Protein 1KBI (pdb70)

Solvent-accessible surface area: 40697 Å² total; per-residue (Å²): 200,36,183,36,86,126,133,40,92,54,26,48,42,68,77,0,33,135,30,64,124,68,121,61,0,39,3,0,12,92,39,5,0,3,26,14,29,191,37,4,71,34,28,49,47,32,38,81,36,23,47,117,29,2,1,62,27,16,25,36,18,38,95,56,26,46,7,68,28,35,8,40,119,51,18,37,105,133,42,31,47,0,21,19,112,65,87,13,47,115,129,39,57,12,92,102,51,31,18,29,27,62,175,111,9,74,62,113,16,97,110,59,96,89,116,42,45,83,43,114,40,7,18,17,2,74,43,0,55,140,22,0,31,80,10,13,42,79,9,0,68,8,35,3,10,0,0,0,59,52,24,6,0,32,66,8,0,37,38,0,2,44,2,0,6,0,42,0,60,7,9,52,68,2,113,135,26,73,8,27,18,67,1,15,80,22,127,5,51,0,0,0,0,8,8,16,36,18,39,5,26,25,10,13,81,149,50,0,5,38,10,8,0,60,0,0,1,54,12,131,13,47,2,1,4,5,2,7,20,48,11,2,2,6,12,68,39,0,29,142,17,24,72,24,151,175,10,15,13,1,4,4,0,19,11,5,55,58,88,127,39,11,34,68,25,5,118,37,0,48,177,50,36,4,85,0,0,0,0,5,52,11,4,61,50,95,10,63,38,64,100,8,64,153,21,71,133,87,75,117,142,86,53,160,127,163,167,90,85,41,89,63,144,25,71,24,78,14,24,14,65,71,40,76,81,123,35,5,64,62,19,87,152,128,17,197,24,37,6,0,4,10,3,6,55,96,11,96,31,0,18,80,0,20,129,29,38,5,41,0,0,0,0,0,1,40,14,0,38,24,114,18,142,9,76,0,5,1,5,2,0,15,77,0,20,68,46,0,112,138,133,95,38,15,143,125,5,36,2,0,0,12,10,3,0,21,10,0,11,1,0,0,0,0,7,1,11,34,8,53,0,0,0,1,19,21,2,3,13,3,0,3,21,17,42,16,103,67,0,0,36,43,0,0,53,12,0,24,11,15,0,33,15,6,0,13,13,0,4,8,36,35,22,85,70,10,111,72,75,1,7,9,63,71,5,16,138,20,93,51,124,63,140,122,101,88,41,68,146,78,123,96,126,156,37,130,122,86,25,125,31,80,138,130,109,35,29,66,186,127,8,82,61,109,13,93,88,30,94,87,28,31,4,68,41,130,74,5,134,20,2,64,3,0,57,64,0,0,32,71,5,11,49,82,62,0,68,9,38,3,10,0,1,0,25,42,27,25,0,33,135,12,1,38,71,0,2,107,34,1,135,54,119,72,97,135,179,63,120,34,181,150,21,70,10,25,21,65,0,15,79,22,128,5,52,1,0,0,0,7,7,19,31,18,68,4,78,51,10,14,89,146,48,0,6,38,10,8,0,56,0,0,2,57,12,133,12,51,0,1,4,5,3,6,21,64,19,37,5,43,25,77,63,0,28,144,18,20,71,26,151,181,8,11,15,1,4,4,0,18,10,12,36,60,82,128,73,12,52,90,33,5,138,42,0,39,162,46,39,4,94,0,0,0,0,6,9,3,4,24,1,80,5,24,32,22,98,10,43,149,27,112,63,90,63,173,245,87,132,118,150,81,70,114,13,4,26,128,12,40,55,163,87,18,13,10,26,16,36,40,158,33,1,69,77,19,91,154,107,12,166,23,40,5,0,0,10,0,1,10,15,10,72,0,0,19,78,0,16,130,27,36,5,37,0,0,0,0,1,1,40,14,0,37,8,2,2,4,0,11,0,5,0,5,2,0,15,71,0,20,63,49,0,94,133,131,89,36,107,106,117,5,34,1,0,0,10,10,5,0,21,92,0,43,3,0,0,17,0,8,1,12,34,7,56,0,0,0,1,18,20,2,2,12,3,0,2,19,16,39,16,108,67,0,0,44,41,0,2,56,13,0,44,53,32,0,46,125,27,0,79,139,4,4,5,34,32,20,86,76,11,113,72,84,1,8,44,62,96,66,16,93,55,13,71,31,35,39,15,84,54,79,111,144,72,136,120,115,154,28,73,117,77,136,148,198,163,139,170

Nearest PDB structures (foldseek):
  1kbi-assembly1_A-2  TM=1.002E+00  e=0.000E+00  Saccharomyces cerevisiae
  1kbi-assembly1_B-2  TM=9.863E-01  e=3.197E-81  Saccharomyces cerevisiae
  1kbj-assembly1_A-2  TM=9.995E-01  e=2.680E-78  Saccharomyces cerevisiae
  1kbj-assembly1_B-2  TM=9.999E-01  e=5.410E-77  Saccharomyces cerevisiae
  1szg-assembly1_A-2  TM=9.961E-01  e=1.160E-75  Saccharomyces cerevisiae

CATH classification: 3.10.120.10 (+1 more: 3.20.20.70)

GO terms:
  GO:0005739 mitochondrion (C, IDA)
  GO:0005758 mitochondrial intermembrane space (C, IDA)
  GO:0004460 L-lactate dehydrogenase (cytochrome) activity (F, IDA)
  GO:0005634 nucleus (C, HDA)
  GO:0005739 mitochondrion (C, HDA)
  GO:0006089 lactate metabolic process (P, IMP)
  GO:0005758 mitochondrial intermembrane space (C, EXP)
  GO:0004460 L-lactate dehydrogenase (cytochrome) activity (F, EXP)
  GO:0005743 mitochondrial inner membrane (C, TAS)
  GO:0005758 mitochondrial intermembrane space (C, TAS)
  GO:0005829 cytosol (C, TAS)

Radius of gyration: 32.04 Å; Cα contacts (8 Å, |Δi|>4): 1871; chains: 2; bounding box: 82×82×84 Å

Secondary structure (DSSP, 8-state):
-----S-S--B-TTHHHH-EETTEEEEEETTEEEE-TTTGGG-TT-HHHHHTTTTSB-HHHHGGGS-TTHHHHHS-GGGEEEEB-S---TTSB-----TT--HHHHHHHHHHHHTPPPGGG--SHHHHHHHHHHHS-HHHHHHHH--STT-HHHHHHHHGGGG-EE----S---SS-B--EEETTEEESSSEEEPP-S-GGGT-TTTTHHHHHHHHHSSSS---EEE-TT-SS-HHHHHHT---SS--EEEEE---SSHHHHHHHHHHHHHHT-S-EEEE-S-SS----HHHHHHHHTT------SS---GGGG-BTTB-TT--HHHHHHHHHH-SS-EEEEEE-SHHHHHHHHHTT-SEEEE--TTTTSSTTPPPHHHHHHHHHHHHHTTT-BTTBEEEEESS--SHHHHHHHHHHT-SEEEE-HHHHHHHHHHHHHHHHHHHHHHHHHHHHHHHHHT--BGGG--GGGEE-TTTT-EE-PPPP-HHHHHH--------PPP-/----HHHHHHHHHHHHTPPPGGG--SHHHHHHHHHHHS-HHHHHHHH--STT-HHHHHHHHGGGG-EE----S---SS-B--EEETTEEESSSEEEPP-S-GGGTSTTTTHHHHHHHHHSSSS---EEE-TT-SS-HHHHHHH-S-SS--EEEEE---SSHHHHHHHHHHHHHHT---EEEE-S-SS----HHHHHHHHTT---S-SS-SGGGGG--SSS-TT--HHHHHHHHHT--S-EEEEEE-SHHHHHHHHHTT-SEEEE--TTTTSSTTBPPHHHHHHHHHHHHHTTTGGGTSEEEEESS--SHHHHHHHHHHT-SEEEE-HHHHHHHHHHHHHHHHHHHHHHHHHHHHHHHHHT--BGGG--GGGEE-TTTT---EEPPP-HHHHHH--------PPP-

Structure (mmCIF, N/CA/C/O backbone):
data_1KBI
#
_entry.id   1KBI
#
_cell.length_a   164.160
_cell.length_b   164.160
_cell.length_c   111.600
_cell.angle_alpha   90.00
_cell.angle_beta   90.00
_cell.angle_gamma   120.00
#
_symmetry.space_group_name_H-M   'P 32 2 1'
#
loop_
_entity.id
_entity.type
_entity.pdbx_description
1 polymer 'CYTOCHROME B2'
2 non-polymer 'PROTOPORPHYRIN IX CONTAINING FE'
3 non-polymer 'FLAVIN MONONUCLEOTIDE'
4 non-polymer (4S)-2-METHYL-2,4-PENTANEDIOL
5 non-polymer 'PHOSPHATE ION'
6 non-polymer 'PYRUVIC ACID'
7 water water
#
loop_
_atom_site.group_PDB
_atom_site.id
_atom_site.type_symbol
_atom_site.label_atom_id
_atom_site.label_alt_id
_atom_site.label_comp_id
_atom_site.label_asym_id
_atom_site.label_entity_id
_atom_site.label_seq_id
_atom_site.pdbx_PDB_ins_code
_atom_site.Cartn_x
_atom_site.Cartn_y
_atom_site.Cartn_z
_atom_site.occupancy
_atom_site.B_iso_or_equiv
_atom_site.auth_seq_id
_atom_site.auth_comp_id
_atom_site.auth_asym_id
_atom_site.auth_atom_id
_atom_site.pdbx_PDB_model_num
ATOM 1 N N . GLU A 1 1 ? 80.149 33.081 1.039 1.00 89.31 1 GLU A N 1
ATOM 2 C CA . GLU A 1 1 ? 80.241 32.431 2.376 1.00 89.12 1 GLU A CA 1
ATOM 3 C C . GLU A 1 1 ? 81.290 33.169 3.197 1.00 87.67 1 GLU A C 1
ATOM 4 O O . GLU A 1 1 ? 82.374 33.479 2.700 1.00 87.23 1 GLU A O 1
ATOM 10 N N . PRO A 1 2 ? 80.978 33.468 4.467 1.00 86.11 2 PRO A N 1
ATOM 11 C CA . PRO A 1 2 ? 81.924 34.181 5.329 1.00 85.69 2 PRO A CA 1
ATOM 12 C C . PRO A 1 2 ? 83.258 33.447 5.479 1.00 86.33 2 PRO A C 1
ATOM 13 O O . PRO A 1 2 ? 83.350 32.243 5.224 1.00 86.80 2 PRO A O 1
ATOM 17 N N . LYS A 1 3 ? 84.290 34.183 5.883 1.00 85.90 3 LYS A N 1
ATOM 18 C CA . LYS A 1 3 ? 85.611 33.605 6.088 1.00 85.26 3 LYS A CA 1
ATOM 19 C C . LYS A 1 3 ? 85.731 33.173 7.542 1.00 83.83 3 LYS A C 1
ATOM 20 O O . LYS A 1 3 ? 86.426 33.815 8.326 1.00 83.29 3 LYS A O 1
ATOM 26 N N . LEU A 1 4 ? 85.035 32.092 7.894 1.00 83.29 4 LEU A N 1
ATOM 27 C CA . LEU A 1 4 ? 85.049 31.560 9.255 1.00 82.96 4 LEU A CA 1
ATOM 28 C C . LEU A 1 4 ? 86.171 30.542 9.409 1.00 84.06 4 LEU A C 1
ATOM 29 O O . LEU A 1 4 ? 86.564 29.888 8.443 1.00 83.21 4 LEU A O 1
ATOM 34 N N . ASP A 1 5 ? 86.688 30.420 10.627 1.00 86.12 5 ASP A N 1
ATOM 35 C CA . ASP A 1 5 ? 87.751 29.464 10.918 1.00 88.16 5 ASP A CA 1
ATOM 36 C C . ASP A 1 5 ? 87.074 28.140 11.257 1.00 89.08 5 ASP A C 1
ATOM 37 O O . ASP A 1 5 ? 86.528 27.974 12.352 1.00 88.98 5 ASP A O 1
ATOM 42 N N . MET A 1 6 ? 87.106 27.200 10.317 1.00 89.93 6 MET A N 1
ATOM 43 C CA . MET A 1 6 ? 86.467 25.909 10.527 1.00 91.01 6 MET A CA 1
ATOM 44 C C . MET A 1 6 ? 87.256 24.968 11.442 1.00 92.00 6 MET A C 1
ATOM 45 O O . MET A 1 6 ? 86.974 23.766 11.518 1.00 91.93 6 MET A O 1
ATOM 50 N N . ASN A 1 7 ? 88.230 25.533 12.153 1.00 92.57 7 ASN A N 1
ATOM 51 C CA . ASN A 1 7 ? 89.061 24.772 13.080 1.00 92.33 7 ASN A CA 1
ATOM 52 C C . ASN A 1 7 ? 88.873 25.309 14.494 1.00 91.26 7 ASN A C 1
ATOM 53 O O . ASN A 1 7 ? 89.786 25.880 15.086 1.00 91.77 7 ASN A O 1
ATOM 58 N N . LYS A 1 8 ? 87.669 25.130 15.022 1.00 89.43 8 LYS A N 1
ATOM 59 C CA . LYS A 1 8 ? 87.347 25.591 16.361 1.00 87.86 8 LYS A CA 1
ATOM 60 C C . LYS A 1 8 ? 86.411 24.579 16.997 1.00 86.49 8 LYS A C 1
ATOM 61 O O . LYS A 1 8 ? 85.670 23.878 16.305 1.00 84.81 8 LYS A O 1
ATOM 63 N N . GLN A 1 9 ? 86.455 24.500 18.319 1.00 86.30 9 GLN A N 1
ATOM 64 C CA . GLN A 1 9 ? 85.623 23.554 19.043 1.00 87.27 9 GLN A CA 1
ATOM 65 C C . GLN A 1 9 ? 84.184 23.607 18.550 1.00 86.98 9 GLN A C 1
ATOM 66 O O . GLN A 1 9 ? 83.500 24.619 18.736 1.00 88.43 9 GLN A O 1
ATOM 68 N N . LYS A 1 10 ? 83.736 22.528 17.906 1.00 85.23 10 LYS A N 1
ATOM 69 C CA . LYS A 1 10 ? 82.366 22.450 17.414 1.00 83.64 10 LYS A CA 1
ATOM 70 C C . LYS A 1 10 ? 81.443 22.809 18.588 1.00 83.01 10 LYS A C 1
ATOM 71 O O . LYS A 1 10 ? 81.861 22.753 19.747 1.00 82.63 10 LYS A O 1
ATOM 73 N N . ILE A 1 11 ? 80.203 23.195 18.292 1.00 81.54 11 ILE A N 1
ATOM 74 C CA . ILE A 1 11 ? 79.252 23.580 19.330 1.00 79.72 11 ILE A CA 1
ATOM 75 C C . ILE A 1 11 ? 77.984 22.747 19.170 1.00 79.63 11 ILE A C 1
ATOM 76 O O . ILE A 1 11 ? 77.740 22.204 18.097 1.00 79.26 11 ILE A O 1
ATOM 81 N N . SER A 1 12 ? 77.175 22.657 20.224 1.00 79.50 12 SER A N 1
ATOM 82 C CA . SER A 1 12 ? 75.981 21.814 20.195 1.00 80.07 12 SER A CA 1
ATOM 83 C C . SER A 1 12 ? 74.603 22.459 20.240 1.00 81.11 12 SER A C 1
ATOM 84 O O . SER A 1 12 ? 74.395 23.458 20.918 1.00 80.81 12 SER A O 1
ATOM 87 N N . PRO A 1 13 ? 73.630 21.854 19.533 1.00 82.42 13 PRO A N 1
ATOM 88 C CA . PRO A 1 13 ? 72.229 22.285 19.426 1.00 84.13 13 PRO A CA 1
ATOM 89 C C . PRO A 1 13 ? 71.538 22.509 20.768 1.00 86.12 13 PRO A C 1
ATOM 90 O O . PRO A 1 13 ? 70.351 22.852 20.823 1.00 85.97 13 PRO A O 1
ATOM 94 N N . ALA A 1 14 ? 72.281 22.309 21.850 1.00 88.57 14 ALA A N 1
ATOM 95 C CA . ALA A 1 14 ? 71.727 22.492 23.182 1.00 90.83 14 ALA A CA 1
ATOM 96 C C . ALA A 1 14 ? 72.375 23.695 23.861 1.00 92.45 14 ALA A C 1
ATOM 97 O O . ALA A 1 14 ? 71.695 24.498 24.503 1.00 92.91 14 ALA A O 1
ATOM 99 N N . GLU A 1 15 ? 73.693 23.816 23.712 1.00 94.08 15 GLU A N 1
ATOM 100 C CA . GLU A 1 15 ? 74.441 24.925 24.299 1.00 95.34 15 GLU A CA 1
ATOM 101 C C . GLU A 1 15 ? 74.121 26.222 23.561 1.00 96.34 15 GLU A C 1
ATOM 102 O O . GLU A 1 15 ? 74.522 27.312 23.974 1.00 97.23 15 GLU A O 1
ATOM 108 N N . VAL A 1 16 ? 73.398 26.087 22.457 1.00 96.35 16 VAL A N 1
ATOM 109 C CA . VAL A 1 16 ? 73.005 27.229 21.651 1.00 95.20 16 VAL A CA 1
ATOM 110 C C . VAL A 1 16 ? 71.600 27.647 22.066 1.00 93.98 16 VAL A C 1
ATOM 111 O O . VAL A 1 16 ? 71.390 28.778 22.502 1.00 93.74 16 VAL A O 1
ATOM 115 N N . ALA A 1 17 ? 70.647 26.725 21.949 1.00 92.19 17 ALA A N 1
ATOM 116 C CA . ALA A 1 17 ? 69.260 27.009 22.307 1.00 90.93 17 ALA A CA 1
ATOM 117 C C . ALA A 1 17 ? 69.197 27.685 23.665 1.00 89.73 17 ALA A C 1
ATOM 118 O O . ALA A 1 17 ? 68.190 28.295 24.022 1.00 88.27 17 ALA A O 1
ATOM 120 N N . LYS A 1 18 ? 70.290 27.571 24.413 1.00 89.48 18 LYS A N 1
ATOM 121 C CA . LYS A 1 18 ? 70.383 28.172 25.732 1.00 90.40 18 LYS A CA 1
ATOM 122 C C . LYS A 1 18 ? 70.414 29.696 25.674 1.00 90.35 18 LYS A C 1
ATOM 123 O O . LYS A 1 18 ? 69.548 30.364 26.250 1.00 91.21 18 LYS A O 1
ATOM 129 N N . HIS A 1 19 ? 71.411 30.240 24.978 1.00 88.41 19 HIS A N 1
ATOM 130 C CA . HIS A 1 19 ? 71.567 31.687 24.858 1.00 85.61 19 HIS A CA 1
ATOM 131 C C . HIS A 1 19 ? 70.504 32.334 23.980 1.00 83.34 19 HIS A C 1
ATOM 132 O O . HIS A 1 19 ? 70.740 32.637 22.813 1.00 83.92 19 HIS A O 1
ATOM 139 N N . ASN A 1 20 ? 69.332 32.550 24.557 1.00 80.89 20 ASN A N 1
ATOM 140 C CA . ASN A 1 20 ? 68.231 33.160 23.838 1.00 79.92 20 ASN A CA 1
ATOM 141 C C . ASN A 1 20 ? 67.693 34.370 24.596 1.00 79.14 20 ASN A C 1
ATOM 142 O O . ASN A 1 20 ? 66.492 34.659 24.558 1.00 77.94 20 ASN A O 1
ATOM 147 N N . LYS A 1 21 ? 68.588 35.075 25.280 1.00 78.19 21 LYS A N 1
ATOM 148 C CA . LYS A 1 21 ? 68.206 36.247 26.055 1.00 78.08 21 LYS A CA 1
ATOM 149 C C . LYS A 1 21 ? 68.951 37.494 25.582 1.00 75.94 21 LYS A C 1
ATOM 150 O O . LYS A 1 21 ? 70.117 37.420 25.197 1.00 75.59 21 LYS A O 1
ATOM 156 N N . PRO A 1 22 ? 68.278 38.657 25.607 1.00 73.23 22 PRO A N 1
ATOM 157 C CA . PRO A 1 22 ? 68.819 39.953 25.193 1.00 71.26 22 PRO A CA 1
ATOM 158 C C . PRO A 1 22 ? 70.247 40.258 25.632 1.00 71.20 22 PRO A C 1
ATOM 159 O O . PRO A 1 22 ? 70.945 41.035 24.971 1.00 71.02 22 PRO A O 1
ATOM 163 N N . ASP A 1 23 ? 70.689 39.658 26.735 1.00 71.19 23 ASP A N 1
ATOM 164 C CA . ASP A 1 23 ? 72.051 39.902 27.211 1.00 71.67 23 ASP A CA 1
ATOM 165 C C . ASP A 1 23 ? 72.995 38.718 27.015 1.00 70.94 23 ASP A C 1
ATOM 166 O O . ASP A 1 23 ? 74.177 38.779 27.356 1.00 68.43 23 ASP A O 1
ATOM 171 N N . ASP A 1 24 ? 72.451 37.643 26.456 1.00 71.69 24 ASP A N 1
ATOM 172 C CA . ASP A 1 24 ? 73.215 36.441 26.128 1.00 72.74 24 ASP A CA 1
ATOM 173 C C . ASP A 1 24 ? 72.496 35.877 24.914 1.00 71.30 24 ASP A C 1
ATOM 174 O O . ASP A 1 24 ? 71.692 34.943 25.018 1.00 71.02 24 ASP A O 1
ATOM 179 N N . CYS A 1 25 ? 72.784 36.492 23.767 1.00 69.57 25 CYS A N 1
ATOM 180 C CA . CYS A 1 25 ? 72.188 36.118 22.494 1.00 66.00 25 CYS A CA 1
ATOM 181 C C . CYS A 1 25 ? 73.170 35.432 21.559 1.00 65.43 25 CYS A C 1
ATOM 182 O O . CYS A 1 25 ? 74.200 35.999 21.168 1.00 64.87 25 CYS A O 1
ATOM 185 N N . TRP A 1 26 ? 72.832 34.199 21.207 1.00 64.67 26 TRP A N 1
ATOM 186 C CA . TRP A 1 26 ? 73.640 33.396 20.308 1.00 64.59 26 TRP A CA 1
ATOM 187 C C . TRP A 1 26 ? 72.705 32.975 19.207 1.00 61.47 26 TRP A C 1
ATOM 188 O O . TRP A 1 26 ? 71.521 32.740 19.451 1.00 60.61 26 TRP A O 1
ATOM 199 N N . VAL A 1 27 ? 73.225 32.882 17.995 1.00 58.85 27 VAL A N 1
ATOM 200 C CA . VAL A 1 27 ? 72.386 32.493 16.872 1.00 57.15 27 VAL A CA 1
ATOM 201 C C . VAL A 1 27 ? 73.215 31.625 15.917 1.00 56.31 27 VAL A C 1
ATOM 202 O O . VAL A 1 27 ? 74.458 31.656 15.961 1.00 55.91 27 VAL A O 1
ATOM 206 N N . VAL A 1 28 ? 72.538 30.821 15.095 1.00 55.54 28 VAL A N 1
ATOM 207 C CA . VAL A 1 28 ? 73.248 30.011 14.101 1.00 57.02 28 VAL A CA 1
ATOM 208 C C . VAL A 1 28 ? 72.794 30.441 12.712 1.00 55.61 28 VAL A C 1
ATOM 209 O O . VAL A 1 28 ? 71.595 30.609 12.442 1.00 55.71 28 VAL A O 1
ATOM 213 N N . ILE A 1 29 ? 73.782 30.636 11.851 1.00 53.88 29 ILE A N 1
ATOM 214 C CA . ILE A 1 29 ? 73.585 31.044 10.472 1.00 51.85 29 ILE A CA 1
ATOM 215 C C . ILE A 1 29 ? 74.418 30.092 9.617 1.00 53.96 29 ILE A C 1
ATOM 216 O O . ILE A 1 29 ? 75.649 30.093 9.705 1.00 52.86 29 ILE A O 1
ATOM 221 N N . ASN A 1 30 ? 73.750 29.288 8.795 1.00 56.08 30 ASN A N 1
ATOM 222 C CA . ASN A 1 30 ? 74.438 28.338 7.917 1.00 59.01 30 ASN A CA 1
ATOM 223 C C . ASN A 1 30 ? 75.486 27.506 8.660 1.00 58.68 30 ASN A C 1
ATOM 224 O O . ASN A 1 30 ? 76.691 27.608 8.405 1.00 56.81 30 ASN A O 1
ATOM 229 N N . GLY A 1 31 ? 75.006 26.699 9.597 1.00 57.97 31 GLY A N 1
ATOM 230 C CA . GLY A 1 31 ? 75.880 25.824 10.355 1.00 61.11 31 GLY A CA 1
ATOM 231 C C . GLY A 1 31 ? 77.026 26.413 11.154 1.00 62.95 31 GLY A C 1
ATOM 232 O O . GLY A 1 31 ? 77.986 25.699 11.459 1.00 64.72 31 GLY A O 1
ATOM 233 N N . TYR A 1 32 ? 76.956 27.697 11.489 1.00 62.63 32 TYR A N 1
ATOM 234 C CA . TYR A 1 32 ? 78.010 28.314 12.287 1.00 61.90 32 TYR A CA 1
ATOM 235 C C . TYR A 1 32 ? 77.324 29.046 13.436 1.00 61.53 32 TYR A C 1
ATOM 236 O O . TYR A 1 32 ? 76.156 29.440 13.323 1.00 61.33 32 TYR A O 1
ATOM 245 N N . VAL A 1 33 ? 78.041 29.212 14.545 1.00 61.62 33 VAL A N 1
ATOM 246 C CA . VAL A 1 33 ? 77.484 29.879 15.722 1.00 60.93 33 VAL A CA 1
ATOM 247 C C . VAL A 1 33 ? 78.128 31.234 15.957 1.00 58.72 33 VAL A C 1
ATOM 248 O O . VAL A 1 33 ? 79.356 31.392 15.845 1.00 57.30 33 VAL A O 1
ATOM 252 N N . TYR A 1 34 ? 77.292 32.214 16.283 1.00 56.53 34 TYR A N 1
ATOM 253 C CA . TYR A 1 34 ? 77.787 33.568 16.515 1.00 53.75 34 TYR A CA 1
ATOM 254 C C . TYR A 1 34 ? 77.198 34.151 17.791 1.00 52.82 34 TYR A C 1
ATOM 255 O O . TYR A 1 34 ? 76.033 33.875 18.133 1.00 50.24 34 TYR A O 1
ATOM 264 N N . ASP A 1 35 ? 78.023 34.925 18.499 1.00 52.36 35 ASP A N 1
ATOM 265 C CA . ASP A 1 35 ? 77.595 35.619 19.711 1.00 53.87 35 ASP A CA 1
ATOM 266 C C . ASP A 1 35 ? 77.203 37.011 19.215 1.00 53.17 35 ASP A C 1
ATOM 267 O O . ASP A 1 35 ? 78.071 37.860 18.958 1.00 50.39 35 ASP A O 1
ATOM 272 N N . LEU A 1 36 ? 75.903 37.238 19.079 1.00 52.39 36 LEU A N 1
ATOM 273 C CA . LEU A 1 36 ? 75.404 38.510 18.578 1.00 54.36 36 LEU A CA 1
ATOM 274 C C . LEU A 1 36 ? 74.936 39.469 19.656 1.00 55.57 36 LEU A C 1
ATOM 275 O O . LEU A 1 36 ? 74.360 40.506 19.355 1.00 56.90 36 LEU A O 1
ATOM 280 N N . THR A 1 37 ? 75.214 39.134 20.910 1.00 58.35 37 THR A N 1
ATOM 281 C CA . THR A 1 37 ? 74.798 39.960 22.039 1.00 56.87 37 THR A CA 1
ATOM 282 C C . THR A 1 37 ? 75.257 41.415 22.001 1.00 55.55 37 THR A C 1
ATOM 283 O O . THR A 1 37 ? 74.446 42.335 22.166 1.00 53.64 37 THR A O 1
ATOM 287 N N . ARG A 1 38 ? 76.554 41.616 21.804 1.00 54.60 38 ARG A N 1
ATOM 288 C CA . ARG A 1 38 ? 77.125 42.956 21.755 1.00 55.40 38 ARG A CA 1
ATOM 289 C C . ARG A 1 38 ? 76.644 43.688 20.496 1.00 54.87 38 ARG A C 1
ATOM 290 O O . ARG A 1 38 ? 76.565 44.930 20.444 1.00 53.66 38 ARG A O 1
ATOM 298 N N . PHE A 1 39 ? 76.322 42.892 19.483 1.00 51.99 39 PHE A N 1
ATOM 299 C CA . PHE A 1 39 ? 75.893 43.401 18.193 1.00 47.76 39 PHE A CA 1
ATOM 300 C C . PHE A 1 39 ? 74.503 43.993 18.093 1.00 45.35 39 PHE A C 1
ATOM 301 O O . PHE A 1 39 ? 74.352 45.117 17.643 1.00 45.61 39 PHE A O 1
ATOM 309 N N . LEU A 1 40 ? 73.490 43.251 18.518 1.00 44.01 40 LEU A N 1
ATOM 310 C CA . LEU A 1 40 ? 72.123 43.716 18.354 1.00 44.37 40 LEU A CA 1
ATOM 311 C C . LEU A 1 40 ? 71.774 45.170 18.605 1.00 42.01 40 LEU A C 1
ATOM 312 O O . LEU A 1 40 ? 70.984 45.741 17.870 1.00 44.29 40 LEU A O 1
ATOM 317 N N . PRO A 1 41 ? 72.334 45.794 19.635 1.00 40.73 41 PRO A N 1
ATOM 318 C CA . PRO A 1 41 ? 71.935 47.196 19.794 1.00 38.30 41 PRO A CA 1
ATOM 319 C C . PRO A 1 41 ? 72.331 48.077 18.603 1.00 36.58 41 PRO A C 1
ATOM 320 O O . PRO A 1 41 ? 71.855 49.204 18.468 1.00 35.08 41 PRO A O 1
ATOM 324 N N . ASN A 1 42 ? 73.173 47.541 17.722 1.00 33.33 42 ASN A N 1
ATOM 325 C CA . ASN A 1 42 ? 73.626 48.276 16.554 1.00 30.38 42 ASN A CA 1
ATOM 326 C C . ASN A 1 42 ? 73.120 47.685 15.253 1.00 30.57 42 ASN A C 1
ATOM 327 O O . ASN A 1 42 ? 73.383 48.220 14.171 1.00 29.71 42 ASN A O 1
ATOM 332 N N . HIS A 1 43 ? 72.394 46.580 15.349 1.00 27.92 43 HIS A N 1
ATOM 333 C CA . HIS A 1 43 ? 71.889 45.959 14.156 1.00 27.33 43 HIS A CA 1
ATOM 334 C C . HIS A 1 43 ? 71.127 47.000 13.349 1.00 26.78 43 HIS A C 1
ATOM 335 O O . HIS A 1 43 ? 70.157 47.584 13.846 1.00 27.95 43 HIS A O 1
ATOM 342 N N . PRO A 1 44 ? 71.538 47.236 12.089 1.00 25.03 44 PRO A N 1
ATOM 343 C CA . PRO A 1 44 ? 70.830 48.235 11.291 1.00 23.50 44 PRO A CA 1
ATOM 344 C C . PRO A 1 44 ? 69.357 47.928 11.122 1.00 26.42 44 PRO A C 1
ATOM 345 O O . PRO A 1 44 ? 68.541 48.846 10.954 1.00 25.28 44 PRO A O 1
ATOM 349 N N . GLY A 1 45 ? 69.020 46.639 11.208 1.00 27.48 45 GLY A N 1
ATOM 350 C CA . GLY A 1 45 ? 67.645 46.207 11.038 1.00 26.14 45 GLY A CA 1
ATOM 351 C C . GLY A 1 45 ? 66.824 46.212 12.309 1.00 28.40 45 GLY A C 1
ATOM 352 O O . GLY A 1 45 ? 65.667 45.767 12.301 1.00 30.73 45 GLY A O 1
ATOM 353 N N . GLY A 1 46 ? 67.397 46.716 13.396 1.00 25.00 46 GLY A N 1
ATOM 354 C CA . GLY A 1 46 ? 66.675 46.746 14.648 1.00 30.27 46 GLY A CA 1
ATOM 355 C C . GLY A 1 46 ? 67.107 45.603 15.521 1.00 34.63 46 GLY A C 1
ATOM 356 O O . GLY A 1 46 ? 67.410 44.531 15.019 1.00 34.80 46 GLY A O 1
ATOM 357 N N . GLN A 1 47 ? 67.155 45.814 16.830 1.00 40.68 47 GLN A N 1
ATOM 358 C CA . GLN A 1 47 ? 67.568 44.744 17.720 1.00 43.30 47 GLN A CA 1
ATOM 359 C C . GLN A 1 47 ? 66.444 43.726 17.913 1.00 44.72 47 GLN A C 1
ATOM 360 O O . GLN A 1 47 ? 66.696 42.537 18.088 1.00 45.14 47 GLN A O 1
ATOM 366 N N . ASP A 1 48 ? 65.201 44.187 17.841 1.00 46.06 48 ASP A N 1
ATOM 367 C CA . ASP A 1 48 ? 64.058 43.302 18.024 1.00 48.05 48 ASP A CA 1
ATOM 368 C C . ASP A 1 48 ? 64.042 42.018 17.208 1.00 47.57 48 ASP A C 1
ATOM 369 O O . ASP A 1 48 ? 63.735 40.957 17.742 1.00 48.21 48 ASP A O 1
ATOM 374 N N . VAL A 1 49 ? 64.347 42.101 15.919 1.00 47.78 49 VAL A N 1
ATOM 375 C CA . VAL A 1 49 ? 64.313 40.904 15.087 1.00 46.09 49 VAL A CA 1
ATOM 376 C C . VAL A 1 49 ? 65.365 39.885 15.494 1.00 47.17 49 VAL A C 1
ATOM 377 O O . VAL A 1 49 ? 65.152 38.676 15.353 1.00 45.80 49 VAL A O 1
ATOM 381 N N . ILE A 1 50 ? 66.489 40.363 16.021 1.00 48.13 50 ILE A N 1
ATOM 382 C CA . ILE A 1 50 ? 67.535 39.462 16.477 1.00 49.34 50 ILE A CA 1
ATOM 383 C C . ILE A 1 50 ? 67.150 38.966 17.876 1.00 53.16 50 ILE A C 1
ATOM 384 O O . ILE A 1 50 ? 67.225 37.775 18.161 1.00 54.65 50 ILE A O 1
ATOM 389 N N . LYS A 1 51 ? 66.719 39.881 18.739 1.00 55.41 51 LYS A N 1
ATOM 390 C CA . LYS A 1 51 ? 66.297 39.537 20.100 1.00 57.25 51 LYS A CA 1
ATOM 391 C C . LYS A 1 51 ? 65.310 38.358 20.138 1.00 57.91 51 LYS A C 1
ATOM 392 O O . LYS A 1 51 ? 65.561 37.343 20.793 1.00 56.70 51 LYS A O 1
ATOM 398 N N . PHE A 1 52 ? 64.183 38.528 19.446 1.00 59.22 52 PHE A N 1
ATOM 399 C CA . PHE A 1 52 ? 63.104 37.542 19.393 1.00 63.43 52 PHE A CA 1
ATOM 400 C C . PHE A 1 52 ? 63.336 36.309 18.523 1.00 63.37 52 PHE A C 1
ATOM 401 O O . PHE A 1 52 ? 62.382 35.636 18.122 1.00 65.32 52 PHE A O 1
ATOM 409 N N . ASN A 1 53 ? 64.588 36.018 18.217 1.00 61.12 53 ASN A N 1
ATOM 410 C CA . ASN A 1 53 ? 64.910 34.850 17.416 1.00 60.17 53 ASN A CA 1
ATOM 411 C C . ASN A 1 53 ? 66.259 34.372 17.895 1.00 61.18 53 ASN A C 1
ATOM 412 O O . ASN A 1 53 ? 66.972 33.675 17.175 1.00 61.07 53 ASN A O 1
ATOM 417 N N . ALA A 1 54 ? 66.602 34.765 19.120 1.00 62.16 54 ALA A N 1
ATOM 418 C CA . ALA A 1 54 ? 67.874 34.389 19.725 1.00 64.14 54 ALA A CA 1
ATOM 419 C C . ALA A 1 54 ? 67.887 32.907 20.101 1.00 65.57 54 ALA A C 1
ATOM 420 O O . ALA A 1 54 ? 66.836 32.297 20.354 1.00 63.62 54 ALA A O 1
ATOM 422 N N . GLY A 1 55 ? 69.089 32.337 20.128 1.00 66.34 55 GLY A N 1
ATOM 423 C CA . GLY A 1 55 ? 69.242 30.932 20.457 1.00 65.92 55 GLY A CA 1
ATOM 424 C C . GLY A 1 55 ? 68.796 29.983 19.358 1.00 64.80 55 GLY A C 1
ATOM 425 O O . GLY A 1 55 ? 69.080 28.789 19.437 1.00 67.70 55 GLY A O 1
ATOM 426 N N . LYS A 1 56 ? 68.122 30.505 18.330 1.00 62.41 56 LYS A N 1
ATOM 427 C CA . LYS A 1 56 ? 67.614 29.693 17.217 1.00 59.01 56 LYS A CA 1
ATOM 428 C C . LYS A 1 56 ? 68.464 29.702 15.939 1.00 58.13 56 LYS A C 1
ATOM 429 O O . LYS A 1 56 ? 69.502 30.377 15.853 1.00 55.52 56 LYS A O 1
ATOM 435 N N . ASP A 1 57 ? 68.031 28.911 14.958 1.00 58.40 57 ASP A N 1
ATOM 436 C CA . ASP A 1 57 ? 68.706 28.875 13.659 1.00 57.78 57 ASP A CA 1
ATOM 437 C C . ASP A 1 57 ? 67.932 29.911 12.885 1.00 54.38 57 ASP A C 1
ATOM 438 O O . ASP A 1 57 ? 66.718 29.777 12.681 1.00 51.45 57 ASP A O 1
ATOM 443 N N . VAL A 1 58 ? 68.639 30.937 12.437 1.00 51.48 58 VAL A N 1
ATOM 444 C CA . VAL A 1 58 ? 67.962 32.033 11.771 1.00 48.98 58 VAL A CA 1
ATOM 445 C C . VAL A 1 58 ? 68.268 32.264 10.278 1.00 46.98 58 VAL A C 1
ATOM 446 O O . VAL A 1 58 ? 67.819 33.242 9.662 1.00 47.26 58 VAL A O 1
ATOM 450 N N . THR A 1 59 ? 69.015 31.333 9.706 1.00 44.95 59 THR A N 1
ATOM 451 C CA . THR A 1 59 ? 69.404 31.363 8.305 1.00 42.01 59 THR A CA 1
ATOM 452 C C . THR A 1 59 ? 68.298 31.781 7.330 1.00 38.87 59 THR A C 1
ATOM 453 O O . THR A 1 59 ? 68.547 32.550 6.407 1.00 39.99 59 THR A O 1
ATOM 457 N N . ALA A 1 60 ? 67.087 31.276 7.522 1.00 36.39 60 ALA A N 1
ATOM 458 C CA . ALA A 1 60 ? 65.990 31.612 6.626 1.00 35.56 60 ALA A CA 1
ATOM 459 C C . ALA A 1 60 ? 65.589 33.085 6.702 1.00 37.77 60 ALA A C 1
ATOM 460 O O . ALA A 1 60 ? 65.020 33.623 5.749 1.00 39.92 60 ALA A O 1
ATOM 462 N N . ILE A 1 61 ? 65.865 33.747 7.823 1.00 37.95 61 ILE A N 1
ATOM 463 C CA . ILE A 1 61 ? 65.535 35.169 7.928 1.00 36.50 61 ILE A CA 1
ATOM 464 C C . ILE A 1 61 ? 66.722 35.926 7.355 1.00 36.97 61 ILE A C 1
ATOM 465 O O . ILE A 1 61 ? 66.576 36.780 6.477 1.00 39.70 61 ILE A O 1
ATOM 470 N N . PHE A 1 62 ? 67.906 35.571 7.847 1.00 36.88 62 PHE A N 1
ATOM 471 C CA . PHE A 1 62 ? 69.140 36.239 7.466 1.00 34.09 62 PHE A CA 1
ATOM 472 C C . PHE A 1 62 ? 69.575 36.176 6.007 1.00 34.33 62 PHE A C 1
ATOM 473 O O . PHE A 1 62 ? 69.692 37.206 5.314 1.00 32.31 62 PHE A O 1
ATOM 481 N N . GLU A 1 63 ? 69.820 34.960 5.555 1.00 35.76 63 GLU A N 1
ATOM 482 C CA . GLU A 1 63 ? 70.319 34.708 4.218 1.00 38.79 63 GLU A CA 1
ATOM 483 C C . GLU A 1 63 ? 69.719 35.501 3.054 1.00 37.75 63 GLU A C 1
ATOM 484 O O . GLU A 1 63 ? 70.458 36.103 2.269 1.00 37.73 63 GLU A O 1
ATOM 490 N N . PRO A 1 64 ? 68.384 35.507 2.912 1.00 34.41 64 PRO A N 1
ATOM 491 C CA . PRO A 1 64 ? 67.835 36.267 1.783 1.00 32.90 64 PRO A CA 1
ATOM 492 C C . PRO A 1 64 ? 67.812 37.811 1.857 1.00 32.82 64 PRO A C 1
ATOM 493 O O . PRO A 1 64 ? 67.449 38.471 0.880 1.00 30.89 64 PRO A O 1
ATOM 497 N N . LEU A 1 65 ? 68.245 38.383 2.978 1.00 30.89 65 LEU A N 1
ATOM 498 C CA . LEU A 1 65 ? 68.184 39.825 3.144 1.00 29.64 65 LEU A CA 1
ATOM 499 C C . LEU A 1 65 ? 69.498 40.548 3.328 1.00 30.17 65 LEU A C 1
ATOM 500 O O . LEU A 1 65 ? 69.495 41.766 3.515 1.00 29.81 65 LEU A O 1
ATOM 505 N N . HIS A 1 66 ? 70.614 39.829 3.294 1.00 28.65 66 HIS A N 1
ATOM 506 C CA . HIS A 1 66 ? 71.879 40.480 3.542 1.00 27.47 66 HIS A CA 1
ATOM 507 C C . HIS A 1 66 ? 72.928 40.362 2.492 1.00 27.42 66 HIS A C 1
ATOM 508 O O . HIS A 1 66 ? 72.920 39.440 1.697 1.00 29.97 66 HIS A O 1
ATOM 515 N N . ALA A 1 67 ? 73.834 41.332 2.512 1.00 27.60 67 ALA A N 1
ATOM 516 C CA . ALA A 1 67 ? 74.951 41.380 1.597 1.00 27.29 67 ALA A CA 1
ATOM 517 C C . ALA A 1 67 ? 75.834 40.221 2.006 1.00 29.01 67 ALA A C 1
ATOM 518 O O . ALA A 1 67 ? 75.899 39.875 3.181 1.00 29.68 67 ALA A O 1
ATOM 520 N N . PRO A 1 68 ? 76.521 39.592 1.044 1.00 33.40 68 PRO A N 1
ATOM 521 C CA . PRO A 1 68 ? 77.403 38.455 1.343 1.00 36.30 68 PRO A CA 1
ATOM 522 C C . PRO A 1 68 ? 78.545 38.800 2.284 1.00 37.76 68 PRO A C 1
ATOM 523 O O . PRO A 1 68 ? 79.129 37.916 2.913 1.00 40.81 68 PRO A O 1
ATOM 527 N N . ASN A 1 69 ? 78.860 40.080 2.396 1.00 38.36 69 ASN A N 1
ATOM 528 C CA . ASN A 1 69 ? 79.990 40.480 3.226 1.00 43.58 69 ASN A CA 1
ATOM 529 C C . ASN A 1 69 ? 79.754 41.013 4.641 1.00 44.53 69 ASN A C 1
ATOM 530 O O . ASN A 1 69 ? 80.716 41.446 5.282 1.00 47.07 69 ASN A O 1
ATOM 535 N N . VAL A 1 70 ? 78.524 40.993 5.147 1.00 42.86 70 VAL A N 1
ATOM 536 C CA . VAL A 1 70 ? 78.310 41.564 6.478 1.00 43.05 70 VAL A CA 1
ATOM 537 C C . VAL A 1 70 ? 78.882 40.830 7.699 1.00 43.51 70 VAL A C 1
ATOM 538 O O . VAL A 1 70 ? 79.308 41.484 8.657 1.00 42.90 70 VAL A O 1
ATOM 542 N N . ILE A 1 71 ? 78.901 39.504 7.703 1.00 42.58 71 ILE A N 1
ATOM 543 C CA . ILE A 1 71 ? 79.465 38.844 8.871 1.00 44.81 71 ILE A CA 1
ATOM 544 C C . ILE A 1 71 ? 80.971 39.081 8.874 1.00 47.02 71 ILE A C 1
ATOM 545 O O . ILE A 1 71 ? 81.576 39.277 9.927 1.00 45.97 71 ILE A O 1
ATOM 550 N N . ASP A 1 72 ? 81.562 39.061 7.684 1.00 48.27 72 ASP A N 1
ATOM 551 C CA . ASP A 1 72 ? 82.986 39.294 7.530 1.00 52.29 72 ASP A CA 1
ATOM 552 C C . ASP A 1 72 ? 83.308 40.660 8.085 1.00 53.08 72 ASP A C 1
ATOM 553 O O . ASP A 1 72 ? 83.986 40.791 9.104 1.00 55.97 72 ASP A O 1
ATOM 558 N N . LYS A 1 73 ? 82.796 41.675 7.394 1.00 53.24 73 LYS A N 1
ATOM 559 C CA . LYS A 1 73 ? 83.007 43.078 7.729 1.00 52.38 73 LYS A CA 1
ATOM 560 C C . LYS A 1 73 ? 82.514 43.643 9.061 1.00 50.88 73 LYS A C 1
ATOM 561 O O . LYS A 1 73 ? 83.111 44.593 9.561 1.00 51.72 73 LYS A O 1
ATOM 567 N N . TYR A 1 74 ? 81.463 43.082 9.655 1.00 47.89 74 TYR A N 1
ATOM 568 C CA . TYR A 1 74 ? 80.935 43.683 10.878 1.00 45.47 74 TYR A CA 1
ATOM 569 C C . TYR A 1 74 ? 80.865 42.883 12.169 1.00 47.97 74 TYR A C 1
ATOM 570 O O . TYR A 1 74 ? 80.475 43.418 13.210 1.00 49.23 74 TYR A O 1
ATOM 579 N N . ILE A 1 75 ? 81.203 41.606 12.131 1.00 49.65 75 ILE A N 1
ATOM 580 C CA . ILE A 1 75 ? 81.169 40.843 13.365 1.00 52.00 75 ILE A CA 1
ATOM 581 C C . ILE A 1 75 ? 82.614 40.630 13.803 1.00 54.70 75 ILE A C 1
ATOM 582 O O . ILE A 1 75 ? 83.495 40.357 12.971 1.00 53.98 75 ILE A O 1
ATOM 587 N N . ALA A 1 76 ? 82.865 40.793 15.100 1.00 55.58 76 ALA A N 1
ATOM 588 C CA . ALA A 1 76 ? 84.211 40.604 15.629 1.00 57.42 76 ALA A CA 1
ATOM 589 C C . ALA A 1 76 ? 84.558 39.119 15.491 1.00 57.87 76 ALA A C 1
ATOM 590 O O . ALA A 1 76 ? 83.722 38.252 15.790 1.00 57.81 76 ALA A O 1
ATOM 592 N N . PRO A 1 77 ? 85.784 38.807 15.020 1.00 56.97 77 PRO A N 1
ATOM 593 C CA . PRO A 1 77 ? 86.209 37.412 14.852 1.00 57.19 77 PRO A CA 1
ATOM 594 C C . PRO A 1 77 ? 85.959 36.586 16.111 1.00 58.58 77 PRO A C 1
ATOM 595 O O . PRO A 1 77 ? 85.395 35.481 16.053 1.00 57.25 77 PRO A O 1
ATOM 599 N N . GLU A 1 78 ? 86.361 37.140 17.249 1.00 60.95 78 GLU A N 1
ATOM 600 C CA . GLU A 1 78 ? 86.165 36.477 18.528 1.00 62.87 78 GLU A CA 1
ATOM 601 C C . GLU A 1 78 ? 84.698 36.065 18.708 1.00 62.16 78 GLU A C 1
ATOM 602 O O . GLU A 1 78 ? 84.413 35.044 19.334 1.00 61.51 78 GLU A O 1
ATOM 608 N N . LYS A 1 79 ? 83.774 36.850 18.147 1.00 61.54 79 LYS A N 1
ATOM 609 C CA . LYS A 1 79 ? 82.341 36.558 18.277 1.00 61.42 79 LYS A CA 1
ATOM 610 C C . LYS A 1 79 ? 81.828 35.442 17.362 1.00 60.07 79 LYS A C 1
ATOM 611 O O . LYS A 1 79 ? 80.703 34.955 17.522 1.00 57.65 79 LYS A O 1
ATOM 617 N N . LYS A 1 80 ? 82.654 35.054 16.397 1.00 61.05 80 LYS A N 1
ATOM 618 C CA . LYS A 1 80 ? 82.324 33.960 15.489 1.00 61.84 80 LYS A CA 1
ATOM 619 C C . LYS A 1 80 ? 82.856 32.763 16.278 1.00 63.74 80 LYS A C 1
ATOM 620 O O . LYS A 1 80 ? 84.044 32.441 16.197 1.00 63.82 80 LYS A O 1
ATOM 626 N N . LEU A 1 81 ? 81.973 32.144 17.066 1.00 64.20 81 LEU A N 1
ATOM 627 C CA . LEU A 1 81 ? 82.321 31.016 17.938 1.00 64.96 81 LEU A CA 1
ATOM 628 C C . LEU A 1 81 ? 82.963 29.815 17.247 1.00 67.26 81 LEU A C 1
ATOM 629 O O . LEU A 1 81 ? 84.155 29.536 17.430 1.00 66.30 81 LEU A O 1
ATOM 634 N N . GLY A 1 82 ? 82.154 29.092 16.478 1.00 69.45 82 GLY A N 1
ATOM 635 C CA . GLY A 1 82 ? 82.655 27.936 15.765 1.00 70.22 82 GLY A CA 1
ATOM 636 C C . GLY A 1 82 ? 81.540 27.162 15.100 1.00 71.54 82 GLY A C 1
ATOM 637 O O . GLY A 1 82 ? 80.374 27.550 15.172 1.00 70.90 82 GLY A O 1
ATOM 638 N N . PRO A 1 83 ? 81.877 26.042 14.448 1.00 73.21 83 PRO A N 1
ATOM 639 C CA . PRO A 1 83 ? 80.932 25.170 13.745 1.00 73.44 83 PRO A CA 1
ATOM 640 C C . PRO A 1 83 ? 79.869 24.567 14.653 1.00 73.11 83 PRO A C 1
ATOM 641 O O . PRO A 1 83 ? 80.144 24.226 15.792 1.00 73.64 83 PRO A O 1
ATOM 645 N N . LEU A 1 84 ? 78.650 24.447 14.148 1.00 73.63 84 LEU A N 1
ATOM 646 C CA . LEU A 1 84 ? 77.584 23.845 14.927 1.00 74.78 84 LEU A CA 1
ATOM 647 C C . LEU A 1 84 ? 77.658 22.366 14.610 1.00 77.17 84 LEU A C 1
ATOM 648 O O . LEU A 1 84 ? 78.072 21.988 13.512 1.00 77.68 84 LEU A O 1
ATOM 653 N N . GLN A 1 85 ? 77.253 21.533 15.565 1.00 79.12 85 GLN A N 1
ATOM 654 C CA . GLN A 1 85 ? 77.258 20.087 15.373 1.00 79.15 85 GLN A CA 1
ATOM 655 C C . GLN A 1 85 ? 75.823 19.633 15.102 1.00 78.02 85 GLN A C 1
ATOM 656 O O . GLN A 1 85 ? 74.976 19.648 15.999 1.00 77.85 85 GLN A O 1
ATOM 662 N N . GLY A 1 86 ? 75.549 19.242 13.864 1.00 75.66 86 GLY A N 1
ATOM 663 C CA . GLY A 1 86 ? 74.210 18.794 13.532 1.00 75.60 86 GLY A CA 1
ATOM 664 C C . GLY A 1 86 ? 73.271 19.922 13.144 1.00 76.14 86 GLY A C 1
ATOM 665 O O . GLY A 1 86 ? 73.693 20.902 12.528 1.00 75.27 86 GLY A O 1
ATOM 666 N N . SER A 1 87 ? 71.996 19.786 13.507 1.00 75.80 87 SER A N 1
ATOM 667 C CA . SER A 1 87 ? 70.989 20.797 13.192 1.00 75.74 87 SER A CA 1
ATOM 668 C C . SER A 1 87 ? 70.478 21.607 14.386 1.00 76.68 87 SER A C 1
ATOM 669 O O . SER A 1 87 ? 71.243 22.105 15.217 1.00 77.31 87 SER A O 1
ATOM 672 N N . MET A 1 88 ? 69.159 21.740 14.432 1.00 76.80 88 MET A N 1
ATOM 673 C CA . MET A 1 88 ? 68.460 22.475 15.471 1.00 77.50 88 MET A CA 1
ATOM 674 C C . MET A 1 88 ? 67.020 21.989 15.447 1.00 77.75 88 MET A C 1
ATOM 675 O O . MET A 1 88 ? 66.481 21.662 14.389 1.00 76.68 88 MET A O 1
ATOM 680 N N . PRO A 1 89 ? 66.380 21.923 16.617 1.00 79.06 89 PRO A N 1
ATOM 681 C CA . PRO A 1 89 ? 64.989 21.470 16.659 1.00 79.80 89 PRO A CA 1
ATOM 682 C C . PRO A 1 89 ? 64.194 22.164 15.550 1.00 79.88 89 PRO A C 1
ATOM 683 O O . PRO A 1 89 ? 64.328 23.364 15.339 1.00 79.69 89 PRO A O 1
ATOM 687 N N . PRO A 1 90 ? 63.360 21.414 14.823 1.00 80.01 90 PRO A N 1
ATOM 688 C CA . PRO A 1 90 ? 62.567 22.012 13.743 1.00 80.73 90 PRO A CA 1
ATOM 689 C C . PRO A 1 90 ? 61.740 23.223 14.188 1.00 80.51 90 PRO A C 1
ATOM 690 O O . PRO A 1 90 ? 61.335 24.046 13.365 1.00 79.81 90 PRO A O 1
ATOM 694 N N . GLU A 1 91 ? 61.485 23.320 15.490 1.00 80.61 91 GLU A N 1
ATOM 695 C CA . GLU A 1 91 ? 60.722 24.439 16.037 1.00 80.52 91 GLU A CA 1
ATOM 696 C C . GLU A 1 91 ? 61.674 25.470 16.641 1.00 78.35 91 GLU A C 1
ATOM 697 O O . GLU A 1 91 ? 61.268 26.345 17.406 1.00 77.98 91 GLU A O 1
ATOM 703 N N . LEU A 1 92 ? 62.950 25.346 16.292 1.00 75.09 92 LEU A N 1
ATOM 704 C CA . LEU A 1 92 ? 63.967 26.269 16.769 1.00 71.89 92 LEU A CA 1
ATOM 705 C C . LEU A 1 92 ? 64.787 26.817 15.588 1.00 69.89 92 LEU A C 1
ATOM 706 O O . LEU A 1 92 ? 65.886 27.349 15.760 1.00 68.94 92 LEU A O 1
ATOM 711 N N . VAL A 1 93 ? 64.240 26.654 14.386 1.00 67.47 93 VAL A N 1
ATOM 712 C CA . VAL A 1 93 ? 64.854 27.149 13.157 1.00 64.99 93 VAL A CA 1
ATOM 713 C C . VAL A 1 93 ? 63.786 28.056 12.543 1.00 63.94 93 VAL A C 1
ATOM 714 O O . VAL A 1 93 ? 62.695 27.598 12.176 1.00 63.55 93 VAL A O 1
ATOM 718 N N . CYS A 1 94 ? 64.097 29.346 12.453 1.00 60.03 94 CYS A N 1
ATOM 719 C CA . CYS A 1 94 ? 63.145 30.319 11.948 1.00 57.11 94 CYS A CA 1
ATOM 720 C C . CYS A 1 94 ? 62.753 30.139 10.503 1.00 55.50 94 CYS A C 1
ATOM 721 O O . CYS A 1 94 ? 63.519 29.631 9.692 1.00 55.88 94 CYS A O 1
ATOM 724 N N . PRO A 1 95 ? 61.536 30.557 10.165 1.00 53.67 95 PRO A N 1
ATOM 725 C CA . PRO A 1 95 ? 60.996 30.478 8.814 1.00 55.13 95 PRO A CA 1
ATOM 726 C C . PRO A 1 95 ? 61.304 31.799 8.097 1.00 56.21 95 PRO A C 1
ATOM 727 O O . PRO A 1 95 ? 61.820 32.740 8.698 1.00 55.90 95 PRO A O 1
ATOM 731 N N . PRO A 1 96 ? 60.995 31.880 6.803 1.00 55.40 96 PRO A N 1
ATOM 732 C CA . PRO A 1 96 ? 61.242 33.107 6.044 1.00 56.12 96 PRO A CA 1
ATOM 733 C C . PRO A 1 96 ? 60.697 34.333 6.786 1.00 55.66 96 PRO A C 1
ATOM 734 O O . PRO A 1 96 ? 59.817 34.216 7.649 1.00 55.87 96 PRO A O 1
ATOM 738 N N . TYR A 1 97 ? 61.221 35.506 6.447 1.00 52.85 97 TYR A N 1
ATOM 739 C CA . TYR A 1 97 ? 60.791 36.740 7.091 1.00 50.11 97 TYR A CA 1
ATOM 740 C C . TYR A 1 97 ? 59.587 37.300 6.356 1.00 48.06 97 TYR A C 1
ATOM 741 O O . TYR A 1 97 ? 59.712 37.844 5.258 1.00 48.72 97 TYR A O 1
ATOM 750 N N . ALA A 1 98 ? 58.412 37.166 6.954 1.00 45.94 98 ALA A N 1
ATOM 751 C CA . ALA A 1 98 ? 57.215 37.670 6.312 1.00 43.25 98 ALA A CA 1
ATOM 752 C C . ALA A 1 98 ? 56.173 38.056 7.345 1.00 40.38 98 ALA A C 1
ATOM 753 O O . ALA A 1 98 ? 55.061 37.542 7.347 1.00 40.41 98 ALA A O 1
ATOM 755 N N . PRO A 1 99 ? 56.523 38.994 8.229 1.00 40.41 99 PRO A N 1
ATOM 756 C CA . PRO A 1 99 ? 55.647 39.485 9.294 1.00 39.19 99 PRO A CA 1
ATOM 757 C C . PRO A 1 99 ? 54.226 39.724 8.811 1.00 40.89 99 PRO A C 1
ATOM 758 O O . PRO A 1 99 ? 54.003 40.545 7.914 1.00 39.08 99 PRO A O 1
ATOM 762 N N . GLY A 1 100 ? 53.273 39.004 9.394 1.00 40.44 100 GLY A N 1
ATOM 763 C CA . GLY A 1 100 ? 51.885 39.188 9.014 1.00 42.00 100 GLY A CA 1
ATOM 764 C C . GLY A 1 100 ? 51.464 38.582 7.692 1.00 43.01 100 GLY A C 1
ATOM 765 O O . GLY A 1 100 ? 50.311 38.713 7.283 1.00 45.97 100 GLY A O 1
ATOM 766 N N . GLU A 1 101 ? 52.374 37.901 7.016 1.00 42.73 101 GLU A N 1
ATOM 767 C CA . GLU A 1 101 ? 52.012 37.321 5.745 1.00 46.14 101 GLU A CA 1
ATOM 768 C C . GLU A 1 101 ? 51.312 36.005 5.981 1.00 50.72 101 GLU A C 1
ATOM 769 O O . GLU A 1 101 ? 51.912 35.051 6.479 1.00 52.96 101 GLU A O 1
ATOM 775 N N . THR A 1 102 ? 50.033 35.956 5.628 1.00 54.12 102 THR A N 1
ATOM 776 C CA . THR A 1 102 ? 49.257 34.738 5.802 1.00 56.79 102 THR A CA 1
ATOM 777 C C . THR A 1 102 ? 49.484 33.821 4.619 1.00 58.26 102 THR A C 1
ATOM 778 O O . THR A 1 102 ? 49.937 34.251 3.562 1.00 58.80 102 THR A O 1
ATOM 782 N N . LYS A 1 103 ? 49.175 32.549 4.819 1.00 60.58 103 LYS A N 1
ATOM 783 C CA . LYS A 1 103 ? 49.324 31.529 3.788 1.00 62.18 103 LYS A CA 1
ATOM 784 C C . LYS A 1 103 ? 48.495 31.913 2.567 1.00 60.83 103 LYS A C 1
ATOM 785 O O . LYS A 1 103 ? 48.863 31.614 1.424 1.00 60.00 103 LYS A O 1
ATOM 791 N N A GLU A 1 104 ? 47.379 32.582 2.841 0.50 60.02 104 GLU A N 1
ATOM 792 N N B GLU A 1 104 ? 47.371 32.583 2.812 0.50 60.77 104 GLU A N 1
ATOM 793 C CA A GLU A 1 104 ? 46.436 33.034 1.827 0.50 59.89 104 GLU A CA 1
ATOM 794 C CA B GLU A 1 104 ? 46.479 33.010 1.738 0.50 61.21 104 GLU A CA 1
ATOM 795 C C A GLU A 1 104 ? 46.930 34.280 1.072 0.50 60.09 104 GLU A C 1
ATOM 796 C C B GLU A 1 104 ? 46.999 34.255 1.018 0.50 60.92 104 GLU A C 1
ATOM 797 O O A GLU A 1 104 ? 46.527 34.517 -0.071 0.50 60.15 104 GLU A O 1
ATOM 798 O O B GLU A 1 104 ? 46.678 34.474 -0.155 0.50 60.84 104 GLU A O 1
ATOM 809 N N . ASP A 1 105 ? 47.789 35.074 1.716 1.00 59.76 105 ASP A N 1
ATOM 810 C CA . ASP A 1 105 ? 48.355 36.281 1.098 1.00 56.40 105 ASP A CA 1
ATOM 811 C C . ASP A 1 105 ? 49.392 35.784 0.097 1.00 54.03 105 ASP A C 1
ATOM 812 O O . ASP A 1 105 ? 49.447 36.236 -1.047 1.00 49.55 105 ASP A O 1
ATOM 817 N N . ILE A 1 106 ? 50.220 34.849 0.554 1.00 52.49 106 ILE A N 1
ATOM 818 C CA . ILE A 1 106 ? 51.260 34.279 -0.281 1.00 54.95 106 ILE A CA 1
ATOM 819 C C . ILE A 1 106 ? 50.630 33.710 -1.537 1.00 55.05 106 ILE A C 1
ATOM 820 O O . ILE A 1 106 ? 51.162 33.864 -2.636 1.00 57.00 106 ILE A O 1
ATOM 825 N N . ALA A 1 107 ? 49.493 33.042 -1.348 1.00 55.31 107 ALA A N 1
ATOM 826 C CA . ALA A 1 107 ? 48.727 32.425 -2.433 1.00 53.24 107 ALA A CA 1
ATOM 827 C C . ALA A 1 107 ? 48.280 33.494 -3.410 1.00 50.09 107 ALA A C 1
ATOM 828 O O . ALA A 1 107 ? 48.686 33.508 -4.567 1.00 50.66 107 ALA A O 1
ATOM 830 N N . ARG A 1 108 ? 47.419 34.379 -2.925 1.00 49.19 108 ARG A N 1
ATOM 831 C CA . ARG A 1 108 ? 46.913 35.480 -3.725 1.00 47.88 108 ARG A CA 1
ATOM 832 C C . ARG A 1 108 ? 48.028 36.253 -4.458 1.00 45.53 108 ARG A C 1
ATOM 833 O O . ARG A 1 108 ? 47.887 36.561 -5.644 1.00 42.76 108 ARG A O 1
ATOM 841 N N . LYS A 1 109 ? 49.133 36.550 -3.769 1.00 41.53 109 LYS A N 1
ATOM 842 C CA . LYS A 1 109 ? 50.218 37.302 -4.399 1.00 40.81 109 LYS A CA 1
ATOM 843 C C . LYS A 1 109 ? 50.994 36.548 -5.477 1.00 42.38 109 LYS A C 1
ATOM 844 O O . LYS A 1 109 ? 51.334 37.135 -6.513 1.00 40.64 109 LYS A O 1
ATOM 850 N N . GLU A 1 110 ? 51.269 35.262 -5.273 1.00 44.42 110 GLU A N 1
ATOM 851 C CA . GLU A 1 110 ? 51.977 34.536 -6.321 1.00 47.94 110 GLU A CA 1
ATOM 852 C C . GLU A 1 110 ? 51.071 34.462 -7.551 1.00 45.80 110 GLU A C 1
ATOM 853 O O . GLU A 1 110 ? 51.551 34.433 -8.686 1.00 43.49 110 GLU A O 1
ATOM 859 N N . GLN A 1 111 ? 49.758 34.451 -7.335 1.00 45.87 111 GLN A N 1
ATOM 860 C CA . GLN A 1 111 ? 48.854 34.417 -8.474 1.00 48.90 111 GLN A CA 1
ATOM 861 C C . GLN A 1 111 ? 48.906 35.759 -9.206 1.00 47.26 111 GLN A C 1
ATOM 862 O O . GLN A 1 111 ? 49.020 35.791 -10.436 1.00 49.24 111 GLN A O 1
ATOM 868 N N . LEU A 1 112 ? 48.819 36.862 -8.456 1.00 42.87 112 LEU A N 1
ATOM 869 C CA . LEU A 1 112 ? 48.856 38.192 -9.061 1.00 38.88 112 LEU A CA 1
ATOM 870 C C . LEU A 1 112 ? 50.161 38.385 -9.807 1.00 37.47 112 LEU A C 1
ATOM 871 O O . LEU A 1 112 ? 50.199 39.017 -10.858 1.00 34.97 112 LEU A O 1
ATOM 876 N N . LYS A 1 113 ? 51.238 37.831 -9.267 1.00 37.86 113 LYS A N 1
ATOM 877 C CA . LYS A 1 113 ? 52.523 37.964 -9.928 1.00 38.80 113 LYS A CA 1
ATOM 878 C C . LYS A 1 113 ? 52.493 37.327 -11.310 1.00 41.39 113 LYS A C 1
ATOM 879 O O . LYS A 1 113 ? 53.191 37.790 -12.221 1.00 42.54 113 LYS A O 1
ATOM 885 N N . SER A 1 114 ? 51.698 36.265 -11.478 1.00 41.99 114 SER A N 1
ATOM 886 C CA . SER A 1 114 ? 51.611 35.605 -12.787 1.00 43.01 114 SER A CA 1
ATOM 887 C C . SER A 1 114 ? 50.742 36.444 -13.725 1.00 42.59 114 SER A C 1
ATOM 888 O O . SER A 1 114 ? 50.829 36.325 -14.953 1.00 42.78 114 SER A O 1
ATOM 891 N N . LEU A 1 115 ? 49.919 37.308 -13.135 1.00 41.45 115 LEU A N 1
ATOM 892 C CA . LEU A 1 115 ? 49.036 38.167 -13.906 1.00 40.15 115 LEU A CA 1
ATOM 893 C C . LEU A 1 115 ? 49.592 39.572 -14.144 1.00 37.86 115 LEU A C 1
ATOM 894 O O . LEU A 1 115 ? 48.852 40.455 -14.551 1.00 37.88 115 LEU A O 1
ATOM 899 N N . LEU A 1 116 ? 50.879 39.790 -13.889 1.00 36.11 116 LEU A N 1
ATOM 900 C CA . LEU A 1 116 ? 51.446 41.121 -14.109 1.00 34.31 116 LEU A CA 1
ATOM 901 C C . LEU A 1 116 ? 51.296 41.462 -15.574 1.00 35.73 116 LEU A C 1
ATOM 902 O O . LEU A 1 116 ? 51.525 40.621 -16.448 1.00 35.57 116 LEU A O 1
ATOM 907 N N . PRO A 1 117 ? 50.919 42.707 -15.873 1.00 34.35 117 PRO A N 1
ATOM 908 C CA . PRO A 1 117 ? 50.760 43.056 -17.283 1.00 34.11 117 PRO A CA 1
ATOM 909 C C . PRO A 1 117 ? 52.098 43.074 -17.983 1.00 32.67 117 PRO A C 1
ATOM 910 O O . PRO A 1 117 ? 53.123 43.157 -17.329 1.00 31.38 117 PRO A O 1
ATOM 914 N N . PRO A 1 118 ? 52.102 42.980 -19.327 1.00 32.40 118 PRO A N 1
ATOM 915 C CA . PRO A 1 118 ? 53.335 42.999 -20.125 1.00 30.88 118 PRO A CA 1
ATOM 916 C C . PRO A 1 118 ? 54.040 44.318 -19.841 1.00 32.65 118 PRO A C 1
ATOM 917 O O . PRO A 1 118 ? 53.387 45.372 -19.765 1.00 33.05 118 PRO A O 1
ATOM 921 N N . LEU A 1 119 ? 55.357 44.271 -19.689 1.00 30.41 119 LEU A N 1
ATOM 922 C CA . LEU A 1 119 ? 56.129 45.470 -19.418 1.00 32.78 119 LEU A CA 1
ATOM 923 C C . LEU A 1 119 ? 55.876 46.566 -20.484 1.00 34.47 119 LEU A C 1
ATOM 924 O O . LEU A 1 119 ? 55.969 47.755 -20.191 1.00 34.91 119 LEU A O 1
ATOM 929 N N . ASP A 1 120 ? 55.550 46.163 -21.713 1.00 36.34 120 ASP A N 1
ATOM 930 C CA . ASP A 1 120 ? 55.260 47.117 -22.791 1.00 37.29 120 ASP A CA 1
ATOM 931 C C . ASP A 1 120 ? 54.001 47.928 -22.476 1.00 35.76 120 ASP A C 1
ATOM 932 O O . ASP A 1 120 ? 53.798 48.984 -23.045 1.00 37.46 120 ASP A O 1
ATOM 937 N N . ASN A 1 121 ? 53.148 47.412 -21.599 1.00 34.04 121 ASN A N 1
ATOM 938 C CA . ASN A 1 121 ? 51.902 48.079 -21.207 1.00 32.90 121 ASN A CA 1
ATOM 939 C C . ASN A 1 121 ? 52.009 49.044 -20.012 1.00 31.74 121 ASN A C 1
ATOM 940 O O . ASN A 1 121 ? 50.999 49.617 -19.593 1.00 29.63 121 ASN A O 1
ATOM 945 N N . ILE A 1 122 ? 53.211 49.206 -19.452 1.00 28.50 122 ILE A N 1
ATOM 946 C CA . ILE A 1 122 ? 53.396 50.110 -18.332 1.00 27.58 122 ILE A CA 1
ATOM 947 C C . ILE A 1 122 ? 53.522 51.519 -18.922 1.00 25.31 122 ILE A C 1
ATOM 948 O O . ILE A 1 122 ? 54.387 51.774 -19.758 1.00 24.20 122 ILE A O 1
ATOM 953 N N . ILE A 1 123 ? 52.656 52.424 -18.479 1.00 23.61 123 ILE A N 1
ATOM 954 C CA . ILE A 1 123 ? 52.643 53.794 -18.995 1.00 22.71 123 ILE A CA 1
ATOM 955 C C . ILE A 1 123 ? 53.463 54.822 -18.220 1.00 24.18 123 ILE A C 1
ATOM 956 O O . ILE A 1 123 ? 54.171 55.631 -18.822 1.00 26.24 123 ILE A O 1
ATOM 961 N N . ASN A 1 124 ? 53.375 54.793 -16.893 1.00 21.85 124 ASN A N 1
ATOM 962 C CA . ASN A 1 124 ? 54.077 55.767 -16.076 1.00 23.26 124 ASN A CA 1
ATOM 963 C C . ASN A 1 124 ? 54.624 55.100 -14.812 1.00 21.87 124 ASN A C 1
ATOM 964 O O . ASN A 1 124 ? 54.364 53.923 -14.578 1.00 22.77 124 ASN A O 1
ATOM 969 N N . LEU A 1 125 ? 55.360 55.858 -13.998 1.00 19.88 125 LEU A N 1
ATOM 970 C CA . LEU A 1 125 ? 55.970 55.321 -12.782 1.00 20.98 125 LEU A CA 1
ATOM 971 C C . LEU A 1 125 ? 54.967 54.910 -11.708 1.00 21.42 125 LEU A C 1
ATOM 972 O O . LEU A 1 125 ? 55.266 54.067 -10.857 1.00 23.32 125 LEU A O 1
ATOM 977 N N . TYR A 1 126 ? 53.777 55.494 -11.732 1.00 21.50 126 TYR A N 1
ATOM 978 C CA . TYR A 1 126 ? 52.783 55.112 -10.742 1.00 21.97 126 TYR A CA 1
ATOM 979 C C . TYR A 1 126 ? 52.303 53.673 -11.002 1.00 22.52 126 TYR A C 1
ATOM 980 O O . TYR A 1 126 ? 51.887 52.973 -10.083 1.00 21.35 126 TYR A O 1
ATOM 989 N N . ASP A 1 127 ? 52.369 53.221 -12.249 1.00 23.43 127 ASP A N 1
ATOM 990 C CA . ASP A 1 127 ? 51.927 51.858 -12.556 1.00 24.28 127 ASP A CA 1
ATOM 991 C C . ASP A 1 127 ? 52.752 50.835 -11.796 1.00 25.65 127 ASP A C 1
ATOM 992 O O . ASP A 1 127 ? 52.207 49.855 -11.271 1.00 25.14 127 ASP A O 1
ATOM 997 N N . PHE A 1 128 ? 54.069 51.068 -11.724 1.00 23.66 128 PHE A N 1
ATOM 998 C CA . PHE A 1 128 ? 54.934 50.148 -11.021 1.00 23.00 128 PHE A CA 1
ATOM 999 C C . PHE A 1 128 ? 54.544 50.164 -9.554 1.00 24.17 128 PHE A C 1
ATOM 1000 O O . PHE A 1 128 ? 54.513 49.126 -8.881 1.00 24.98 128 PHE A O 1
ATOM 1008 N N . GLU A 1 129 ? 54.263 51.355 -9.047 1.00 23.71 129 GLU A N 1
ATOM 1009 C CA . GLU A 1 129 ? 53.872 51.490 -7.654 1.00 24.13 129 GLU A CA 1
ATOM 1010 C C . GLU A 1 129 ? 52.612 50.661 -7.379 1.00 24.86 129 GLU A C 1
ATOM 1011 O O . GLU A 1 129 ? 52.547 49.910 -6.412 1.00 21.91 129 GLU A O 1
ATOM 1017 N N . TYR A 1 130 ? 51.604 50.805 -8.231 1.00 24.53 130 TYR A N 1
ATOM 1018 C CA . TYR A 1 130 ? 50.371 50.070 -8.020 1.00 25.56 130 TYR A CA 1
ATOM 1019 C C . TYR A 1 130 ? 50.632 48.565 -7.974 1.00 25.57 130 TYR A C 1
ATOM 1020 O O . TYR A 1 130 ? 50.279 47.877 -7.015 1.00 25.05 130 TYR A O 1
ATOM 1029 N N . LEU A 1 131 ? 51.252 48.072 -9.034 1.00 23.78 131 LEU A N 1
ATOM 1030 C CA . LEU A 1 131 ? 51.585 46.669 -9.152 1.00 25.09 131 LEU A CA 1
ATOM 1031 C C . LEU A 1 131 ? 52.366 46.168 -7.956 1.00 24.66 131 LEU A C 1
ATOM 1032 O O . LEU A 1 131 ? 52.071 45.104 -7.419 1.00 26.11 131 LEU A O 1
ATOM 1037 N N . ALA A 1 132 ? 53.366 46.932 -7.533 1.00 23.14 132 ALA A N 1
ATOM 1038 C CA . ALA A 1 132 ? 54.151 46.532 -6.386 1.00 24.29 132 ALA A CA 1
ATOM 1039 C C . ALA A 1 132 ? 53.308 46.487 -5.097 1.00 24.41 132 ALA A C 1
ATOM 1040 O O . ALA A 1 132 ? 53.517 45.605 -4.237 1.00 23.78 132 ALA A O 1
ATOM 1042 N N . SER A 1 133 ? 52.371 47.419 -4.954 1.00 20.15 133 SER A N 1
ATOM 1043 C CA . SER A 1 133 ? 51.538 47.470 -3.742 1.00 25.33 133 SER A CA 1
ATOM 1044 C C . SER A 1 133 ? 50.680 46.235 -3.568 1.00 24.95 133 SER A C 1
ATOM 1045 O O . SER A 1 133 ? 50.311 45.888 -2.460 1.00 26.26 133 SER A O 1
ATOM 1048 N N . GLN A 1 134 ? 50.362 45.580 -4.672 1.00 27.92 134 GLN A N 1
ATOM 1049 C CA . GLN A 1 134 ? 49.537 44.388 -4.637 1.00 30.87 134 GLN A CA 1
ATOM 1050 C C . GLN A 1 134 ? 50.340 43.090 -4.590 1.00 32.45 134 GLN A C 1
ATOM 1051 O O . GLN A 1 134 ? 49.825 42.072 -4.137 1.00 33.63 134 GLN A O 1
ATOM 1057 N N . THR A 1 135 ? 51.598 43.125 -5.018 1.00 31.88 135 THR A N 1
ATOM 1058 C CA . THR A 1 135 ? 52.402 41.911 -5.036 1.00 32.33 135 THR A CA 1
ATOM 1059 C C . THR A 1 135 ? 53.497 41.723 -4.001 1.00 31.06 135 THR A C 1
ATOM 1060 O O . THR A 1 135 ? 53.898 40.597 -3.757 1.00 32.06 135 THR A O 1
ATOM 1064 N N . LEU A 1 136 ? 53.993 42.786 -3.385 1.00 30.48 136 LEU A N 1
ATOM 1065 C CA . LEU A 1 136 ? 55.045 42.610 -2.390 1.00 28.62 136 LEU A CA 1
ATOM 1066 C C . LEU A 1 136 ? 54.475 42.081 -1.089 1.00 30.07 136 LEU A C 1
ATOM 1067 O O . LEU A 1 136 ? 53.270 42.171 -0.839 1.00 27.99 136 LEU A O 1
ATOM 1072 N N . THR A 1 137 ? 55.338 41.512 -0.256 1.00 30.21 137 THR A N 1
ATOM 1073 C CA . THR A 1 137 ? 54.880 41.036 1.037 1.00 31.95 137 THR A CA 1
ATOM 1074 C C . THR A 1 137 ? 54.543 42.308 1.786 1.00 34.59 137 THR A C 1
ATOM 1075 O O . THR A 1 137 ? 55.011 43.396 1.438 1.00 35.14 137 THR A O 1
ATOM 1079 N N . LYS A 1 138 ? 53.726 42.177 2.816 1.00 35.48 138 LYS A N 1
ATOM 1080 C CA . LYS A 1 138 ? 53.357 43.323 3.620 1.00 34.24 138 LYS A CA 1
ATOM 1081 C C . LYS A 1 138 ? 54.600 43.993 4.158 1.00 33.13 138 LYS A C 1
ATOM 1082 O O . LYS A 1 138 ? 54.690 45.223 4.198 1.00 33.00 138 LYS A O 1
ATOM 1088 N N . GLN A 1 139 ? 55.569 43.186 4.558 1.00 31.22 139 GLN A N 1
ATOM 1089 C CA . GLN A 1 139 ? 56.782 43.736 5.110 1.00 31.81 139 GLN A CA 1
ATOM 1090 C C . GLN A 1 139 ? 57.567 44.557 4.086 1.00 31.98 139 GLN A C 1
ATOM 1091 O O . GLN A 1 139 ? 57.983 45.677 4.388 1.00 31.01 139 GLN A O 1
ATOM 1097 N N . ALA A 1 140 ? 57.732 44.024 2.876 1.00 28.88 140 ALA A N 1
ATOM 1098 C CA . ALA A 1 140 ? 58.475 44.725 1.850 1.00 27.98 140 ALA A CA 1
ATOM 1099 C C . ALA A 1 140 ? 57.767 46.002 1.430 1.00 29.07 140 ALA A C 1
ATOM 1100 O O . ALA A 1 140 ? 58.400 47.054 1.270 1.00 30.24 140 ALA A O 1
ATOM 1102 N N . TRP A 1 141 ? 56.452 45.920 1.249 1.00 27.47 141 TRP A N 1
ATOM 1103 C CA . TRP A 1 141 ? 55.684 47.089 0.847 1.00 25.11 141 TRP A CA 1
ATOM 1104 C C . TRP A 1 141 ? 55.734 48.155 1.923 1.00 24.79 141 TRP A C 1
ATOM 1105 O O . TRP A 1 141 ? 55.865 49.318 1.617 1.00 25.01 141 TRP A O 1
ATOM 1116 N N . ALA A 1 142 ? 55.648 47.757 3.182 1.00 25.80 142 ALA A N 1
ATOM 1117 C CA . ALA A 1 142 ? 55.710 48.732 4.261 1.00 24.61 142 ALA A CA 1
ATOM 1118 C C . ALA A 1 142 ? 57.096 49.364 4.271 1.00 24.37 142 ALA A C 1
ATOM 1119 O O . ALA A 1 142 ? 57.213 50.589 4.278 1.00 23.26 142 ALA A O 1
ATOM 1121 N N . TYR A 1 143 ? 58.142 48.539 4.247 1.00 21.92 143 TYR A N 1
ATOM 1122 C CA . TYR A 1 143 ? 59.481 49.078 4.297 1.00 21.66 143 TYR A CA 1
ATOM 1123 C C . TYR A 1 143 ? 59.777 50.049 3.155 1.00 22.86 143 TYR A C 1
ATOM 1124 O O . TYR A 1 143 ? 60.423 51.072 3.376 1.00 23.99 143 TYR A O 1
ATOM 1133 N N . TYR A 1 144 ? 59.279 49.772 1.955 1.00 21.32 144 TYR A N 1
ATOM 1134 C CA . TYR A 1 144 ? 59.554 50.656 0.843 1.00 24.75 144 TYR A CA 1
ATOM 1135 C C . TYR A 1 144 ? 58.723 51.935 0.821 1.00 24.87 144 TYR A C 1
ATOM 1136 O O . TYR A 1 144 ? 59.241 53.040 0.595 1.00 20.63 144 TYR A O 1
ATOM 1145 N N . SER A 1 145 ? 57.429 51.772 1.051 1.00 23.66 145 SER A N 1
ATOM 1146 C CA . SER A 1 145 ? 56.494 52.881 0.968 1.00 23.59 145 SER A CA 1
ATOM 1147 C C . SER A 1 145 ? 56.290 53.780 2.193 1.00 23.63 145 SER A C 1
ATOM 1148 O O . SER A 1 145 ? 55.676 54.844 2.093 1.00 24.40 145 SER A O 1
ATOM 1151 N N . SER A 1 146 ? 56.798 53.381 3.345 1.00 23.56 146 SER A N 1
ATOM 1152 C CA . SER A 1 146 ? 56.624 54.209 4.522 1.00 25.71 146 SER A CA 1
ATOM 1153 C C . SER A 1 146 ? 57.484 55.484 4.578 1.00 25.78 146 SER A C 1
ATOM 1154 O O . SER A 1 146 ? 58.554 55.595 3.953 1.00 25.44 146 SER A O 1
ATOM 1157 N N . GLY A 1 147 ? 56.968 56.447 5.334 1.00 23.82 147 GLY A N 1
ATOM 1158 C CA . GLY A 1 147 ? 57.641 57.707 5.542 1.00 22.30 147 GLY A CA 1
ATOM 1159 C C . GLY A 1 147 ? 57.690 57.840 7.043 1.00 21.06 147 GLY A C 1
ATOM 1160 O O . GLY A 1 147 ? 57.177 56.972 7.745 1.00 22.27 147 GLY A O 1
ATOM 1161 N N . ALA A 1 148 ? 58.299 58.908 7.542 1.00 20.85 148 ALA A N 1
ATOM 1162 C CA . ALA A 1 148 ? 58.407 59.123 8.970 1.00 20.79 148 ALA A CA 1
ATOM 1163 C C . ALA A 1 148 ? 57.126 59.698 9.566 1.00 22.71 148 ALA A C 1
ATOM 1164 O O . ALA A 1 148 ? 56.468 60.544 8.958 1.00 21.81 148 ALA A O 1
ATOM 1166 N N . ASN A 1 149 ? 56.807 59.241 10.773 1.00 22.55 149 ASN A N 1
ATOM 1167 C CA . ASN A 1 149 ? 55.651 59.696 11.524 1.00 22.29 149 ASN A CA 1
ATOM 1168 C C . ASN A 1 149 ? 54.376 59.885 10.690 1.00 24.19 149 ASN A C 1
ATOM 1169 O O . ASN A 1 149 ? 53.842 58.909 10.178 1.00 24.57 149 ASN A O 1
ATOM 1174 N N . ASP A 1 150 ? 53.885 61.111 10.525 1.00 20.33 150 ASP A N 1
ATOM 1175 C CA . ASP A 1 150 ? 52.643 61.284 9.765 1.00 21.41 150 ASP A CA 1
ATOM 1176 C C . ASP A 1 150 ? 52.789 61.339 8.238 1.00 21.25 150 ASP A C 1
ATOM 1177 O O . ASP A 1 150 ? 51.813 61.562 7.515 1.00 17.61 150 ASP A O 1
ATOM 1182 N N . GLU A 1 151 ? 54.014 61.109 7.768 1.00 21.28 151 GLU A N 1
ATOM 1183 C CA . GLU A 1 151 ? 54.336 61.073 6.350 1.00 18.24 151 GLU A CA 1
ATOM 1184 C C . GLU A 1 151 ? 53.954 62.330 5.589 1.00 19.44 151 GLU A C 1
ATOM 1185 O O . GLU A 1 151 ? 53.623 62.289 4.396 1.00 17.42 151 GLU A O 1
ATOM 1191 N N . VAL A 1 152 ? 54.011 63.459 6.277 1.00 17.07 152 VAL A N 1
ATOM 1192 C CA . VAL A 1 152 ? 53.667 64.720 5.642 1.00 17.17 152 VAL A CA 1
ATOM 1193 C C . VAL A 1 152 ? 54.734 65.154 4.647 1.00 18.71 152 VAL A C 1
ATOM 1194 O O . VAL A 1 152 ? 54.431 65.514 3.494 1.00 19.94 152 VAL A O 1
ATOM 1198 N N . THR A 1 153 ? 55.991 65.150 5.092 1.00 19.28 153 THR A N 1
ATOM 1199 C CA . THR A 1 153 ? 57.091 65.562 4.216 1.00 17.94 153 THR A CA 1
ATOM 1200 C C . THR A 1 153 ? 57.179 64.664 2.973 1.00 19.34 153 THR A C 1
ATOM 1201 O O . THR A 1 153 ? 57.403 65.146 1.839 1.00 19.62 153 THR A O 1
ATOM 1205 N N . HIS A 1 154 ? 57.005 63.361 3.185 1.00 17.86 154 HIS A N 1
ATOM 1206 C CA . HIS A 1 154 ? 57.068 62.413 2.083 1.00 19.81 154 HIS A CA 1
ATOM 1207 C C . HIS A 1 154 ? 56.107 62.883 0.990 1.00 20.76 154 HIS A C 1
ATOM 1208 O O . HIS A 1 154 ? 56.481 62.976 -0.183 1.00 21.49 154 HIS A O 1
ATOM 1215 N N . ARG A 1 155 ? 54.883 63.238 1.377 1.00 17.91 155 ARG A N 1
ATOM 1216 C CA . ARG A 1 155 ? 53.900 63.696 0.395 1.00 19.61 155 ARG A CA 1
ATOM 1217 C C . ARG A 1 155 ? 54.203 65.113 -0.112 1.00 18.26 155 ARG A C 1
ATOM 1218 O O . ARG A 1 155 ? 54.112 65.412 -1.297 1.00 18.35 155 ARG A O 1
ATOM 1226 N N . GLU A 1 156 ? 54.594 65.987 0.798 1.00 20.40 156 GLU A N 1
ATOM 1227 C CA . GLU A 1 156 ? 54.928 67.358 0.444 1.00 18.63 156 GLU A CA 1
ATOM 1228 C C . GLU A 1 156 ? 56.080 67.412 -0.598 1.00 19.13 156 GLU A C 1
ATOM 1229 O O . GLU A 1 156 ? 56.142 68.327 -1.430 1.00 17.99 156 GLU A O 1
ATOM 1235 N N . ASN A 1 157 ? 56.969 66.419 -0.582 1.00 17.87 157 ASN A N 1
ATOM 1236 C CA . ASN A 1 157 ? 58.094 66.404 -1.538 1.00 17.67 157 ASN A CA 1
ATOM 1237 C C . ASN A 1 157 ? 57.549 66.449 -2.952 1.00 18.54 157 ASN A C 1
ATOM 1238 O O . ASN A 1 157 ? 58.081 67.132 -3.841 1.00 18.22 157 ASN A O 1
ATOM 1243 N N . HIS A 1 158 ? 56.513 65.644 -3.154 1.00 19.94 158 HIS A N 1
ATOM 1244 C CA . HIS A 1 158 ? 55.846 65.543 -4.431 1.00 19.44 158 HIS A CA 1
ATOM 1245 C C . HIS A 1 158 ? 54.926 66.724 -4.689 1.00 21.10 158 HIS A C 1
ATOM 1246 O O . HIS A 1 158 ? 54.975 67.323 -5.759 1.00 22.60 158 HIS A O 1
ATOM 1253 N N . ASN A 1 159 ? 54.094 67.057 -3.697 1.00 20.10 159 ASN A N 1
ATOM 1254 C CA . ASN A 1 159 ? 53.109 68.107 -3.849 1.00 20.92 159 ASN A CA 1
ATOM 1255 C C . ASN A 1 159 ? 53.687 69.452 -4.211 1.00 22.69 159 ASN A C 1
ATOM 1256 O O . ASN A 1 159 ? 53.115 70.164 -5.036 1.00 21.23 159 ASN A O 1
ATOM 1261 N N . ALA A 1 160 ? 54.811 69.804 -3.582 1.00 20.46 160 ALA A N 1
ATOM 1262 C CA . ALA A 1 160 ? 55.426 71.095 -3.852 1.00 19.01 160 ALA A CA 1
ATOM 1263 C C . ALA A 1 160 ? 55.738 71.299 -5.339 1.00 19.54 160 ALA A C 1
ATOM 1264 O O . ALA A 1 160 ? 55.762 72.440 -5.807 1.00 19.56 160 ALA A O 1
ATOM 1266 N N . TYR A 1 161 ? 55.960 70.215 -6.090 1.00 18.31 161 TYR A N 1
ATOM 1267 C CA . TYR A 1 161 ? 56.238 70.381 -7.516 1.00 17.71 161 TYR A CA 1
ATOM 1268 C C . TYR A 1 161 ? 55.051 71.002 -8.204 1.00 20.66 161 TYR A C 1
ATOM 1269 O O . TYR A 1 161 ? 55.198 71.716 -9.199 1.00 19.33 161 TYR A O 1
ATOM 1278 N N . HIS A 1 162 ? 53.864 70.740 -7.662 1.00 21.96 162 HIS A N 1
ATOM 1279 C CA . HIS A 1 162 ? 52.659 71.259 -8.269 1.00 23.54 162 HIS A CA 1
ATOM 1280 C C . HIS A 1 162 ? 52.373 72.700 -7.946 1.00 23.48 162 HIS A C 1
ATOM 1281 O O . HIS A 1 162 ? 51.366 73.236 -8.367 1.00 23.47 162 HIS A O 1
ATOM 1288 N N . ARG A 1 163 ? 53.258 73.324 -7.183 1.00 24.81 163 ARG A N 1
ATOM 1289 C CA . ARG A 1 163 ? 53.087 74.728 -6.880 1.00 24.86 163 ARG A CA 1
ATOM 1290 C C . ARG A 1 163 ? 53.860 75.509 -7.920 1.00 24.29 163 ARG A C 1
ATOM 1291 O O . ARG A 1 163 ? 53.921 76.733 -7.863 1.00 25.58 163 ARG A O 1
ATOM 1299 N N . ILE A 1 164 ? 54.461 74.798 -8.872 1.00 23.86 164 ILE A N 1
ATOM 1300 C CA . ILE A 1 164 ? 55.225 75.447 -9.927 1.00 19.84 164 ILE A CA 1
ATOM 1301 C C . ILE A 1 164 ? 54.592 75.167 -11.286 1.00 21.17 164 ILE A C 1
ATOM 1302 O O . ILE A 1 164 ? 54.300 74.023 -11.583 1.00 18.28 164 ILE A O 1
ATOM 1307 N N . PHE A 1 165 ? 54.394 76.201 -12.110 1.00 18.79 165 PHE A N 1
ATOM 1308 C CA . PHE A 1 165 ? 53.850 76.004 -13.468 1.00 19.62 165 PHE A CA 1
ATOM 1309 C C . PHE A 1 165 ? 54.890 76.394 -14.523 1.00 16.33 165 PHE A C 1
ATOM 1310 O O . PHE A 1 165 ? 55.935 76.925 -14.200 1.00 16.30 165 PHE A O 1
ATOM 1318 N N . PHE A 1 166 ? 54.598 76.130 -15.784 1.00 16.16 166 PHE A N 1
ATOM 1319 C CA . PHE A 1 166 ? 55.541 76.446 -16.846 1.00 19.87 166 PHE A CA 1
ATOM 1320 C C . PHE A 1 166 ? 55.135 77.676 -17.662 1.00 22.15 166 PHE A C 1
ATOM 1321 O O . PHE A 1 166 ? 53.948 78.009 -17.774 1.00 21.96 166 PHE A O 1
ATOM 1329 N N . LYS A 1 167 ? 56.138 78.311 -18.257 1.00 21.23 167 LYS A N 1
ATOM 1330 C CA . LYS A 1 167 ? 55.967 79.471 -19.126 1.00 23.69 167 LYS A CA 1
ATOM 1331 C C . LYS A 1 167 ? 56.690 79.024 -20.402 1.00 23.93 167 LYS A C 1
ATOM 1332 O O . LYS A 1 167 ? 57.805 79.457 -20.690 1.00 25.30 167 LYS A O 1
ATOM 1338 N N . PRO A 1 168 ? 56.059 78.122 -21.176 1.00 23.85 168 PRO A N 1
ATOM 1339 C CA . PRO A 1 168 ? 56.675 77.612 -22.402 1.00 23.83 168 PRO A CA 1
ATOM 1340 C C . PRO A 1 168 ? 56.790 78.561 -23.579 1.00 26.84 168 PRO A C 1
ATOM 1341 O O . PRO A 1 168 ? 55.951 79.449 -23.762 1.00 26.81 168 PRO A O 1
ATOM 1345 N N . LYS A 1 169 ? 57.845 78.364 -24.373 1.00 24.22 169 LYS A N 1
ATOM 1346 C CA . LYS A 1 169 ? 58.078 79.158 -25.556 1.00 26.62 169 LYS A CA 1
ATOM 1347 C C . LYS A 1 169 ? 57.491 78.404 -26.755 1.00 27.43 169 LYS A C 1
ATOM 1348 O O . LYS A 1 169 ? 57.654 77.183 -26.862 1.00 29.35 169 LYS A O 1
ATOM 1354 N N . ILE A 1 170 ? 56.787 79.098 -27.642 1.00 24.88 170 ILE A N 1
ATOM 1355 C CA . ILE A 1 170 ? 56.289 78.411 -28.811 1.00 23.91 170 ILE A CA 1
ATOM 1356 C C . ILE A 1 170 ? 57.008 78.926 -30.044 1.00 24.69 170 ILE A C 1
ATOM 1357 O O . ILE A 1 170 ? 57.808 79.870 -29.969 1.00 22.97 170 ILE A O 1
ATOM 1362 N N . LEU A 1 171 ? 56.745 78.275 -31.172 1.00 24.01 171 LEU A N 1
ATOM 1363 C CA . LEU A 1 171 ? 57.386 78.626 -32.438 1.00 25.35 171 LEU A CA 1
ATOM 1364 C C . LEU A 1 171 ? 58.933 78.569 -32.367 1.00 27.88 171 LEU A C 1
ATOM 1365 O O . LEU A 1 171 ? 59.634 79.437 -32.911 1.00 26.11 171 LEU A O 1
ATOM 1370 N N . VAL A 1 172 ? 59.446 77.557 -31.655 1.00 27.65 172 VAL A N 1
ATOM 1371 C CA . VAL A 1 172 ? 60.887 77.338 -31.542 1.00 26.34 172 VAL A CA 1
ATOM 1372 C C . VAL A 1 172 ? 61.132 76.006 -32.211 1.00 26.12 172 VAL A C 1
ATOM 1373 O O . VAL A 1 172 ? 60.349 75.077 -32.060 1.00 27.84 172 VAL A O 1
ATOM 1377 N N . ASP A 1 173 ? 62.192 75.911 -32.991 1.00 27.59 173 ASP A N 1
ATOM 1378 C CA . ASP A 1 173 ? 62.481 74.651 -33.686 1.00 28.59 173 ASP A CA 1
ATOM 1379 C C . ASP A 1 173 ? 62.866 73.576 -32.665 1.00 27.59 173 ASP A C 1
ATOM 1380 O O . ASP A 1 173 ? 63.952 73.635 -32.078 1.00 29.48 173 ASP A O 1
ATOM 1385 N N . VAL A 1 174 ? 61.997 72.598 -32.455 1.00 25.20 174 VAL A N 1
ATOM 1386 C CA . VAL A 1 174 ? 62.277 71.572 -31.464 1.00 24.18 174 VAL A CA 1
ATOM 1387 C C . VAL A 1 174 ? 62.275 70.188 -32.063 1.00 26.76 174 VAL A C 1
ATOM 1388 O O . VAL A 1 174 ? 61.877 69.215 -31.425 1.00 29.86 174 VAL A O 1
ATOM 1392 N N . ARG A 1 175 ? 62.745 70.091 -33.297 1.00 32.54 175 ARG A N 1
ATOM 1393 C CA . ARG A 1 175 ? 62.819 68.802 -33.976 1.00 34.61 175 ARG A CA 1
ATOM 1394 C C . ARG A 1 175 ? 63.805 67.911 -33.211 1.00 33.03 175 ARG A C 1
ATOM 1395 O O . ARG A 1 175 ? 63.538 66.743 -32.941 1.00 29.69 175 ARG A O 1
ATOM 1403 N N . LYS A 1 176 ? 64.928 68.510 -32.835 1.00 31.80 176 LYS A N 1
ATOM 1404 C CA . LYS A 1 176 ? 66.002 67.834 -32.116 1.00 34.35 176 LYS A CA 1
ATOM 1405 C C . LYS A 1 176 ? 66.138 68.282 -30.666 1.00 33.62 176 LYS A C 1
ATOM 1406 O O . LYS A 1 176 ? 66.192 69.479 -30.384 1.00 36.92 176 LYS A O 1
ATOM 1412 N N . VAL A 1 177 ? 66.197 67.339 -29.737 1.00 30.63 177 VAL A N 1
ATOM 1413 C CA . VAL A 1 177 ? 66.402 67.735 -28.347 1.00 32.81 177 VAL A CA 1
ATOM 1414 C C . VAL A 1 177 ? 67.396 66.795 -27.726 1.00 34.22 177 VAL A C 1
ATOM 1415 O O . VAL A 1 177 ? 67.545 65.645 -28.159 1.00 34.27 177 VAL A O 1
ATOM 1419 N N . ASP A 1 178 ? 68.100 67.292 -26.720 1.00 34.24 178 ASP A N 1
ATOM 1420 C CA . ASP A 1 178 ? 69.085 66.478 -26.051 1.00 32.76 178 ASP A CA 1
ATOM 1421 C C . ASP A 1 178 ? 68.974 66.638 -24.549 1.00 32.74 178 ASP A C 1
ATOM 1422 O O . ASP A 1 178 ? 69.037 67.763 -24.015 1.00 33.57 178 ASP A O 1
ATOM 1427 N N . ILE A 1 179 ? 68.857 65.507 -23.862 1.00 30.35 179 ILE A N 1
ATOM 1428 C CA . ILE A 1 179 ? 68.727 65.529 -22.423 1.00 28.93 179 ILE A CA 1
ATOM 1429 C C . ILE A 1 179 ? 69.923 65.008 -21.633 1.00 28.97 179 ILE A C 1
ATOM 1430 O O . ILE A 1 179 ? 69.816 64.739 -20.445 1.00 31.43 179 ILE A O 1
ATOM 1435 N N . SER A 1 180 ? 71.064 64.881 -22.281 1.00 28.03 180 SER A N 1
ATOM 1436 C CA . SER A 1 180 ? 72.260 64.431 -21.591 1.00 27.84 180 SER A CA 1
ATOM 1437 C C . SER A 1 180 ? 72.845 65.663 -20.915 1.00 28.01 180 SER A C 1
ATOM 1438 O O . SER A 1 180 ? 72.518 66.793 -21.277 1.00 28.26 180 SER A O 1
ATOM 1441 N N . THR A 1 181 ? 73.730 65.446 -19.951 1.00 28.06 181 THR A N 1
ATOM 1442 C CA . THR A 1 181 ? 74.344 66.543 -19.222 1.00 24.68 181 THR A CA 1
ATOM 1443 C C . THR A 1 181 ? 75.581 65.961 -18.553 1.00 25.16 181 THR A C 1
ATOM 1444 O O . THR A 1 181 ? 76.036 64.885 -18.927 1.00 28.29 181 THR A O 1
ATOM 1448 N N . ASP A 1 182 ? 76.124 66.652 -17.566 1.00 24.18 182 ASP A N 1
ATOM 1449 C CA . ASP A 1 182 ? 77.297 66.151 -16.861 1.00 27.79 182 ASP A CA 1
ATOM 1450 C C . ASP A 1 182 ? 77.020 66.244 -15.359 1.00 28.04 182 ASP A C 1
ATOM 1451 O O . ASP A 1 182 ? 76.317 67.148 -14.915 1.00 28.42 182 ASP A O 1
ATOM 1456 N N . MET A 1 183 ? 77.561 65.308 -14.587 1.00 26.62 183 MET A N 1
ATOM 1457 C CA . MET A 1 183 ? 77.377 65.312 -13.144 1.00 25.60 183 MET A CA 1
ATOM 1458 C C . MET A 1 183 ? 78.668 64.907 -12.474 1.00 25.71 183 MET A C 1
ATOM 1459 O O . MET A 1 183 ? 79.203 63.841 -12.756 1.00 25.26 183 MET A O 1
ATOM 1464 N N . LEU A 1 184 ? 79.187 65.751 -11.594 1.00 28.04 184 LEU A N 1
ATOM 1465 C CA . LEU A 1 184 ? 80.396 65.387 -10.880 1.00 28.35 184 LEU A CA 1
ATOM 1466 C C . LEU A 1 184 ? 81.554 64.947 -11.806 1.00 30.81 184 LEU A C 1
ATOM 1467 O O . LEU A 1 184 ? 82.229 63.952 -11.535 1.00 29.33 184 LEU A O 1
ATOM 1472 N N . GLY A 1 185 ? 81.763 65.673 -12.899 1.00 31.07 185 GLY A N 1
ATOM 1473 C CA . GLY A 1 185 ? 82.831 65.338 -13.821 1.00 32.01 185 GLY A CA 1
ATOM 1474 C C . GLY A 1 185 ? 82.593 64.256 -14.859 1.00 35.59 185 GLY A C 1
ATOM 1475 O O . GLY A 1 185 ? 83.482 63.961 -15.653 1.00 37.59 185 GLY A O 1
ATOM 1476 N N . SER A 1 186 ? 81.416 63.643 -14.876 1.00 35.43 186 SER A N 1
ATOM 1477 C CA . SER A 1 186 ? 81.166 62.600 -15.866 1.00 34.29 186 SER A CA 1
ATOM 1478 C C . SER A 1 186 ? 79.988 62.930 -16.755 1.00 35.04 186 SER A C 1
ATOM 1479 O O . SER A 1 186 ? 79.022 63.562 -16.315 1.00 35.86 186 SER A O 1
ATOM 1482 N N . HIS A 1 187 ? 80.073 62.497 -18.006 1.00 33.48 187 HIS A N 1
ATOM 1483 C CA . HIS A 1 187 ? 78.998 62.717 -18.957 1.00 34.01 187 HIS A CA 1
ATOM 1484 C C . HIS A 1 187 ? 77.905 61.703 -18.654 1.00 32.30 187 HIS A C 1
ATOM 1485 O O . HIS A 1 187 ? 78.187 60.529 -18.453 1.00 32.33 187 HIS A O 1
ATOM 1492 N N . VAL A 1 188 ? 76.661 62.162 -18.645 1.00 30.62 188 VAL A N 1
ATOM 1493 C CA . VAL A 1 188 ? 75.525 61.301 -18.347 1.00 30.86 188 VAL A CA 1
ATOM 1494 C C . VAL A 1 188 ? 74.478 61.422 -19.468 1.00 30.45 188 VAL A C 1
ATOM 1495 O O . VAL A 1 188 ? 74.283 62.509 -20.028 1.00 30.87 188 VAL A O 1
ATOM 1499 N N . ASP A 1 189 ? 73.800 60.322 -19.784 1.00 28.92 189 ASP A N 1
ATOM 1500 C CA . ASP A 1 189 ? 72.780 60.322 -20.839 1.00 29.33 189 ASP A CA 1
ATOM 1501 C C . ASP A 1 189 ? 71.500 61.062 -20.473 1.00 28.68 189 ASP A C 1
ATOM 1502 O O . ASP A 1 189 ? 70.756 61.487 -21.350 1.00 30.11 189 ASP A O 1
ATOM 1507 N N . VAL A 1 190 ? 71.243 61.206 -19.182 1.00 27.70 190 VAL A N 1
ATOM 1508 C CA . VAL A 1 190 ? 70.005 61.823 -18.705 1.00 25.42 190 VAL A CA 1
ATOM 1509 C C . VAL A 1 190 ? 70.295 62.717 -17.518 1.00 25.13 190 VAL A C 1
ATOM 1510 O O . VAL A 1 190 ? 71.383 62.681 -16.969 1.00 25.79 190 VAL A O 1
ATOM 1514 N N . PRO A 1 191 ? 69.314 63.519 -17.087 1.00 24.34 191 PRO A N 1
ATOM 1515 C CA . PRO A 1 191 ? 69.574 64.394 -15.950 1.00 21.91 191 PRO A CA 1
ATOM 1516 C C . PRO A 1 191 ? 69.045 63.847 -14.637 1.00 23.10 191 PRO A C 1
ATOM 1517 O O . PRO A 1 191 ? 68.843 64.615 -13.677 1.00 22.57 191 PRO A O 1
ATOM 1521 N N . PHE A 1 192 ? 68.793 62.539 -14.592 1.00 19.51 192 PHE A N 1
ATOM 1522 C CA . PHE A 1 192 ? 68.297 61.918 -13.371 1.00 19.90 192 PHE A CA 1
ATOM 1523 C C . PHE A 1 192 ? 69.143 60.712 -12.995 1.00 22.02 192 PHE A C 1
ATOM 1524 O O . PHE A 1 192 ? 69.977 60.257 -13.787 1.00 22.79 192 PHE A O 1
ATOM 1532 N N . TYR A 1 193 ? 68.954 60.205 -11.777 1.00 21.43 193 TYR A N 1
ATOM 1533 C CA . TYR A 1 193 ? 69.709 59.041 -11.328 1.00 22.00 193 TYR A CA 1
ATOM 1534 C C . TYR A 1 193 ? 68.918 58.227 -10.326 1.00 20.57 193 TYR A C 1
ATOM 1535 O O . TYR A 1 193 ? 67.952 58.712 -9.744 1.00 20.13 193 TYR A O 1
ATOM 1544 N N . VAL A 1 194 ? 69.342 56.984 -10.125 1.00 20.63 194 VAL A N 1
ATOM 1545 C CA . VAL A 1 194 ? 68.700 56.094 -9.171 1.00 20.42 194 VAL A CA 1
ATOM 1546 C C . VAL A 1 194 ? 69.426 56.312 -7.846 1.00 22.31 194 VAL A C 1
ATOM 1547 O O . VAL A 1 194 ? 70.648 56.185 -7.762 1.00 23.39 194 VAL A O 1
ATOM 1551 N N . SER A 1 195 ? 68.666 56.671 -6.819 1.00 21.60 195 SER A N 1
ATOM 1552 C CA . SER A 1 195 ? 69.242 56.978 -5.527 1.00 22.34 195 SER A CA 1
ATOM 1553 C C . SER A 1 195 ? 69.429 55.730 -4.669 1.00 24.23 195 SER A C 1
ATOM 1554 O O . SER A 1 195 ? 68.756 54.712 -4.875 1.00 19.63 195 SER A O 1
ATOM 1557 N N . ALA A 1 196 ? 70.345 55.828 -3.708 1.00 22.70 196 ALA A N 1
ATOM 1558 C CA . ALA A 1 196 ? 70.630 54.725 -2.797 1.00 25.38 196 ALA A CA 1
ATOM 1559 C C . ALA A 1 196 ? 69.412 54.296 -1.973 1.00 25.48 196 ALA A C 1
ATOM 1560 O O . ALA A 1 196 ? 68.672 55.130 -1.448 1.00 23.43 196 ALA A O 1
ATOM 1562 N N . THR A 1 197 ? 69.220 52.987 -1.857 1.00 25.77 197 THR A N 1
ATOM 1563 C CA . THR A 1 197 ? 68.137 52.425 -1.047 1.00 23.54 197 THR A CA 1
ATOM 1564 C C . THR A 1 197 ? 68.648 51.075 -0.575 1.00 24.83 197 THR A C 1
ATOM 1565 O O . THR A 1 197 ? 69.225 50.314 -1.362 1.00 25.57 197 THR A O 1
ATOM 1569 N N . ALA A 1 198 ? 68.453 50.773 0.706 1.00 24.19 198 ALA A N 1
ATOM 1570 C CA . ALA A 1 198 ? 68.877 49.494 1.252 1.00 22.78 198 ALA A CA 1
ATOM 1571 C C . ALA A 1 198 ? 67.788 48.465 0.970 1.00 24.87 198 ALA A C 1
ATOM 1572 O O . ALA A 1 198 ? 66.696 48.816 0.551 1.00 25.87 198 ALA A O 1
ATOM 1574 N N . LEU A 1 199 ? 68.100 47.192 1.199 1.00 25.37 199 LEU A N 1
ATOM 1575 C CA . LEU A 1 199 ? 67.154 46.092 1.037 1.00 23.13 199 LEU A CA 1
ATOM 1576 C C . LEU A 1 199 ? 66.462 45.908 -0.318 1.00 23.95 199 LEU A C 1
ATOM 1577 O O . LEU A 1 199 ? 65.265 45.635 -0.392 1.00 21.10 199 LEU A O 1
ATOM 1582 N N . CYS A 1 200 ? 67.212 46.039 -1.401 1.00 26.08 200 CYS A N 1
ATOM 1583 C CA . CYS A 1 200 ? 66.597 45.823 -2.691 1.00 27.37 200 CYS A CA 1
ATOM 1584 C C . CYS A 1 200 ? 66.192 44.344 -2.808 1.00 29.45 200 CYS A C 1
ATOM 1585 O O . CYS A 1 200 ? 65.309 44.010 -3.603 1.00 27.32 200 CYS A O 1
ATOM 1588 N N . LYS A 1 201 ? 66.815 43.468 -2.010 1.00 26.45 201 LYS A N 1
ATOM 1589 C CA . LYS A 1 201 ? 66.466 42.051 -2.053 1.00 29.24 201 LYS A CA 1
ATOM 1590 C C . LYS A 1 201 ? 65.059 41.761 -1.534 1.00 30.88 201 LYS A C 1
ATOM 1591 O O . LYS A 1 201 ? 64.516 40.688 -1.779 1.00 31.82 201 LYS A O 1
ATOM 1597 N N . LEU A 1 202 ? 64.454 42.700 -0.819 1.00 31.08 202 LEU A N 1
ATOM 1598 C CA . LEU A 1 202 ? 63.113 42.442 -0.322 1.00 29.27 202 LEU A CA 1
ATOM 1599 C C . LEU A 1 202 ? 62.164 42.212 -1.483 1.00 28.56 202 LEU A C 1
ATOM 1600 O O . LEU A 1 202 ? 61.395 41.265 -1.467 1.00 29.80 202 LEU A O 1
ATOM 1605 N N . GLY A 1 203 ? 62.232 43.080 -2.490 1.00 27.89 203 GLY A N 1
ATOM 1606 C CA . GLY A 1 203 ? 61.352 42.972 -3.636 1.00 21.89 203 GLY A CA 1
ATOM 1607 C C . GLY A 1 203 ? 61.952 42.165 -4.770 1.00 27.61 203 GLY A C 1
ATOM 1608 O O . GLY A 1 203 ? 61.210 41.637 -5.623 1.00 24.35 203 GLY A O 1
ATOM 1609 N N . ASN A 1 204 ? 63.286 42.068 -4.802 1.00 24.75 204 ASN A N 1
ATOM 1610 C CA . ASN A 1 204 ? 63.978 41.283 -5.835 1.00 29.11 204 ASN A CA 1
ATOM 1611 C C . ASN A 1 204 ? 64.982 40.387 -5.085 1.00 29.59 204 ASN A C 1
ATOM 1612 O O . ASN A 1 204 ? 66.183 40.666 -5.048 1.00 29.41 204 ASN A O 1
ATOM 1617 N N . PRO A 1 205 ? 64.499 39.281 -4.498 1.00 30.93 205 PRO A N 1
ATOM 1618 C CA . PRO A 1 205 ? 65.322 38.330 -3.719 1.00 30.65 205 PRO A CA 1
ATOM 1619 C C . PRO A 1 205 ? 66.560 37.781 -4.417 1.00 31.62 205 PRO A C 1
ATOM 1620 O O . PRO A 1 205 ? 67.641 37.710 -3.836 1.00 33.62 205 PRO A O 1
ATOM 1624 N N . LEU A 1 206 ? 66.412 37.408 -5.676 1.00 32.72 206 LEU A N 1
ATOM 1625 C CA . LEU A 1 206 ? 67.527 36.847 -6.417 1.00 32.32 206 LEU A CA 1
ATOM 1626 C C . LEU A 1 206 ? 68.608 37.818 -6.834 1.00 34.33 206 LEU A C 1
ATOM 1627 O O . LEU A 1 206 ? 69.782 37.459 -6.874 1.00 32.57 206 LEU A O 1
ATOM 1632 N N . GLU A 1 207 ? 68.236 39.060 -7.119 1.00 33.43 207 GLU A N 1
ATOM 1633 C CA . GLU A 1 207 ? 69.220 39.989 -7.621 1.00 31.34 207 GLU A CA 1
ATOM 1634 C C . GLU A 1 207 ? 69.435 41.291 -6.876 1.00 30.33 207 GLU A C 1
ATOM 1635 O O . GLU A 1 207 ? 70.552 41.824 -6.866 1.00 27.42 207 GLU A O 1
ATOM 1641 N N . GLY A 1 208 ? 68.372 41.801 -6.262 1.00 30.80 208 GLY A N 1
ATOM 1642 C CA . GLY A 1 208 ? 68.457 43.040 -5.510 1.00 26.85 208 GLY A CA 1
ATOM 1643 C C . GLY A 1 208 ? 69.152 44.162 -6.247 1.00 27.18 208 GLY A C 1
ATOM 1644 O O . GLY A 1 208 ? 68.829 44.474 -7.401 1.00 27.59 208 GLY A O 1
ATOM 1645 N N . GLU A 1 209 ? 70.131 44.767 -5.579 1.00 26.69 209 GLU A N 1
ATOM 1646 C CA . GLU A 1 209 ? 70.892 45.862 -6.147 1.00 25.10 209 GLU A CA 1
ATOM 1647 C C . GLU A 1 209 ? 71.601 45.560 -7.466 1.00 26.53 209 GLU A C 1
ATOM 1648 O O . GLU A 1 209 ? 71.868 46.475 -8.251 1.00 25.47 209 GLU A O 1
ATOM 1654 N N . LYS A 1 210 ? 71.910 44.287 -7.724 1.00 27.44 210 LYS A N 1
ATOM 1655 C CA . LYS A 1 210 ? 72.578 43.923 -8.965 1.00 26.79 210 LYS A CA 1
ATOM 1656 C C . LYS A 1 210 ? 71.677 44.137 -10.177 1.00 26.90 210 LYS A C 1
ATOM 1657 O O . LYS A 1 210 ? 72.158 44.504 -11.260 1.00 20.26 210 LYS A O 1
ATOM 1663 N N . ASP A 1 211 ? 70.373 43.915 -10.006 1.00 26.51 211 ASP A N 1
ATOM 1664 C CA . ASP A 1 211 ? 69.465 44.129 -11.135 1.00 27.07 211 ASP A CA 1
ATOM 1665 C C . ASP A 1 211 ? 69.292 45.619 -11.358 1.00 25.77 211 ASP A C 1
ATOM 1666 O O . ASP A 1 211 ? 68.963 46.065 -12.451 1.00 26.76 211 ASP A O 1
ATOM 1671 N N . VAL A 1 212 ? 69.508 46.409 -10.321 1.00 23.34 212 VAL A N 1
ATOM 1672 C CA . VAL A 1 212 ? 69.411 47.835 -10.533 1.00 24.76 212 VAL A CA 1
ATOM 1673 C C . VAL A 1 212 ? 70.600 48.200 -11.416 1.00 24.96 212 VAL A C 1
ATOM 1674 O O . VAL A 1 212 ? 70.445 48.887 -12.431 1.00 23.86 212 VAL A O 1
ATOM 1678 N N . ALA A 1 213 ? 71.777 47.688 -11.047 1.00 23.59 213 ALA A N 1
ATOM 1679 C CA . ALA A 1 213 ? 72.996 47.926 -11.825 1.00 24.87 213 ALA A CA 1
ATOM 1680 C C . ALA A 1 213 ? 72.783 47.579 -13.299 1.00 24.96 213 ALA A C 1
ATOM 1681 O O . ALA A 1 213 ? 73.163 48.340 -14.200 1.00 21.08 213 ALA A O 1
ATOM 1683 N N . ARG A 1 214 ? 72.180 46.415 -13.537 1.00 23.96 214 ARG A N 1
ATOM 1684 C CA . ARG A 1 214 ? 71.920 45.970 -14.891 1.00 23.54 214 ARG A CA 1
ATOM 1685 C C . ARG A 1 214 ? 70.916 46.873 -15.583 1.00 22.93 214 ARG A C 1
ATOM 1686 O O . ARG A 1 214 ? 71.161 47.345 -16.684 1.00 22.26 214 ARG A O 1
ATOM 1694 N N . GLY A 1 215 ? 69.782 47.117 -14.937 1.00 22.27 215 GLY A N 1
ATOM 1695 C CA . GLY A 1 215 ? 68.792 47.975 -15.549 1.00 22.77 215 GLY A CA 1
ATOM 1696 C C . GLY A 1 215 ? 69.357 49.338 -15.930 1.00 22.54 215 GLY A C 1
ATOM 1697 O O . GLY A 1 215 ? 69.006 49.867 -16.981 1.00 20.32 215 GLY A O 1
ATOM 1698 N N . CYS A 1 216 ? 70.226 49.897 -15.080 1.00 20.27 216 CYS A N 1
ATOM 1699 C CA . CYS A 1 216 ? 70.825 51.200 -15.338 1.00 21.21 216 CYS A CA 1
ATOM 1700 C C . CYS A 1 216 ? 71.876 51.242 -16.418 1.00 24.03 216 CYS A C 1
ATOM 1701 O O . CYS A 1 216 ? 72.129 52.315 -16.965 1.00 23.80 216 CYS A O 1
ATOM 1704 N N . GLY A 1 217 ? 72.501 50.107 -16.729 1.00 25.49 217 GLY A N 1
ATOM 1705 C CA . GLY A 1 217 ? 73.535 50.125 -17.751 1.00 26.04 217 GLY A CA 1
ATOM 1706 C C . GLY A 1 217 ? 73.406 49.242 -18.971 1.00 24.91 217 GLY A C 1
ATOM 1707 O O . GLY A 1 217 ? 74.266 49.309 -19.845 1.00 26.91 217 GLY A O 1
ATOM 1708 N N . GLN A 1 218 ? 72.358 48.434 -19.050 1.00 24.66 218 GLN A N 1
ATOM 1709 C CA . GLN A 1 218 ? 72.177 47.543 -20.182 1.00 26.38 218 GLN A CA 1
ATOM 1710 C C . GLN A 1 218 ? 71.666 48.158 -21.487 1.00 27.78 218 GLN A C 1
ATOM 1711 O O . GLN A 1 218 ? 72.087 47.740 -22.550 1.00 28.66 218 GLN A O 1
ATOM 1717 N N . GLY A 1 219 ? 70.790 49.159 -21.409 1.00 26.94 219 GLY A N 1
ATOM 1718 C CA . GLY A 1 219 ? 70.207 49.720 -22.609 1.00 26.25 219 GLY A CA 1
ATOM 1719 C C . GLY A 1 219 ? 70.937 50.855 -23.279 1.00 27.16 219 GLY A C 1
ATOM 1720 O O . GLY A 1 219 ? 72.035 51.234 -22.874 1.00 29.01 219 GLY A O 1
ATOM 1721 N N . VAL A 1 220 ? 70.324 51.402 -24.315 1.00 27.00 220 VAL A N 1
ATOM 1722 C CA . VAL A 1 220 ? 70.936 52.505 -25.026 1.00 30.52 220 VAL A CA 1
ATOM 1723 C C . VAL A 1 220 ? 71.019 53.709 -24.113 1.00 28.49 220 VAL A C 1
ATOM 1724 O O . VAL A 1 220 ? 71.834 54.586 -24.343 1.00 28.79 220 VAL A O 1
ATOM 1728 N N . THR A 1 221 ? 70.184 53.743 -23.072 1.00 29.00 221 THR A N 1
ATOM 1729 C CA . THR A 1 221 ? 70.195 54.852 -22.124 1.00 27.25 221 THR A CA 1
ATOM 1730 C C . THR A 1 221 ? 70.674 54.393 -20.762 1.00 28.66 221 THR A C 1
ATOM 1731 O O . THR A 1 221 ? 70.043 53.572 -20.108 1.00 28.14 221 THR A O 1
ATOM 1735 N N . LYS A 1 222 ? 71.813 54.931 -20.349 1.00 30.87 222 LYS A N 1
ATOM 1736 C CA . LYS A 1 222 ? 72.407 54.572 -19.081 1.00 30.29 222 LYS A CA 1
ATOM 1737 C C . LYS A 1 222 ? 72.181 55.666 -18.046 1.00 31.19 222 LYS A C 1
ATOM 1738 O O . LYS A 1 222 ? 72.233 56.865 -18.326 1.00 31.50 222 LYS A O 1
ATOM 1744 N N . VAL A 1 223 ? 71.911 55.217 -16.836 1.00 29.23 223 VAL A N 1
ATOM 1745 C CA . VAL A 1 223 ? 71.599 56.089 -15.734 1.00 26.10 223 VAL A CA 1
ATOM 1746 C C . VAL A 1 223 ? 72.548 55.830 -14.553 1.00 26.38 223 VAL A C 1
ATOM 1747 O O . VAL A 1 223 ? 72.936 54.685 -14.299 1.00 28.34 223 VAL A O 1
ATOM 1751 N N . PRO A 1 224 ? 72.930 56.888 -13.812 1.00 24.26 224 PRO A N 1
ATOM 1752 C CA . PRO A 1 224 ? 73.833 56.690 -12.674 1.00 24.01 224 PRO A CA 1
ATOM 1753 C C . PRO A 1 224 ? 73.128 55.955 -11.558 1.00 23.70 224 PRO A C 1
ATOM 1754 O O . PRO A 1 224 ? 71.937 56.192 -11.302 1.00 24.76 224 PRO A O 1
ATOM 1758 N N . GLN A 1 225 ? 73.856 55.065 -10.894 1.00 23.88 225 GLN A N 1
ATOM 1759 C CA . GLN A 1 225 ? 73.295 54.320 -9.775 1.00 22.98 225 GLN A CA 1
ATOM 1760 C C . GLN A 1 225 ? 74.016 54.665 -8.470 1.00 21.56 225 GLN A C 1
ATOM 1761 O O . GLN A 1 225 ? 75.230 54.574 -8.409 1.00 23.24 225 GLN A O 1
ATOM 1767 N N . MET A 1 226 ? 73.286 55.063 -7.435 1.00 19.83 226 MET A N 1
ATOM 1768 C CA . MET A 1 226 ? 73.933 55.352 -6.159 1.00 21.05 226 MET A CA 1
ATOM 1769 C C . MET A 1 226 ? 73.721 54.082 -5.307 1.00 22.33 226 MET A C 1
ATOM 1770 O O . MET A 1 226 ? 72.604 53.543 -5.219 1.00 21.03 226 MET A O 1
ATOM 1775 N N . ILE A 1 227 ? 74.801 53.602 -4.702 1.00 20.45 227 ILE A N 1
ATOM 1776 C CA . ILE A 1 227 ? 74.777 52.376 -3.912 1.00 21.05 227 ILE A CA 1
ATOM 1777 C C . ILE A 1 227 ? 74.814 52.646 -2.421 1.00 22.74 227 ILE A C 1
ATOM 1778 O O . ILE A 1 227 ? 75.726 53.306 -1.905 1.00 21.65 227 ILE A O 1
ATOM 1783 N N . SER A 1 228 ? 73.808 52.137 -1.730 1.00 24.07 228 SER A N 1
ATOM 1784 C CA . SER A 1 228 ? 73.707 52.301 -0.285 1.00 23.09 228 SER A CA 1
ATOM 1785 C C . SER A 1 228 ? 74.766 51.522 0.487 1.00 25.75 228 SER A C 1
ATOM 1786 O O . SER A 1 228 ? 75.072 50.368 0.169 1.00 25.35 228 SER A O 1
ATOM 1789 N N . THR A 1 229 ? 75.298 52.152 1.526 1.00 27.28 229 THR A N 1
ATOM 1790 C CA . THR A 1 229 ? 76.266 51.498 2.377 1.00 27.31 229 THR A CA 1
ATOM 1791 C C . THR A 1 229 ? 75.557 50.277 2.977 1.00 28.44 229 THR A C 1
ATOM 1792 O O . THR A 1 229 ? 76.187 49.287 3.304 1.00 29.83 229 THR A O 1
ATOM 1796 N N . LEU A 1 230 ? 74.236 50.361 3.089 1.00 27.11 230 LEU A N 1
ATOM 1797 C CA . LEU A 1 230 ? 73.439 49.302 3.660 1.00 25.28 230 LEU A CA 1
ATOM 1798 C C . LEU A 1 230 ? 72.754 48.429 2.621 1.00 26.02 230 LEU A C 1
ATOM 1799 O O . LEU A 1 230 ? 71.763 47.789 2.925 1.00 26.67 230 LEU A O 1
ATOM 1804 N N . ALA A 1 231 ? 73.281 48.386 1.400 1.00 26.66 231 ALA A N 1
ATOM 1805 C CA . ALA A 1 231 ? 72.694 47.557 0.351 1.00 27.40 231 ALA A CA 1
ATOM 1806 C C . ALA A 1 231 ? 72.578 46.079 0.768 1.00 29.07 231 ALA A C 1
ATOM 1807 O O . ALA A 1 231 ? 73.300 45.605 1.652 1.00 26.35 231 ALA A O 1
ATOM 1809 N N . SER A 1 232 ? 71.657 45.352 0.148 1.00 27.63 232 SER A N 1
ATOM 1810 C CA . SER A 1 232 ? 71.495 43.942 0.476 1.00 30.12 232 SER A CA 1
ATOM 1811 C C . SER A 1 232 ? 72.472 43.081 -0.351 1.00 29.40 232 SER A C 1
ATOM 1812 O O . SER A 1 232 ? 72.503 41.863 -0.216 1.00 30.27 232 SER A O 1
ATOM 1815 N N . CYS A 1 233 ? 73.271 43.749 -1.181 1.00 28.25 233 CYS A N 1
ATOM 1816 C CA . CYS A 1 233 ? 74.309 43.132 -1.996 1.00 28.33 233 CYS A CA 1
ATOM 1817 C C . CYS A 1 233 ? 75.616 43.828 -1.643 1.00 29.39 233 CYS A C 1
ATOM 1818 O O . CYS A 1 233 ? 75.606 44.941 -1.142 1.00 28.39 233 CYS A O 1
ATOM 1821 N N . SER A 1 234 ? 76.738 43.175 -1.918 1.00 29.98 234 SER A N 1
ATOM 1822 C CA . SER A 1 234 ? 78.046 43.736 -1.612 1.00 28.80 234 SER A CA 1
ATOM 1823 C C . SER A 1 234 ? 78.449 44.733 -2.674 1.00 30.00 234 SER A C 1
ATOM 1824 O O . SER A 1 234 ? 78.037 44.627 -3.830 1.00 31.90 234 SER A O 1
ATOM 1827 N N . PRO A 1 235 ? 79.292 45.705 -2.313 1.00 29.62 235 PRO A N 1
ATOM 1828 C CA . PRO A 1 235 ? 79.628 46.624 -3.394 1.00 30.38 235 PRO A CA 1
ATOM 1829 C C . PRO A 1 235 ? 80.358 45.959 -4.550 1.00 33.41 235 PRO A C 1
ATOM 1830 O O . PRO A 1 235 ? 80.169 46.353 -5.705 1.00 33.90 235 PRO A O 1
ATOM 1834 N N . GLU A 1 236 ? 81.164 44.930 -4.278 1.00 35.00 236 GLU A N 1
ATOM 1835 C CA . GLU A 1 236 ? 81.866 44.286 -5.384 1.00 34.63 236 GLU A CA 1
ATOM 1836 C C . GLU A 1 236 ? 80.906 43.574 -6.330 1.00 32.40 236 GLU A C 1
ATOM 1837 O O . GLU A 1 236 ? 81.041 43.691 -7.546 1.00 30.07 236 GLU A O 1
ATOM 1843 N N . GLU A 1 237 ? 79.914 42.863 -5.812 1.00 28.35 237 GLU A N 1
ATOM 1844 C CA . GLU A 1 237 ? 79.020 42.200 -6.758 1.00 30.39 237 GLU A CA 1
ATOM 1845 C C . GLU A 1 237 ? 78.146 43.196 -7.511 1.00 30.30 237 GLU A C 1
ATOM 1846 O O . GLU A 1 237 ? 77.825 42.972 -8.668 1.00 30.11 237 GLU A O 1
ATOM 1852 N N . ILE A 1 238 ? 77.782 44.305 -6.865 1.00 31.04 238 ILE A N 1
ATOM 1853 C CA . ILE A 1 238 ? 76.951 45.335 -7.518 1.00 31.49 238 ILE A CA 1
ATOM 1854 C C . ILE A 1 238 ? 77.721 46.003 -8.646 1.00 28.95 238 ILE A C 1
ATOM 1855 O O . ILE A 1 238 ? 77.217 46.194 -9.742 1.00 28.41 238 ILE A O 1
ATOM 1860 N N . ILE A 1 239 ? 78.964 46.347 -8.380 1.00 31.38 239 ILE A N 1
ATOM 1861 C CA . ILE A 1 239 ? 79.787 46.976 -9.400 1.00 32.08 239 ILE A CA 1
ATOM 1862 C C . ILE A 1 239 ? 80.170 46.001 -10.502 1.00 35.47 239 ILE A C 1
ATOM 1863 O O . ILE A 1 239 ? 80.316 46.373 -11.659 1.00 36.47 239 ILE A O 1
ATOM 1868 N N . GLU A 1 240 ? 80.302 44.733 -10.149 1.00 37.88 240 GLU A N 1
ATOM 1869 C CA . GLU A 1 240 ? 80.676 43.738 -11.125 1.00 39.72 240 GLU A CA 1
ATOM 1870 C C . GLU A 1 240 ? 79.533 43.388 -12.079 1.00 38.46 240 GLU A C 1
ATOM 1871 O O . GLU A 1 240 ? 79.770 43.032 -13.243 1.00 39.03 240 GLU A O 1
ATOM 1877 N N . ALA A 1 241 ? 78.301 43.505 -11.592 1.00 35.20 241 ALA A N 1
ATOM 1878 C CA . ALA A 1 241 ? 77.116 43.246 -12.407 1.00 34.28 241 ALA A CA 1
ATOM 1879 C C . ALA A 1 241 ? 76.887 44.340 -13.464 1.00 33.74 241 ALA A C 1
ATOM 1880 O O . ALA A 1 241 ? 76.115 44.144 -14.404 1.00 32.64 241 ALA A O 1
ATOM 1882 N N . ALA A 1 242 ? 77.551 45.487 -13.312 1.00 32.70 242 ALA A N 1
ATOM 1883 C CA . ALA A 1 242 ? 77.374 46.586 -14.254 1.00 35.80 242 ALA A CA 1
ATOM 1884 C C . ALA A 1 242 ? 77.732 46.122 -15.666 1.00 35.87 242 ALA A C 1
ATOM 1885 O O . ALA A 1 242 ? 78.884 45.801 -15.945 1.00 35.73 242 ALA A O 1
ATOM 1887 N N . PRO A 1 243 ? 76.745 46.083 -16.571 1.00 35.74 243 PRO A N 1
ATOM 1888 C CA . PRO A 1 243 ? 76.904 45.660 -17.970 1.00 35.87 243 PRO A CA 1
ATOM 1889 C C . PRO A 1 243 ? 77.774 46.568 -18.846 1.00 35.65 243 PRO A C 1
ATOM 1890 O O . PRO A 1 243 ? 78.330 46.131 -19.852 1.00 34.87 243 PRO A O 1
ATOM 1894 N N . SER A 1 244 ? 77.879 47.833 -18.470 1.00 35.16 244 SER A N 1
ATOM 1895 C CA . SER A 1 244 ? 78.621 48.782 -19.273 1.00 37.65 244 SER A CA 1
ATOM 1896 C C . SER A 1 244 ? 79.763 49.473 -18.550 1.00 40.96 244 SER A C 1
ATOM 1897 O O . SER A 1 244 ? 79.699 49.726 -17.349 1.00 39.22 244 SER A O 1
ATOM 1900 N N . ASP A 1 245 ? 80.814 49.779 -19.295 1.00 42.60 245 ASP A N 1
ATOM 1901 C CA . ASP A 1 245 ? 81.945 50.476 -18.722 1.00 46.86 245 ASP A CA 1
ATOM 1902 C C . ASP A 1 245 ? 81.692 51.962 -18.694 1.00 45.99 245 ASP A C 1
ATOM 1903 O O . ASP A 1 245 ? 82.352 52.690 -17.976 1.00 46.13 245 ASP A O 1
ATOM 1908 N N . LYS A 1 246 ? 80.734 52.412 -19.488 1.00 46.44 246 LYS A N 1
ATOM 1909 C CA . LYS A 1 246 ? 80.389 53.819 -19.519 1.00 47.99 246 LYS A CA 1
ATOM 1910 C C . LYS A 1 246 ? 79.317 54.201 -18.496 1.00 45.33 246 LYS A C 1
ATOM 1911 O O . LYS A 1 246 ? 78.995 55.375 -18.350 1.00 47.22 246 LYS A O 1
ATOM 1917 N N . GLN A 1 247 ? 78.768 53.230 -17.772 1.00 40.50 247 GLN A N 1
ATOM 1918 C CA . GLN A 1 247 ? 77.763 53.573 -16.773 1.00 37.52 247 GLN A CA 1
ATOM 1919 C C . GLN A 1 247 ? 78.447 54.015 -15.477 1.00 34.51 247 GLN A C 1
ATOM 1920 O O . GLN A 1 247 ? 79.484 53.497 -15.080 1.00 32.90 247 GLN A O 1
ATOM 1926 N N . ILE A 1 248 ? 77.834 54.988 -14.837 1.00 31.98 248 ILE A N 1
ATOM 1927 C CA . ILE A 1 248 ? 78.332 55.575 -13.617 1.00 30.89 248 ILE A CA 1
ATOM 1928 C C . ILE A 1 248 ? 77.769 54.934 -12.361 1.00 30.34 248 ILE A C 1
ATOM 1929 O O . ILE A 1 248 ? 76.559 54.723 -12.262 1.00 28.70 248 ILE A O 1
ATOM 1934 N N . GLN A 1 249 ? 78.636 54.641 -11.393 1.00 27.68 249 GLN A N 1
ATOM 1935 C CA . GLN A 1 249 ? 78.163 54.138 -10.112 1.00 26.32 249 GLN A CA 1
ATOM 1936 C C . GLN A 1 249 ? 78.736 55.025 -9.008 1.00 26.25 249 GLN A C 1
ATOM 1937 O O . GLN A 1 249 ? 79.919 55.341 -8.987 1.00 26.34 249 GLN A O 1
ATOM 1943 N N . TRP A 1 250 ? 77.861 55.495 -8.127 1.00 26.33 250 TRP A N 1
ATOM 1944 C CA . TRP A 1 250 ? 78.262 56.337 -7.015 1.00 24.15 250 TRP A CA 1
ATOM 1945 C C . TRP A 1 250 ? 78.095 55.538 -5.749 1.00 23.45 250 TRP A C 1
ATOM 1946 O O . TRP A 1 250 ? 77.270 54.626 -5.690 1.00 21.22 250 TRP A O 1
ATOM 1957 N N . TYR A 1 251 ? 78.864 55.887 -4.728 1.00 22.50 251 TYR A N 1
ATOM 1958 C CA . TYR A 1 251 ? 78.726 55.192 -3.465 1.00 23.69 251 TYR A CA 1
ATOM 1959 C C . TYR A 1 251 ? 78.155 56.104 -2.397 1.00 24.09 251 TYR A C 1
ATOM 1960 O O . TYR A 1 251 ? 78.683 57.198 -2.166 1.00 23.54 251 TYR A O 1
ATOM 1969 N N . GLN A 1 252 ? 77.056 55.670 -1.775 1.00 23.23 252 GLN A N 1
ATOM 1970 C CA . GLN A 1 252 ? 76.453 56.444 -0.696 1.00 22.55 252 GLN A CA 1
ATOM 1971 C C . GLN A 1 252 ? 77.118 55.919 0.549 1.00 19.82 252 GLN A C 1
ATOM 1972 O O . GLN A 1 252 ? 77.056 54.733 0.826 1.00 19.09 252 GLN A O 1
ATOM 1978 N N . LEU A 1 253 ? 77.744 56.814 1.297 1.00 19.30 253 LEU A N 1
ATOM 1979 C CA . LEU A 1 253 ? 78.466 56.446 2.511 1.00 19.83 253 LEU A CA 1
ATOM 1980 C C . LEU A 1 253 ? 77.823 56.831 3.830 1.00 21.35 253 LEU A C 1
ATOM 1981 O O . LEU A 1 253 ? 77.312 57.954 4.000 1.00 18.70 253 LEU A O 1
ATOM 1986 N N . TYR A 1 254 ? 77.845 55.879 4.751 1.00 20.06 254 TYR A N 1
ATOM 1987 C CA . TYR A 1 254 ? 77.381 56.100 6.106 1.00 22.62 254 TYR A CA 1
ATOM 1988 C C . TYR A 1 254 ? 78.659 55.969 6.940 1.00 23.95 254 TYR A C 1
ATOM 1989 O O . TYR A 1 254 ? 79.281 54.903 7.001 1.00 24.61 254 TYR A O 1
ATOM 1998 N N . VAL A 1 255 ? 79.085 57.063 7.538 1.00 23.11 255 VAL A N 1
ATOM 1999 C CA . VAL A 1 255 ? 80.269 57.024 8.375 1.00 24.91 255 VAL A CA 1
ATOM 2000 C C . VAL A 1 255 ? 79.967 56.234 9.660 1.00 25.07 255 VAL A C 1
ATOM 2001 O O . VAL A 1 255 ? 78.996 56.518 10.370 1.00 24.32 255 VAL A O 1
ATOM 2005 N N . ASN A 1 256 ? 80.790 55.227 9.936 1.00 25.30 256 ASN A N 1
ATOM 2006 C CA . ASN A 1 256 ? 80.645 54.367 11.123 1.00 24.31 256 ASN A CA 1
ATOM 2007 C C . ASN A 1 256 ? 81.216 55.088 12.348 1.00 25.96 256 ASN A C 1
ATOM 2008 O O . ASN A 1 256 ? 82.088 55.944 12.205 1.00 23.86 256 ASN A O 1
ATOM 2013 N N . SER A 1 257 ? 80.730 54.764 13.545 1.00 26.71 257 SER A N 1
ATOM 2014 C CA . SER A 1 257 ? 81.312 55.353 14.744 1.00 29.94 257 SER A CA 1
ATOM 2015 C C . SER A 1 257 ? 82.781 54.861 14.793 1.00 29.40 257 SER A C 1
ATOM 2016 O O . SER A 1 257 ? 83.650 55.527 15.359 1.00 26.57 257 SER A O 1
ATOM 2019 N N . ASP A 1 258 ? 83.028 53.682 14.211 1.00 28.42 258 ASP A N 1
ATOM 2020 C CA . ASP A 1 258 ? 84.365 53.091 14.139 1.00 28.97 258 ASP A CA 1
ATOM 2021 C C . ASP A 1 258 ? 84.887 53.578 12.795 1.00 28.93 258 ASP A C 1
ATOM 2022 O O . ASP A 1 258 ? 84.608 52.977 11.757 1.00 26.71 258 ASP A O 1
ATOM 2027 N N . ARG A 1 259 ? 85.632 54.685 12.816 1.00 25.40 259 ARG A N 1
ATOM 2028 C CA . ARG A 1 259 ? 86.142 55.277 11.584 1.00 25.37 259 ARG A CA 1
ATOM 2029 C C . ARG A 1 259 ? 87.117 54.421 10.792 1.00 23.47 259 ARG A C 1
ATOM 2030 O O . ARG A 1 259 ? 87.384 54.708 9.623 1.00 23.18 259 ARG A O 1
ATOM 2038 N N . LYS A 1 260 ? 87.641 53.360 11.405 1.00 24.74 260 LYS A N 1
ATOM 2039 C CA . LYS A 1 260 ? 88.547 52.473 10.679 1.00 24.48 260 LYS A CA 1
ATOM 2040 C C . LYS A 1 260 ? 87.725 51.719 9.600 1.00 25.08 260 LYS A C 1
ATOM 2041 O O . LYS A 1 260 ? 88.172 51.544 8.457 1.00 21.26 260 LYS A O 1
ATOM 2047 N N . ILE A 1 261 ? 86.522 51.290 9.964 1.00 27.47 261 ILE A N 1
ATOM 2048 C CA . ILE A 1 261 ? 85.664 50.589 9.022 1.00 29.25 261 ILE A CA 1
ATOM 2049 C C . ILE A 1 261 ? 85.330 51.519 7.857 1.00 29.87 261 ILE A C 1
ATOM 2050 O O . ILE A 1 261 ? 85.334 51.108 6.694 1.00 29.64 261 ILE A O 1
ATOM 2055 N N . THR A 1 262 ? 85.078 52.787 8.153 1.00 29.01 262 THR A N 1
ATOM 2056 C CA . THR A 1 262 ? 84.779 53.734 7.091 1.00 29.02 262 THR A CA 1
ATOM 2057 C C . THR A 1 262 ? 86.011 53.979 6.212 1.00 30.14 262 THR A C 1
ATOM 2058 O O . THR A 1 262 ? 85.912 54.046 4.980 1.00 30.05 262 THR A O 1
ATOM 2062 N N . ASP A 1 263 ? 87.172 54.127 6.841 1.00 26.68 263 ASP A N 1
ATOM 2063 C CA . ASP A 1 263 ? 88.400 54.363 6.081 1.00 26.53 263 ASP A CA 1
ATOM 2064 C C . ASP A 1 263 ? 88.623 53.196 5.112 1.00 26.26 263 ASP A C 1
ATOM 2065 O O . ASP A 1 263 ? 88.920 53.395 3.942 1.00 22.71 263 ASP A O 1
ATOM 2070 N N . ASP A 1 264 ? 88.467 51.973 5.598 1.00 28.77 264 ASP A N 1
ATOM 2071 C CA . ASP A 1 264 ? 88.632 50.809 4.741 1.00 31.22 264 ASP A CA 1
ATOM 2072 C C . ASP A 1 264 ? 87.605 50.782 3.639 1.00 32.89 264 ASP A C 1
ATOM 2073 O O . ASP A 1 264 ? 87.926 50.479 2.490 1.00 35.60 264 ASP A O 1
ATOM 2078 N N . LEU A 1 265 ? 86.360 51.085 3.988 1.00 31.15 265 LEU A N 1
ATOM 2079 C CA . LEU A 1 265 ? 85.289 51.072 3.015 1.00 27.23 265 LEU A CA 1
ATOM 2080 C C . LEU A 1 265 ? 85.527 52.112 1.934 1.00 25.50 265 LEU A C 1
ATOM 2081 O O . LEU A 1 265 ? 85.338 51.824 0.763 1.00 26.60 265 LEU A O 1
ATOM 2086 N N . VAL A 1 266 ? 85.942 53.319 2.305 1.00 25.49 266 VAL A N 1
ATOM 2087 C CA . VAL A 1 266 ? 86.170 54.347 1.301 1.00 27.11 266 VAL A CA 1
ATOM 2088 C C . VAL A 1 266 ? 87.245 53.877 0.329 1.00 30.36 266 VAL A C 1
ATOM 2089 O O . VAL A 1 266 ? 87.072 53.983 -0.888 1.00 32.81 266 VAL A O 1
ATOM 2093 N N . LYS A 1 267 ? 88.343 53.348 0.858 1.00 30.89 267 LYS A N 1
ATOM 2094 C CA . LYS A 1 267 ? 89.435 52.853 0.014 1.00 31.62 267 LYS A CA 1
ATOM 2095 C C . LYS A 1 267 ? 88.946 51.721 -0.865 1.00 29.12 267 LYS A C 1
ATOM 2096 O O . LYS A 1 267 ? 89.297 51.645 -2.040 1.00 26.17 267 LYS A O 1
ATOM 2102 N N . ASN A 1 268 ? 88.126 50.840 -0.306 1.00 28.44 268 ASN A N 1
ATOM 2103 C CA . ASN A 1 268 ? 87.612 49.724 -1.101 1.00 30.98 268 ASN A CA 1
ATOM 2104 C C . ASN A 1 268 ? 86.737 50.191 -2.281 1.00 29.72 268 ASN A C 1
ATOM 2105 O O . ASN A 1 268 ? 87.013 49.842 -3.428 1.00 29.97 268 ASN A O 1
ATOM 2110 N N . VAL A 1 269 ? 85.701 50.990 -2.025 1.00 30.05 269 VAL A N 1
ATOM 2111 C CA . VAL A 1 269 ? 84.850 51.430 -3.136 1.00 28.39 269 VAL A CA 1
ATOM 2112 C C . VAL A 1 269 ? 85.585 52.269 -4.165 1.00 28.53 269 VAL A C 1
ATOM 2113 O O . VAL A 1 269 ? 85.251 52.225 -5.357 1.00 25.86 269 VAL A O 1
ATOM 2117 N N . GLU A 1 270 ? 86.582 53.024 -3.720 1.00 27.97 270 GLU A N 1
ATOM 2118 C CA . GLU A 1 270 ? 87.356 53.845 -4.649 1.00 33.10 270 GLU A CA 1
ATOM 2119 C C . GLU A 1 270 ? 88.167 52.913 -5.558 1.00 34.22 270 GLU A C 1
ATOM 2120 O O . GLU A 1 270 ? 88.257 53.123 -6.770 1.00 32.15 270 GLU A O 1
ATOM 2126 N N . LYS A 1 271 ? 88.745 51.869 -4.970 1.00 36.63 271 LYS A N 1
ATOM 2127 C CA . LYS A 1 271 ? 89.495 50.897 -5.752 1.00 39.36 271 LYS A CA 1
ATOM 2128 C C . LYS A 1 271 ? 88.517 50.204 -6.715 1.00 36.75 271 LYS A C 1
ATOM 2129 O O . LYS A 1 271 ? 88.867 49.912 -7.850 1.00 35.63 271 LYS A O 1
ATOM 2135 N N . LEU A 1 272 ? 87.287 49.956 -6.269 1.00 33.62 272 LEU A N 1
ATOM 2136 C CA . LEU A 1 272 ? 86.312 49.316 -7.143 1.00 32.66 272 LEU A CA 1
ATOM 2137 C C . LEU A 1 272 ? 85.856 50.214 -8.295 1.00 31.36 272 LEU A C 1
ATOM 2138 O O . LEU A 1 272 ? 85.233 49.744 -9.238 1.00 28.77 272 LEU A O 1
ATOM 2143 N N . GLY A 1 273 ? 86.142 51.509 -8.215 1.00 29.59 273 GLY A N 1
ATOM 2144 C CA . GLY A 1 273 ? 85.767 52.370 -9.313 1.00 29.40 273 GLY A CA 1
ATOM 2145 C C . GLY A 1 273 ? 84.528 53.236 -9.240 1.00 30.02 273 GLY A C 1
ATOM 2146 O O . GLY A 1 273 ? 84.080 53.728 -10.270 1.00 30.21 273 GLY A O 1
ATOM 2147 N N . VAL A 1 274 ? 83.948 53.425 -8.060 1.00 29.09 274 VAL A N 1
ATOM 2148 C CA . VAL A 1 274 ? 82.792 54.305 -7.975 1.00 27.14 274 VAL A CA 1
ATOM 2149 C C . VAL A 1 274 ? 83.341 55.695 -8.331 1.00 26.89 274 VAL A C 1
ATOM 2150 O O . VAL A 1 274 ? 84.536 55.951 -8.170 1.00 26.22 274 VAL A O 1
ATOM 2154 N N . LYS A 1 275 ? 82.484 56.580 -8.818 1.00 26.39 275 LYS A N 1
ATOM 2155 C CA . LYS A 1 275 ? 82.927 57.894 -9.253 1.00 26.08 275 LYS A CA 1
ATOM 2156 C C . LYS A 1 275 ? 82.722 59.032 -8.278 1.00 24.14 275 LYS A C 1
ATOM 2157 O O . LYS A 1 275 ? 83.121 60.152 -8.548 1.00 25.11 275 LYS A O 1
ATOM 2163 N N . ALA A 1 276 ? 82.095 58.757 -7.148 1.00 24.29 276 ALA A N 1
ATOM 2164 C CA . ALA A 1 276 ? 81.850 59.789 -6.153 1.00 25.07 276 ALA A CA 1
ATOM 2165 C C . ALA A 1 276 ? 81.344 59.166 -4.871 1.00 23.70 276 ALA A C 1
ATOM 2166 O O . ALA A 1 276 ? 80.903 58.015 -4.860 1.00 22.48 276 ALA A O 1
ATOM 2168 N N . LEU A 1 277 ? 81.412 59.947 -3.799 1.00 23.28 277 LEU A N 1
ATOM 2169 C CA . LEU A 1 277 ? 80.945 59.524 -2.495 1.00 26.09 277 LEU A CA 1
ATOM 2170 C C . LEU A 1 277 ? 79.866 60.496 -2.029 1.00 26.15 277 LEU A C 1
ATOM 2171 O O . LEU A 1 277 ? 80.116 61.688 -1.910 1.00 28.07 277 LEU A O 1
ATOM 2176 N N . PHE A 1 278 ? 78.673 59.978 -1.781 1.00 25.42 278 PHE A N 1
ATOM 2177 C CA . PHE A 1 278 ? 77.557 60.778 -1.277 1.00 24.80 278 PHE A CA 1
ATOM 2178 C C . PHE A 1 278 ? 77.442 60.414 0.196 1.00 21.72 278 PHE A C 1
ATOM 2179 O O . PHE A 1 278 ? 77.000 59.322 0.529 1.00 23.70 278 PHE A O 1
ATOM 2187 N N . VAL A 1 279 ? 77.881 61.303 1.076 1.00 20.67 279 VAL A N 1
ATOM 2188 C CA . VAL A 1 279 ? 77.819 61.051 2.518 1.00 21.00 279 VAL A CA 1
ATOM 2189 C C . VAL A 1 279 ? 76.446 61.497 3.011 1.00 21.75 279 VAL A C 1
ATOM 2190 O O . VAL A 1 279 ? 76.085 62.665 2.901 1.00 19.37 279 VAL A O 1
ATOM 2194 N N . THR A 1 280 ? 75.676 60.558 3.537 1.00 22.78 280 THR A N 1
ATOM 2195 C CA . THR A 1 280 ? 74.329 60.881 4.021 1.00 23.40 280 THR A CA 1
ATOM 2196 C C . THR A 1 280 ? 74.379 61.446 5.433 1.00 22.62 280 THR A C 1
ATOM 2197 O O . THR A 1 280 ? 74.893 60.817 6.364 1.00 19.62 280 THR A O 1
ATOM 2201 N N . VAL A 1 281 ? 73.822 62.640 5.587 1.00 21.53 281 VAL A N 1
ATOM 2202 C CA . VAL A 1 281 ? 73.864 63.316 6.877 1.00 21.64 281 VAL A CA 1
ATOM 2203 C C . VAL A 1 281 ? 72.499 63.562 7.517 1.00 21.68 281 VAL A C 1
ATOM 2204 O O . VAL A 1 281 ? 72.417 64.192 8.576 1.00 19.85 281 VAL A O 1
ATOM 2208 N N . ASP A 1 282 ? 71.438 63.054 6.894 1.00 19.79 282 ASP A N 1
ATOM 2209 C CA . ASP A 1 282 ? 70.104 63.304 7.424 1.00 22.00 282 ASP A CA 1
ATOM 2210 C C . ASP A 1 282 ? 69.552 62.140 8.224 1.00 23.94 282 ASP A C 1
ATOM 2211 O O . ASP A 1 282 ? 68.340 62.069 8.456 1.00 22.32 282 ASP A O 1
ATOM 2216 N N . ALA A 1 283 ? 70.434 61.252 8.685 1.00 23.71 283 ALA A N 1
ATOM 2217 C CA . ALA A 1 283 ? 69.961 60.107 9.450 1.00 26.08 283 ALA A CA 1
ATOM 2218 C C . ALA A 1 283 ? 70.767 59.735 10.721 1.00 26.85 283 ALA A C 1
ATOM 2219 O O . ALA A 1 283 ? 70.972 58.556 11.029 1.00 25.85 283 ALA A O 1
ATOM 2221 N N . PRO A 1 284 ? 71.227 60.743 11.480 1.00 27.48 284 PRO A N 1
ATOM 2222 C CA . PRO A 1 284 ? 71.987 60.437 12.703 1.00 27.18 284 PRO A CA 1
ATOM 2223 C C . PRO A 1 284 ? 71.156 59.601 13.660 1.00 28.74 284 PRO A C 1
ATOM 2224 O O . PRO A 1 284 ? 71.682 58.905 14.522 1.00 29.42 284 PRO A O 1
ATOM 2228 N N . SER A 1 285 ? 69.842 59.702 13.508 1.00 28.89 285 SER A N 1
ATOM 2229 C CA . SER A 1 285 ? 68.890 58.957 14.314 1.00 29.32 285 SER A CA 1
ATOM 2230 C C . SER A 1 285 ? 67.917 58.369 13.299 1.00 28.25 285 SER A C 1
ATOM 2231 O O . SER A 1 285 ? 67.593 59.013 12.307 1.00 30.76 285 SER A O 1
ATOM 2234 N N . LEU A 1 286 ? 67.463 57.148 13.535 1.00 24.61 286 LEU A N 1
ATOM 2235 C CA . LEU A 1 286 ? 66.561 56.481 12.615 1.00 25.44 286 LEU A CA 1
ATOM 2236 C C . LEU A 1 286 ? 65.120 57.030 12.565 1.00 26.22 286 LEU A C 1
ATOM 2237 O O . LEU A 1 286 ? 64.432 57.071 13.584 1.00 27.67 286 LEU A O 1
ATOM 2242 N N . GLY A 1 287 ? 64.661 57.446 11.387 1.00 23.31 287 GLY A N 1
ATOM 2243 C CA . GLY A 1 287 ? 63.297 57.939 11.282 1.00 23.74 287 GLY A CA 1
ATOM 2244 C C . GLY A 1 287 ? 62.296 56.843 11.665 1.00 22.93 287 GLY A C 1
ATOM 2245 O O . GLY A 1 287 ? 62.494 55.674 11.335 1.00 24.08 287 GLY A O 1
ATOM 2246 N N A GLN A 1 288 ? 61.221 57.233 12.338 0.50 21.25 288 GLN A N 1
ATOM 2247 N N B GLN A 1 288 ? 61.229 57.202 12.368 0.50 21.20 288 GLN A N 1
ATOM 2248 C CA A GLN A 1 288 ? 60.190 56.294 12.784 0.50 22.92 288 GLN A CA 1
ATOM 2249 C CA B GLN A 1 288 ? 60.243 56.206 12.798 0.50 22.59 288 GLN A CA 1
ATOM 2250 C C A GLN A 1 288 ? 59.134 56.048 11.700 0.50 22.63 288 GLN A C 1
ATOM 2251 C C B GLN A 1 288 ? 59.125 56.005 11.772 0.50 22.46 288 GLN A C 1
ATOM 2252 O O A GLN A 1 288 ? 58.294 56.906 11.420 0.50 26.57 288 GLN A O 1
ATOM 2253 O O B GLN A 1 288 ? 58.231 56.839 11.618 0.50 26.49 288 GLN A O 1
ATOM 2264 N N . ARG A 1 289 ? 59.190 54.874 11.088 1.00 20.86 289 ARG A N 1
ATOM 2265 C CA . ARG A 1 289 ? 58.249 54.519 10.042 1.00 22.96 289 ARG A CA 1
ATOM 2266 C C . ARG A 1 289 ? 57.188 53.598 10.635 1.00 23.13 289 ARG A C 1
ATOM 2267 O O . ARG A 1 289 ? 57.325 52.374 10.652 1.00 25.47 289 ARG A O 1
ATOM 2275 N N . GLU A 1 290 ? 56.103 54.216 11.081 1.00 22.66 290 GLU A N 1
ATOM 2276 C CA . GLU A 1 290 ? 55.030 53.513 11.751 1.00 22.65 290 GLU A CA 1
ATOM 2277 C C . GLU A 1 290 ? 54.338 52.386 11.016 1.00 24.70 290 GLU A C 1
ATOM 2278 O O . GLU A 1 290 ? 53.839 51.467 11.659 1.00 22.38 290 GLU A O 1
ATOM 2284 N N . LYS A 1 291 ? 54.326 52.401 9.684 1.00 26.24 291 LYS A N 1
ATOM 2285 C CA . LYS A 1 291 ? 53.681 51.305 8.979 1.00 26.82 291 LYS A CA 1
ATOM 2286 C C . LYS A 1 291 ? 54.440 50.017 9.261 1.00 30.03 291 LYS A C 1
ATOM 2287 O O . LYS A 1 291 ? 53.823 48.959 9.376 1.00 30.37 291 LYS A O 1
ATOM 2293 N N . ASP A 1 292 ? 55.771 50.102 9.339 1.00 31.87 292 ASP A N 1
ATOM 2294 C CA . ASP A 1 292 ? 56.605 48.933 9.626 1.00 35.55 292 ASP A CA 1
ATOM 2295 C C . ASP A 1 292 ? 56.347 48.464 11.037 1.00 35.65 292 ASP A C 1
ATOM 2296 O O . ASP A 1 292 ? 56.086 47.289 11.302 1.00 36.50 292 ASP A O 1
ATOM 2301 N N . MET A 1 293 ? 56.465 49.405 11.956 1.00 34.61 293 MET A N 1
ATOM 2302 C CA . MET A 1 293 ? 56.256 49.096 13.346 1.00 36.02 293 MET A CA 1
ATOM 2303 C C . MET A 1 293 ? 54.939 48.388 13.578 1.00 36.54 293 MET A C 1
ATOM 2304 O O . MET A 1 293 ? 54.903 47.390 14.274 1.00 38.25 293 MET A O 1
ATOM 2309 N N . LYS A 1 294 ? 53.860 48.898 12.995 1.00 38.53 294 LYS A N 1
ATOM 2310 C CA . LYS A 1 294 ? 52.547 48.303 13.208 1.00 40.46 294 LYS A CA 1
ATOM 2311 C C . LYS A 1 294 ? 52.568 46.867 12.753 1.00 42.76 294 LYS A C 1
ATOM 2312 O O . LYS A 1 294 ? 52.104 45.972 13.453 1.00 40.92 294 LYS A O 1
ATOM 2318 N N . LEU A 1 295 ? 53.133 46.655 11.578 1.00 45.96 295 LEU A N 1
ATOM 2319 C CA . LEU A 1 295 ? 53.232 45.330 11.007 1.00 49.68 295 LEU A CA 1
ATOM 2320 C C . LEU A 1 295 ? 53.975 44.378 11.959 1.00 51.41 295 LEU A C 1
ATOM 2321 O O . LEU A 1 295 ? 53.531 43.256 12.184 1.00 51.00 295 LEU A O 1
ATOM 2326 N N . LYS A 1 296 ? 55.091 44.831 12.524 1.00 53.93 296 LYS A N 1
ATOM 2327 C CA . LYS A 1 296 ? 55.870 44.008 13.446 1.00 56.63 296 LYS A CA 1
ATOM 2328 C C . LYS A 1 296 ? 55.122 43.722 14.764 1.00 59.48 296 LYS A C 1
ATOM 2329 O O . LYS A 1 296 ? 55.359 42.707 15.420 1.00 60.20 296 LYS A O 1
ATOM 2335 N N . PHE A 1 297 ? 54.200 44.605 15.139 1.00 64.50 297 PHE A N 1
ATOM 2336 C CA . PHE A 1 297 ? 53.425 44.423 16.369 1.00 68.56 297 PHE A CA 1
ATOM 2337 C C . PHE A 1 297 ? 52.265 43.456 16.208 1.00 72.73 297 PHE A C 1
ATOM 2338 O O . PHE A 1 297 ? 52.011 42.653 17.101 1.00 75.15 297 PHE A O 1
ATOM 2346 N N . SER A 1 298 ? 51.562 43.532 15.079 1.00 77.34 298 SER A N 1
ATOM 2347 C CA . SER A 1 298 ? 50.422 42.654 14.820 1.00 82.32 298 SER A CA 1
ATOM 2348 C C . SER A 1 298 ? 50.759 41.190 15.085 1.00 85.69 298 SER A C 1
ATOM 2349 O O . SER A 1 298 ? 49.866 40.339 15.129 1.00 87.36 298 SER A O 1
ATOM 2352 N N . ASN A 1 299 ? 52.048 40.906 15.260 1.00 88.82 299 ASN A N 1
ATOM 2353 C CA . ASN A 1 299 ? 52.517 39.553 15.544 1.00 92.18 299 ASN A CA 1
ATOM 2354 C C . ASN A 1 299 ? 53.003 39.501 16.994 1.00 94.09 299 ASN A C 1
ATOM 2355 O O . ASN A 1 299 ? 52.197 39.353 17.925 1.00 94.06 299 ASN A O 1
ATOM 2360 N N . THR A 1 300 ? 54.318 39.636 17.168 1.00 95.90 300 THR A N 1
ATOM 2361 C CA . THR A 1 300 ? 54.958 39.624 18.485 1.00 97.62 300 THR A CA 1
ATOM 2362 C C . THR A 1 300 ? 54.133 38.875 19.534 1.00 97.98 300 THR A C 1
ATOM 2363 O O . THR A 1 300 ? 54.637 38.510 20.598 1.00 98.55 300 THR A O 1
ATOM 2367 N N . LYS A 1 308 ? 45.074 45.434 28.215 1.00 96.10 308 LYS A N 1
ATOM 2368 C CA . LYS A 1 308 ? 43.986 45.527 29.176 1.00 97.31 308 LYS A CA 1
ATOM 2369 C C . LYS A 1 308 ? 43.993 46.779 30.044 1.00 97.67 308 LYS A C 1
ATOM 2370 O O . LYS A 1 308 ? 42.961 47.437 30.211 1.00 97.32 308 LYS A O 1
ATOM 2371 N N . LYS A 1 309 ? 45.158 47.102 30.602 1.00 98.07 309 LYS A N 1
ATOM 2372 C CA . LYS A 1 309 ? 45.291 48.272 31.458 1.00 97.57 309 LYS A CA 1
ATOM 2373 C C . LYS A 1 309 ? 46.744 48.596 31.781 1.00 97.72 309 LYS A C 1
ATOM 2374 O O . LYS A 1 309 ? 47.031 49.419 32.647 1.00 96.64 309 LYS A O 1
ATOM 2375 N N . THR A 1 310 ? 47.700 47.952 31.121 1.00 98.37 310 THR A N 1
ATOM 2376 C CA . THR A 1 310 ? 49.055 48.333 31.439 1.00 98.75 310 THR A CA 1
ATOM 2377 C C . THR A 1 310 ? 50.337 47.623 31.032 1.00 99.00 310 THR A C 1
ATOM 2378 O O . THR A 1 310 ? 49.384 47.023 30.482 1.00 99.00 310 THR A O 1
ATOM 2379 N N . ASN A 1 311 ? 51.302 47.040 30.308 1.00 99.00 311 ASN A N 1
ATOM 2380 C CA . ASN A 1 311 ? 52.580 46.696 31.012 1.00 99.00 311 ASN A CA 1
ATOM 2381 C C . ASN A 1 311 ? 53.775 47.539 30.410 1.00 98.99 311 ASN A C 1
ATOM 2382 O O . ASN A 1 311 ? 54.012 47.512 29.195 1.00 98.29 311 ASN A O 1
ATOM 2387 N N . VAL A 1 312 ? 54.502 48.295 31.253 1.00 98.87 312 VAL A N 1
ATOM 2388 C CA . VAL A 1 312 ? 55.649 49.121 30.795 1.00 98.52 312 VAL A CA 1
ATOM 2389 C C . VAL A 1 312 ? 56.733 49.061 31.874 1.00 98.99 312 VAL A C 1
ATOM 2390 O O . VAL A 1 312 ? 56.465 49.436 33.021 1.00 98.25 312 VAL A O 1
ATOM 2394 N N . GLU A 1 313 ? 57.937 48.596 31.515 1.00 99.00 313 GLU A N 1
ATOM 2395 C CA . GLU A 1 313 ? 59.059 48.469 32.470 1.00 99.00 313 GLU A CA 1
ATOM 2396 C C . GLU A 1 313 ? 60.456 48.966 32.026 1.00 99.00 313 GLU A C 1
ATOM 2397 O O . GLU A 1 313 ? 60.910 50.038 32.453 1.00 99.00 313 GLU A O 1
ATOM 2403 N N . GLU A 1 314 ? 61.145 48.169 31.203 1.00 99.00 314 GLU A N 1
ATOM 2404 C CA . GLU A 1 314 ? 62.493 48.510 30.722 1.00 99.00 314 GLU A CA 1
ATOM 2405 C C . GLU A 1 314 ? 62.546 48.999 29.266 1.00 98.34 314 GLU A C 1
ATOM 2406 O O . GLU A 1 314 ? 63.556 48.802 28.577 1.00 98.64 314 GLU A O 1
ATOM 2412 N N . SER A 1 315 ? 61.471 49.639 28.803 1.00 96.63 315 SER A N 1
ATOM 2413 C CA . SER A 1 315 ? 61.414 50.149 27.429 1.00 93.55 315 SER A CA 1
ATOM 2414 C C . SER A 1 315 ? 62.511 51.190 27.168 1.00 90.18 315 SER A C 1
ATOM 2415 O O . SER A 1 315 ? 62.504 52.280 27.752 1.00 90.53 315 SER A O 1
ATOM 2418 N N . GLN A 1 316 ? 63.458 50.843 26.297 1.00 85.01 316 GLN A N 1
ATOM 2419 C CA . GLN A 1 316 ? 64.562 51.744 25.973 1.00 79.39 316 GLN A CA 1
ATOM 2420 C C . GLN A 1 316 ? 64.065 52.991 25.242 1.00 74.45 316 GLN A C 1
ATOM 2421 O O . GLN A 1 316 ? 63.082 52.950 24.494 1.00 74.57 316 GLN A O 1
ATOM 2427 N N . GLY A 1 317 ? 64.761 54.100 25.445 1.00 67.12 317 GLY A N 1
ATOM 2428 C CA . GLY A 1 317 ? 64.326 55.334 24.831 1.00 58.74 317 GLY A CA 1
ATOM 2429 C C . GLY A 1 317 ? 64.723 55.610 23.401 1.00 51.95 317 GLY A C 1
ATOM 2430 O O . GLY A 1 317 ? 64.832 54.709 22.569 1.00 49.06 317 GLY A O 1
ATOM 2431 N N . ALA A 1 318 ? 64.923 56.897 23.139 1.00 45.40 318 ALA A N 1
ATOM 2432 C CA . ALA A 1 318 ? 65.308 57.403 21.837 1.00 42.39 318 ALA A CA 1
ATOM 2433 C C . ALA A 1 318 ? 66.639 56.792 21.386 1.00 42.14 318 ALA A C 1
ATOM 2434 O O . ALA A 1 318 ? 67.018 56.872 20.222 1.00 39.80 318 ALA A O 1
ATOM 2436 N N . SER A 1 319 ? 67.346 56.176 22.319 1.00 46.21 319 SER A N 1
ATOM 2437 C CA . SER A 1 319 ? 68.615 55.547 22.003 1.00 47.71 319 SER A CA 1
ATOM 2438 C C . SER A 1 319 ? 68.460 54.349 21.090 1.00 47.04 319 SER A C 1
ATOM 2439 O O . SER A 1 319 ? 69.406 53.955 20.416 1.00 46.58 319 SER A O 1
ATOM 2442 N N . ARG A 1 320 ? 67.268 53.767 21.073 1.00 45.93 320 ARG A N 1
ATOM 2443 C CA . ARG A 1 320 ? 67.016 52.608 20.236 1.00 44.68 320 ARG A CA 1
ATOM 2444 C C . ARG A 1 320 ? 67.128 52.993 18.768 1.00 41.69 320 ARG A C 1
ATOM 2445 O O . ARG A 1 320 ? 67.356 52.139 17.924 1.00 41.86 320 ARG A O 1
ATOM 2453 N N . ALA A 1 321 ? 66.976 54.284 18.471 1.00 37.53 321 ALA A N 1
ATOM 2454 C CA . ALA A 1 321 ? 67.050 54.778 17.096 1.00 35.04 321 ALA A CA 1
ATOM 2455 C C . ALA A 1 321 ? 68.469 55.169 16.662 1.00 34.04 321 ALA A C 1
ATOM 2456 O O . ALA A 1 321 ? 68.675 55.663 15.555 1.00 33.27 321 ALA A O 1
ATOM 2458 N N . LEU A 1 322 ? 69.439 54.954 17.545 1.00 34.09 322 LEU A N 1
ATOM 2459 C CA . LEU A 1 322 ? 70.835 55.241 17.256 1.00 33.10 322 LEU A CA 1
ATOM 2460 C C . LEU A 1 322 ? 71.522 53.914 16.947 1.00 34.68 322 LEU A C 1
ATOM 2461 O O . LEU A 1 322 ? 71.108 52.877 17.444 1.00 34.75 322 LEU A O 1
ATOM 2466 N N . SER A 1 323 ? 72.564 53.955 16.124 1.00 36.56 323 SER A N 1
ATOM 2467 C CA . SER A 1 323 ? 73.337 52.768 15.735 1.00 37.05 323 SER A CA 1
ATOM 2468 C C . SER A 1 323 ? 74.767 53.187 15.393 1.00 37.71 323 SER A C 1
ATOM 2469 O O . SER A 1 323 ? 74.967 54.233 14.789 1.00 39.43 323 SER A O 1
ATOM 2472 N N A LYS A 1 324 ? 75.753 52.373 15.761 0.50 36.98 324 LYS A N 1
ATOM 2473 N N B LYS A 1 324 ? 75.753 52.373 15.761 0.50 36.98 324 LYS A N 1
ATOM 2474 C CA A LYS A 1 324 ? 77.154 52.694 15.465 0.50 35.71 324 LYS A CA 1
ATOM 2475 C CA B LYS A 1 324 ? 77.154 52.694 15.465 0.50 35.71 324 LYS A CA 1
ATOM 2476 C C A LYS A 1 324 ? 77.384 52.711 13.958 0.50 33.60 324 LYS A C 1
ATOM 2477 C C B LYS A 1 324 ? 77.384 52.711 13.958 0.50 33.60 324 LYS A C 1
ATOM 2478 O O A LYS A 1 324 ? 78.366 53.271 13.482 0.50 32.72 324 LYS A O 1
ATOM 2479 O O B LYS A 1 324 ? 78.366 53.271 13.482 0.50 32.72 324 LYS A O 1
ATOM 2490 N N . PHE A 1 325 ? 76.486 52.080 13.208 1.00 31.63 325 PHE A N 1
ATOM 2491 C CA . PHE A 1 325 ? 76.609 52.056 11.765 1.00 31.45 325 PHE A CA 1
ATOM 2492 C C . PHE A 1 325 ? 76.412 53.451 11.204 1.00 32.78 325 PHE A C 1
ATOM 2493 O O . PHE A 1 325 ? 76.860 53.760 10.096 1.00 34.19 325 PHE A O 1
ATOM 2501 N N . ILE A 1 326 ? 75.710 54.299 11.942 1.00 33.66 326 ILE A N 1
ATOM 2502 C CA . ILE A 1 326 ? 75.545 55.658 11.466 1.00 31.15 326 ILE A CA 1
ATOM 2503 C C . ILE A 1 326 ? 75.908 56.604 12.587 1.00 29.99 326 ILE A C 1
ATOM 2504 O O . ILE A 1 326 ? 75.069 56.993 13.390 1.00 32.81 326 ILE A O 1
ATOM 2509 N N . ASP A 1 327 ? 77.194 56.932 12.644 1.00 28.60 327 ASP A N 1
ATOM 2510 C CA . ASP A 1 327 ? 77.755 57.817 13.659 1.00 27.09 327 ASP A CA 1
ATOM 2511 C C . ASP A 1 327 ? 76.944 59.114 13.785 1.00 24.60 327 ASP A C 1
ATOM 2512 O O . ASP A 1 327 ? 76.917 59.939 12.873 1.00 22.41 327 ASP A O 1
ATOM 2517 N N . PRO A 1 328 ? 76.249 59.289 14.917 1.00 24.32 328 PRO A N 1
ATOM 2518 C CA . PRO A 1 328 ? 75.442 60.489 15.143 1.00 21.85 328 PRO A CA 1
ATOM 2519 C C . PRO A 1 328 ? 76.290 61.714 15.483 1.00 26.30 328 PRO A C 1
ATOM 2520 O O . PRO A 1 328 ? 75.774 62.832 15.595 1.00 26.77 328 PRO A O 1
ATOM 2524 N N . SER A 1 329 ? 77.600 61.513 15.616 1.00 26.01 329 SER A N 1
ATOM 2525 C CA . SER A 1 329 ? 78.483 62.619 15.946 1.00 25.61 329 SER A CA 1
ATOM 2526 C C . SER A 1 329 ? 79.211 63.207 14.733 1.00 23.49 329 SER A C 1
ATOM 2527 O O . SER A 1 329 ? 80.115 64.020 14.881 1.00 23.94 329 SER A O 1
ATOM 2530 N N . LEU A 1 330 ? 78.824 62.795 13.537 1.00 23.29 330 LEU A N 1
ATOM 2531 C CA . LEU A 1 330 ? 79.448 63.305 12.329 1.00 23.19 330 LEU A CA 1
ATOM 2532 C C . LEU A 1 330 ? 79.291 64.818 12.271 1.00 25.56 330 LEU A C 1
ATOM 2533 O O . LEU A 1 330 ? 78.185 65.327 12.491 1.00 24.58 330 LEU A O 1
ATOM 2538 N N . THR A 1 331 ? 80.383 65.536 11.976 1.00 24.93 331 THR A N 1
ATOM 2539 C CA . THR A 1 331 ? 80.348 67.000 11.882 1.00 25.76 331 THR A CA 1
ATOM 2540 C C . THR A 1 331 ? 81.048 67.514 10.637 1.00 26.65 331 THR A C 1
ATOM 2541 O O . THR A 1 331 ? 81.680 66.759 9.914 1.00 27.33 331 THR A O 1
ATOM 2545 N N . TRP A 1 332 ? 80.938 68.813 10.389 1.00 26.99 332 TRP A N 1
ATOM 2546 C CA . TRP A 1 332 ? 81.588 69.427 9.225 1.00 27.96 332 TRP A CA 1
ATOM 2547 C C . TRP A 1 332 ? 83.093 69.135 9.163 1.00 29.39 332 TRP A C 1
ATOM 2548 O O . TRP A 1 332 ? 83.669 68.989 8.087 1.00 31.73 332 TRP A O 1
ATOM 2559 N N . LYS A 1 333 ? 83.726 69.052 10.321 1.00 26.59 333 LYS A N 1
ATOM 2560 C CA . LYS A 1 333 ? 85.142 68.794 10.389 1.00 30.06 333 LYS A CA 1
ATOM 2561 C C . LYS A 1 333 ? 85.438 67.417 9.827 1.00 29.56 333 LYS A C 1
ATOM 2562 O O . LYS A 1 333 ? 86.453 67.213 9.159 1.00 27.38 333 LYS A O 1
ATOM 2568 N N . ASP A 1 334 ? 84.555 66.468 10.111 1.00 30.70 334 ASP A N 1
ATOM 2569 C CA . ASP A 1 334 ? 84.727 65.114 9.606 1.00 32.01 334 ASP A CA 1
ATOM 2570 C C . ASP A 1 334 ? 84.713 65.098 8.087 1.00 32.91 334 ASP A C 1
ATOM 2571 O O . ASP A 1 334 ? 85.448 64.332 7.448 1.00 34.64 334 ASP A O 1
ATOM 2576 N N . ILE A 1 335 ? 83.877 65.936 7.492 1.00 31.49 335 ILE A N 1
ATOM 2577 C CA . ILE A 1 335 ? 83.813 65.977 6.040 1.00 30.88 335 ILE A CA 1
ATOM 2578 C C . ILE A 1 335 ? 85.107 66.613 5.534 1.00 32.62 335 ILE A C 1
ATOM 2579 O O . ILE A 1 335 ? 85.639 66.179 4.516 1.00 30.75 335 ILE A O 1
ATOM 2584 N N . GLU A 1 336 ? 85.628 67.628 6.227 1.00 30.85 336 GLU A N 1
ATOM 2585 C CA . GLU A 1 336 ? 86.874 68.234 5.757 1.00 33.97 336 GLU A CA 1
ATOM 2586 C C . GLU A 1 336 ? 87.974 67.190 5.776 1.00 35.34 336 GLU A C 1
ATOM 2587 O O . GLU A 1 336 ? 88.769 67.100 4.845 1.00 36.05 336 GLU A O 1
ATOM 2593 N N . GLU A 1 337 ? 88.024 66.398 6.840 1.00 34.64 337 GLU A N 1
ATOM 2594 C CA . GLU A 1 337 ? 89.016 65.348 6.906 1.00 37.23 337 GLU A CA 1
ATOM 2595 C C . GLU A 1 337 ? 88.823 64.349 5.769 1.00 36.17 337 GLU A C 1
ATOM 2596 O O . GLU A 1 337 ? 89.793 63.928 5.141 1.00 36.54 337 GLU A O 1
ATOM 2602 N N . LEU A 1 338 ? 87.577 63.968 5.495 1.00 35.31 338 LEU A N 1
ATOM 2603 C CA . LEU A 1 338 ? 87.323 63.026 4.417 1.00 33.01 338 LEU A CA 1
ATOM 2604 C C . LEU A 1 338 ? 87.901 63.528 3.086 1.00 33.18 338 LEU A C 1
ATOM 2605 O O . LEU A 1 338 ? 88.441 62.729 2.316 1.00 33.01 338 LEU A O 1
ATOM 2610 N N . LYS A 1 339 ? 87.802 64.831 2.809 1.00 30.24 339 LYS A N 1
ATOM 2611 C CA . LYS A 1 339 ? 88.364 65.380 1.569 1.00 34.64 339 LYS A CA 1
ATOM 2612 C C . LYS A 1 339 ? 89.841 65.055 1.405 1.00 37.26 339 LYS A C 1
ATOM 2613 O O . LYS A 1 339 ? 90.316 64.859 0.293 1.00 38.22 339 LYS A O 1
ATOM 2619 N N . LYS A 1 340 ? 90.567 65.026 2.515 1.00 38.28 340 LYS A N 1
ATOM 2620 C CA . LYS A 1 340 ? 91.994 64.756 2.487 1.00 40.92 340 LYS A CA 1
ATOM 2621 C C . LYS A 1 340 ? 92.346 63.300 2.286 1.00 42.08 340 LYS A C 1
ATOM 2622 O O . LYS A 1 340 ? 93.498 62.990 2.025 1.00 43.70 340 LYS A O 1
ATOM 2628 N N . LYS A 1 341 ? 91.376 62.400 2.411 1.00 42.20 341 LYS A N 1
ATOM 2629 C CA . LYS A 1 341 ? 91.662 60.977 2.274 1.00 41.20 341 LYS A CA 1
ATOM 2630 C C . LYS A 1 341 ? 91.204 60.375 0.964 1.00 39.96 341 LYS A C 1
ATOM 2631 O O . LYS A 1 341 ? 91.374 59.183 0.740 1.00 43.58 341 LYS A O 1
ATOM 2637 N N . THR A 1 342 ? 90.615 61.163 0.087 1.00 38.05 342 THR A N 1
ATOM 2638 C CA . THR A 1 342 ? 90.169 60.576 -1.164 1.00 36.28 342 THR A CA 1
ATOM 2639 C C . THR A 1 342 ? 90.200 61.560 -2.310 1.00 35.55 342 THR A C 1
ATOM 2640 O O . THR A 1 342 ? 90.104 62.763 -2.104 1.00 35.44 342 THR A O 1
ATOM 2644 N N . LYS A 1 343 ? 90.328 61.035 -3.523 1.00 35.11 343 LYS A N 1
ATOM 2645 C CA . LYS A 1 343 ? 90.365 61.862 -4.727 1.00 37.68 343 LYS A CA 1
ATOM 2646 C C . LYS A 1 343 ? 88.963 61.921 -5.330 1.00 36.21 343 LYS A C 1
ATOM 2647 O O . LYS A 1 343 ? 88.707 62.646 -6.298 1.00 34.58 343 LYS A O 1
ATOM 2653 N N . LEU A 1 344 ? 88.060 61.134 -4.759 1.00 35.00 344 LEU A N 1
ATOM 2654 C CA . LEU A 1 344 ? 86.691 61.082 -5.241 1.00 34.29 344 LEU A CA 1
ATOM 2655 C C . LEU A 1 344 ? 85.886 62.314 -4.881 1.00 31.61 344 LEU A C 1
ATOM 2656 O O . LEU A 1 344 ? 86.002 62.837 -3.778 1.00 31.77 344 LEU A O 1
ATOM 2661 N N . PRO A 1 345 ? 85.081 62.815 -5.823 1.00 29.97 345 PRO A N 1
ATOM 2662 C CA . PRO A 1 345 ? 84.232 63.993 -5.576 1.00 28.71 345 PRO A CA 1
ATOM 2663 C C . PRO A 1 345 ? 83.320 63.664 -4.364 1.00 27.51 345 PRO A C 1
ATOM 2664 O O . PRO A 1 345 ? 82.767 62.566 -4.295 1.00 26.39 345 PRO A O 1
ATOM 2668 N N . ILE A 1 346 ? 83.177 64.587 -3.420 1.00 25.61 346 ILE A N 1
ATOM 2669 C CA . ILE A 1 346 ? 82.335 64.362 -2.251 1.00 25.37 346 ILE A CA 1
ATOM 2670 C C . ILE A 1 346 ? 81.025 65.156 -2.293 1.00 26.50 346 ILE A C 1
ATOM 2671 O O . ILE A 1 346 ? 81.037 66.361 -2.542 1.00 27.89 346 ILE A O 1
ATOM 2676 N N . VAL A 1 347 ? 79.895 64.483 -2.069 1.00 23.34 347 VAL A N 1
ATOM 2677 C CA . VAL A 1 347 ? 78.608 65.173 -2.059 1.00 22.47 347 VAL A CA 1
ATOM 2678 C C . VAL A 1 347 ? 77.952 64.959 -0.703 1.00 22.62 347 VAL A C 1
ATOM 2679 O O . VAL A 1 347 ? 77.951 63.854 -0.169 1.00 21.51 347 VAL A O 1
ATOM 2683 N N . ILE A 1 348 ? 77.428 66.024 -0.117 1.00 22.27 348 ILE A N 1
ATOM 2684 C CA . ILE A 1 348 ? 76.778 65.892 1.175 1.00 22.09 348 ILE A CA 1
ATOM 2685 C C . ILE A 1 348 ? 75.299 65.660 0.905 1.00 22.33 348 ILE A C 1
ATOM 2686 O O . ILE A 1 348 ? 74.603 66.543 0.411 1.00 22.08 348 ILE A O 1
ATOM 2691 N N . LYS A 1 349 ? 74.829 64.455 1.219 1.00 22.11 349 LYS A N 1
ATOM 2692 C CA . LYS A 1 349 ? 73.443 64.072 0.964 1.00 20.53 349 LYS A CA 1
ATOM 2693 C C . LYS A 1 349 ? 72.513 64.249 2.175 1.00 21.03 349 LYS A C 1
ATOM 2694 O O . LYS A 1 349 ? 72.737 63.664 3.228 1.00 21.70 349 LYS A O 1
ATOM 2700 N N . GLY A 1 350 ? 71.471 65.064 2.010 1.00 19.20 350 GLY A N 1
ATOM 2701 C CA . GLY A 1 350 ? 70.533 65.302 3.087 1.00 15.73 350 GLY A CA 1
ATOM 2702 C C . GLY A 1 350 ? 70.515 66.739 3.585 1.00 18.28 350 GLY A C 1
ATOM 2703 O O . GLY A 1 350 ? 70.169 66.982 4.745 1.00 18.49 350 GLY A O 1
ATOM 2704 N N . VAL A 1 351 ? 70.902 67.694 2.736 1.00 18.89 351 VAL A N 1
ATOM 2705 C CA . VAL A 1 351 ? 70.872 69.090 3.144 1.00 18.03 351 VAL A CA 1
ATOM 2706 C C . VAL A 1 351 ? 69.419 69.607 3.067 1.00 20.85 351 VAL A C 1
ATOM 2707 O O . VAL A 1 351 ? 68.744 69.423 2.054 1.00 21.11 351 VAL A O 1
ATOM 2711 N N . GLN A 1 352 ? 68.953 70.267 4.131 1.00 19.77 352 GLN A N 1
ATOM 2712 C CA . GLN A 1 352 ? 67.571 70.741 4.198 1.00 18.48 352 GLN A CA 1
ATOM 2713 C C . GLN A 1 352 ? 67.370 72.253 4.417 1.00 21.89 352 GLN A C 1
ATOM 2714 O O . GLN A 1 352 ? 66.257 72.716 4.749 1.00 21.45 352 GLN A O 1
ATOM 2720 N N . ARG A 1 353 ? 68.435 73.030 4.211 1.00 20.59 353 ARG A N 1
ATOM 2721 C CA . ARG A 1 353 ? 68.347 74.474 4.383 1.00 20.63 353 ARG A CA 1
ATOM 2722 C C . ARG A 1 353 ? 69.521 75.131 3.667 1.00 24.11 353 ARG A C 1
ATOM 2723 O O . ARG A 1 353 ? 70.587 74.526 3.526 1.00 23.99 353 ARG A O 1
ATOM 2731 N N . THR A 1 354 ? 69.315 76.359 3.184 1.00 24.57 354 THR A N 1
ATOM 2732 C CA . THR A 1 354 ? 70.353 77.064 2.457 1.00 24.52 354 THR A CA 1
ATOM 2733 C C . THR A 1 354 ? 71.619 77.318 3.248 1.00 25.29 354 THR A C 1
ATOM 2734 O O . THR A 1 354 ? 72.726 77.315 2.685 1.00 29.66 354 THR A O 1
ATOM 2738 N N . GLU A 1 355 ? 71.475 77.538 4.545 1.00 24.17 355 GLU A N 1
ATOM 2739 C CA . GLU A 1 355 ? 72.633 77.799 5.376 1.00 27.19 355 GLU A CA 1
ATOM 2740 C C . GLU A 1 355 ? 73.647 76.671 5.207 1.00 26.42 355 GLU A C 1
ATOM 2741 O O . GLU A 1 355 ? 74.850 76.930 5.058 1.00 28.45 355 GLU A O 1
ATOM 2747 N N . ASP A 1 356 ? 73.175 75.425 5.210 1.00 23.37 356 ASP A N 1
ATOM 2748 C CA . ASP A 1 356 ? 74.101 74.313 5.060 1.00 22.45 356 ASP A CA 1
ATOM 2749 C C . ASP A 1 356 ? 74.641 74.124 3.644 1.00 23.35 356 ASP A C 1
ATOM 2750 O O . ASP A 1 356 ? 75.660 73.482 3.473 1.00 24.93 356 ASP A O 1
ATOM 2755 N N . VAL A 1 357 ? 73.985 74.678 2.624 1.00 23.44 357 VAL A N 1
ATOM 2756 C CA . VAL A 1 357 ? 74.529 74.560 1.277 1.00 22.93 357 VAL A CA 1
ATOM 2757 C C . VAL A 1 357 ? 75.726 75.530 1.226 1.00 26.03 357 VAL A C 1
ATOM 2758 O O . VAL A 1 357 ? 76.720 75.273 0.551 1.00 25.16 357 VAL A O 1
ATOM 2762 N N . ILE A 1 358 ? 75.623 76.638 1.957 1.00 26.37 358 ILE A N 1
ATOM 2763 C CA . ILE A 1 358 ? 76.694 77.628 1.998 1.00 26.05 358 ILE A CA 1
ATOM 2764 C C . ILE A 1 358 ? 77.878 76.974 2.719 1.00 28.46 358 ILE A C 1
ATOM 2765 O O . ILE A 1 358 ? 79.001 76.995 2.220 1.00 27.98 358 ILE A O 1
ATOM 2770 N N . LYS A 1 359 ? 77.636 76.387 3.889 1.00 28.30 359 LYS A N 1
ATOM 2771 C CA . LYS A 1 359 ? 78.722 75.723 4.610 1.00 28.22 359 LYS A CA 1
ATOM 2772 C C . LYS A 1 359 ? 79.419 74.670 3.743 1.00 28.41 359 LYS A C 1
ATOM 2773 O O . LYS A 1 359 ? 80.629 74.523 3.819 1.00 28.84 359 LYS A O 1
ATOM 2779 N N . ALA A 1 360 ? 78.666 73.934 2.929 1.00 27.01 360 ALA A N 1
ATOM 2780 C CA . ALA A 1 360 ? 79.282 72.936 2.058 1.00 28.79 360 ALA A CA 1
ATOM 2781 C C . ALA A 1 360 ? 80.211 73.624 1.046 1.00 28.24 360 ALA A C 1
ATOM 2782 O O . ALA A 1 360 ? 81.280 73.108 0.728 1.00 28.03 360 ALA A O 1
ATOM 2784 N N . ALA A 1 361 ? 79.795 74.768 0.512 1.00 29.47 361 ALA A N 1
ATOM 2785 C CA . ALA A 1 361 ? 80.650 75.488 -0.434 1.00 30.73 361 ALA A CA 1
ATOM 2786 C C . ALA A 1 361 ? 81.913 75.915 0.300 1.00 31.42 361 ALA A C 1
ATOM 2787 O O . ALA A 1 361 ? 83.025 75.785 -0.204 1.00 32.37 361 ALA A O 1
ATOM 2789 N N . GLU A 1 362 ? 81.735 76.401 1.518 1.00 34.25 362 GLU A N 1
ATOM 2790 C CA . GLU A 1 362 ? 82.864 76.871 2.299 1.00 36.46 362 GLU A CA 1
ATOM 2791 C C . GLU A 1 362 ? 83.910 75.812 2.573 1.00 35.43 362 GLU A C 1
ATOM 2792 O O . GLU A 1 362 ? 85.103 76.109 2.551 1.00 34.29 362 GLU A O 1
ATOM 2798 N N . ILE A 1 363 ? 83.500 74.573 2.804 1.00 33.50 363 ILE A N 1
ATOM 2799 C CA . ILE A 1 363 ? 84.523 73.575 3.077 1.00 31.60 363 ILE A CA 1
ATOM 2800 C C . ILE A 1 363 ? 85.000 72.953 1.792 1.00 29.89 363 ILE A C 1
ATOM 2801 O O . ILE A 1 363 ? 85.850 72.078 1.797 1.00 31.02 363 ILE A O 1
ATOM 2806 N N . GLY A 1 364 ? 84.446 73.434 0.690 1.00 28.50 364 GLY A N 1
ATOM 2807 C CA . GLY A 1 364 ? 84.845 72.956 -0.614 1.00 28.98 364 GLY A CA 1
ATOM 2808 C C . GLY A 1 364 ? 84.517 71.551 -1.085 1.00 30.16 364 GLY A C 1
ATOM 2809 O O . GLY A 1 364 ? 85.330 70.966 -1.805 1.00 31.69 364 GLY A O 1
ATOM 2810 N N . VAL A 1 365 ? 83.368 70.985 -0.714 1.00 28.30 365 VAL A N 1
ATOM 2811 C CA . VAL A 1 365 ? 83.048 69.652 -1.232 1.00 27.03 365 VAL A CA 1
ATOM 2812 C C . VAL A 1 365 ? 82.511 69.822 -2.643 1.00 24.49 365 VAL A C 1
ATOM 2813 O O . VAL A 1 365 ? 82.306 70.946 -3.100 1.00 23.81 365 VAL A O 1
ATOM 2817 N N . SER A 1 366 ? 82.272 68.730 -3.348 1.00 24.43 366 SER A N 1
ATOM 2818 C CA . SER A 1 366 ? 81.797 68.854 -4.730 1.00 26.88 366 SER A CA 1
ATOM 2819 C C . SER A 1 366 ? 80.342 69.235 -4.921 1.00 27.66 366 SER A C 1
ATOM 2820 O O . SER A 1 366 ? 79.989 69.852 -5.917 1.00 29.45 366 SER A O 1
ATOM 2823 N N . GLY A 1 367 ? 79.495 68.863 -3.970 1.00 29.04 367 GLY A N 1
ATOM 2824 C CA . GLY A 1 367 ? 78.090 69.200 -4.061 1.00 26.81 367 GLY A CA 1
ATOM 2825 C C . GLY A 1 367 ? 77.270 68.735 -2.881 1.00 24.16 367 GLY A C 1
ATOM 2826 O O . GLY A 1 367 ? 77.792 68.232 -1.893 1.00 25.34 367 GLY A O 1
ATOM 2827 N N . VAL A 1 368 ? 75.969 68.911 -2.991 1.00 21.76 368 VAL A N 1
ATOM 2828 C CA . VAL A 1 368 ? 75.048 68.497 -1.948 1.00 20.98 368 VAL A CA 1
ATOM 2829 C C . VAL A 1 368 ? 73.812 67.922 -2.616 1.00 21.74 368 VAL A C 1
ATOM 2830 O O . VAL A 1 368 ? 73.560 68.153 -3.800 1.00 20.52 368 VAL A O 1
ATOM 2834 N N . VAL A 1 369 ? 73.054 67.142 -1.867 1.00 20.91 369 VAL A N 1
ATOM 2835 C CA . VAL A 1 369 ? 71.777 66.685 -2.389 1.00 19.29 369 VAL A CA 1
ATOM 2836 C C . VAL A 1 369 ? 70.778 67.341 -1.446 1.00 18.51 369 VAL A C 1
ATOM 2837 O O . VAL A 1 369 ? 70.808 67.091 -0.221 1.00 18.59 369 VAL A O 1
ATOM 2841 N N . LEU A 1 370 ? 69.946 68.234 -1.973 1.00 16.89 370 LEU A N 1
ATOM 2842 C CA . LEU A 1 370 ? 68.911 68.832 -1.122 1.00 17.85 370 LEU A CA 1
ATOM 2843 C C . LEU A 1 370 ? 67.959 67.633 -1.023 1.00 19.43 370 LEU A C 1
ATOM 2844 O O . LEU A 1 370 ? 67.428 67.163 -2.042 1.00 18.82 370 LEU A O 1
ATOM 2849 N N . SER A 1 371 ? 67.793 67.110 0.194 1.00 18.98 371 SER A N 1
ATOM 2850 C CA . SER A 1 371 ? 66.990 65.911 0.397 1.00 15.26 371 SER A CA 1
ATOM 2851 C C . SER A 1 371 ? 66.637 65.729 1.837 1.00 18.25 371 SER A C 1
ATOM 2852 O O . SER A 1 371 ? 67.375 66.170 2.727 1.00 19.32 371 SER A O 1
ATOM 2855 N N . ASN A 1 372 ? 65.505 65.077 2.077 1.00 16.26 372 ASN A N 1
ATOM 2856 C CA . ASN A 1 372 ? 65.114 64.779 3.436 1.00 17.94 372 ASN A CA 1
ATOM 2857 C C . ASN A 1 372 ? 64.928 63.253 3.547 1.00 18.41 372 ASN A C 1
ATOM 2858 O O . ASN A 1 372 ? 64.100 62.742 4.339 1.00 16.54 372 ASN A O 1
ATOM 2863 N N . HIS A 1 373 ? 65.696 62.529 2.735 1.00 17.44 373 HIS A N 1
ATOM 2864 C CA . HIS A 1 373 ? 65.658 61.071 2.758 1.00 19.71 373 HIS A CA 1
ATOM 2865 C C . HIS A 1 373 ? 64.283 60.510 2.304 1.00 20.17 373 HIS A C 1
ATOM 2866 O O . HIS A 1 373 ? 63.785 59.529 2.848 1.00 18.86 373 HIS A O 1
ATOM 2873 N N . GLY A 1 374 ? 63.675 61.122 1.306 1.00 21.17 374 GLY A N 1
ATOM 2874 C CA . GLY A 1 374 ? 62.380 60.611 0.871 1.00 22.98 374 GLY A CA 1
ATOM 2875 C C . GLY A 1 374 ? 61.306 60.694 1.956 1.00 22.72 374 GLY A C 1
ATOM 2876 O O . GLY A 1 374 ? 60.383 59.869 2.009 1.00 22.25 374 GLY A O 1
ATOM 2877 N N . GLY A 1 375 ? 61.436 61.676 2.837 1.00 19.57 375 GLY A N 1
ATOM 2878 C CA . GLY A 1 375 ? 60.439 61.846 3.874 1.00 19.04 375 GLY A CA 1
ATOM 2879 C C . GLY A 1 375 ? 60.431 60.756 4.924 1.00 18.28 375 GLY A C 1
ATOM 2880 O O . GLY A 1 375 ? 59.452 60.608 5.656 1.00 16.13 375 GLY A O 1
ATOM 2881 N N . ARG A 1 376 ? 61.526 60.005 5.007 1.00 18.21 376 ARG A N 1
ATOM 2882 C CA . ARG A 1 376 ? 61.672 58.932 5.983 1.00 18.09 376 ARG A CA 1
ATOM 2883 C C . ARG A 1 376 ? 62.411 59.366 7.268 1.00 20.93 376 ARG A C 1
ATOM 2884 O O . ARG A 1 376 ? 62.674 58.558 8.181 1.00 20.55 376 ARG A O 1
ATOM 2892 N N . GLN A 1 377 ? 62.758 60.637 7.370 1.00 20.31 377 GLN A N 1
ATOM 2893 C CA . GLN A 1 377 ? 63.495 61.036 8.549 1.00 19.62 377 GLN A CA 1
ATOM 2894 C C . GLN A 1 377 ? 62.791 62.085 9.397 1.00 18.89 377 GLN A C 1
ATOM 2895 O O . GLN A 1 377 ? 62.007 61.738 10.266 1.00 18.07 377 GLN A O 1
ATOM 2901 N N . LEU A 1 378 ? 63.065 63.360 9.167 1.00 16.90 378 LEU A N 1
ATOM 2902 C CA . LEU A 1 378 ? 62.412 64.382 9.960 1.00 17.03 378 LEU A CA 1
ATOM 2903 C C . LEU A 1 378 ? 61.087 64.774 9.284 1.00 19.62 378 LEU A C 1
ATOM 2904 O O . LEU A 1 378 ? 61.085 65.189 8.131 1.00 17.43 378 LEU A O 1
ATOM 2909 N N . ASP A 1 379 ? 59.961 64.615 9.967 1.00 18.55 379 ASP A N 1
ATOM 2910 C CA . ASP A 1 379 ? 58.711 65.036 9.351 1.00 20.74 379 ASP A CA 1
ATOM 2911 C C . ASP A 1 379 ? 58.595 66.562 9.526 1.00 22.04 379 ASP A C 1
ATOM 2912 O O . ASP A 1 379 ? 58.933 67.102 10.592 1.00 21.60 379 ASP A O 1
ATOM 2917 N N . PHE A 1 380 ? 58.127 67.235 8.466 1.00 20.18 380 PHE A N 1
ATOM 2918 C CA . PHE A 1 380 ? 57.994 68.693 8.374 1.00 17.20 380 PHE A CA 1
ATOM 2919 C C . PHE A 1 380 ? 59.300 69.342 7.913 1.00 21.98 380 PHE A C 1
ATOM 2920 O O . PHE A 1 380 ? 59.525 70.548 8.071 1.00 21.16 380 PHE A O 1
ATOM 2928 N N . SER A 1 381 ? 60.169 68.504 7.343 1.00 18.49 381 SER A N 1
ATOM 2929 C CA . SER A 1 381 ? 61.356 69.004 6.690 1.00 19.37 381 SER A CA 1
ATOM 2930 C C . SER A 1 381 ? 60.664 69.470 5.395 1.00 20.24 381 SER A C 1
ATOM 2931 O O . SER A 1 381 ? 59.669 68.851 4.981 1.00 16.33 381 SER A O 1
ATOM 2934 N N . ARG A 1 382 ? 61.171 70.527 4.756 1.00 19.38 382 ARG A N 1
ATOM 2935 C CA . ARG A 1 382 ? 60.517 71.067 3.559 1.00 20.15 382 ARG A CA 1
ATOM 2936 C C . ARG A 1 382 ? 60.747 70.267 2.293 1.00 20.32 382 ARG A C 1
ATOM 2937 O O . ARG A 1 382 ? 61.629 69.415 2.248 1.00 21.44 382 ARG A O 1
ATOM 2945 N N . ALA A 1 383 ? 59.945 70.520 1.263 1.00 18.04 383 ALA A N 1
ATOM 2946 C CA . ALA A 1 383 ? 60.169 69.831 -0.015 1.00 18.87 383 ALA A CA 1
ATOM 2947 C C . ALA A 1 383 ? 61.497 70.350 -0.596 1.00 17.71 383 ALA A C 1
ATOM 2948 O O . ALA A 1 383 ? 61.710 71.548 -0.717 1.00 19.50 383 ALA A O 1
ATOM 2950 N N . PRO A 1 384 ? 62.412 69.446 -0.958 1.00 19.08 384 PRO A N 1
ATOM 2951 C CA . PRO A 1 384 ? 63.681 69.914 -1.514 1.00 17.85 384 PRO A CA 1
ATOM 2952 C C . PRO A 1 384 ? 63.528 70.835 -2.740 1.00 20.73 384 PRO A C 1
ATOM 2953 O O . PRO A 1 384 ? 64.385 71.696 -2.955 1.00 20.18 384 PRO A O 1
ATOM 2957 N N . ILE A 1 385 ? 62.482 70.650 -3.552 1.00 17.17 385 ILE A N 1
ATOM 2958 C CA . ILE A 1 385 ? 62.302 71.513 -4.730 1.00 18.63 385 ILE A CA 1
ATOM 2959 C C . ILE A 1 385 ? 62.126 72.988 -4.288 1.00 21.05 385 ILE A C 1
ATOM 2960 O O . ILE A 1 385 ? 62.570 73.912 -4.983 1.00 21.35 385 ILE A O 1
ATOM 2965 N N . GLU A 1 386 ? 61.525 73.196 -3.114 1.00 21.87 386 GLU A N 1
ATOM 2966 C CA . GLU A 1 386 ? 61.314 74.541 -2.564 1.00 23.81 386 GLU A CA 1
ATOM 2967 C C . GLU A 1 386 ? 62.625 75.060 -1.984 1.00 24.54 386 GLU A C 1
ATOM 2968 O O . GLU A 1 386 ? 62.934 76.256 -2.053 1.00 21.88 386 GLU A O 1
ATOM 2974 N N . VAL A 1 387 ? 63.398 74.163 -1.396 1.00 24.94 387 VAL A N 1
ATOM 2975 C CA . VAL A 1 387 ? 64.673 74.601 -0.847 1.00 25.75 387 VAL A CA 1
ATOM 2976 C C . VAL A 1 387 ? 65.592 74.960 -2.015 1.00 25.83 387 VAL A C 1
ATOM 2977 O O . VAL A 1 387 ? 66.352 75.922 -1.939 1.00 25.70 387 VAL A O 1
ATOM 2981 N N . LEU A 1 388 ? 65.484 74.209 -3.113 1.00 23.54 388 LEU A N 1
ATOM 2982 C CA . LEU A 1 388 ? 66.296 74.490 -4.281 1.00 21.52 388 LEU A CA 1
ATOM 2983 C C . LEU A 1 388 ? 65.969 75.888 -4.815 1.00 23.38 388 LEU A C 1
ATOM 2984 O O . LEU A 1 388 ? 66.864 76.630 -5.191 1.00 23.01 388 LEU A O 1
ATOM 2989 N N . ALA A 1 389 ? 64.685 76.240 -4.847 1.00 21.93 389 ALA A N 1
ATOM 2990 C CA . ALA A 1 389 ? 64.273 77.529 -5.382 1.00 23.95 389 ALA A CA 1
ATOM 2991 C C . ALA A 1 389 ? 64.872 78.679 -4.606 1.00 24.24 389 ALA A C 1
ATOM 2992 O O . ALA A 1 389 ? 65.209 79.701 -5.180 1.00 23.71 389 ALA A O 1
ATOM 2994 N N . GLU A 1 390 ? 64.996 78.503 -3.299 1.00 25.09 390 GLU A N 1
ATOM 2995 C CA . GLU A 1 390 ? 65.540 79.531 -2.444 1.00 25.20 390 GLU A CA 1
ATOM 2996 C C . GLU A 1 390 ? 67.054 79.564 -2.496 1.00 27.14 390 GLU A C 1
ATOM 2997 O O . GLU A 1 390 ? 67.670 80.638 -2.514 1.00 26.15 390 GLU A O 1
ATOM 3003 N N . THR A 1 391 ? 67.648 78.382 -2.541 1.00 27.46 391 THR A N 1
ATOM 3004 C CA . THR A 1 391 ? 69.097 78.238 -2.560 1.00 29.01 391 THR A CA 1
ATOM 3005 C C . THR A 1 391 ? 69.884 78.751 -3.782 1.00 29.34 391 THR A C 1
ATOM 3006 O O . THR A 1 391 ? 70.839 79.519 -3.631 1.00 29.43 391 THR A O 1
ATOM 3010 N N . MET A 1 392 ? 69.505 78.321 -4.977 1.00 26.48 392 MET A N 1
ATOM 3011 C CA . MET A 1 392 ? 70.254 78.698 -6.163 1.00 29.19 392 MET A CA 1
ATOM 3012 C C . MET A 1 392 ? 70.464 80.189 -6.369 1.00 32.26 392 MET A C 1
ATOM 3013 O O . MET A 1 392 ? 71.571 80.603 -6.706 1.00 33.74 392 MET A O 1
ATOM 3018 N N . PRO A 1 393 ? 69.412 81.018 -6.178 1.00 33.21 393 PRO A N 1
ATOM 3019 C CA . PRO A 1 393 ? 69.610 82.456 -6.372 1.00 32.64 393 PRO A CA 1
ATOM 3020 C C . PRO A 1 393 ? 70.629 82.996 -5.361 1.00 34.86 393 PRO A C 1
ATOM 3021 O O . PRO A 1 393 ? 71.476 83.817 -5.701 1.00 35.38 393 PRO A O 1
ATOM 3025 N N . ILE A 1 394 ? 70.534 82.532 -4.122 1.00 36.30 394 ILE A N 1
ATOM 3026 C CA . ILE A 1 394 ? 71.446 82.956 -3.076 1.00 38.84 394 ILE A CA 1
ATOM 3027 C C . ILE A 1 394 ? 72.873 82.534 -3.407 1.00 43.03 394 ILE A C 1
ATOM 3028 O O . ILE A 1 394 ? 73.823 83.243 -3.078 1.00 43.96 394 ILE A O 1
ATOM 3033 N N . LEU A 1 395 ? 73.041 81.392 -4.063 1.00 45.33 395 LEU A N 1
ATOM 3034 C CA . LEU A 1 395 ? 74.386 80.977 -4.407 1.00 47.56 395 LEU A CA 1
ATOM 3035 C C . LEU A 1 395 ? 74.941 82.016 -5.358 1.00 51.20 395 LEU A C 1
ATOM 3036 O O . LEU A 1 395 ? 76.030 82.529 -5.135 1.00 52.90 395 LEU A O 1
ATOM 3041 N N . GLU A 1 396 ? 74.178 82.350 -6.393 1.00 54.58 396 GLU A N 1
ATOM 3042 C CA . GLU A 1 396 ? 74.614 83.334 -7.378 1.00 57.84 396 GLU A CA 1
ATOM 3043 C C . GLU A 1 396 ? 74.923 84.696 -6.799 1.00 58.94 396 GLU A C 1
ATOM 3044 O O . GLU A 1 396 ? 75.878 85.337 -7.217 1.00 60.74 396 GLU A O 1
ATOM 3050 N N . GLN A 1 397 ? 74.130 85.145 -5.839 1.00 60.75 397 GLN A N 1
ATOM 3051 C CA . GLN A 1 397 ? 74.397 86.436 -5.217 1.00 64.07 397 GLN A CA 1
ATOM 3052 C C . GLN A 1 397 ? 75.762 86.369 -4.514 1.00 65.00 397 GLN A C 1
ATOM 3053 O O . GLN A 1 397 ? 76.054 87.200 -3.642 1.00 66.65 397 GLN A O 1
ATOM 3059 N N . ARG A 1 398 ? 76.572 85.369 -4.880 1.00 63.22 398 ARG A N 1
ATOM 3060 C CA . ARG A 1 398 ? 77.915 85.153 -4.314 1.00 61.52 398 ARG A CA 1
ATOM 3061 C C . ARG A 1 398 ? 78.759 84.312 -5.292 1.00 62.54 398 ARG A C 1
ATOM 3062 O O . ARG A 1 398 ? 79.821 83.788 -4.933 1.00 62.68 398 ARG A O 1
ATOM 3070 N N . ASN A 1 399 ? 78.257 84.178 -6.520 1.00 63.71 399 ASN A N 1
ATOM 3071 C CA . ASN A 1 399 ? 78.910 83.418 -7.589 1.00 66.10 399 ASN A CA 1
ATOM 3072 C C . ASN A 1 399 ? 79.024 81.911 -7.287 1.00 66.59 399 ASN A C 1
ATOM 3073 O O . ASN A 1 399 ? 79.156 81.096 -8.210 1.00 67.99 399 ASN A O 1
ATOM 3078 N N . LEU A 1 400 ? 78.953 81.547 -6.004 1.00 62.68 400 LEU A N 1
ATOM 3079 C CA . LEU A 1 400 ? 79.065 80.158 -5.578 1.00 56.68 400 LEU A CA 1
ATOM 3080 C C . LEU A 1 400 ? 78.422 79.152 -6.516 1.00 56.67 400 LEU A C 1
ATOM 3081 O O . LEU A 1 400 ? 78.672 77.949 -6.406 1.00 57.81 400 LEU A O 1
ATOM 3086 N N . LYS A 1 401 ? 77.581 79.621 -7.432 1.00 58.49 401 LYS A N 1
ATOM 3087 C CA . LYS A 1 401 ? 76.963 78.697 -8.380 1.00 59.04 401 LYS A CA 1
ATOM 3088 C C . LYS A 1 401 ? 78.143 78.166 -9.157 1.00 57.95 401 LYS A C 1
ATOM 3089 O O . LYS A 1 401 ? 79.155 78.857 -9.306 1.00 57.51 401 LYS A O 1
ATOM 3091 N N . ASP A 1 402 ? 78.030 76.943 -9.644 1.00 57.29 402 ASP A N 1
ATOM 3092 C CA . ASP A 1 402 ? 79.117 76.348 -10.407 1.00 56.25 402 ASP A CA 1
ATOM 3093 C C . ASP A 1 402 ? 80.295 75.948 -9.519 1.00 53.15 402 ASP A C 1
ATOM 3094 O O . ASP A 1 402 ? 81.250 75.341 -9.997 1.00 54.03 402 ASP A O 1
ATOM 3099 N N . LYS A 1 403 ? 80.238 76.299 -8.238 1.00 48.85 403 LYS A N 1
ATOM 3100 C CA . LYS A 1 403 ? 81.286 75.902 -7.307 1.00 48.00 403 LYS A CA 1
ATOM 3101 C C . LYS A 1 403 ? 80.785 74.618 -6.629 1.00 43.98 403 LYS A C 1
ATOM 3102 O O . LYS A 1 403 ? 81.557 73.773 -6.172 1.00 39.73 403 LYS A O 1
ATOM 3108 N N . LEU A 1 404 ? 79.470 74.489 -6.581 1.00 38.85 404 LEU A N 1
ATOM 3109 C CA . LEU A 1 404 ? 78.834 73.368 -5.923 1.00 34.20 404 LEU A CA 1
ATOM 3110 C C . LEU A 1 404 ? 77.755 72.810 -6.832 1.00 31.65 404 LEU A C 1
ATOM 3111 O O . LEU A 1 404 ? 76.937 73.556 -7.337 1.00 33.23 404 LEU A O 1
ATOM 3116 N N . GLU A 1 405 ? 77.757 71.509 -7.085 1.00 29.89 405 GLU A N 1
ATOM 3117 C CA . GLU A 1 405 ? 76.706 70.938 -7.926 1.00 27.50 405 GLU A CA 1
ATOM 3118 C C . GLU A 1 405 ? 75.569 70.604 -6.975 1.00 27.12 405 GLU A C 1
ATOM 3119 O O . GLU A 1 405 ? 75.791 69.947 -5.965 1.00 30.51 405 GLU A O 1
ATOM 3125 N N . VAL A 1 406 ? 74.361 71.068 -7.269 1.00 24.13 406 VAL A N 1
ATOM 3126 C CA . VAL A 1 406 ? 73.227 70.826 -6.365 1.00 23.55 406 VAL A CA 1
ATOM 3127 C C . VAL A 1 406 ? 72.200 69.821 -6.929 1.00 23.97 406 VAL A C 1
ATOM 3128 O O . VAL A 1 406 ? 71.547 70.074 -7.932 1.00 24.33 406 VAL A O 1
ATOM 3132 N N . PHE A 1 407 ? 72.080 68.663 -6.291 1.00 23.01 407 PHE A N 1
ATOM 3133 C CA . PHE A 1 407 ? 71.122 67.651 -6.728 1.00 20.49 407 PHE A CA 1
ATOM 3134 C C . PHE A 1 407 ? 69.921 67.722 -5.784 1.00 20.77 407 PHE A C 1
ATOM 3135 O O . PHE A 1 407 ? 70.015 68.294 -4.693 1.00 20.31 407 PHE A O 1
ATOM 3143 N N . VAL A 1 408 ? 68.795 67.167 -6.212 1.00 20.13 408 VAL A N 1
ATOM 3144 C CA . VAL A 1 408 ? 67.606 67.085 -5.350 1.00 22.43 408 VAL A CA 1
ATOM 3145 C C . VAL A 1 408 ? 66.942 65.735 -5.549 1.00 20.49 408 VAL A C 1
ATOM 3146 O O . VAL A 1 408 ? 67.093 65.104 -6.593 1.00 18.23 408 VAL A O 1
ATOM 3150 N N . ASP A 1 409 ? 66.227 65.286 -4.528 1.00 21.67 409 ASP A N 1
ATOM 3151 C CA . ASP A 1 409 ? 65.468 64.060 -4.650 1.00 20.51 409 ASP A CA 1
ATOM 3152 C C . ASP A 1 409 ? 64.239 64.158 -3.758 1.00 20.76 409 ASP A C 1
ATOM 3153 O O . ASP A 1 409 ? 64.123 65.094 -2.944 1.00 17.83 409 ASP A O 1
ATOM 3158 N N . GLY A 1 410 ? 63.302 63.224 -3.958 1.00 17.78 410 GLY A N 1
ATOM 3159 C CA . GLY A 1 410 ? 62.104 63.189 -3.150 1.00 16.15 410 GLY A CA 1
ATOM 3160 C C . GLY A 1 410 ? 60.840 63.538 -3.876 1.00 17.41 410 GLY A C 1
ATOM 3161 O O . GLY A 1 410 ? 60.670 64.668 -4.306 1.00 18.86 410 GLY A O 1
ATOM 3162 N N . GLY A 1 411 ? 59.965 62.553 -4.045 1.00 17.92 411 GLY A N 1
ATOM 3163 C CA . GLY A 1 411 ? 58.685 62.806 -4.679 1.00 19.60 411 GLY A CA 1
ATOM 3164 C C . GLY A 1 411 ? 58.661 63.072 -6.164 1.00 21.27 411 GLY A C 1
ATOM 3165 O O . GLY A 1 411 ? 57.642 63.529 -6.691 1.00 23.86 411 GLY A O 1
ATOM 3166 N N . VAL A 1 412 ? 59.763 62.777 -6.840 1.00 20.52 412 VAL A N 1
ATOM 3167 C CA . VAL A 1 412 ? 59.881 62.977 -8.273 1.00 19.48 412 VAL A CA 1
ATOM 3168 C C . VAL A 1 412 ? 59.250 61.761 -8.952 1.00 21.49 412 VAL A C 1
ATOM 3169 O O . VAL A 1 412 ? 59.713 60.632 -8.764 1.00 21.32 412 VAL A O 1
ATOM 3173 N N . ARG A 1 413 ? 58.203 61.975 -9.743 1.00 20.68 413 ARG A N 1
ATOM 3174 C CA . ARG A 1 413 ? 57.534 60.855 -10.421 1.00 19.30 413 ARG A CA 1
ATOM 3175 C C . ARG A 1 413 ? 57.264 61.117 -11.906 1.00 20.81 413 ARG A C 1
ATOM 3176 O O . ARG A 1 413 ? 56.945 60.188 -12.659 1.00 19.66 413 ARG A O 1
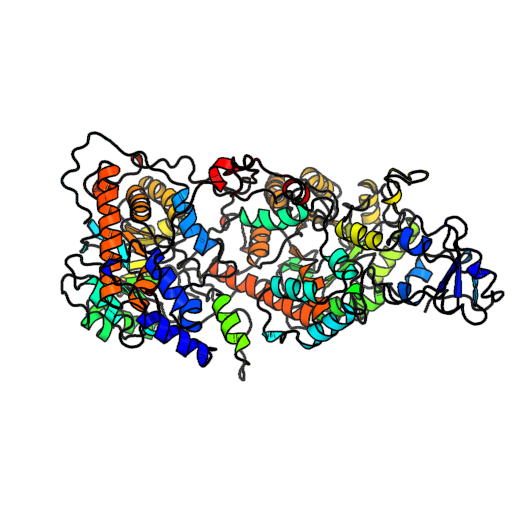ATOM 3184 N N . ARG A 1 414 ? 57.391 62.380 -12.320 1.00 20.07 414 ARG A N 1
ATOM 3185 C CA . ARG A 1 414 ? 57.152 62.780 -13.694 1.00 18.31 414 ARG A CA 1
ATOM 3186 C C . ARG A 1 414 ? 58.339 63.534 -14.290 1.00 19.78 414 ARG A C 1
ATOM 3187 O O . ARG A 1 414 ? 59.075 64.237 -13.574 1.00 14.36 414 ARG A O 1
ATOM 3195 N N . GLY A 1 415 ? 58.492 63.422 -15.611 1.00 16.65 415 GLY A N 1
ATOM 3196 C CA . GLY A 1 415 ? 59.557 64.126 -16.285 1.00 15.32 415 GLY A CA 1
ATOM 3197 C C . GLY A 1 415 ? 59.403 65.620 -16.087 1.00 18.73 415 GLY A C 1
ATOM 3198 O O . GLY A 1 415 ? 60.404 66.347 -16.054 1.00 20.66 415 GLY A O 1
ATOM 3199 N N . THR A 1 416 ? 58.160 66.096 -15.955 1.00 17.98 416 THR A N 1
ATOM 3200 C CA . THR A 1 416 ? 57.943 67.523 -15.725 1.00 18.54 416 THR A CA 1
ATOM 3201 C C . THR A 1 416 ? 58.459 67.923 -14.352 1.00 20.47 416 THR A C 1
ATOM 3202 O O . THR A 1 416 ? 58.850 69.085 -14.165 1.00 22.25 416 THR A O 1
ATOM 3206 N N . ASP A 1 417 ? 58.468 66.983 -13.391 1.00 20.45 417 ASP A N 1
ATOM 3207 C CA . ASP A 1 417 ? 59.001 67.292 -12.062 1.00 18.79 417 ASP A CA 1
ATOM 3208 C C . ASP A 1 417 ? 60.510 67.481 -12.262 1.00 20.36 417 ASP A C 1
ATOM 3209 O O . ASP A 1 417 ? 61.101 68.424 -11.749 1.00 22.63 417 ASP A O 1
ATOM 3214 N N . VAL A 1 418 ? 61.134 66.585 -13.019 1.00 22.30 418 VAL A N 1
ATOM 3215 C CA . VAL A 1 418 ? 62.567 66.703 -13.274 1.00 19.91 418 VAL A CA 1
ATOM 3216 C C . VAL A 1 418 ? 62.851 68.024 -13.977 1.00 20.69 418 VAL A C 1
ATOM 3217 O O . VAL A 1 418 ? 63.743 68.768 -13.573 1.00 22.52 418 VAL A O 1
ATOM 3221 N N . LEU A 1 419 ? 62.102 68.314 -15.036 1.00 20.43 419 LEU A N 1
ATOM 3222 C CA . LEU A 1 419 ? 62.318 69.554 -15.777 1.00 21.32 419 LEU A CA 1
ATOM 3223 C C . LEU A 1 419 ? 62.277 70.788 -14.855 1.00 22.48 419 LEU A C 1
ATOM 3224 O O . LEU A 1 419 ? 63.116 71.691 -14.975 1.00 23.21 419 LEU A O 1
ATOM 3229 N N . LYS A 1 420 ? 61.312 70.830 -13.935 1.00 19.20 420 LYS A N 1
ATOM 3230 C CA . LYS A 1 420 ? 61.206 71.955 -13.015 1.00 18.86 420 LYS A CA 1
ATOM 3231 C C . LYS A 1 420 ? 62.451 72.123 -12.133 1.00 19.87 420 LYS A C 1
ATOM 3232 O O . LYS A 1 420 ? 62.883 73.258 -11.904 1.00 21.51 420 LYS A O 1
ATOM 3238 N N . ALA A 1 421 ? 63.006 71.027 -11.607 1.00 17.24 421 ALA A N 1
ATOM 3239 C CA . ALA A 1 421 ? 64.219 71.123 -10.796 1.00 18.32 421 ALA A CA 1
ATOM 3240 C C . ALA A 1 421 ? 65.430 71.593 -11.640 1.00 20.86 421 ALA A C 1
ATOM 3241 O O . ALA A 1 421 ? 66.293 72.341 -11.168 1.00 23.73 421 ALA A O 1
ATOM 3243 N N . LEU A 1 422 ? 65.501 71.139 -12.885 1.00 20.51 422 LEU A N 1
ATOM 3244 C CA . LEU A 1 422 ? 66.598 71.510 -13.773 1.00 21.24 422 LEU A CA 1
ATOM 3245 C C . LEU A 1 422 ? 66.533 73.004 -14.087 1.00 22.40 422 LEU A C 1
ATOM 3246 O O . LEU A 1 422 ? 67.558 73.688 -14.107 1.00 25.54 422 LEU A O 1
ATOM 3251 N N . CYS A 1 423 ? 65.329 73.511 -14.339 1.00 21.30 423 CYS A N 1
ATOM 3252 C CA . CYS A 1 423 ? 65.171 74.922 -14.639 1.00 21.07 423 CYS A CA 1
ATOM 3253 C C . CYS A 1 423 ? 65.601 75.740 -13.416 1.00 23.39 423 CYS A C 1
ATOM 3254 O O . CYS A 1 423 ? 66.116 76.847 -13.548 1.00 21.60 423 CYS A O 1
ATOM 3257 N N . LEU A 1 424 ? 65.435 75.190 -12.216 1.00 22.92 424 LEU A N 1
ATOM 3258 C CA . LEU A 1 424 ? 65.823 75.958 -11.058 1.00 23.70 424 LEU A CA 1
ATOM 3259 C C . LEU A 1 424 ? 67.322 75.941 -10.855 1.00 24.61 424 LEU A C 1
ATOM 3260 O O . LEU A 1 424 ? 67.839 76.717 -10.050 1.00 25.27 424 LEU A O 1
ATOM 3265 N N . GLY A 1 425 ? 68.016 75.066 -11.582 1.00 23.03 425 GLY A N 1
ATOM 3266 C CA . GLY A 1 425 ? 69.461 74.964 -11.431 1.00 22.45 425 GLY A CA 1
ATOM 3267 C C . GLY A 1 425 ? 69.981 73.660 -10.816 1.00 25.39 425 GLY A C 1
ATOM 3268 O O . GLY A 1 425 ? 71.148 73.573 -10.466 1.00 29.25 425 GLY A O 1
ATOM 3269 N N . ALA A 1 426 ? 69.151 72.640 -10.646 1.00 23.03 426 ALA A N 1
ATOM 3270 C CA . ALA A 1 426 ? 69.686 71.401 -10.093 1.00 23.59 426 ALA A CA 1
ATOM 3271 C C . ALA A 1 426 ? 70.615 70.755 -11.139 1.00 22.77 426 ALA A C 1
ATOM 3272 O O . ALA A 1 426 ? 70.359 70.825 -12.339 1.00 24.32 426 ALA A O 1
ATOM 3274 N N . LYS A 1 427 ? 71.699 70.146 -10.690 1.00 22.05 427 LYS A N 1
ATOM 3275 C CA . LYS A 1 427 ? 72.607 69.476 -11.619 1.00 22.82 427 LYS A CA 1
ATOM 3276 C C . LYS A 1 427 ? 71.990 68.140 -12.024 1.00 21.11 427 LYS A C 1
ATOM 3277 O O . LYS A 1 427 ? 72.149 67.699 -13.157 1.00 21.70 427 LYS A O 1
ATOM 3283 N N . GLY A 1 428 ? 71.301 67.492 -11.086 1.00 20.52 428 GLY A N 1
ATOM 3284 C CA . GLY A 1 428 ? 70.659 66.223 -11.389 1.00 20.84 428 GLY A CA 1
ATOM 3285 C C . GLY A 1 428 ? 69.536 65.937 -10.423 1.00 22.01 428 GLY A C 1
ATOM 3286 O O . GLY A 1 428 ? 69.524 66.496 -9.334 1.00 24.49 428 GLY A O 1
ATOM 3287 N N . VAL A 1 429 ? 68.609 65.052 -10.790 1.00 20.58 429 VAL A N 1
ATOM 3288 C CA . VAL A 1 429 ? 67.476 64.742 -9.919 1.00 19.36 429 VAL A CA 1
ATOM 3289 C C . VAL A 1 429 ? 67.394 63.272 -9.566 1.00 20.39 429 VAL A C 1
ATOM 3290 O O . VAL A 1 429 ? 67.360 62.428 -10.449 1.00 19.61 429 VAL A O 1
ATOM 3294 N N . GLY A 1 430 ? 67.330 62.965 -8.275 1.00 19.99 430 GLY A N 1
ATOM 3295 C CA . GLY A 1 430 ? 67.291 61.571 -7.870 1.00 19.68 430 GLY A CA 1
ATOM 3296 C C . GLY A 1 430 ? 65.914 60.998 -7.616 1.00 21.85 430 GLY A C 1
ATOM 3297 O O . GLY A 1 430 ? 64.983 61.726 -7.259 1.00 23.62 430 GLY A O 1
ATOM 3298 N N . LEU A 1 431 ? 65.787 59.688 -7.816 1.00 20.27 431 LEU A N 1
ATOM 3299 C CA . LEU A 1 431 ? 64.542 58.960 -7.536 1.00 19.81 431 LEU A CA 1
ATOM 3300 C C . LEU A 1 431 ? 64.894 57.683 -6.778 1.00 19.82 431 LEU A C 1
ATOM 3301 O O . LEU A 1 431 ? 65.887 57.002 -7.076 1.00 20.22 431 LEU A O 1
ATOM 3306 N N . GLY A 1 432 ? 64.078 57.357 -5.790 1.00 20.58 432 GLY A N 1
ATOM 3307 C CA . GLY A 1 432 ? 64.290 56.140 -5.030 1.00 19.20 432 GLY A CA 1
ATOM 3308 C C . GLY A 1 432 ? 63.159 55.119 -5.217 1.00 20.78 432 GLY A C 1
ATOM 3309 O O . GLY A 1 432 ? 63.276 54.171 -5.983 1.00 22.07 432 GLY A O 1
ATOM 3310 N N . ARG A 1 433 ? 62.036 55.334 -4.546 1.00 19.80 433 ARG A N 1
ATOM 3311 C CA . ARG A 1 433 ? 60.917 54.409 -4.610 1.00 20.09 433 ARG A CA 1
ATOM 3312 C C . ARG A 1 433 ? 60.474 53.886 -5.975 1.00 21.57 433 ARG A C 1
ATOM 3313 O O . ARG A 1 433 ? 60.339 52.680 -6.151 1.00 23.37 433 ARG A O 1
ATOM 3321 N N . PRO A 1 434 ? 60.246 54.769 -6.953 1.00 21.54 434 PRO A N 1
ATOM 3322 C CA . PRO A 1 434 ? 59.825 54.282 -8.264 1.00 21.49 434 PRO A CA 1
ATOM 3323 C C . PRO A 1 434 ? 60.714 53.146 -8.781 1.00 24.69 434 PRO A C 1
ATOM 3324 O O . PRO A 1 434 ? 60.218 52.145 -9.311 1.00 22.01 434 PRO A O 1
ATOM 3328 N N . PHE A 1 435 ? 62.028 53.289 -8.631 1.00 24.23 435 PHE A N 1
ATOM 3329 C CA . PHE A 1 435 ? 62.900 52.239 -9.124 1.00 24.83 435 PHE A CA 1
ATOM 3330 C C . PHE A 1 435 ? 62.810 50.967 -8.298 1.00 24.82 435 PHE A C 1
ATOM 3331 O O . PHE A 1 435 ? 62.931 49.881 -8.851 1.00 22.30 435 PHE A O 1
ATOM 3339 N N . LEU A 1 436 ? 62.607 51.109 -6.983 1.00 22.83 436 LEU A N 1
ATOM 3340 C CA . LEU A 1 436 ? 62.447 49.962 -6.130 1.00 21.60 436 LEU A CA 1
ATOM 3341 C C . LEU A 1 436 ? 61.189 49.233 -6.591 1.00 22.37 436 LEU A C 1
ATOM 3342 O O . LEU A 1 436 ? 61.172 48.008 -6.634 1.00 21.49 436 LEU A O 1
ATOM 3347 N N . TYR A 1 437 ? 60.135 49.963 -6.945 1.00 19.82 437 TYR A N 1
ATOM 3348 C CA . TYR A 1 437 ? 58.930 49.266 -7.380 1.00 23.33 437 TYR A CA 1
ATOM 3349 C C . TYR A 1 437 ? 59.112 48.612 -8.742 1.00 24.86 437 TYR A C 1
ATOM 3350 O O . TYR A 1 437 ? 58.628 47.488 -8.977 1.00 23.15 437 TYR A O 1
ATOM 3359 N N . ALA A 1 438 ? 59.790 49.309 -9.646 1.00 23.54 438 ALA A N 1
ATOM 3360 C CA . ALA A 1 438 ? 60.032 48.758 -10.978 1.00 24.61 438 ALA A CA 1
ATOM 3361 C C . ALA A 1 438 ? 60.907 47.486 -10.864 1.00 26.38 438 ALA A C 1
ATOM 3362 O O . ALA A 1 438 ? 60.617 46.473 -11.492 1.00 25.42 438 ALA A O 1
ATOM 3364 N N . ASN A 1 439 ? 61.954 47.542 -10.043 1.00 25.27 439 ASN A N 1
ATOM 3365 C CA . ASN A 1 439 ? 62.850 46.418 -9.851 1.00 26.07 439 ASN A CA 1
ATOM 3366 C C . ASN A 1 439 ? 62.167 45.257 -9.132 1.00 28.29 439 ASN A C 1
ATOM 3367 O O . ASN A 1 439 ? 62.473 44.093 -9.389 1.00 25.30 439 ASN A O 1
ATOM 3372 N N . SER A 1 440 ? 61.241 45.572 -8.229 1.00 28.10 440 SER A N 1
ATOM 3373 C CA . SER A 1 440 ? 60.530 44.546 -7.469 1.00 26.83 440 SER A CA 1
ATOM 3374 C C . SER A 1 440 ? 59.576 43.744 -8.330 1.00 28.96 440 SER A C 1
ATOM 3375 O O . SER A 1 440 ? 59.432 42.538 -8.153 1.00 30.51 440 SER A O 1
ATOM 3378 N N . CYS A 1 441 ? 58.908 44.422 -9.252 1.00 27.47 441 CYS A N 1
ATOM 3379 C CA . CYS A 1 441 ? 57.946 43.771 -10.114 1.00 29.21 441 CYS A CA 1
ATOM 3380 C C . CYS A 1 441 ? 58.510 43.145 -11.365 1.00 29.86 441 CYS A C 1
ATOM 3381 O O . CYS A 1 441 ? 58.065 42.082 -11.763 1.00 30.94 441 CYS A O 1
ATOM 3384 N N . TYR A 1 442 ? 59.479 43.797 -11.994 1.00 27.52 442 TYR A N 1
ATOM 3385 C CA . TYR A 1 442 ? 60.010 43.298 -13.258 1.00 26.53 442 TYR A CA 1
ATOM 3386 C C . TYR A 1 442 ? 61.533 43.165 -13.340 1.00 26.25 442 TYR A C 1
ATOM 3387 O O . TYR A 1 442 ? 62.083 43.043 -14.436 1.00 24.34 442 TYR A O 1
ATOM 3396 N N . GLY A 1 443 ? 62.205 43.210 -12.197 1.00 23.93 443 GLY A N 1
ATOM 3397 C CA . GLY A 1 443 ? 63.649 43.065 -12.194 1.00 24.56 443 GLY A CA 1
ATOM 3398 C C . GLY A 1 443 ? 64.365 44.113 -13.012 1.00 26.94 443 GLY A C 1
ATOM 3399 O O . GLY A 1 443 ? 63.866 45.231 -13.146 1.00 27.29 443 GLY A O 1
ATOM 3400 N N . ARG A 1 444 ? 65.519 43.747 -13.573 1.00 25.50 444 ARG A N 1
ATOM 3401 C CA . ARG A 1 444 ? 66.323 44.672 -14.345 1.00 24.52 444 ARG A CA 1
ATOM 3402 C C . ARG A 1 444 ? 65.591 45.301 -15.502 1.00 25.25 444 ARG A C 1
ATOM 3403 O O . ARG A 1 444 ? 65.800 46.470 -15.791 1.00 22.61 444 ARG A O 1
ATOM 3411 N N . ASN A 1 445 ? 64.742 44.540 -16.188 1.00 25.82 445 ASN A N 1
ATOM 3412 C CA . ASN A 1 445 ? 64.040 45.124 -17.318 1.00 24.87 445 ASN A CA 1
ATOM 3413 C C . ASN A 1 445 ? 63.015 46.159 -16.846 1.00 24.23 445 ASN A C 1
ATOM 3414 O O . ASN A 1 445 ? 62.663 47.071 -17.584 1.00 24.07 445 ASN A O 1
ATOM 3419 N N . GLY A 1 446 ? 62.567 46.022 -15.603 1.00 23.78 446 GLY A N 1
ATOM 3420 C CA . GLY A 1 446 ? 61.627 46.978 -15.043 1.00 23.87 446 GLY A CA 1
ATOM 3421 C C . GLY A 1 446 ? 62.386 48.284 -14.865 1.00 23.84 446 GLY A C 1
ATOM 3422 O O . GLY A 1 446 ? 61.920 49.355 -15.276 1.00 24.12 446 GLY A O 1
ATOM 3423 N N . VAL A 1 447 ? 63.581 48.190 -14.288 1.00 20.13 447 VAL A N 1
ATOM 3424 C CA . VAL A 1 447 ? 64.393 49.367 -14.082 1.00 19.42 447 VAL A CA 1
ATOM 3425 C C . VAL A 1 447 ? 64.640 50.027 -15.430 1.00 21.40 447 VAL A C 1
ATOM 3426 O O . VAL A 1 447 ? 64.478 51.244 -15.564 1.00 21.02 447 VAL A O 1
ATOM 3430 N N . GLU A 1 448 ? 64.993 49.242 -16.448 1.00 18.77 448 GLU A N 1
ATOM 3431 C CA . GLU A 1 448 ? 65.231 49.858 -17.728 1.00 21.14 448 GLU A CA 1
ATOM 3432 C C . GLU A 1 448 ? 63.960 50.550 -18.261 1.00 21.36 448 GLU A C 1
ATOM 3433 O O . GLU A 1 448 ? 64.025 51.647 -18.798 1.00 19.42 448 GLU A O 1
ATOM 3439 N N . LYS A 1 449 ? 62.806 49.917 -18.093 1.00 21.49 449 LYS A N 1
ATOM 3440 C CA . LYS A 1 449 ? 61.554 50.487 -18.591 1.00 21.71 449 LYS A CA 1
ATOM 3441 C C . LYS A 1 449 ? 61.266 51.802 -17.896 1.00 19.62 449 LYS A C 1
ATOM 3442 O O . LYS A 1 449 ? 60.806 52.752 -18.519 1.00 19.66 449 LYS A O 1
ATOM 3448 N N . ALA A 1 450 ? 61.554 51.848 -16.603 1.00 19.17 450 ALA A N 1
ATOM 3449 C CA . ALA A 1 450 ? 61.344 53.055 -15.817 1.00 18.97 450 ALA A CA 1
ATOM 3450 C C . ALA A 1 450 ? 62.222 54.164 -16.365 1.00 21.31 450 ALA A C 1
ATOM 3451 O O . ALA A 1 450 ? 61.821 55.328 -16.438 1.00 21.36 450 ALA A O 1
ATOM 3453 N N . ILE A 1 451 ? 63.432 53.792 -16.763 1.00 23.32 451 ILE A N 1
ATOM 3454 C CA . ILE A 1 451 ? 64.370 54.747 -17.302 1.00 22.11 451 ILE A CA 1
ATOM 3455 C C . ILE A 1 451 ? 63.843 55.281 -18.631 1.00 22.07 451 ILE A C 1
ATOM 3456 O O . ILE A 1 451 ? 63.960 56.468 -18.915 1.00 20.28 451 ILE A O 1
ATOM 3461 N N . GLU A 1 452 ? 63.242 54.414 -19.436 1.00 23.14 452 GLU A N 1
ATOM 3462 C CA . GLU A 1 452 ? 62.723 54.855 -20.727 1.00 25.48 452 GLU A CA 1
ATOM 3463 C C . GLU A 1 452 ? 61.517 55.756 -20.532 1.00 23.39 452 GLU A C 1
ATOM 3464 O O . GLU A 1 452 ? 61.380 56.781 -21.202 1.00 23.41 452 GLU A O 1
ATOM 3470 N N . ILE A 1 453 ? 60.654 55.377 -19.602 1.00 22.33 453 ILE A N 1
ATOM 3471 C CA . ILE A 1 453 ? 59.459 56.159 -19.336 1.00 23.06 453 ILE A CA 1
ATOM 3472 C C . ILE A 1 453 ? 59.840 57.575 -18.949 1.00 25.27 453 ILE A C 1
ATOM 3473 O O . ILE A 1 453 ? 59.340 58.532 -19.560 1.00 26.74 453 ILE A O 1
ATOM 3478 N N . LEU A 1 454 ? 60.755 57.708 -17.983 1.00 22.97 454 LEU A N 1
ATOM 3479 C CA . LEU A 1 454 ? 61.159 59.024 -17.497 1.00 22.94 454 LEU A CA 1
ATOM 3480 C C . LEU A 1 454 ? 61.935 59.811 -18.561 1.00 22.02 454 LEU A C 1
ATOM 3481 O O . LEU A 1 454 ? 61.730 61.013 -18.728 1.00 18.60 454 LEU A O 1
ATOM 3486 N N . ARG A 1 455 ? 62.807 59.119 -19.296 1.00 23.43 455 ARG A N 1
ATOM 3487 C CA . ARG A 1 455 ? 63.564 59.742 -20.367 1.00 23.38 455 ARG A CA 1
ATOM 3488 C C . ARG A 1 455 ? 62.573 60.326 -21.381 1.00 23.74 455 ARG A C 1
ATOM 3489 O O . ARG A 1 455 ? 62.630 61.499 -21.720 1.00 26.10 455 ARG A O 1
ATOM 3497 N N . ASP A 1 456 ? 61.666 59.495 -21.867 1.00 21.78 456 ASP A N 1
ATOM 3498 C CA . ASP A 1 456 ? 60.693 59.954 -22.840 1.00 24.41 456 ASP A CA 1
ATOM 3499 C C . ASP A 1 456 ? 59.887 61.123 -22.299 1.00 24.69 456 ASP A C 1
ATOM 3500 O O . ASP A 1 456 ? 59.655 62.100 -23.013 1.00 24.12 456 ASP A O 1
ATOM 3505 N N . GLU A 1 457 ? 59.453 61.033 -21.043 1.00 24.34 457 GLU A N 1
ATOM 3506 C CA . GLU A 1 457 ? 58.689 62.133 -20.463 1.00 22.95 457 GLU A CA 1
ATOM 3507 C C . GLU A 1 457 ? 59.460 63.473 -20.469 1.00 23.95 457 GLU A C 1
ATOM 3508 O O . GLU A 1 457 ? 58.861 64.530 -20.700 1.00 22.94 457 GLU A O 1
ATOM 3514 N N . ILE A 1 458 ? 60.777 63.422 -20.227 1.00 21.94 458 ILE A N 1
ATOM 3515 C CA . ILE A 1 458 ? 61.606 64.628 -20.183 1.00 20.82 458 ILE A CA 1
ATOM 3516 C C . ILE A 1 458 ? 61.796 65.221 -21.579 1.00 23.55 458 ILE A C 1
ATOM 3517 O O . ILE A 1 458 ? 61.679 66.437 -21.758 1.00 18.97 458 ILE A O 1
ATOM 3522 N N . GLU A 1 459 ? 62.041 64.356 -22.565 1.00 22.61 459 GLU A N 1
ATOM 3523 C CA . GLU A 1 459 ? 62.239 64.800 -23.929 1.00 25.22 459 GLU A CA 1
ATOM 3524 C C . GLU A 1 459 ? 60.958 65.360 -24.529 1.00 23.73 459 GLU A C 1
ATOM 3525 O O . GLU A 1 459 ? 60.973 66.409 -25.160 1.00 23.31 459 GLU A O 1
ATOM 3531 N N . MET A 1 460 ? 59.855 64.648 -24.355 1.00 23.53 460 MET A N 1
ATOM 3532 C CA . MET A 1 460 ? 58.582 65.110 -24.900 1.00 25.64 460 MET A CA 1
ATOM 3533 C C . MET A 1 460 ? 58.184 66.461 -24.326 1.00 24.62 460 MET A C 1
ATOM 3534 O O . MET A 1 460 ? 57.905 67.395 -25.063 1.00 27.08 460 MET A O 1
ATOM 3539 N N . SER A 1 461 ? 58.182 66.589 -23.013 1.00 23.61 461 SER A N 1
ATOM 3540 C CA . SER A 1 461 ? 57.826 67.871 -22.442 1.00 25.35 461 SER A CA 1
ATOM 3541 C C . SER A 1 461 ? 58.902 68.939 -22.678 1.00 25.69 461 SER A C 1
ATOM 3542 O O . SER A 1 461 ? 58.592 70.137 -22.670 1.00 25.99 461 SER A O 1
ATOM 3545 N N . MET A 1 462 ? 60.154 68.530 -22.902 1.00 25.35 4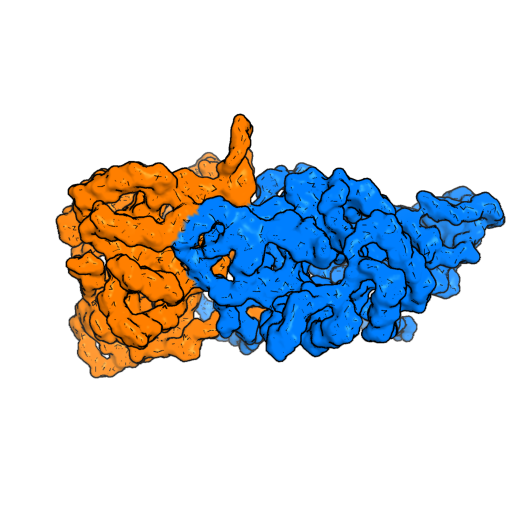62 MET A N 1
ATOM 3546 C CA . MET A 1 462 ? 61.181 69.517 -23.193 1.00 26.06 462 MET A CA 1
ATOM 3547 C C . MET A 1 462 ? 60.778 70.183 -24.532 1.00 25.28 462 MET A C 1
ATOM 3548 O O . MET A 1 462 ? 60.787 71.416 -24.657 1.00 24.07 462 MET A O 1
ATOM 3553 N N . ARG A 1 463 ? 60.403 69.379 -25.528 1.00 21.16 463 ARG A N 1
ATOM 3554 C CA . ARG A 1 463 ? 59.968 69.957 -26.811 1.00 23.32 463 ARG A CA 1
ATOM 3555 C C . ARG A 1 463 ? 58.837 70.978 -26.639 1.00 25.47 463 ARG A C 1
ATOM 3556 O O . ARG A 1 463 ? 58.850 72.047 -27.264 1.00 23.24 463 ARG A O 1
ATOM 3564 N N . LEU A 1 464 ? 57.864 70.645 -25.788 1.00 24.39 464 LEU A N 1
ATOM 3565 C CA . LEU A 1 464 ? 56.729 71.532 -25.581 1.00 25.43 464 LEU A CA 1
ATOM 3566 C C . LEU A 1 464 ? 57.087 72.774 -24.759 1.00 25.99 464 LEU A C 1
ATOM 3567 O O . LEU A 1 464 ? 56.385 73.790 -24.815 1.00 25.17 464 LEU A O 1
ATOM 3572 N N . LEU A 1 465 ? 58.191 72.697 -24.018 1.00 24.59 465 LEU A N 1
ATOM 3573 C CA . LEU A 1 465 ? 58.648 73.828 -23.219 1.00 25.86 465 LEU A CA 1
ATOM 3574 C C . LEU A 1 465 ? 59.337 74.815 -24.150 1.00 25.06 465 LEU A C 1
ATOM 3575 O O . LEU A 1 465 ? 59.532 75.982 -23.809 1.00 26.11 465 LEU A O 1
ATOM 3580 N N . GLY A 1 466 ? 59.741 74.327 -25.316 1.00 27.54 466 GLY A N 1
ATOM 3581 C CA . GLY A 1 466 ? 60.417 75.186 -26.265 1.00 26.59 466 GLY A CA 1
ATOM 3582 C C . GLY A 1 466 ? 61.930 75.321 -26.107 1.00 26.60 466 GLY A C 1
ATOM 3583 O O . GLY A 1 466 ? 62.479 76.369 -26.459 1.00 27.84 466 GLY A O 1
ATOM 3584 N N . VAL A 1 467 ? 62.613 74.304 -25.576 1.00 24.64 467 VAL A N 1
ATOM 3585 C CA . VAL A 1 467 ? 64.082 74.351 -25.484 1.00 24.46 467 VAL A CA 1
ATOM 3586 C C . VAL A 1 467 ? 64.623 73.028 -26.027 1.00 26.58 467 VAL A C 1
ATOM 3587 O O . VAL A 1 467 ? 63.871 72.065 -26.190 1.00 27.43 467 VAL A O 1
ATOM 3591 N N . THR A 1 468 ? 65.923 72.947 -26.277 1.00 26.82 468 THR A N 1
ATOM 3592 C CA . THR A 1 468 ? 66.457 71.731 -26.902 1.00 27.42 468 THR A CA 1
ATOM 3593 C C . THR A 1 468 ? 67.605 71.022 -26.216 1.00 27.06 468 THR A C 1
ATOM 3594 O O . THR A 1 468 ? 68.069 69.991 -26.709 1.00 29.23 468 THR A O 1
ATOM 3598 N N . SER A 1 469 ? 68.049 71.556 -25.085 1.00 24.99 469 SER A N 1
ATOM 3599 C CA . SER A 1 469 ? 69.136 70.940 -24.340 1.00 27.66 469 SER A CA 1
ATOM 3600 C C . SER A 1 469 ? 68.993 71.256 -22.832 1.00 28.08 469 SER A C 1
ATOM 3601 O O . SER A 1 469 ? 68.277 72.192 -22.436 1.00 27.76 469 SER A O 1
ATOM 3604 N N . ILE A 1 470 ? 69.667 70.470 -21.997 1.00 25.25 470 ILE A N 1
ATOM 3605 C CA . ILE A 1 470 ? 69.605 70.663 -20.554 1.00 23.88 470 ILE A CA 1
ATOM 3606 C C . ILE A 1 470 ? 70.089 72.037 -20.134 1.00 25.79 470 ILE A C 1
ATOM 3607 O O . ILE A 1 470 ? 69.532 72.660 -19.224 1.00 29.68 470 ILE A O 1
ATOM 3612 N N . ALA A 1 471 ? 71.134 72.509 -20.793 1.00 26.39 471 ALA A N 1
ATOM 3613 C CA . ALA A 1 471 ? 71.695 73.821 -20.501 1.00 27.71 471 ALA A CA 1
ATOM 3614 C C . ALA A 1 471 ? 70.681 74.946 -20.769 1.00 28.51 471 ALA A C 1
ATOM 3615 O O . ALA A 1 471 ? 70.807 76.034 -20.209 1.00 29.23 471 ALA A O 1
ATOM 3617 N N . GLU A 1 472 ? 69.683 74.698 -21.616 1.00 29.73 472 GLU A N 1
ATOM 3618 C CA . GLU A 1 472 ? 68.677 75.732 -21.912 1.00 31.05 472 GLU A CA 1
ATOM 3619 C C . GLU A 1 472 ? 67.541 75.798 -20.883 1.00 30.66 472 GLU A C 1
ATOM 3620 O O . GLU A 1 472 ? 66.705 76.703 -20.900 1.00 28.83 472 GLU A O 1
ATOM 3626 N N . LEU A 1 473 ? 67.521 74.835 -19.968 1.00 28.94 473 LEU A N 1
ATOM 3627 C CA . LEU A 1 473 ? 66.502 74.818 -18.945 1.00 26.74 473 LEU A CA 1
ATOM 3628 C C . LEU A 1 473 ? 66.891 75.870 -17.917 1.00 25.97 473 LEU A C 1
ATOM 3629 O O . LEU A 1 473 ? 67.832 75.692 -17.165 1.00 27.71 473 LEU A O 1
ATOM 3634 N N . LYS A 1 474 ? 66.150 76.969 -17.904 1.00 27.81 474 LYS A N 1
ATOM 3635 C CA . LYS A 1 474 ? 66.422 78.094 -17.020 1.00 27.69 474 LYS A CA 1
ATOM 3636 C C . LYS A 1 474 ? 65.172 78.542 -16.298 1.00 26.55 474 LYS A C 1
ATOM 3637 O O . LYS A 1 474 ? 64.059 78.202 -16.701 1.00 26.45 474 LYS A O 1
ATOM 3643 N N . PRO A 1 475 ? 65.338 79.342 -15.233 1.00 25.65 475 PRO A N 1
ATOM 3644 C CA . PRO A 1 475 ? 64.215 79.839 -14.432 1.00 26.78 475 PRO A CA 1
ATOM 3645 C C . PRO A 1 475 ? 63.125 80.587 -15.183 1.00 27.45 475 PRO A C 1
ATOM 3646 O O . PRO A 1 475 ? 61.958 80.518 -14.798 1.00 29.31 475 PRO A O 1
ATOM 3650 N N . ASP A 1 476 ? 63.477 81.292 -16.253 1.00 28.90 476 ASP A N 1
ATOM 3651 C CA . ASP A 1 476 ? 62.461 82.062 -16.968 1.00 28.06 476 ASP A CA 1
ATOM 3652 C C . ASP A 1 476 ? 61.449 81.151 -17.646 1.00 27.86 476 ASP A C 1
ATOM 3653 O O . ASP A 1 476 ? 60.442 81.619 -18.181 1.00 29.72 476 ASP A O 1
ATOM 3658 N N . LEU A 1 477 ? 61.700 79.846 -17.617 1.00 25.42 477 LEU A N 1
ATOM 3659 C CA . LEU A 1 477 ? 60.785 78.886 -18.227 1.00 23.85 477 LEU A CA 1
ATOM 3660 C C . LEU A 1 477 ? 59.710 78.511 -17.230 1.00 24.26 477 LEU A C 1
ATOM 3661 O O . LEU A 1 477 ? 58.748 77.817 -17.577 1.00 23.40 477 LEU A O 1
ATOM 3666 N N . LEU A 1 478 ? 59.901 78.963 -15.991 1.00 22.66 478 LEU A N 1
ATOM 3667 C CA . LEU A 1 478 ? 59.001 78.673 -14.895 1.00 25.20 478 LEU A CA 1
ATOM 3668 C C . LEU A 1 478 ? 58.198 79.852 -14.349 1.00 26.87 478 LEU A C 1
ATOM 3669 O O . LEU A 1 478 ? 58.668 80.984 -14.303 1.00 28.83 478 LEU A O 1
ATOM 3674 N N . ASP A 1 479 ? 56.984 79.565 -13.908 1.00 25.67 479 ASP A N 1
ATOM 3675 C CA . ASP A 1 479 ? 56.173 80.567 -13.247 1.00 25.30 479 ASP A CA 1
ATOM 3676 C C . ASP A 1 479 ? 56.315 80.156 -11.773 1.00 25.83 479 ASP A C 1
ATOM 3677 O O . ASP A 1 479 ? 55.759 79.138 -11.358 1.00 27.20 479 ASP A O 1
ATOM 3682 N N . LEU A 1 480 ? 57.082 80.918 -11.000 1.00 27.73 480 LEU A N 1
ATOM 3683 C CA . LEU A 1 480 ? 57.317 80.632 -9.575 1.00 29.99 480 LEU A CA 1
ATOM 3684 C C . LEU A 1 480 ? 56.453 81.506 -8.661 1.00 29.55 480 LEU A C 1
ATOM 3685 O O . LEU A 1 480 ? 56.651 81.539 -7.454 1.00 31.42 480 LEU A O 1
ATOM 3690 N N . SER A 1 481 ? 55.470 82.190 -9.226 1.00 29.98 481 SER A N 1
ATOM 3691 C CA . SER A 1 481 ? 54.674 83.108 -8.419 1.00 29.66 481 SER A CA 1
ATOM 3692 C C . SER A 1 481 ? 53.881 82.495 -7.300 1.00 28.92 481 SER A C 1
ATOM 3693 O O . SER A 1 481 ? 53.582 83.178 -6.339 1.00 29.43 481 SER A O 1
ATOM 3696 N N . THR A 1 482 ? 53.586 81.203 -7.381 1.00 30.04 482 THR A N 1
ATOM 3697 C CA . THR A 1 482 ? 52.794 80.583 -6.329 1.00 29.32 482 THR A CA 1
ATOM 3698 C C . THR A 1 482 ? 53.505 79.476 -5.567 1.00 30.96 482 THR A C 1
ATOM 3699 O O . THR A 1 482 ? 52.877 78.654 -4.892 1.00 30.64 482 THR A O 1
ATOM 3703 N N . LEU A 1 483 ? 54.831 79.497 -5.660 1.00 31.05 483 LEU A N 1
ATOM 3704 C CA . LEU A 1 483 ? 55.705 78.532 -5.011 1.00 29.03 483 LEU A CA 1
ATOM 3705 C C . LEU A 1 483 ? 55.507 78.495 -3.487 1.00 29.21 483 LEU A C 1
ATOM 3706 O O . LEU A 1 483 ? 55.663 77.443 -2.848 1.00 29.75 483 LEU A O 1
ATOM 3711 N N . LYS A 1 484 ? 55.138 79.623 -2.891 1.00 26.79 484 LYS A N 1
ATOM 3712 C CA . LYS A 1 484 ? 54.953 79.652 -1.439 1.00 25.31 484 LYS A CA 1
ATOM 3713 C C . LYS A 1 484 ? 53.512 79.394 -0.987 1.00 24.77 484 LYS A C 1
ATOM 3714 O O . LYS A 1 484 ? 53.212 79.481 0.201 1.00 24.39 484 LYS A O 1
ATOM 3720 N N . ALA A 1 485 ? 52.622 79.065 -1.919 1.00 22.72 485 ALA A N 1
ATOM 3721 C CA . ALA A 1 485 ? 51.230 78.823 -1.548 1.00 20.87 485 ALA A CA 1
ATOM 3722 C C . ALA A 1 485 ? 51.008 77.411 -1.003 1.00 22.64 485 ALA A C 1
ATOM 3723 O O . ALA A 1 485 ? 50.211 76.619 -1.555 1.00 20.95 485 ALA A O 1
ATOM 3725 N N . ARG A 1 486 ? 51.739 77.117 0.073 1.00 20.41 486 ARG A N 1
ATOM 3726 C CA . ARG A 1 486 ? 51.700 75.850 0.781 1.00 23.22 486 ARG A CA 1
ATOM 3727 C C . ARG A 1 486 ? 50.669 76.143 1.856 1.00 24.47 486 ARG A C 1
ATOM 3728 O O . ARG A 1 486 ? 50.945 76.830 2.832 1.00 26.02 486 ARG A O 1
ATOM 3736 N N . THR A 1 487 ? 49.486 75.579 1.703 1.00 26.33 487 THR A N 1
ATOM 3737 C CA . THR A 1 487 ? 48.408 75.924 2.606 1.00 27.53 487 THR A CA 1
ATOM 3738 C C . THR A 1 487 ? 47.784 74.875 3.526 1.00 28.16 487 THR A C 1
ATOM 3739 O O . THR A 1 487 ? 47.864 73.668 3.290 1.00 27.57 487 THR A O 1
ATOM 3743 N N . VAL A 1 488 ? 47.161 75.369 4.593 1.00 28.62 488 VAL A N 1
ATOM 3744 C CA . VAL A 1 488 ? 46.416 74.506 5.499 1.00 27.80 488 VAL A CA 1
ATOM 3745 C C . VAL A 1 488 ? 45.059 75.162 5.675 1.00 28.00 488 VAL A C 1
ATOM 3746 O O . VAL A 1 488 ? 44.962 76.223 6.308 1.00 26.76 488 VAL A O 1
ATOM 3750 N N . GLY A 1 489 ? 44.021 74.540 5.105 1.00 25.64 489 GLY A N 1
ATOM 3751 C CA . GLY A 1 489 ? 42.689 75.102 5.218 1.00 24.00 489 GLY A CA 1
ATOM 3752 C C . GLY A 1 489 ? 42.090 75.105 6.621 1.00 23.98 489 GLY A C 1
ATOM 3753 O O . GLY A 1 489 ? 42.511 74.363 7.514 1.00 22.14 489 GLY A O 1
ATOM 3754 N N . VAL A 1 490 ? 41.134 76.008 6.821 1.00 23.53 490 VAL A N 1
ATOM 3755 C CA . VAL A 1 490 ? 40.371 76.095 8.063 1.00 23.71 490 VAL A CA 1
ATOM 3756 C C . VAL A 1 490 ? 39.591 74.758 8.115 1.00 24.01 490 VAL A C 1
ATOM 3757 O O . VAL A 1 490 ? 39.187 74.247 7.068 1.00 26.13 490 VAL A O 1
ATOM 3761 N N . PRO A 1 491 ? 39.381 74.165 9.309 1.00 25.06 491 PRO A N 1
ATOM 3762 C CA . PRO A 1 491 ? 38.637 72.879 9.352 1.00 25.49 491 PRO A CA 1
ATOM 3763 C C . PRO A 1 491 ? 37.290 72.990 8.648 1.00 27.19 491 PRO A C 1
ATOM 3764 O O . PRO A 1 491 ? 36.611 74.012 8.775 1.00 29.10 491 PRO A O 1
ATOM 3768 N N A ASN A 1 492 ? 36.897 71.958 7.899 0.50 27.01 492 ASN A N 1
ATOM 3769 N N B ASN A 1 492 ? 36.901 71.951 7.919 0.50 27.69 492 ASN A N 1
ATOM 3770 C CA A ASN A 1 492 ? 35.634 72.035 7.173 0.50 26.89 492 ASN A CA 1
ATOM 3771 C CA B ASN A 1 492 ? 35.641 71.991 7.197 0.50 28.12 492 ASN A CA 1
ATOM 3772 C C A ASN A 1 492 ? 34.435 72.118 8.107 0.50 26.76 492 ASN A C 1
ATOM 3773 C C B ASN A 1 492 ? 34.438 72.130 8.129 0.50 27.48 492 ASN A C 1
ATOM 3774 O O A ASN A 1 492 ? 34.423 71.533 9.189 0.50 24.43 492 ASN A O 1
ATOM 3775 O O B ASN A 1 492 ? 34.425 71.589 9.234 0.50 25.03 492 ASN A O 1
ATOM 3784 N N . ASP A 1 493 ? 33.438 72.885 7.684 1.00 27.67 493 ASP A N 1
ATOM 3785 C CA . ASP A 1 493 ? 32.226 73.069 8.462 1.00 27.22 493 ASP A CA 1
ATOM 3786 C C . ASP A 1 493 ? 31.427 71.796 8.179 1.00 27.32 493 ASP A C 1
ATOM 3787 O O . ASP A 1 493 ? 30.736 71.681 7.144 1.00 29.35 493 ASP A O 1
ATOM 3792 N N . VAL A 1 494 ? 31.539 70.842 9.100 1.00 25.69 494 VAL A N 1
ATOM 3793 C CA . VAL A 1 494 ? 30.880 69.548 8.986 1.00 23.72 494 VAL A CA 1
ATOM 3794 C C . VAL A 1 494 ? 29.365 69.589 8.784 1.00 24.40 494 VAL A C 1
ATOM 3795 O O . VAL A 1 494 ? 28.874 69.064 7.793 1.00 27.00 494 VAL A O 1
ATOM 3799 N N . LEU A 1 495 ? 28.628 70.220 9.698 1.00 27.56 495 LEU A N 1
ATOM 3800 C CA . LEU A 1 495 ? 27.157 70.295 9.594 1.00 26.38 495 LEU A CA 1
ATOM 3801 C C . LEU A 1 495 ? 26.680 71.015 8.327 1.00 27.79 495 LEU A C 1
ATOM 3802 O O . LEU A 1 495 ? 25.785 70.528 7.622 1.00 28.66 495 LEU A O 1
ATOM 3807 N N . TYR A 1 496 ? 27.280 72.170 8.040 1.00 26.91 496 TYR A N 1
ATOM 3808 C CA . TYR A 1 496 ? 26.908 72.930 6.861 1.00 28.10 496 TYR A CA 1
ATOM 3809 C C . TYR A 1 496 ? 27.048 72.095 5.576 1.00 28.72 496 TYR A C 1
ATOM 3810 O O . TYR A 1 496 ? 26.122 72.035 4.754 1.00 30.82 496 TYR A O 1
ATOM 3819 N N . ASN A 1 497 ? 28.190 71.429 5.421 1.00 28.01 497 ASN A N 1
ATOM 3820 C CA . ASN A 1 497 ? 28.448 70.641 4.222 1.00 28.65 497 ASN A CA 1
ATOM 3821 C C . ASN A 1 497 ? 27.741 69.300 4.164 1.00 28.46 497 ASN A C 1
ATOM 3822 O O . ASN A 1 497 ? 27.523 68.748 3.082 1.00 26.69 497 ASN A O 1
ATOM 3827 N N . GLU A 1 498 ? 27.386 68.762 5.317 1.00 29.27 498 GLU A N 1
ATOM 3828 C CA . GLU A 1 498 ? 26.699 67.481 5.333 1.00 30.62 498 GLU A CA 1
ATOM 3829 C C . GLU A 1 498 ? 25.251 67.661 4.825 1.00 31.62 498 GLU A C 1
ATOM 3830 O O . GLU A 1 498 ? 24.791 66.936 3.927 1.00 31.72 498 GLU A O 1
ATOM 3836 N N . VAL A 1 499 ? 24.552 68.659 5.367 1.00 29.11 499 VAL A N 1
ATOM 3837 C CA . VAL A 1 499 ? 23.163 68.869 4.992 1.00 28.51 499 VAL A CA 1
ATOM 3838 C C . VAL A 1 499 ? 22.996 69.491 3.585 1.00 29.92 499 VAL A C 1
ATOM 3839 O O . VAL A 1 499 ? 21.962 69.312 2.922 1.00 27.20 499 VAL A O 1
ATOM 3843 N N . TYR A 1 500 ? 24.027 70.186 3.115 1.00 28.57 500 TYR A N 1
ATOM 3844 C CA . TYR A 1 500 ? 23.975 70.790 1.787 1.00 29.79 500 TYR A CA 1
ATOM 3845 C C . TYR A 1 500 ? 23.910 69.700 0.708 1.00 30.36 500 TYR A C 1
ATOM 3846 O O . TYR A 1 500 ? 24.585 68.681 0.826 1.00 30.43 500 TYR A O 1
ATOM 3855 N N . GLU A 1 501 ? 23.094 69.915 -0.323 1.00 30.92 501 GLU A N 1
ATOM 3856 C CA . GLU A 1 501 ? 22.971 68.974 -1.446 1.00 32.88 501 GLU A CA 1
ATOM 3857 C C . GLU A 1 501 ? 23.432 69.707 -2.705 1.00 32.89 501 GLU A C 1
ATOM 3858 O O . GLU A 1 501 ? 22.920 70.788 -3.043 1.00 32.78 501 GLU A O 1
ATOM 3864 N N . GLY A 1 502 ? 24.392 69.126 -3.412 1.00 31.44 502 GLY A N 1
ATOM 3865 C CA . GLY A 1 502 ? 24.890 69.792 -4.596 1.00 31.27 502 GLY A CA 1
ATOM 3866 C C . GLY A 1 502 ? 24.081 69.558 -5.851 1.00 33.23 502 GLY A C 1
ATOM 3867 O O . GLY A 1 502 ? 23.194 68.685 -5.901 1.00 31.63 502 GLY A O 1
ATOM 3868 N N . PRO A 1 503 ? 24.368 70.347 -6.899 1.00 32.62 503 PRO A N 1
ATOM 3869 C CA . PRO A 1 503 ? 23.687 70.241 -8.194 1.00 30.69 503 PRO A CA 1
ATOM 3870 C C . PRO A 1 503 ? 23.867 68.806 -8.703 1.00 32.17 503 PRO A C 1
ATOM 3871 O O . PRO A 1 503 ? 24.861 68.152 -8.356 1.00 32.40 503 PRO A O 1
ATOM 3875 N N . THR A 1 504 ? 22.928 68.301 -9.502 1.00 30.70 504 THR A N 1
ATOM 3876 C CA . THR A 1 504 ? 23.115 66.979 -10.072 1.00 28.52 504 THR A CA 1
ATOM 3877 C C . THR A 1 504 ? 23.009 67.056 -11.592 1.00 30.11 504 THR A C 1
ATOM 3878 O O . THR A 1 504 ? 22.462 68.015 -12.164 1.00 29.41 504 THR A O 1
ATOM 3882 N N . LEU A 1 505 ? 23.560 66.050 -12.251 1.00 30.09 505 LEU A N 1
ATOM 3883 C CA . LEU A 1 505 ? 23.514 65.987 -13.705 1.00 33.76 505 LEU A CA 1
ATOM 3884 C C . LEU A 1 505 ? 22.150 65.476 -14.197 1.00 35.51 505 LEU A C 1
ATOM 3885 O O . LEU A 1 505 ? 21.410 64.795 -13.481 1.00 34.08 505 LEU A O 1
ATOM 3890 N N . THR A 1 506 ? 21.805 65.814 -15.427 1.00 40.24 506 THR A N 1
ATOM 3891 C CA . THR A 1 506 ? 20.544 65.347 -15.977 1.00 43.04 506 THR A CA 1
ATOM 3892 C C . THR A 1 506 ? 20.674 63.832 -16.085 1.00 44.79 506 THR A C 1
ATOM 3893 O O . THR A 1 506 ? 21.781 63.289 -16.042 1.00 46.70 506 THR A O 1
ATOM 3897 N N . GLU A 1 507 ? 19.566 63.123 -16.218 1.00 46.67 507 GLU A N 1
ATOM 3898 C CA . GLU A 1 507 ? 19.690 61.672 -16.328 1.00 47.39 507 GLU A CA 1
ATOM 3899 C C . GLU A 1 507 ? 18.933 61.074 -17.490 1.00 46.34 507 GLU A C 1
ATOM 3900 O O . GLU A 1 507 ? 18.116 61.739 -18.131 1.00 45.91 507 GLU A O 1
ATOM 3906 N N . PHE A 1 508 ? 19.242 59.818 -17.780 1.00 45.39 508 PHE A N 1
ATOM 3907 C CA . PHE A 1 508 ? 18.572 59.126 -18.859 1.00 45.72 508 PHE A CA 1
ATOM 3908 C C . PHE A 1 508 ? 17.120 58.853 -18.501 1.00 47.38 508 PHE A C 1
ATOM 3909 O O . PHE A 1 508 ? 16.750 58.874 -17.323 1.00 45.89 508 PHE A O 1
ATOM 3917 N N . GLU A 1 509 ? 16.301 58.610 -19.524 1.00 50.92 509 GLU A N 1
ATOM 3918 C CA . GLU A 1 509 ? 14.893 58.305 -19.309 1.00 55.09 509 GLU A CA 1
ATOM 3919 C C . GLU A 1 509 ? 14.849 56.909 -18.702 1.00 57.52 509 GLU A C 1
ATOM 3920 O O . GLU A 1 509 ? 15.739 56.094 -18.957 1.00 56.30 509 GLU A O 1
ATOM 3926 N N . ASP A 1 510 ? 13.829 56.639 -17.890 1.00 62.29 510 ASP A N 1
ATOM 3927 C CA . ASP A 1 510 ? 13.673 55.319 -17.275 1.00 67.14 510 ASP A CA 1
ATOM 3928 C C . ASP A 1 510 ? 13.457 54.260 -18.359 1.00 69.08 510 ASP A C 1
ATOM 3929 O O . ASP A 1 510 ? 12.690 54.466 -19.311 1.00 67.46 510 ASP A O 1
ATOM 3934 N N . ALA A 1 511 ? 14.148 53.133 -18.203 1.00 72.51 511 ALA A N 1
ATOM 3935 C CA . ALA A 1 511 ? 14.079 52.017 -19.149 1.00 76.26 511 ALA A CA 1
ATOM 3936 C C . ALA A 1 511 ? 12.650 51.633 -19.563 1.00 78.19 511 ALA A C 1
ATOM 3937 O O . ALA A 1 511 ? 12.143 50.611 -19.049 1.00 79.21 511 ALA A O 1
ATOM 3940 N N . PRO B 1 99 ? 38.434 49.994 -30.921 1.00 79.73 99 PRO B N 1
ATOM 3941 C CA . PRO B 1 99 ? 37.438 49.687 -29.881 1.00 80.81 99 PRO B CA 1
ATOM 3942 C C . PRO B 1 99 ? 37.925 49.139 -28.538 1.00 81.77 99 PRO B C 1
ATOM 3943 O O . PRO B 1 99 ? 38.628 49.830 -27.791 1.00 82.34 99 PRO B O 1
ATOM 3947 N N . GLY B 1 100 ? 37.551 47.893 -28.249 1.00 82.93 100 GLY B N 1
ATOM 3948 C CA . GLY B 1 100 ? 37.867 47.264 -26.970 1.00 82.73 100 GLY B CA 1
ATOM 3949 C C . GLY B 1 100 ? 36.491 47.260 -26.323 1.00 82.34 100 GLY B C 1
ATOM 3950 O O . GLY B 1 100 ? 36.302 47.112 -25.105 1.00 81.46 100 GLY B O 1
ATOM 3951 N N . GLU B 1 101 ? 35.524 47.447 -27.221 1.00 81.97 101 GLU B N 1
ATOM 3952 C CA . GLU B 1 101 ? 34.098 47.527 -26.937 1.00 81.73 101 GLU B CA 1
ATOM 3953 C C . GLU B 1 101 ? 33.475 46.131 -27.015 1.00 81.75 101 GLU B C 1
ATOM 3954 O O . GLU B 1 101 ? 33.378 45.548 -28.097 1.00 80.00 101 GLU B O 1
ATOM 3960 N N . THR B 1 102 ? 33.053 45.605 -25.868 1.00 82.87 102 THR B N 1
ATOM 3961 C CA . THR B 1 102 ? 32.437 44.283 -25.808 1.00 84.29 102 THR B CA 1
ATOM 3962 C C . THR B 1 102 ? 31.122 44.231 -26.591 1.00 83.54 102 THR B C 1
ATOM 3963 O O . THR B 1 102 ? 30.673 45.225 -27.168 1.00 83.22 102 THR B O 1
ATOM 3967 N N . LYS B 1 103 ? 30.514 43.053 -26.610 1.00 83.38 103 LYS B N 1
ATOM 3968 C CA . LYS B 1 103 ? 29.255 42.846 -27.310 1.00 83.64 103 LYS B CA 1
ATOM 3969 C C . LYS B 1 103 ? 28.149 43.475 -26.472 1.00 83.32 103 LYS B C 1
ATOM 3970 O O . LYS B 1 103 ? 27.210 44.075 -27.003 1.00 82.05 103 LYS B O 1
ATOM 3976 N N . GLU B 1 104 ? 28.296 43.346 -25.156 1.00 83.06 104 GLU B N 1
ATOM 3977 C CA . GLU B 1 104 ? 27.342 43.880 -24.188 1.00 84.43 104 GLU B CA 1
ATOM 3978 C C . GLU B 1 104 ? 27.558 45.374 -23.944 1.00 83.07 104 GLU B C 1
ATOM 3979 O O . GLU B 1 104 ? 26.702 46.051 -23.363 1.00 82.90 104 GLU B O 1
ATOM 3985 N N . ASP B 1 105 ? 28.717 45.867 -24.374 1.00 81.15 105 ASP B N 1
ATOM 3986 C CA . ASP B 1 105 ? 29.069 47.281 -24.256 1.00 78.03 105 ASP B CA 1
ATOM 3987 C C . ASP B 1 105 ? 28.222 48.008 -25.299 1.00 75.11 105 ASP B C 1
ATOM 3988 O O . ASP B 1 105 ? 27.569 49.003 -25.006 1.00 73.90 105 ASP B O 1
ATOM 3993 N N . ILE B 1 106 ? 28.244 47.489 -26.521 1.00 72.68 106 ILE B N 1
ATOM 3994 C CA . ILE B 1 106 ? 27.471 48.048 -27.621 1.00 71.26 106 ILE B CA 1
ATOM 3995 C C . ILE B 1 106 ? 25.979 47.969 -27.295 1.00 71.07 106 ILE B C 1
ATOM 3996 O O . ILE B 1 106 ? 25.212 48.900 -27.572 1.00 69.33 106 ILE B O 1
ATOM 4001 N N . ALA B 1 107 ? 25.584 46.843 -26.708 1.00 70.12 107 ALA B N 1
ATOM 4002 C CA . ALA B 1 107 ? 24.201 46.610 -26.326 1.00 69.92 107 ALA B CA 1
ATOM 4003 C C . ALA B 1 107 ? 23.745 47.719 -25.390 1.00 69.06 107 ALA B C 1
ATOM 4004 O O . ALA B 1 107 ? 22.835 48.489 -25.714 1.00 69.72 107 ALA B O 1
ATOM 4006 N N . ARG B 1 108 ? 24.390 47.800 -24.232 1.00 66.30 108 ARG B N 1
ATOM 4007 C CA . ARG B 1 108 ? 24.046 48.801 -23.240 1.00 64.74 108 ARG B CA 1
ATOM 4008 C C . ARG B 1 108 ? 23.982 50.234 -23.781 1.00 62.90 108 ARG B C 1
ATOM 4009 O O . ARG B 1 108 ? 23.064 50.991 -23.446 1.00 62.89 108 ARG B O 1
ATOM 4017 N N . LYS B 1 109 ? 24.949 50.600 -24.617 1.00 58.85 109 LYS B N 1
ATOM 4018 C CA . LYS B 1 109 ? 25.019 51.949 -25.161 1.00 56.30 109 LYS B CA 1
ATOM 4019 C C . LYS B 1 109 ? 23.918 52.327 -26.145 1.00 56.54 109 LYS B C 1
ATOM 4020 O O . LYS B 1 109 ? 23.398 53.449 -26.100 1.00 56.83 109 LYS B O 1
ATOM 4026 N N . GLU B 1 110 ? 23.552 51.412 -27.033 1.00 57.12 110 GLU B N 1
ATOM 4027 C CA . GLU B 1 110 ? 22.484 51.717 -27.977 1.00 56.57 110 GLU B CA 1
ATOM 4028 C C . GLU B 1 110 ? 21.181 51.897 -27.197 1.00 54.41 110 GLU B C 1
ATOM 4029 O O . GLU B 1 110 ? 20.321 52.703 -27.567 1.00 53.34 110 GLU B O 1
ATOM 4035 N N . GLN B 1 111 ? 21.053 51.160 -26.100 1.00 51.64 111 GLN B N 1
ATOM 4036 C CA . GLN B 1 111 ? 19.875 51.271 -25.258 1.00 52.77 111 GLN B CA 1
ATOM 4037 C C . GLN B 1 111 ? 19.879 52.626 -24.533 1.00 51.58 111 GLN B C 1
ATOM 4038 O O . GLN B 1 111 ? 18.837 53.263 -24.397 1.00 50.57 111 GLN B O 1
ATOM 4044 N N . LEU B 1 112 ? 21.052 53.052 -24.059 1.00 49.74 112 LEU B N 1
ATOM 4045 C CA . LEU B 1 112 ? 21.182 54.333 -23.370 1.00 47.43 112 LEU B CA 1
ATOM 4046 C C . LEU B 1 112 ? 20.883 55.482 -24.324 1.00 47.80 112 LEU B C 1
ATOM 4047 O O . LEU B 1 112 ? 20.184 56.438 -23.952 1.00 48.24 112 LEU B O 1
ATOM 4052 N N . LYS B 1 113 ? 21.385 55.395 -25.555 1.00 46.53 113 LYS B N 1
ATOM 4053 C CA . LYS B 1 113 ? 21.122 56.466 -26.511 1.00 46.73 113 LYS B CA 1
ATOM 4054 C C . LYS B 1 113 ? 19.631 56.579 -26.809 1.00 46.87 113 LYS B C 1
ATOM 4055 O O . LYS B 1 113 ? 19.138 57.644 -27.176 1.00 47.25 113 LYS B O 1
ATOM 4061 N N . SER B 1 114 ? 18.906 55.476 -26.660 1.00 47.35 114 SER B N 1
ATOM 4062 C CA . SER B 1 114 ? 17.475 55.505 -26.944 1.00 47.45 114 SER B CA 1
ATOM 4063 C C . SER B 1 114 ? 16.757 56.128 -25.764 1.00 45.90 114 SER B C 1
ATOM 4064 O O . SER B 1 114 ? 15.613 56.556 -25.881 1.00 45.86 114 SER B O 1
ATOM 4067 N N . LEU B 1 115 ? 17.447 56.181 -24.627 1.00 43.34 115 LEU B N 1
ATOM 4068 C CA . LEU B 1 115 ? 16.890 56.772 -23.418 1.00 41.93 115 LEU B CA 1
ATOM 4069 C C . LEU B 1 115 ? 17.380 58.214 -23.189 1.00 40.88 115 LEU B C 1
ATOM 4070 O O . LEU B 1 115 ? 17.141 58.788 -22.119 1.00 41.67 115 LEU B O 1
ATOM 4075 N N . LEU B 1 116 ? 18.065 58.799 -24.174 1.00 37.76 116 LEU B N 1
ATOM 4076 C CA . LEU B 1 116 ? 18.554 60.168 -24.013 1.00 35.95 116 LEU B CA 1
ATOM 4077 C C . LEU B 1 116 ? 17.384 61.059 -23.688 1.00 36.34 116 LEU B C 1
ATOM 4078 O O . LEU B 1 116 ? 16.338 60.966 -24.313 1.00 37.31 116 LEU B O 1
ATOM 4083 N N . PRO B 1 117 ? 17.549 61.953 -22.706 1.00 37.65 117 PRO B N 1
ATOM 4084 C CA . PRO B 1 117 ? 16.414 62.817 -22.382 1.00 36.27 117 PRO B CA 1
ATOM 4085 C C . PRO B 1 117 ? 16.134 63.778 -23.529 1.00 34.02 117 PRO B C 1
ATOM 4086 O O . PRO B 1 117 ? 16.967 63.962 -24.408 1.00 34.18 117 PRO B O 1
ATOM 4090 N N . PRO B 1 118 ? 14.943 64.394 -23.537 1.00 33.98 118 PRO B N 1
ATOM 4091 C CA . PRO B 1 118 ? 14.589 65.343 -24.599 1.00 33.49 118 PRO B CA 1
ATOM 4092 C C . PRO B 1 118 ? 15.592 66.484 -24.552 1.00 33.64 118 PRO B C 1
ATOM 4093 O O . PRO B 1 118 ? 15.945 66.949 -23.482 1.00 36.10 118 PRO B O 1
ATOM 4097 N N . LEU B 1 119 ? 16.034 66.940 -25.705 1.00 34.19 119 LEU B N 1
ATOM 4098 C CA . LEU B 1 119 ? 16.969 68.035 -25.771 1.00 34.25 119 LEU B CA 1
ATOM 4099 C C . LEU B 1 119 ? 16.432 69.235 -24.982 1.00 36.97 119 LEU B C 1
ATOM 4100 O O . LEU B 1 119 ? 17.209 69.969 -24.374 1.00 38.92 119 LEU B O 1
ATOM 4105 N N . ASP B 1 120 ? 15.112 69.430 -24.965 1.00 38.81 120 ASP B N 1
ATOM 4106 C CA . ASP B 1 120 ? 14.512 70.539 -24.196 1.00 39.50 120 ASP B CA 1
ATOM 4107 C C . ASP B 1 120 ? 14.856 70.444 -22.710 1.00 37.31 120 ASP B C 1
ATOM 4108 O O . ASP B 1 120 ? 14.745 71.423 -21.987 1.00 37.83 120 ASP B O 1
ATOM 4113 N N . ASN B 1 121 ? 15.244 69.257 -22.260 1.00 33.74 121 ASN B N 1
ATOM 4114 C CA . ASN B 1 121 ? 15.572 69.032 -20.856 1.00 33.07 121 ASN B CA 1
ATOM 4115 C C . ASN B 1 121 ? 17.050 69.250 -20.496 1.00 32.48 121 ASN B C 1
ATOM 4116 O O . ASN B 1 121 ? 17.441 69.066 -19.353 1.00 29.45 121 ASN B O 1
ATOM 4121 N N . ILE B 1 122 ? 17.887 69.608 -21.462 1.00 32.49 122 ILE B N 1
ATOM 4122 C CA . ILE B 1 122 ? 19.289 69.835 -21.137 1.00 28.53 122 ILE B CA 1
ATOM 4123 C C . ILE B 1 122 ? 19.392 71.227 -20.546 1.00 29.26 122 ILE B C 1
ATOM 4124 O O . ILE B 1 122 ? 18.983 72.215 -21.171 1.00 29.52 122 ILE B O 1
ATOM 4129 N N . ILE B 1 123 ? 19.945 71.308 -19.338 1.00 27.08 123 ILE B N 1
ATOM 4130 C CA . ILE B 1 123 ? 20.063 72.581 -18.647 1.00 25.65 123 ILE B CA 1
ATOM 4131 C C . ILE B 1 123 ? 21.362 73.358 -18.836 1.00 25.15 123 ILE B C 1
ATOM 4132 O O . ILE B 1 123 ? 21.352 74.595 -18.959 1.00 25.87 123 ILE B O 1
ATOM 4137 N N . ASN B 1 124 ? 22.485 72.654 -18.839 1.00 24.15 124 ASN B N 1
ATOM 4138 C CA . ASN B 1 124 ? 23.784 73.330 -18.953 1.00 23.75 124 ASN B CA 1
ATOM 4139 C C . ASN B 1 124 ? 24.723 72.459 -19.770 1.00 24.73 124 ASN B C 1
ATOM 4140 O O . ASN B 1 124 ? 24.345 71.346 -20.150 1.00 24.88 124 ASN B O 1
ATOM 4145 N N . LEU B 1 125 ? 25.944 72.940 -20.013 1.00 23.23 125 LEU B N 1
ATOM 4146 C CA . LEU B 1 125 ? 26.885 72.187 -20.833 1.00 22.86 125 LEU B CA 1
ATOM 4147 C C . LEU B 1 125 ? 27.408 70.904 -20.203 1.00 23.90 125 LEU B C 1
ATOM 4148 O O . LEU B 1 125 ? 27.864 70.021 -20.921 1.00 28.87 125 LEU B O 1
ATOM 4153 N N . TYR B 1 126 ? 27.326 70.777 -18.881 1.00 24.02 126 TYR B N 1
ATOM 4154 C CA . TYR B 1 126 ? 27.799 69.564 -18.215 1.00 23.12 126 TYR B CA 1
ATOM 4155 C C . TYR B 1 126 ? 26.844 68.392 -18.501 1.00 26.18 126 TYR B C 1
ATOM 4156 O O . TYR B 1 126 ? 27.261 67.217 -18.495 1.00 25.46 126 TYR B O 1
ATOM 4165 N N . ASP B 1 127 ? 25.563 68.695 -18.719 1.00 24.46 127 ASP B N 1
ATOM 4166 C CA . ASP B 1 127 ? 24.588 67.637 -19.010 1.00 25.45 127 ASP B CA 1
ATOM 4167 C C . ASP B 1 127 ? 25.012 66.874 -20.283 1.00 26.00 127 ASP B C 1
ATOM 4168 O O . ASP B 1 127 ? 24.915 65.646 -20.359 1.00 24.00 127 ASP B O 1
ATOM 4173 N N . PHE B 1 128 ? 25.481 67.609 -21.285 1.00 25.59 128 PHE B N 1
ATOM 4174 C CA . PHE B 1 128 ? 25.918 66.962 -22.514 1.00 26.24 128 PHE B CA 1
ATOM 4175 C C . PHE B 1 128 ? 27.101 66.067 -22.216 1.00 27.45 128 PHE B C 1
ATOM 4176 O O . PHE B 1 128 ? 27.170 64.948 -22.720 1.00 28.96 128 PHE B O 1
ATOM 4184 N N . GLU B 1 129 ? 28.026 66.567 -21.389 1.00 27.33 129 GLU B N 1
ATOM 4185 C CA . GLU B 1 129 ? 29.222 65.821 -21.033 1.00 24.88 129 GLU B CA 1
ATOM 4186 C C . GLU B 1 129 ? 28.874 64.510 -20.310 1.00 26.58 129 GLU B C 1
ATOM 4187 O O . GLU B 1 129 ? 29.472 63.471 -20.586 1.00 25.62 129 GLU B O 1
ATOM 4193 N N . TYR B 1 130 ? 27.907 64.558 -19.400 1.00 26.19 130 TYR B N 1
ATOM 4194 C CA . TYR B 1 130 ? 27.506 63.376 -18.672 1.00 27.39 130 TYR B CA 1
ATOM 4195 C C . TYR B 1 130 ? 26.923 62.356 -19.624 1.00 29.03 130 TYR B C 1
ATOM 4196 O O . TYR B 1 130 ? 27.346 61.190 -19.624 1.00 31.77 130 TYR B O 1
ATOM 4205 N N . LEU B 1 131 ? 25.946 62.783 -20.421 1.00 27.95 131 LEU B N 1
ATOM 4206 C CA . LEU B 1 131 ? 25.301 61.885 -21.391 1.00 28.86 131 LEU B CA 1
ATOM 4207 C C . LEU B 1 131 ? 26.357 61.270 -22.317 1.00 27.40 131 LEU B C 1
ATOM 4208 O O . LEU B 1 131 ? 26.347 60.064 -22.569 1.00 30.68 131 LEU B O 1
ATOM 4213 N N . ALA B 1 132 ? 27.277 62.097 -22.802 1.00 26.39 132 ALA B N 1
ATOM 4214 C CA . ALA B 1 132 ? 28.325 61.621 -23.692 1.00 26.31 132 ALA B CA 1
ATOM 4215 C C . ALA B 1 132 ? 29.202 60.582 -23.016 1.00 29.30 132 ALA B C 1
ATOM 4216 O O . ALA B 1 132 ? 29.612 59.603 -23.651 1.00 26.23 132 ALA B O 1
ATOM 4218 N N . SER B 1 133 ? 29.472 60.787 -21.724 1.00 27.31 133 SER B N 1
ATOM 4219 C CA . SER B 1 133 ? 30.323 59.874 -20.993 1.00 28.20 133 SER B CA 1
ATOM 4220 C C . SER B 1 133 ? 29.725 58.475 -20.887 1.00 30.31 133 SER B C 1
ATOM 4221 O O . SER B 1 133 ? 30.460 57.503 -20.763 1.00 30.71 133 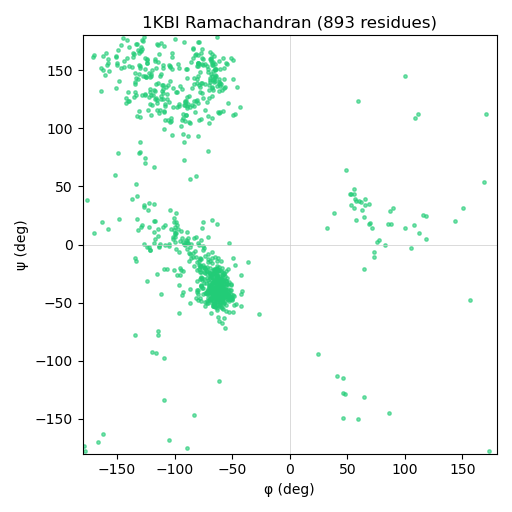SER B O 1
ATOM 4224 N N . GLN B 1 134 ? 28.402 58.369 -20.948 1.00 32.62 134 GLN B N 1
ATOM 4225 C CA . GLN B 1 134 ? 27.750 57.066 -20.817 1.00 34.43 134 GLN B CA 1
ATOM 4226 C C . GLN B 1 134 ? 27.437 56.408 -22.143 1.00 35.73 134 GLN B C 1
ATOM 4227 O O . GLN B 1 134 ? 27.273 55.191 -22.206 1.00 38.90 134 GLN B O 1
ATOM 4233 N N . THR B 1 135 ? 27.379 57.201 -23.207 1.00 35.82 135 THR B N 1
ATOM 4234 C CA . THR B 1 135 ? 27.013 56.665 -24.507 1.00 34.64 135 THR B CA 1
ATOM 4235 C C . THR B 1 135 ? 28.073 56.549 -25.602 1.00 33.97 135 THR B C 1
ATOM 4236 O O . THR B 1 135 ? 27.886 55.783 -26.551 1.00 33.04 135 THR B O 1
ATOM 4240 N N . LEU B 1 136 ? 29.165 57.301 -25.514 1.00 31.98 136 LEU B N 1
ATOM 4241 C CA . LEU B 1 136 ? 30.183 57.185 -26.550 1.00 30.63 136 LEU B CA 1
ATOM 4242 C C . LEU B 1 136 ? 30.964 55.898 -26.336 1.00 31.58 136 LEU B C 1
ATOM 4243 O O . LEU B 1 136 ? 30.961 55.329 -25.255 1.00 32.20 136 LEU B O 1
ATOM 4248 N N . THR B 1 137 ? 31.613 55.436 -27.390 1.00 30.93 137 THR B N 1
ATOM 4249 C CA . THR B 1 137 ? 32.442 54.245 -27.318 1.00 33.15 137 THR B CA 1
ATOM 4250 C C . THR B 1 137 ? 33.615 54.615 -26.418 1.00 35.17 137 THR B C 1
ATOM 4251 O O . THR B 1 137 ? 33.972 55.801 -26.320 1.00 33.83 137 THR B O 1
ATOM 4255 N N . LYS B 1 138 ? 34.213 53.607 -25.788 1.00 35.04 138 LYS B N 1
ATOM 4256 C CA . LYS B 1 138 ? 35.360 53.818 -24.921 1.00 35.92 138 LYS B CA 1
ATOM 4257 C C . LYS B 1 138 ? 36.408 54.588 -25.704 1.00 33.62 138 LYS B C 1
ATOM 4258 O O . LYS B 1 138 ? 37.047 55.489 -25.169 1.00 35.04 138 LYS B O 1
ATOM 4264 N N . GLN B 1 139 ? 36.556 54.269 -26.984 1.00 30.84 139 GLN B N 1
ATOM 4265 C CA . GLN B 1 139 ? 37.567 54.942 -27.769 1.00 33.61 139 GLN B CA 1
ATOM 4266 C C . GLN B 1 139 ? 37.279 56.413 -27.966 1.00 33.66 139 GLN B C 1
ATOM 4267 O O . GLN B 1 139 ? 38.165 57.261 -27.792 1.00 35.44 139 GLN B O 1
ATOM 4273 N N . ALA B 1 140 ? 36.046 56.729 -28.334 1.00 31.40 140 ALA B N 1
ATOM 4274 C CA . ALA B 1 140 ? 35.701 58.130 -28.560 1.00 30.04 140 ALA B CA 1
ATOM 4275 C C . ALA B 1 140 ? 35.731 58.910 -27.251 1.00 28.60 140 ALA B C 1
ATOM 4276 O O . ALA B 1 140 ? 36.193 60.046 -27.222 1.00 30.06 140 ALA B O 1
ATOM 4278 N N . TRP B 1 141 ? 35.252 58.296 -26.171 1.00 25.74 141 TRP B N 1
ATOM 4279 C CA . TRP B 1 141 ? 35.259 58.968 -24.899 1.00 25.29 141 TRP B CA 1
ATOM 4280 C C . TRP B 1 141 ? 36.705 59.259 -24.459 1.00 26.93 141 TRP B C 1
ATOM 4281 O O . TRP B 1 141 ? 37.032 60.391 -24.091 1.00 28.28 141 TRP B O 1
ATOM 4292 N N . ALA B 1 142 ? 37.589 58.265 -24.526 1.00 27.26 142 ALA B N 1
ATOM 4293 C CA . ALA B 1 142 ? 38.971 58.508 -24.102 1.00 26.25 142 ALA B CA 1
ATOM 4294 C C . ALA B 1 142 ? 39.602 59.576 -24.971 1.00 26.30 142 ALA B C 1
ATOM 4295 O O . ALA B 1 142 ? 40.282 60.485 -24.484 1.00 26.56 142 ALA B O 1
ATOM 4297 N N . TYR B 1 143 ? 39.380 59.475 -26.271 1.00 24.28 143 TYR B N 1
ATOM 4298 C CA . TYR B 1 143 ? 39.967 60.455 -27.149 1.00 24.67 143 TYR B CA 1
ATOM 4299 C C . TYR B 1 143 ? 39.474 61.894 -26.893 1.00 24.43 143 TYR B C 1
ATOM 4300 O O . TYR B 1 143 ? 40.260 62.837 -26.924 1.00 27.23 143 TYR B O 1
ATOM 4309 N N . TYR B 1 144 ? 38.191 62.072 -26.635 1.00 24.55 144 TYR B N 1
ATOM 4310 C CA . TYR B 1 144 ? 37.680 63.422 -26.422 1.00 26.13 144 TYR B CA 1
ATOM 4311 C C . TYR B 1 144 ? 37.942 63.966 -25.024 1.00 26.34 144 TYR B C 1
ATOM 4312 O O . TYR B 1 144 ? 38.313 65.122 -24.879 1.00 26.07 144 TYR B O 1
ATOM 4321 N N . SER B 1 145 ? 37.743 63.134 -24.002 1.00 25.38 145 SER B N 1
ATOM 4322 C CA . SER B 1 145 ? 37.866 63.582 -22.624 1.00 24.35 145 SER B CA 1
ATOM 4323 C C . SER B 1 145 ? 39.244 63.624 -21.981 1.00 26.12 145 SER B C 1
ATOM 4324 O O . SER B 1 145 ? 39.394 64.185 -20.892 1.00 25.22 145 SER B O 1
ATOM 4327 N N . SER B 1 146 ? 40.241 63.045 -22.632 1.00 23.63 146 SER B N 1
ATOM 4328 C CA . SER B 1 146 ? 41.564 62.996 -22.039 1.00 25.25 146 SER B CA 1
ATOM 4329 C C . SER B 1 146 ? 42.398 64.260 -22.148 1.00 26.02 146 SER B C 1
ATOM 4330 O O . SER B 1 146 ? 42.177 65.107 -23.031 1.00 25.72 146 SER B O 1
ATOM 4333 N N . GLY B 1 147 ? 43.350 64.378 -21.218 1.00 24.19 147 GLY B N 1
ATOM 4334 C CA . GLY B 1 147 ? 44.270 65.500 -21.198 1.00 22.10 147 GLY B CA 1
ATOM 4335 C C . GLY B 1 147 ? 45.670 64.910 -21.118 1.00 22.95 147 GLY B C 1
ATOM 4336 O O . GLY B 1 147 ? 45.836 63.703 -20.999 1.00 22.45 147 GLY B O 1
ATOM 4337 N N . ALA B 1 148 ? 46.692 65.746 -21.162 1.00 22.79 148 ALA B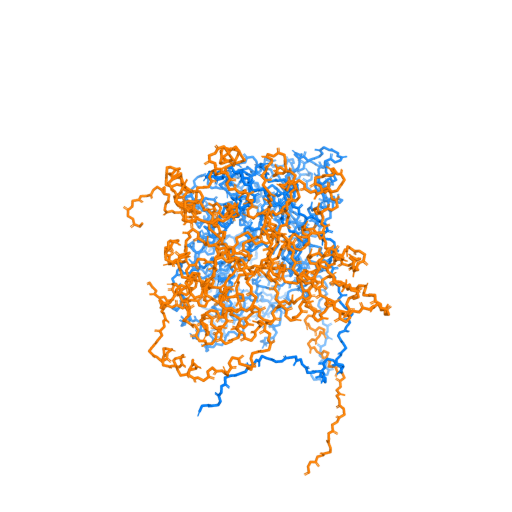 N 1
ATOM 4338 C CA . ALA B 1 148 ? 48.053 65.226 -21.092 1.00 21.83 148 ALA B CA 1
ATOM 4339 C C . ALA B 1 148 ? 48.465 64.809 -19.697 1.00 24.04 148 ALA B C 1
ATOM 4340 O O . ALA B 1 148 ? 48.169 65.491 -18.707 1.00 22.44 148 ALA B O 1
ATOM 4342 N N . ASN B 1 149 ? 49.158 63.676 -19.636 1.00 23.77 149 ASN B N 1
ATOM 4343 C CA . ASN B 1 149 ? 49.705 63.157 -18.401 1.00 23.37 149 ASN B CA 1
ATOM 4344 C C . ASN B 1 149 ? 48.752 63.163 -17.209 1.00 23.90 149 ASN B C 1
ATOM 4345 O O . ASN B 1 149 ? 47.740 62.461 -17.235 1.00 24.31 149 ASN B O 1
ATOM 4350 N N . ASP B 1 150 ? 49.040 63.940 -16.167 1.00 20.80 150 ASP B N 1
ATOM 4351 C CA . ASP B 1 150 ? 48.163 63.902 -15.008 1.00 20.89 150 ASP B CA 1
ATOM 4352 C C . ASP B 1 150 ? 46.895 64.756 -15.117 1.00 20.96 150 ASP B C 1
ATOM 4353 O O . ASP B 1 150 ? 46.135 64.865 -14.161 1.00 18.69 150 ASP B O 1
ATOM 4358 N N . GLU B 1 151 ? 46.687 65.325 -16.301 1.00 20.01 151 GLU B N 1
ATOM 4359 C CA . GLU B 1 151 ? 45.541 66.176 -16.619 1.00 22.32 151 GLU B CA 1
ATOM 4360 C C . GLU B 1 151 ? 45.352 67.329 -15.640 1.00 21.71 151 GLU B C 1
ATOM 4361 O O . GLU B 1 151 ? 44.223 67.745 -15.377 1.00 19.37 151 GLU B O 1
ATOM 4367 N N . VAL B 1 152 ? 46.464 67.865 -15.129 1.00 20.47 152 VAL B N 1
ATOM 4368 C CA . VAL B 1 152 ? 46.395 68.970 -14.195 1.00 18.14 152 VAL B CA 1
ATOM 4369 C C . VAL B 1 152 ? 45.955 70.240 -14.891 1.00 18.72 152 VAL B C 1
ATOM 4370 O O . VAL B 1 152 ? 45.036 70.921 -14.439 1.00 22.93 152 VAL B O 1
ATOM 4374 N N . THR B 1 153 ? 46.609 70.564 -15.993 1.00 20.39 153 THR B N 1
ATOM 4375 C CA . THR B 1 153 ? 46.298 71.768 -16.759 1.00 18.82 153 THR B CA 1
ATOM 4376 C C . THR B 1 153 ? 44.862 71.772 -17.270 1.00 20.46 153 THR B C 1
ATOM 4377 O O . THR B 1 153 ? 44.173 72.796 -17.204 1.00 20.29 153 THR B O 1
ATOM 4381 N N . HIS B 1 154 ? 44.418 70.625 -17.781 1.00 18.63 154 HIS B N 1
ATOM 4382 C CA . HIS B 1 154 ? 43.074 70.490 -18.298 1.00 19.18 154 HIS B CA 1
ATOM 4383 C C . HIS B 1 154 ? 42.090 70.963 -17.225 1.00 21.97 154 HIS B C 1
ATOM 4384 O O . HIS B 1 154 ? 41.210 71.770 -17.491 1.00 22.80 154 HIS B O 1
ATOM 4391 N N . ARG B 1 155 ? 42.265 70.481 -16.000 1.00 21.81 155 ARG B N 1
ATOM 4392 C CA . ARG B 1 155 ? 41.403 70.888 -14.909 1.00 21.23 155 ARG B CA 1
ATOM 4393 C C . ARG B 1 155 ? 41.669 72.329 -14.448 1.00 20.49 155 ARG B C 1
ATOM 4394 O O . ARG B 1 155 ? 40.723 73.071 -14.193 1.00 20.22 155 ARG B O 1
ATOM 4402 N N . GLU B 1 156 ? 42.936 72.728 -14.359 1.00 18.18 156 GLU B N 1
ATOM 4403 C CA . GLU B 1 156 ? 43.289 74.077 -13.920 1.00 17.51 156 GLU B CA 1
ATOM 4404 C C . GLU B 1 156 ? 42.711 75.148 -14.853 1.00 18.02 156 GLU B C 1
ATOM 4405 O O . GLU B 1 156 ? 42.421 76.269 -14.415 1.00 17.91 156 GLU B O 1
ATOM 4411 N N . ASN B 1 157 ? 42.548 74.801 -16.130 1.00 18.30 157 ASN B N 1
ATOM 4412 C CA . ASN B 1 157 ? 41.980 75.724 -17.118 1.00 18.78 157 ASN B CA 1
ATOM 4413 C C . ASN B 1 157 ? 40.631 76.219 -16.627 1.00 20.41 157 ASN B C 1
ATOM 4414 O O . ASN B 1 157 ? 40.300 77.403 -16.758 1.00 20.37 157 ASN B O 1
ATOM 4419 N N . HIS B 1 158 ? 39.857 75.282 -16.082 1.00 20.35 158 HIS B N 1
ATOM 4420 C CA . HIS B 1 158 ? 38.531 75.565 -15.565 1.00 22.40 158 HIS B CA 1
ATOM 4421 C C . HIS B 1 158 ? 38.599 76.185 -14.181 1.00 22.57 158 HIS B C 1
ATOM 4422 O O . HIS B 1 158 ? 37.952 77.195 -13.896 1.00 26.44 158 HIS B O 1
ATOM 4429 N N . ASN B 1 159 ? 39.396 75.585 -13.321 1.00 21.41 159 ASN B N 1
ATOM 4430 C CA . ASN B 1 159 ? 39.531 76.067 -11.963 1.00 21.29 159 ASN B CA 1
ATOM 4431 C C . ASN B 1 159 ? 39.966 77.523 -11.826 1.00 22.86 159 ASN B C 1
ATOM 4432 O O . ASN B 1 159 ? 39.478 78.243 -10.945 1.00 22.79 159 ASN B O 1
ATOM 4437 N N . ALA B 1 160 ? 40.896 77.963 -12.667 1.00 20.97 160 ALA B N 1
ATOM 4438 C CA . ALA B 1 160 ? 41.378 79.337 -12.550 1.00 18.67 160 ALA B CA 1
ATOM 4439 C C . ALA B 1 160 ? 40.245 80.371 -12.691 1.00 19.09 160 ALA B C 1
ATOM 4440 O O . ALA B 1 160 ? 40.296 81.435 -12.066 1.00 17.26 160 ALA B O 1
ATOM 4442 N N . TYR B 1 161 ? 39.209 80.051 -13.470 1.00 19.99 161 TYR B N 1
ATOM 4443 C CA . TYR B 1 161 ? 38.079 80.976 -13.608 1.00 17.77 161 TYR B CA 1
ATOM 4444 C C . TYR B 1 161 ? 37.471 81.258 -12.253 1.00 20.39 161 TYR B C 1
ATOM 4445 O O . TYR B 1 161 ? 36.980 82.351 -12.006 1.00 21.51 161 TYR B O 1
ATOM 4454 N N . HIS B 1 162 ? 37.523 80.276 -11.359 1.00 20.11 162 HIS B N 1
ATOM 4455 C CA . HIS B 1 162 ? 36.939 80.443 -10.047 1.00 21.93 162 HIS B CA 1
ATOM 4456 C C . HIS B 1 162 ? 37.765 81.242 -9.072 1.00 22.56 162 HIS B C 1
ATOM 4457 O O . HIS B 1 162 ? 37.366 81.444 -7.936 1.00 24.05 162 HIS B O 1
ATOM 4464 N N . ARG B 1 163 ? 38.927 81.696 -9.511 1.00 23.19 163 ARG B N 1
ATOM 4465 C CA . ARG B 1 163 ? 39.758 82.539 -8.677 1.00 23.99 163 ARG B CA 1
ATOM 4466 C C . ARG B 1 163 ? 39.372 84.015 -8.941 1.00 25.43 163 ARG B C 1
ATOM 4467 O O . ARG B 1 163 ? 39.982 84.950 -8.402 1.00 25.79 163 ARG B O 1
ATOM 4475 N N . ILE B 1 164 ? 38.355 84.213 -9.775 1.00 23.92 164 ILE B N 1
ATOM 4476 C CA . ILE B 1 164 ? 37.884 85.546 -10.129 1.00 22.27 164 ILE B CA 1
ATOM 4477 C C . ILE B 1 164 ? 36.410 85.735 -9.738 1.00 23.07 164 ILE B C 1
ATOM 4478 O O . ILE B 1 164 ? 35.557 84.913 -10.063 1.00 22.44 164 ILE B O 1
ATOM 4483 N N . PHE B 1 165 ? 36.110 86.810 -9.020 1.00 20.54 165 PHE B N 1
ATOM 4484 C CA . PHE B 1 165 ? 34.739 87.067 -8.670 1.00 19.66 165 PHE B CA 1
ATOM 4485 C C . PHE B 1 165 ? 34.297 88.347 -9.365 1.00 20.69 165 PHE B C 1
ATOM 4486 O O . PHE B 1 165 ? 35.110 89.038 -9.971 1.00 19.98 165 PHE B O 1
ATOM 4494 N N . PHE B 1 166 ? 33.012 88.649 -9.287 1.00 19.48 166 PHE B N 1
ATOM 4495 C CA . PHE B 1 166 ? 32.461 89.826 -9.945 1.00 20.00 166 PHE B CA 1
ATOM 4496 C C . PHE B 1 166 ? 32.171 90.965 -8.985 1.00 21.59 166 PHE B C 1
ATOM 4497 O O . PHE B 1 166 ? 31.895 90.749 -7.794 1.00 20.40 166 PHE B O 1
ATOM 4505 N N . LYS B 1 167 ? 32.199 92.177 -9.526 1.00 20.36 167 LYS B N 1
ATOM 4506 C CA . LYS B 1 167 ? 31.869 93.375 -8.763 1.00 23.71 167 LYS B CA 1
ATOM 4507 C C . LYS B 1 167 ? 30.766 94.019 -9.613 1.00 24.10 167 LYS B C 1
ATOM 4508 O O . LYS B 1 167 ? 30.957 95.062 -10.228 1.00 27.03 167 LYS B O 1
ATOM 4514 N N . PRO B 1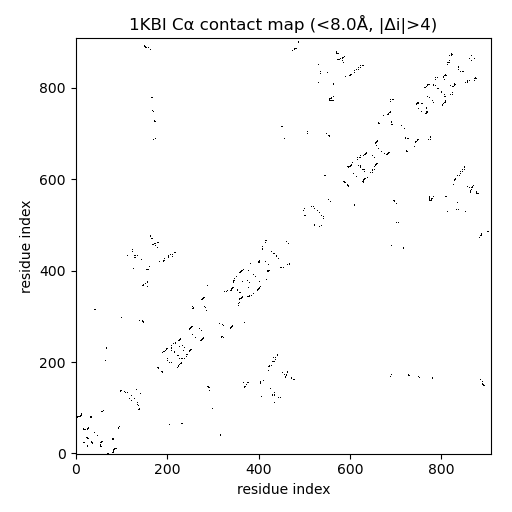 168 ? 29.584 93.391 -9.633 1.00 24.57 168 PRO B N 1
ATOM 4515 C CA . PRO B 1 168 ? 28.419 93.840 -10.402 1.00 23.94 168 PRO B CA 1
ATOM 4516 C C . PRO B 1 168 ? 27.835 95.175 -9.981 1.00 23.26 168 PRO B C 1
ATOM 4517 O O . PRO B 1 168 ? 27.921 95.573 -8.819 1.00 21.86 168 PRO B O 1
ATOM 4521 N N . LYS B 1 169 ? 27.246 95.864 -10.951 1.00 22.32 169 LYS B N 1
ATOM 4522 C CA . LYS B 1 169 ? 26.642 97.166 -10.703 1.00 23.99 169 LYS B CA 1
ATOM 4523 C C . LYS B 1 169 ? 25.149 97.014 -10.600 1.00 22.34 169 LYS B C 1
ATOM 4524 O O . LYS B 1 169 ? 24.537 96.309 -11.414 1.00 22.44 169 LYS B O 1
ATOM 4530 N N . ILE B 1 170 ? 24.548 97.643 -9.598 1.00 22.40 170 ILE B N 1
ATOM 4531 C CA . ILE B 1 170 ? 23.099 97.559 -9.515 1.00 22.82 170 ILE B CA 1
ATOM 4532 C C . ILE B 1 170 ? 22.455 98.899 -9.851 1.00 25.19 170 ILE B C 1
ATOM 4533 O O . ILE B 1 170 ? 23.148 99.918 -10.014 1.00 21.71 170 ILE B O 1
ATOM 4538 N N . LEU B 1 171 ? 21.132 98.878 -9.997 1.00 24.45 171 LEU B N 1
ATOM 4539 C CA . LEU B 1 171 ? 20.368 100.068 -10.345 1.00 24.17 171 LEU B CA 1
ATOM 4540 C C . LEU B 1 171 ? 20.805 100.654 -11.684 1.00 25.03 171 LEU B C 1
ATOM 4541 O O . LEU B 1 171 ? 20.875 101.864 -11.871 1.00 24.80 171 LEU B O 1
ATOM 4546 N N . VAL B 1 172 ? 21.117 99.762 -12.619 1.00 25.61 172 VAL B N 1
ATOM 4547 C CA . VAL B 1 172 ? 21.467 100.148 -13.987 1.00 25.87 172 VAL B CA 1
ATOM 4548 C C . VAL B 1 172 ? 20.318 99.573 -14.834 1.00 26.17 172 VAL B C 1
ATOM 4549 O O . VAL B 1 172 ? 19.855 98.459 -14.577 1.00 26.34 172 VAL B O 1
ATOM 4553 N N . ASP B 1 173 ? 19.853 100.325 -15.824 1.00 28.28 173 ASP B N 1
ATOM 4554 C CA . ASP B 1 173 ? 18.775 99.868 -16.712 1.00 27.37 173 ASP B CA 1
ATOM 4555 C C . ASP B 1 173 ? 19.295 98.750 -17.616 1.00 27.19 173 ASP B C 1
ATOM 4556 O O . ASP B 1 173 ? 20.022 99.013 -18.574 1.00 26.93 173 ASP B O 1
ATOM 4561 N N . VAL B 1 174 ? 18.924 97.510 -17.315 1.00 25.06 174 VAL B N 1
ATOM 4562 C CA . VAL B 1 174 ? 19.389 96.382 -18.116 1.00 23.81 174 VAL B CA 1
ATOM 4563 C C . VAL B 1 174 ? 18.261 95.639 -18.793 1.00 24.94 174 VAL B C 1
ATOM 4564 O O . VAL B 1 174 ? 18.326 94.409 -18.931 1.00 25.17 174 VAL B O 1
ATOM 4568 N N . ARG B 1 175 ? 17.230 96.381 -19.206 1.00 23.24 175 ARG B N 1
ATOM 4569 C CA . ARG B 1 175 ? 16.091 95.771 -19.888 1.00 25.12 175 ARG B CA 1
ATOM 4570 C C . ARG B 1 175 ? 16.575 95.182 -21.195 1.00 23.55 175 ARG B C 1
ATOM 4571 O O . ARG B 1 175 ? 16.282 94.042 -21.519 1.00 22.06 175 ARG B O 1
ATOM 4579 N N . LYS B 1 176 ? 17.336 95.973 -21.941 1.00 26.69 176 LYS B N 1
ATOM 4580 C CA . LYS B 1 176 ? 17.832 95.542 -23.238 1.00 28.60 176 LYS B CA 1
ATOM 4581 C C . LYS B 1 176 ? 19.346 95.330 -23.168 1.00 28.86 176 LYS B C 1
ATOM 4582 O O . LYS B 1 176 ? 20.071 96.163 -22.626 1.00 29.21 176 LYS B O 1
ATOM 4588 N N . VAL B 1 177 ? 19.823 94.198 -23.671 1.00 28.67 177 VAL B N 1
ATOM 4589 C CA . VAL B 1 177 ? 21.258 93.946 -23.657 1.00 32.10 177 VAL B CA 1
ATOM 4590 C C . VAL B 1 177 ? 21.670 93.373 -24.994 1.00 33.45 177 VAL B C 1
ATOM 4591 O O . VAL B 1 177 ? 20.837 92.872 -25.752 1.00 32.77 177 VAL B O 1
ATOM 4595 N N . ASP B 1 178 ? 22.960 93.454 -25.279 1.00 33.65 178 ASP B N 1
ATOM 4596 C CA . ASP B 1 178 ? 23.467 92.942 -26.530 1.00 33.85 178 ASP B CA 1
ATOM 4597 C C . ASP B 1 178 ? 24.796 92.253 -26.320 1.00 33.11 178 ASP B C 1
ATOM 4598 O O . ASP B 1 178 ? 25.696 92.820 -25.693 1.00 31.89 178 ASP B O 1
ATOM 4603 N N . ILE B 1 179 ? 24.912 91.039 -26.861 1.00 33.63 179 ILE B N 1
ATOM 4604 C CA . ILE B 1 179 ? 26.127 90.250 -26.716 1.00 30.90 179 ILE B CA 1
ATOM 4605 C C . ILE B 1 179 ? 26.879 89.999 -28.033 1.00 31.38 179 ILE B C 1
ATOM 4606 O O . ILE B 1 179 ? 27.781 89.148 -28.114 1.00 31.74 179 ILE B O 1
ATOM 4611 N N . SER B 1 180 ? 26.512 90.740 -29.073 1.00 31.22 180 SER B N 1
ATOM 4612 C CA . SER B 1 180 ? 27.204 90.591 -30.348 1.00 29.61 180 SER B CA 1
ATOM 4613 C C . SER B 1 180 ? 28.504 91.385 -30.229 1.00 27.98 180 SER B C 1
ATOM 4614 O O . SER B 1 180 ? 28.652 92.201 -29.329 1.00 28.94 180 SER B O 1
ATOM 4617 N N . THR B 1 181 ? 29.446 91.120 -31.126 1.00 28.07 181 THR B N 1
ATOM 4618 C CA . THR B 1 181 ? 30.714 91.828 -31.159 1.00 27.41 181 THR B CA 1
ATOM 4619 C C . THR B 1 181 ? 31.409 91.510 -32.495 1.00 28.20 181 THR B C 1
ATOM 4620 O O . THR B 1 181 ? 30.806 90.921 -33.408 1.00 30.38 181 THR B O 1
ATOM 4624 N N . ASP B 1 182 ? 32.668 91.903 -32.611 1.00 27.39 182 ASP B N 1
ATOM 4625 C CA . ASP B 1 182 ? 33.405 91.665 -33.841 1.00 31.01 182 ASP B CA 1
ATOM 4626 C C . ASP B 1 182 ? 34.626 90.826 -33.536 1.00 31.37 182 ASP B C 1
ATOM 4627 O O . ASP B 1 182 ? 35.250 90.976 -32.480 1.00 32.46 182 ASP B O 1
ATOM 4632 N N . MET B 1 183 ? 34.972 89.955 -34.470 1.00 29.25 183 MET B N 1
ATOM 4633 C CA . MET B 1 183 ? 36.145 89.119 -34.314 1.00 30.29 183 MET B CA 1
ATOM 4634 C C . MET B 1 183 ? 36.852 89.027 -35.650 1.00 30.01 183 MET B C 1
ATOM 4635 O O . MET B 1 183 ? 36.242 88.625 -36.646 1.00 29.41 183 MET B O 1
ATOM 4640 N N . LEU B 1 184 ? 38.126 89.407 -35.683 1.00 31.28 184 LEU B N 1
ATOM 4641 C CA . LEU B 1 184 ? 38.880 89.291 -36.923 1.00 31.97 184 LEU B CA 1
ATOM 4642 C C . LEU B 1 184 ? 38.187 89.979 -38.120 1.00 33.15 184 LEU B C 1
ATOM 4643 O O . LEU B 1 184 ? 38.113 89.411 -39.204 1.00 32.37 184 LEU B O 1
ATOM 4648 N N . GLY B 1 185 ? 37.653 91.179 -37.901 1.00 34.54 185 GLY B N 1
ATOM 4649 C CA . GLY B 1 185 ? 36.992 91.918 -38.966 1.00 35.05 185 GLY B CA 1
ATOM 4650 C C . GLY B 1 185 ? 35.581 91.503 -39.352 1.00 37.37 185 GLY B C 1
ATOM 4651 O O . GLY B 1 185 ? 35.030 92.039 -40.309 1.00 41.04 185 GLY B O 1
ATOM 4652 N N . SER B 1 186 ? 34.989 90.546 -38.653 1.00 35.64 186 SER B N 1
ATOM 4653 C CA . SER B 1 186 ? 33.619 90.141 -38.964 1.00 35.97 186 SER B CA 1
ATOM 4654 C C . SER B 1 186 ? 32.699 90.355 -37.767 1.00 36.30 186 SER B C 1
ATOM 4655 O O . SER B 1 186 ? 33.135 90.267 -36.620 1.00 37.47 186 SER B O 1
ATOM 4658 N N . HIS B 1 187 ? 31.427 90.630 -38.036 1.00 36.10 187 HIS B N 1
ATOM 4659 C CA . HIS B 1 187 ? 30.464 90.837 -36.960 1.00 35.10 187 HIS B CA 1
ATOM 4660 C C . HIS B 1 187 ? 29.962 89.478 -36.546 1.00 33.08 187 HIS B C 1
ATOM 4661 O O . HIS B 1 187 ? 29.618 88.652 -37.393 1.00 35.38 187 HIS B O 1
ATOM 4668 N N . VAL B 1 188 ? 29.905 89.243 -35.242 1.00 33.82 188 VAL B N 1
ATOM 4669 C CA . VAL B 1 188 ? 29.446 87.948 -34.732 1.00 32.44 188 VAL B CA 1
ATOM 4670 C C . VAL B 1 188 ? 28.280 88.140 -33.758 1.00 31.07 188 VAL B C 1
ATOM 4671 O O . VAL B 1 188 ? 28.259 89.109 -32.998 1.00 29.45 188 VAL B O 1
ATOM 4675 N N . ASP B 1 189 ? 27.318 87.221 -33.769 1.00 30.66 189 ASP B N 1
ATOM 4676 C CA . ASP B 1 189 ? 26.168 87.357 -32.870 1.00 32.18 189 ASP B CA 1
ATOM 4677 C C . ASP B 1 189 ? 26.544 87.161 -31.401 1.00 32.75 189 ASP B C 1
ATOM 4678 O O . ASP B 1 189 ? 25.899 87.716 -30.519 1.00 34.25 189 ASP B O 1
ATOM 4683 N N . VAL B 1 190 ? 27.574 86.358 -31.141 1.00 32.73 190 VAL B N 1
ATOM 4684 C CA . VAL B 1 190 ? 27.983 86.064 -29.765 1.00 29.00 190 VAL B CA 1
ATOM 4685 C C . VAL B 1 190 ? 29.471 86.293 -29.567 1.00 27.38 190 VAL B C 1
ATOM 4686 O O . VAL B 1 190 ? 30.209 86.495 -30.525 1.00 26.12 190 VAL B O 1
ATOM 4690 N N . PRO B 1 191 ? 29.931 86.266 -28.308 1.00 26.48 191 PRO B N 1
ATOM 4691 C CA . PRO B 1 191 ? 31.349 86.483 -28.049 1.00 21.21 191 PRO B CA 1
ATOM 4692 C C . PRO B 1 191 ? 32.135 85.181 -27.869 1.00 22.47 191 PRO B C 1
ATOM 4693 O O . PRO B 1 191 ? 33.241 85.196 -27.329 1.00 27.03 191 PRO B O 1
ATOM 4697 N N . PHE B 1 192 ? 31.563 84.058 -28.289 1.00 19.41 192 PHE B N 1
ATOM 4698 C CA . PHE B 1 192 ? 32.249 82.777 -28.180 1.00 23.76 192 PHE B CA 1
ATOM 4699 C C . PHE B 1 192 ? 32.267 82.060 -29.539 1.00 24.40 192 PHE B C 1
ATOM 4700 O O . PHE B 1 192 ? 31.683 82.547 -30.494 1.00 24.09 192 PHE B O 1
ATOM 4708 N N . TYR B 1 193 ? 32.949 80.918 -29.632 1.00 24.89 193 TYR B N 1
ATOM 4709 C CA . TYR B 1 193 ? 33.010 80.202 -30.908 1.00 24.74 193 TYR B CA 1
ATOM 4710 C C . TYR B 1 193 ? 33.371 78.752 -30.652 1.00 25.03 193 TYR B C 1
ATOM 4711 O O . TYR B 1 193 ? 33.820 78.412 -29.559 1.00 27.46 193 TYR B O 1
ATOM 4720 N N . VAL B 1 194 ? 33.167 77.911 -31.658 1.00 22.75 194 VAL B N 1
ATOM 4721 C CA . VAL B 1 194 ? 33.489 76.498 -31.574 1.00 21.59 194 VAL B CA 1
ATOM 4722 C C . VAL B 1 194 ? 34.944 76.299 -32.027 1.00 25.32 194 VAL B C 1
ATOM 4723 O O . VAL B 1 194 ? 35.300 76.624 -33.156 1.00 27.73 194 VAL B O 1
ATOM 4727 N N . SER B 1 195 ? 35.795 75.780 -31.147 1.00 25.03 195 SER B N 1
ATOM 4728 C CA . SER B 1 195 ? 37.193 75.585 -31.498 1.00 22.62 195 SER B CA 1
ATOM 4729 C C . SER B 1 195 ? 37.365 74.313 -32.290 1.00 24.24 195 SER B C 1
ATOM 4730 O O . SER B 1 195 ? 36.490 73.452 -32.305 1.00 21.96 195 SER B O 1
ATOM 4733 N N . ALA B 1 196 ? 38.518 74.201 -32.950 1.00 26.37 196 ALA B N 1
ATOM 4734 C CA . ALA B 1 196 ? 38.828 73.037 -33.753 1.00 25.45 196 ALA B CA 1
ATOM 4735 C C . ALA B 1 196 ? 39.018 71.799 -32.899 1.00 26.58 196 ALA B C 1
ATOM 4736 O O . ALA B 1 196 ? 39.680 71.826 -31.858 1.00 25.95 196 ALA B O 1
ATOM 4738 N N . THR B 1 197 ? 38.414 70.709 -33.342 1.00 28.42 197 THR B N 1
ATOM 4739 C CA . THR B 1 197 ? 38.555 69.428 -32.674 1.00 27.39 197 THR B CA 1
ATOM 4740 C C . THR B 1 197 ? 38.620 68.391 -33.788 1.00 29.11 197 THR B C 1
ATOM 4741 O O . THR B 1 197 ? 37.741 68.329 -34.662 1.00 29.91 197 THR B O 1
ATOM 4745 N N . ALA B 1 198 ? 39.673 67.589 -33.754 1.00 28.29 198 ALA B N 1
ATOM 4746 C CA . ALA B 1 198 ? 39.886 66.557 -34.745 1.00 27.49 198 ALA B CA 1
ATOM 4747 C C . ALA B 1 198 ? 38.956 65.399 -34.498 1.00 29.33 198 ALA B C 1
ATOM 4748 O O . ALA B 1 198 ? 38.511 65.172 -33.378 1.00 31.57 198 ALA B O 1
ATOM 4750 N N . LEU B 1 199 ? 38.668 64.675 -35.565 1.00 31.25 199 LEU B N 1
ATOM 4751 C CA . LEU B 1 199 ? 37.853 63.475 -35.515 1.00 32.32 199 LEU B CA 1
ATOM 4752 C C . LEU B 1 199 ? 36.448 63.526 -34.919 1.00 32.42 199 LEU B C 1
ATOM 4753 O O . LEU B 1 199 ? 36.070 62.648 -34.121 1.00 34.38 199 LEU B O 1
ATOM 4758 N N . CYS B 1 200 ? 35.659 64.517 -35.336 1.00 30.14 200 CYS B N 1
ATOM 4759 C CA . CYS B 1 200 ? 34.281 64.616 -34.863 1.00 30.46 200 CYS B CA 1
ATOM 4760 C C . CYS B 1 200 ? 33.467 63.356 -35.220 1.00 30.84 200 CYS B C 1
ATOM 4761 O O . CYS B 1 200 ? 32.460 63.059 -34.562 1.00 31.59 200 CYS B O 1
ATOM 4764 N N . LYS B 1 201 ? 33.891 62.599 -36.234 1.00 29.92 201 LYS B N 1
ATOM 4765 C CA . LYS B 1 201 ? 33.144 61.381 -36.582 1.00 31.83 201 LYS B CA 1
ATOM 4766 C C . LYS B 1 201 ? 33.198 60.259 -35.533 1.00 33.66 201 LYS B C 1
ATOM 4767 O O . LYS B 1 201 ? 32.427 59.290 -35.612 1.00 35.37 201 LYS B O 1
ATOM 4773 N N . LEU B 1 202 ? 34.079 60.373 -34.543 1.00 32.22 202 LEU B N 1
ATOM 4774 C CA . LEU B 1 202 ? 34.127 59.327 -33.519 1.00 31.29 202 LEU B CA 1
ATOM 4775 C C . LEU B 1 202 ? 32.848 59.333 -32.704 1.00 31.80 202 LEU B C 1
ATOM 4776 O O . LEU B 1 202 ? 32.345 58.268 -32.319 1.00 33.84 202 LEU B O 1
ATOM 4781 N N . GLY B 1 203 ? 32.318 60.530 -32.443 1.00 31.40 203 GLY B N 1
ATOM 4782 C CA . GLY B 1 203 ? 31.099 60.642 -31.653 1.00 29.82 203 GLY B CA 1
ATOM 4783 C C . GLY B 1 203 ? 29.847 60.805 -32.495 1.00 31.29 203 GLY B C 1
ATOM 4784 O O . GLY B 1 203 ? 28.741 60.467 -32.048 1.00 33.11 203 GLY B O 1
ATOM 4785 N N . ASN B 1 204 ? 30.030 61.350 -33.696 1.00 31.21 204 ASN B N 1
ATOM 4786 C CA . ASN B 1 204 ? 28.957 61.550 -34.673 1.00 32.50 204 ASN B CA 1
ATOM 4787 C C . ASN B 1 204 ? 29.481 60.957 -36.009 1.00 30.93 204 ASN B C 1
ATOM 4788 O O . ASN B 1 204 ? 29.951 61.681 -36.893 1.00 30.58 204 ASN B O 1
ATOM 4793 N N . PRO B 1 205 ? 29.409 59.628 -36.153 1.00 29.81 205 PRO B N 1
ATOM 4794 C CA . PRO B 1 205 ? 29.862 58.881 -37.335 1.00 32.03 205 PRO B CA 1
ATOM 4795 C C . PRO B 1 205 ? 29.269 59.326 -38.674 1.00 35.32 205 PRO B C 1
ATOM 4796 O O . PRO B 1 205 ? 29.986 59.436 -39.674 1.00 38.37 205 PRO B O 1
ATOM 4800 N N . LEU B 1 206 ? 27.965 59.584 -38.706 1.00 35.10 206 LEU B N 1
ATOM 4801 C CA . LEU B 1 206 ? 27.339 59.985 -39.948 1.00 35.09 206 LEU B CA 1
ATOM 4802 C C . LEU B 1 206 ? 27.672 61.364 -40.448 1.00 35.70 206 LEU B C 1
ATOM 4803 O O . LEU B 1 206 ? 27.930 61.535 -41.636 1.00 38.15 206 LEU B O 1
ATOM 4808 N N . GLU B 1 207 ? 27.699 62.346 -39.552 1.00 35.80 207 GLU B N 1
ATOM 4809 C CA . GLU B 1 207 ? 27.931 63.728 -39.970 1.00 34.69 207 GLU B CA 1
ATOM 4810 C C . GLU B 1 207 ? 29.213 64.424 -39.488 1.00 34.66 207 GLU B C 1
ATOM 4811 O O . GLU B 1 207 ? 29.677 65.382 -40.126 1.00 34.17 207 GLU B O 1
ATOM 4817 N N . GLY B 1 208 ? 29.766 63.981 -38.354 1.00 34.39 208 GLY B N 1
ATOM 4818 C CA . GLY B 1 208 ? 30.991 64.592 -37.853 1.00 28.88 208 GLY B CA 1
ATOM 4819 C C . GLY B 1 208 ? 30.996 66.110 -37.848 1.00 27.42 208 GLY B C 1
ATOM 4820 O O . GLY B 1 208 ? 30.072 66.727 -37.326 1.00 27.22 208 GLY B O 1
ATOM 4821 N N . GLU B 1 209 ? 32.015 66.721 -38.441 1.00 26.67 209 GLU B N 1
ATOM 4822 C CA . GLU B 1 209 ? 32.108 68.176 -38.441 1.00 28.01 209 GLU B CA 1
ATOM 4823 C C . GLU B 1 209 ? 30.984 68.885 -39.174 1.00 30.74 209 GLU B C 1
ATOM 4824 O O . GLU B 1 209 ? 30.725 70.071 -38.922 1.00 30.31 209 GLU B O 1
ATOM 4830 N N . LYS B 1 210 ? 30.314 68.166 -40.074 1.00 32.73 210 LYS B N 1
ATOM 4831 C CA . LYS B 1 210 ? 29.213 68.746 -40.846 1.00 32.14 210 LYS B CA 1
ATOM 4832 C C . LYS B 1 210 ? 28.080 69.148 -39.917 1.00 31.03 210 LYS B C 1
ATOM 4833 O O . LYS B 1 210 ? 27.507 70.244 -40.051 1.00 31.74 210 LYS B O 1
ATOM 4839 N N . ASP B 1 211 ? 27.755 68.284 -38.960 1.00 31.40 211 ASP B N 1
ATOM 4840 C CA . ASP B 1 211 ? 26.711 68.630 -38.002 1.00 28.77 211 ASP B CA 1
ATOM 4841 C C . ASP B 1 211 ? 27.104 69.841 -37.139 1.00 29.22 211 ASP B C 1
ATOM 4842 O O . ASP B 1 211 ? 26.255 70.599 -36.696 1.00 31.77 211 ASP B O 1
ATOM 4847 N N . VAL B 1 212 ? 28.389 70.044 -36.900 1.00 29.19 212 VAL B N 1
ATOM 4848 C CA . VAL B 1 212 ? 28.790 71.208 -36.128 1.00 27.83 212 VAL B CA 1
ATOM 4849 C C . VAL B 1 212 ? 28.508 72.444 -36.991 1.00 30.18 212 VAL B C 1
ATOM 4850 O O . VAL B 1 212 ? 27.928 73.439 -36.514 1.00 30.72 212 VAL B O 1
ATOM 4854 N N . ALA B 1 213 ? 28.908 72.389 -38.263 1.00 29.08 213 ALA B N 1
ATOM 4855 C CA . ALA B 1 213 ? 28.671 73.513 -39.161 1.00 29.11 213 ALA B CA 1
ATOM 4856 C C . ALA B 1 213 ? 27.165 73.887 -39.166 1.00 29.86 213 ALA B C 1
ATOM 4857 O O . ALA B 1 213 ? 26.787 75.076 -39.123 1.00 30.06 213 ALA B O 1
ATOM 4859 N N . ARG B 1 214 ? 26.315 72.865 -39.221 1.00 28.56 214 ARG B N 1
ATOM 4860 C CA . ARG B 1 214 ? 24.866 73.055 -39.246 1.00 29.04 214 ARG B CA 1
ATOM 4861 C C . ARG B 1 214 ? 24.329 73.651 -37.955 1.00 29.84 214 ARG B C 1
ATOM 4862 O O . ARG B 1 214 ? 23.572 74.627 -37.978 1.00 33.33 214 ARG B O 1
ATOM 4870 N N . GLY B 1 215 ? 24.704 73.062 -36.827 1.00 29.83 215 GLY B N 1
ATOM 4871 C CA . GLY B 1 215 ? 24.262 73.586 -35.544 1.00 27.52 215 GLY B CA 1
ATOM 4872 C C . GLY B 1 215 ? 24.710 75.026 -35.384 1.00 26.74 215 GLY B C 1
ATOM 4873 O O . GLY B 1 215 ? 24.002 75.826 -34.786 1.00 30.88 215 GLY B O 1
ATOM 4874 N N . CYS B 1 216 ? 25.869 75.377 -35.933 1.00 26.50 216 CYS B N 1
ATOM 4875 C CA . CYS B 1 216 ? 26.377 76.736 -35.799 1.00 26.62 216 CYS B CA 1
ATOM 4876 C C . CYS B 1 216 ? 25.637 77.779 -36.606 1.00 29.29 216 CYS B C 1
ATOM 4877 O O . CYS B 1 216 ? 25.662 78.988 -36.276 1.00 29.58 216 CYS B O 1
ATOM 4880 N N . GLY B 1 217 ? 25.003 77.336 -37.685 1.00 30.11 217 GLY B N 1
ATOM 4881 C CA . GLY B 1 217 ? 24.311 78.298 -38.521 1.00 30.86 217 GLY B CA 1
ATOM 4882 C C . GLY B 1 217 ? 22.822 78.087 -38.712 1.00 31.09 217 GLY B C 1
ATOM 4883 O O . GLY B 1 217 ? 22.154 78.936 -39.307 1.00 34.06 217 GLY B O 1
ATOM 4884 N N . GLN B 1 218 ? 22.282 76.990 -38.190 1.00 30.83 218 GLN B N 1
ATOM 4885 C CA . GLN B 1 218 ? 20.866 76.709 -38.388 1.00 31.17 218 GLN B CA 1
ATOM 4886 C C . GLN B 1 218 ? 19.822 77.488 -37.558 1.00 33.45 218 GLN B C 1
ATOM 4887 O O . GLN B 1 218 ? 18.642 77.531 -37.929 1.00 34.01 218 GLN B O 1
ATOM 4893 N N . GLY B 1 219 ? 20.231 78.101 -36.450 1.00 32.90 219 GLY B N 1
ATOM 4894 C CA . GLY B 1 219 ? 19.285 78.848 -35.638 1.00 28.15 219 GLY B CA 1
ATOM 4895 C C . GLY B 1 219 ? 19.435 80.342 -35.807 1.00 29.42 219 GLY B C 1
ATOM 4896 O O . GLY B 1 219 ? 20.142 80.801 -36.699 1.00 32.06 219 GLY B O 1
ATOM 4897 N N . VAL B 1 220 ? 18.791 81.125 -34.948 1.00 29.98 220 VAL B N 1
ATOM 4898 C CA . VAL B 1 220 ? 18.897 82.564 -35.094 1.00 31.45 220 VAL B CA 1
ATOM 4899 C C . VAL B 1 220 ? 20.275 83.010 -34.649 1.00 33.14 220 VAL B C 1
ATOM 4900 O O . VAL B 1 220 ? 20.744 84.102 -35.012 1.00 34.18 220 VAL B O 1
ATOM 4904 N N . THR B 1 221 ? 20.942 82.182 -33.856 1.00 29.65 221 THR B N 1
ATOM 4905 C CA . THR B 1 221 ? 22.270 82.583 -33.403 1.00 29.79 221 THR B CA 1
ATOM 4906 C C . THR B 1 221 ? 23.347 81.876 -34.223 1.00 30.37 221 THR B C 1
ATOM 4907 O O . THR B 1 221 ? 23.436 80.642 -34.252 1.00 29.70 221 THR B O 1
ATOM 4911 N N . LYS B 1 222 ? 24.142 82.685 -34.918 1.00 31.18 222 LYS B N 1
ATOM 4912 C CA . LYS B 1 222 ? 25.215 82.191 -35.774 1.00 31.32 222 LYS B CA 1
ATOM 4913 C C . LYS B 1 222 ? 26.551 82.240 -35.077 1.00 30.25 222 LYS B C 1
ATOM 4914 O O . LYS B 1 222 ? 27.044 83.309 -34.736 1.00 32.55 222 LYS B O 1
ATOM 4920 N N . VAL B 1 223 ? 27.154 81.076 -34.911 1.00 29.14 223 VAL B N 1
ATOM 4921 C CA . VAL B 1 223 ? 28.414 80.963 -34.208 1.00 25.99 223 VAL B CA 1
ATOM 4922 C C . VAL B 1 223 ? 29.577 80.587 -35.109 1.00 26.23 223 VAL B C 1
ATOM 4923 O O . VAL B 1 223 ? 29.453 79.713 -35.981 1.00 25.94 223 VAL B O 1
ATOM 4927 N N . PRO B 1 224 ? 30.724 81.249 -34.919 1.00 23.61 224 PRO B N 1
ATOM 4928 C CA . PRO B 1 224 ? 31.851 80.892 -35.773 1.00 23.36 224 PRO B CA 1
ATOM 4929 C C . PRO B 1 224 ? 32.324 79.473 -35.439 1.00 24.28 224 PRO B C 1
ATOM 4930 O O . PRO B 1 224 ? 32.268 79.036 -34.280 1.00 25.39 224 PRO B O 1
ATOM 4934 N N . GLN B 1 225 ? 32.761 78.751 -36.472 1.00 26.78 225 GLN B N 1
ATOM 4935 C CA . GLN B 1 225 ? 33.287 77.393 -36.319 1.00 25.62 225 GLN B CA 1
ATOM 4936 C C . GLN B 1 225 ? 34.750 77.345 -36.783 1.00 27.11 225 GLN B C 1
ATOM 4937 O O . GLN B 1 225 ? 35.071 77.836 -37.876 1.00 30.46 225 GLN B O 1
ATOM 4943 N N . MET B 1 226 ? 35.640 76.805 -35.946 1.00 27.19 226 MET B N 1
ATOM 4944 C CA . MET B 1 226 ? 37.048 76.656 -36.328 1.00 25.55 226 MET B CA 1
ATOM 4945 C C . MET B 1 226 ? 37.141 75.209 -36.795 1.00 26.47 226 MET B C 1
ATOM 4946 O O . MET B 1 226 ? 36.629 74.298 -36.115 1.00 23.44 226 MET B O 1
ATOM 4951 N N . ILE B 1 227 ? 37.749 74.999 -37.965 1.00 25.41 227 ILE B N 1
ATOM 4952 C CA . ILE B 1 227 ? 37.873 73.645 -38.526 1.00 25.88 227 ILE B CA 1
ATOM 4953 C C . ILE B 1 227 ? 39.304 73.102 -38.433 1.00 26.49 227 ILE B C 1
ATOM 4954 O O . ILE B 1 227 ? 40.255 73.726 -38.918 1.00 26.48 227 ILE B O 1
ATOM 4959 N N . SER B 1 228 ? 39.435 71.932 -37.815 1.00 27.72 228 SER B N 1
ATOM 4960 C CA . SER B 1 228 ? 40.727 71.274 -37.644 1.00 27.79 228 SER B CA 1
ATOM 4961 C C . SER B 1 228 ? 41.316 70.745 -38.943 1.00 29.01 228 SER B C 1
ATOM 4962 O O . SER B 1 228 ? 40.594 70.148 -39.759 1.00 26.41 228 SER B O 1
ATOM 4965 N N . THR B 1 229 ? 42.626 70.955 -39.117 1.00 28.29 229 THR B N 1
ATOM 4966 C CA . THR B 1 229 ? 43.323 70.433 -40.284 1.00 28.66 229 THR B CA 1
ATOM 4967 C C . THR B 1 229 ? 43.058 68.917 -40.278 1.00 29.96 229 THR B C 1
ATOM 4968 O O . THR B 1 229 ? 42.956 68.276 -41.336 1.00 32.21 229 THR B O 1
ATOM 4972 N N . LEU B 1 230 ? 42.898 68.356 -39.081 1.00 28.09 230 LEU B N 1
ATOM 4973 C CA . LEU B 1 230 ? 42.669 66.926 -38.933 1.00 27.83 230 LEU B CA 1
ATOM 4974 C C . LEU B 1 230 ? 41.223 66.540 -38.750 1.00 29.36 230 LEU B C 1
ATOM 4975 O O . LEU B 1 230 ? 40.921 65.500 -38.145 1.00 28.77 230 LEU B O 1
ATOM 4980 N N . ALA B 1 231 ? 40.324 67.365 -39.279 1.00 30.15 231 ALA B N 1
ATOM 4981 C CA . ALA B 1 231 ? 38.896 67.079 -39.187 1.00 30.14 231 ALA B CA 1
ATOM 4982 C C . ALA B 1 231 ? 38.637 65.763 -39.889 1.00 31.22 231 ALA B C 1
ATOM 4983 O O . ALA B 1 231 ? 39.356 65.410 -40.817 1.00 32.08 231 ALA B O 1
ATOM 4985 N N . SER B 1 232 ? 37.613 65.027 -39.465 1.00 31.87 232 SER B N 1
ATOM 4986 C CA . SER B 1 232 ? 37.336 63.762 -40.116 1.00 34.71 232 SER B CA 1
ATOM 4987 C C . SER B 1 232 ? 36.519 63.938 -41.411 1.00 34.86 232 SER B C 1
ATOM 4988 O O . SER B 1 232 ? 36.301 62.983 -42.145 1.00 38.50 232 SER B O 1
ATOM 4991 N N . CYS B 1 233 ? 36.084 65.163 -41.688 1.00 34.92 233 CYS B N 1
ATOM 4992 C CA . CYS B 1 233 ? 35.336 65.492 -42.902 1.00 32.36 233 CYS B CA 1
ATOM 4993 C C . CYS B 1 233 ? 36.247 66.421 -43.673 1.00 34.44 233 CYS B C 1
ATOM 4994 O O . CYS B 1 233 ? 37.102 67.075 -43.070 1.00 33.55 233 CYS B O 1
ATOM 4997 N N . SER B 1 234 ? 36.061 66.520 -44.991 1.00 33.72 234 SER B N 1
ATOM 4998 C CA . SER B 1 234 ? 36.926 67.393 -45.782 1.00 32.98 234 SER B CA 1
ATOM 4999 C C . SER B 1 234 ? 36.512 68.823 -45.570 1.00 33.38 234 SER B C 1
ATOM 5000 O O . SER B 1 234 ? 35.361 69.095 -45.210 1.00 33.83 234 SER B O 1
ATOM 5003 N N . PRO B 1 235 ? 37.441 69.769 -45.783 1.00 34.57 235 PRO B N 1
ATOM 5004 C CA . PRO B 1 235 ? 37.030 71.165 -45.588 1.00 34.19 235 PRO B CA 1
ATOM 5005 C C . PRO B 1 235 ? 35.873 71.541 -46.523 1.00 38.19 235 PRO B C 1
ATOM 5006 O O . PRO B 1 235 ? 34.951 72.271 -46.116 1.00 38.77 235 PRO B O 1
ATOM 5010 N N . GLU B 1 236 ? 35.907 71.035 -47.764 1.00 40.58 236 GLU B N 1
ATOM 5011 C CA . GLU B 1 236 ? 34.839 71.352 -48.729 1.00 39.43 236 GLU B CA 1
ATOM 5012 C C . GLU B 1 236 ? 33.480 70.892 -48.211 1.00 36.69 236 GLU B C 1
ATOM 5013 O O . GLU B 1 236 ? 32.546 71.698 -48.132 1.00 36.89 236 GLU B O 1
ATOM 5019 N N . GLU B 1 237 ? 33.348 69.621 -47.838 1.00 32.12 237 GLU B N 1
ATOM 5020 C CA . GLU B 1 237 ? 32.046 69.201 -47.365 1.00 34.27 237 GLU B CA 1
ATOM 5021 C C . GLU B 1 237 ? 31.570 69.939 -46.111 1.00 36.48 237 GLU B C 1
ATOM 5022 O O . GLU B 1 237 ? 30.369 70.206 -45.975 1.00 37.65 237 GLU B O 1
ATOM 5028 N N . ILE B 1 238 ? 32.492 70.273 -45.205 1.00 36.27 238 ILE B N 1
ATOM 5029 C CA . ILE B 1 238 ? 32.131 70.990 -43.980 1.00 34.62 238 ILE B CA 1
ATOM 5030 C C . ILE B 1 238 ? 31.615 72.390 -44.340 1.00 35.79 238 ILE B C 1
ATOM 5031 O O . ILE B 1 238 ? 30.515 72.792 -43.911 1.00 36.11 238 ILE B O 1
ATOM 5036 N N . ILE B 1 239 ? 32.401 73.133 -45.118 1.00 34.60 239 ILE B N 1
ATOM 5037 C CA . ILE B 1 239 ? 32.010 74.493 -45.501 1.00 36.87 239 ILE B CA 1
ATOM 5038 C C . ILE B 1 239 ? 30.738 74.496 -46.345 1.00 41.20 239 ILE B C 1
ATOM 5039 O O . ILE B 1 239 ? 29.986 75.481 -46.387 1.00 43.45 239 ILE B O 1
ATOM 5044 N N . GLU B 1 240 ? 30.483 73.383 -47.013 1.00 42.17 240 GLU B N 1
ATOM 5045 C CA . GLU B 1 240 ? 29.333 73.332 -47.868 1.00 43.53 240 GLU B CA 1
ATOM 5046 C C . GLU B 1 240 ? 28.079 73.065 -47.050 1.00 44.37 240 GLU B C 1
ATOM 5047 O O . GLU B 1 240 ? 26.987 73.545 -47.384 1.00 45.24 240 GLU B O 1
ATOM 5053 N N . ALA B 1 241 ? 28.233 72.319 -45.962 1.00 41.79 241 ALA B N 1
ATOM 5054 C CA . ALA B 1 241 ? 27.099 72.006 -45.096 1.00 39.01 241 ALA B CA 1
ATOM 5055 C C . ALA B 1 241 ? 26.615 73.226 -44.297 1.00 39.24 241 ALA B C 1
ATOM 5056 O O . ALA B 1 241 ? 25.532 73.192 -43.709 1.00 38.68 241 ALA B O 1
ATOM 5058 N N . ALA B 1 242 ? 27.401 74.302 -44.274 1.00 38.70 242 ALA B N 1
ATOM 5059 C CA . ALA B 1 242 ? 26.992 75.486 -43.520 1.00 39.06 242 ALA B CA 1
ATOM 5060 C C . ALA B 1 242 ? 25.701 76.039 -44.118 1.00 39.56 242 ALA B C 1
ATOM 5061 O O . ALA B 1 242 ? 25.699 76.532 -45.250 1.00 43.10 242 ALA B O 1
ATOM 5063 N N . PRO B 1 243 ? 24.591 75.995 -43.347 1.00 40.61 243 PRO B N 1
ATOM 5064 C CA . PRO B 1 243 ? 23.240 76.461 -43.717 1.00 39.98 243 PRO B CA 1
ATOM 5065 C C . PRO B 1 243 ? 23.077 77.949 -44.005 1.00 40.02 243 PRO B C 1
ATOM 5066 O O . PRO B 1 243 ? 22.092 78.347 -44.611 1.00 42.52 243 PRO B O 1
ATOM 5070 N N . SER B 1 244 ? 24.016 78.775 -43.567 1.00 41.07 244 SER B N 1
ATOM 5071 C CA . SER B 1 244 ? 23.897 80.213 -43.784 1.00 42.00 244 SER B CA 1
ATOM 5072 C C . SER B 1 244 ? 25.147 80.845 -44.377 1.00 44.87 244 SER B C 1
ATOM 5073 O O . SER B 1 244 ? 26.267 80.365 -44.170 1.00 47.42 244 SER B O 1
ATOM 5076 N N . ASP B 1 245 ? 24.956 81.928 -45.118 1.00 46.53 245 ASP B N 1
ATOM 5077 C CA . ASP B 1 245 ? 26.079 82.611 -45.735 1.00 49.60 245 ASP B CA 1
ATOM 5078 C C . ASP B 1 245 ? 26.649 83.608 -44.776 1.00 49.26 245 ASP B C 1
ATOM 5079 O O . ASP B 1 245 ? 27.749 84.120 -44.978 1.00 48.81 245 ASP B O 1
ATOM 5084 N N . LYS B 1 246 ? 25.892 83.883 -43.724 1.00 48.98 246 LYS B N 1
ATOM 5085 C CA . LYS B 1 246 ? 26.348 84.837 -42.731 1.00 51.09 246 LYS B CA 1
ATOM 5086 C C . LYS B 1 246 ? 27.198 84.159 -41.661 1.00 48.21 246 LYS B C 1
ATOM 5087 O O . LYS B 1 246 ? 27.794 84.840 -40.817 1.00 49.74 246 LYS B O 1
ATOM 5093 N N . GLN B 1 247 ? 27.273 82.829 -41.689 1.00 43.69 247 GLN B N 1
ATOM 5094 C CA . GLN B 1 247 ? 28.088 82.167 -40.677 1.00 41.30 247 GLN B CA 1
ATOM 5095 C C . GLN B 1 247 ? 29.565 82.124 -41.045 1.00 39.23 247 GLN B C 1
ATOM 5096 O O . GLN B 1 247 ? 29.956 81.918 -42.188 1.00 41.05 247 GLN B O 1
ATOM 5102 N N . ILE B 1 248 ? 30.383 82.390 -40.046 1.00 37.97 248 ILE B N 1
ATOM 5103 C CA . ILE B 1 248 ? 31.817 82.433 -40.209 1.00 34.38 248 ILE B CA 1
ATOM 5104 C C . ILE B 1 248 ? 32.444 81.078 -39.993 1.00 34.32 248 ILE B C 1
ATOM 5105 O O . ILE B 1 248 ? 31.985 80.270 -39.153 1.00 32.86 248 ILE B O 1
ATOM 5110 N N . GLN B 1 249 ? 33.473 80.814 -40.786 1.00 31.64 249 GLN B N 1
ATOM 5111 C CA . GLN B 1 249 ? 34.235 79.585 -40.635 1.00 31.13 249 GLN B CA 1
ATOM 5112 C C . GLN B 1 249 ? 35.715 79.944 -40.684 1.00 29.60 249 GLN B C 1
ATOM 5113 O O . GLN B 1 249 ? 36.161 80.753 -41.506 1.00 28.79 249 GLN B O 1
ATOM 5119 N N . TRP B 1 250 ? 36.452 79.427 -39.711 1.00 28.75 250 TRP B N 1
ATOM 5120 C CA . TRP B 1 250 ? 37.876 79.693 -39.645 1.00 28.92 250 TRP B CA 1
ATOM 5121 C C . TRP B 1 250 ? 38.567 78.363 -39.822 1.00 26.96 250 TRP B C 1
ATOM 5122 O O . TRP B 1 250 ? 38.006 77.304 -39.457 1.00 23.42 250 TRP B O 1
ATOM 5133 N N . TYR B 1 251 ? 39.782 78.418 -40.365 1.00 26.81 251 TYR B N 1
ATOM 5134 C CA . TYR B 1 251 ? 40.540 77.195 -40.586 1.00 25.42 251 TYR B CA 1
ATOM 5135 C C . TYR B 1 251 ? 41.726 77.121 -39.645 1.00 26.78 251 TYR B C 1
ATOM 5136 O O . TYR B 1 251 ? 42.540 78.064 -39.567 1.00 27.78 251 TYR B O 1
ATOM 5145 N N . GLN B 1 252 ? 41.795 76.008 -38.907 1.00 24.37 252 GLN B N 1
ATOM 5146 C CA . GLN B 1 252 ? 42.908 75.768 -38.002 1.00 25.15 252 GLN B CA 1
ATOM 5147 C C . GLN B 1 252 ? 43.903 75.014 -38.871 1.00 24.35 252 GLN B C 1
ATOM 5148 O O . GLN B 1 252 ? 43.586 73.970 -39.442 1.00 22.70 252 GLN B O 1
ATOM 5154 N N . LEU B 1 253 ? 45.102 75.564 -38.964 1.00 25.79 253 LEU B N 1
ATOM 5155 C CA . LEU B 1 253 ? 46.143 74.987 -39.801 1.00 26.13 253 LEU B CA 1
ATOM 5156 C C . LEU B 1 253 ? 47.313 74.356 -39.048 1.00 24.77 253 LEU B C 1
ATOM 5157 O O . LEU B 1 253 ? 47.823 74.926 -38.095 1.00 22.52 253 LEU B O 1
ATOM 5162 N N . TYR B 1 254 ? 47.707 73.161 -39.470 1.00 26.18 254 TYR B N 1
ATOM 5163 C CA . TYR B 1 254 ? 48.905 72.512 -38.926 1.00 27.32 254 TYR B CA 1
ATOM 5164 C C . TYR B 1 254 ? 49.874 72.636 -40.109 1.00 26.67 254 TYR B C 1
ATOM 5165 O O . TYR B 1 254 ? 49.567 72.180 -41.204 1.00 27.38 254 TYR B O 1
ATOM 5174 N N . VAL B 1 255 ? 51.006 73.293 -39.918 1.00 26.89 255 VAL B N 1
ATOM 5175 C CA . VAL B 1 255 ? 51.962 73.406 -41.002 1.00 26.84 255 VAL B CA 1
ATOM 5176 C C . VAL B 1 255 ? 52.680 72.048 -41.152 1.00 29.80 255 VAL B C 1
ATOM 5177 O O . VAL B 1 255 ? 53.236 71.531 -40.183 1.00 29.70 255 VAL B O 1
ATOM 5181 N N . ASN B 1 256 ? 52.657 71.488 -42.365 1.00 30.93 256 ASN B N 1
ATOM 5182 C CA . ASN B 1 256 ? 53.270 70.191 -42.690 1.00 29.46 256 ASN B CA 1
ATOM 5183 C C . ASN B 1 256 ? 54.774 70.352 -42.879 1.00 29.97 256 ASN B C 1
ATOM 5184 O O . ASN B 1 256 ? 55.251 71.461 -43.177 1.00 29.37 256 ASN B O 1
ATOM 5189 N N . SER B 1 257 ? 55.517 69.257 -42.686 1.00 28.92 257 SER B N 1
ATOM 5190 C CA . SER B 1 257 ? 56.982 69.293 -42.856 1.00 35.17 257 SER B CA 1
ATOM 5191 C C . SER B 1 257 ? 57.233 69.552 -44.339 1.00 33.14 257 SER B C 1
ATOM 5192 O O . SER B 1 257 ? 58.227 70.175 -44.725 1.00 34.00 257 SER B O 1
ATOM 5195 N N . ASP B 1 258 ? 56.310 69.043 -45.149 1.00 33.55 258 ASP B N 1
ATOM 5196 C CA . ASP B 1 258 ? 56.331 69.190 -46.593 1.00 33.88 258 ASP B CA 1
ATOM 5197 C C . ASP B 1 258 ? 55.511 70.449 -46.806 1.00 33.69 258 ASP B C 1
ATOM 5198 O O . ASP B 1 258 ? 54.295 70.394 -46.965 1.00 33.72 258 ASP B O 1
ATOM 5203 N N . ARG B 1 259 ? 56.187 71.588 -46.774 1.00 38.68 259 ARG B N 1
ATOM 5204 C CA . ARG B 1 259 ? 55.525 72.870 -46.914 1.00 41.91 259 ARG B CA 1
ATOM 5205 C C . ARG B 1 259 ? 54.591 73.014 -48.117 1.00 45.59 259 ARG B C 1
ATOM 5206 O O . ARG B 1 259 ? 53.556 73.691 -48.033 1.00 48.51 259 ARG B O 1
ATOM 5214 N N . LYS B 1 260 ? 54.926 72.373 -49.228 1.00 47.55 260 LYS B N 1
ATOM 5215 C CA . LYS B 1 260 ? 54.083 72.478 -50.413 1.00 46.95 260 LYS B CA 1
ATOM 5216 C C . LYS B 1 260 ? 52.654 72.029 -50.110 1.00 44.86 260 LYS B C 1
ATOM 5217 O O . LYS B 1 260 ? 51.691 72.580 -50.664 1.00 46.41 260 LYS B O 1
ATOM 5223 N N . ILE B 1 261 ? 52.503 71.042 -49.228 1.00 37.94 261 ILE B N 1
ATOM 5224 C CA . ILE B 1 261 ? 51.160 70.570 -48.860 1.00 36.09 261 ILE B CA 1
ATOM 5225 C C . ILE B 1 261 ? 50.371 71.669 -48.135 1.00 36.57 261 ILE B C 1
ATOM 5226 O O . ILE B 1 261 ? 49.164 71.832 -48.335 1.00 37.75 261 ILE B O 1
ATOM 5231 N N . THR B 1 262 ? 51.072 72.417 -47.291 1.00 35.36 262 THR B N 1
ATOM 5232 C CA . THR B 1 262 ? 50.488 73.513 -46.540 1.00 35.23 262 THR B CA 1
ATOM 5233 C C . THR B 1 262 ? 50.151 74.612 -47.551 1.00 37.97 262 THR B C 1
ATOM 5234 O O . THR B 1 262 ? 49.036 75.162 -47.535 1.00 38.20 262 THR B O 1
ATOM 5238 N N . ASP B 1 263 ? 51.111 74.922 -48.425 1.00 42.47 263 ASP B N 1
ATOM 5239 C CA . ASP B 1 263 ? 50.916 75.923 -49.488 1.00 43.70 263 ASP B CA 1
ATOM 5240 C C . ASP B 1 263 ? 49.596 75.640 -50.201 1.00 42.35 263 ASP B C 1
ATOM 5241 O O . ASP B 1 263 ? 48.743 76.517 -50.349 1.00 44.26 263 ASP B O 1
ATOM 5246 N N . ASP B 1 264 ? 49.428 74.402 -50.644 1.00 37.00 264 ASP B N 1
ATOM 5247 C CA . ASP B 1 264 ? 48.217 74.047 -51.353 1.00 36.49 264 ASP B CA 1
ATOM 5248 C C . ASP B 1 264 ? 46.998 74.147 -50.443 1.00 36.99 264 ASP B C 1
ATOM 5249 O O . ASP B 1 264 ? 45.913 74.586 -50.884 1.00 38.65 264 ASP B O 1
ATOM 5254 N N . LEU B 1 265 ? 47.171 73.736 -49.181 1.00 35.14 265 LEU B N 1
ATOM 5255 C CA . LEU B 1 265 ? 46.072 73.748 -48.210 1.00 30.96 265 LEU B CA 1
ATOM 5256 C C . LEU B 1 265 ? 45.597 75.159 -47.962 1.00 29.37 265 LEU B C 1
ATOM 5257 O O . LEU B 1 265 ? 44.401 75.444 -48.025 1.00 30.02 265 LEU B O 1
ATOM 5262 N N . VAL B 1 266 ? 46.538 76.054 -47.697 1.00 28.77 266 VAL B N 1
ATOM 5263 C CA . VAL B 1 266 ? 46.162 77.418 -47.437 1.00 30.71 266 VAL B CA 1
ATOM 5264 C C . VAL B 1 266 ? 45.398 78.030 -48.589 1.00 33.71 266 VAL B C 1
ATOM 5265 O O . VAL B 1 266 ? 44.408 78.730 -48.373 1.00 37.77 266 VAL B O 1
ATOM 5269 N N . LYS B 1 267 ? 45.844 77.761 -49.814 1.00 36.44 267 LYS B N 1
ATOM 5270 C CA . LYS B 1 267 ? 45.181 78.293 -51.001 1.00 35.31 267 LYS B CA 1
ATOM 5271 C C . LYS B 1 267 ? 43.794 77.702 -51.162 1.00 34.20 267 LYS B C 1
ATOM 5272 O O . LYS B 1 267 ? 42.852 78.413 -51.541 1.00 33.22 267 LYS B O 1
ATOM 5278 N N . ASN B 1 268 ? 43.656 76.417 -50.856 1.00 32.29 268 ASN B N 1
ATOM 5279 C CA . ASN B 1 268 ? 42.354 75.761 -50.973 1.00 33.33 268 ASN B CA 1
ATOM 5280 C C . ASN B 1 268 ? 41.320 76.321 -49.977 1.00 34.34 268 ASN B C 1
ATOM 5281 O O . ASN B 1 268 ? 40.216 76.723 -50.372 1.00 35.91 268 ASN B O 1
ATOM 5286 N N . VAL B 1 269 ? 41.667 76.369 -48.689 1.00 33.55 269 VAL B N 1
ATOM 5287 C CA . VAL B 1 269 ? 40.699 76.864 -47.708 1.00 31.00 269 VAL B CA 1
ATOM 5288 C C . VAL B 1 269 ? 40.371 78.330 -47.976 1.00 31.42 269 VAL B C 1
ATOM 5289 O O . VAL B 1 269 ? 39.230 78.762 -47.789 1.00 31.62 269 VAL B O 1
ATOM 5293 N N . GLU B 1 270 ? 41.357 79.092 -48.428 1.00 30.81 270 GLU B N 1
ATOM 5294 C CA . GLU B 1 270 ? 41.124 80.503 -48.725 1.00 36.23 270 GLU B CA 1
ATOM 5295 C C . GLU B 1 270 ? 40.110 80.648 -49.852 1.00 36.61 270 GLU B C 1
ATOM 5296 O O . GLU B 1 270 ? 39.195 81.481 -49.805 1.00 38.66 270 GLU B O 1
ATOM 5302 N N . LYS B 1 271 ? 40.265 79.814 -50.864 1.00 40.18 271 LYS B N 1
ATOM 5303 C CA . LYS B 1 271 ? 39.354 79.837 -51.997 1.00 41.67 271 LYS B CA 1
ATOM 5304 C C . LYS B 1 271 ? 37.965 79.386 -51.547 1.00 40.66 271 LYS B C 1
ATOM 5305 O O . LYS B 1 271 ? 36.955 79.843 -52.079 1.00 42.77 271 LYS B O 1
ATOM 5311 N N . LEU B 1 272 ? 37.908 78.485 -50.572 1.00 38.92 272 LEU B N 1
ATOM 5312 C CA . LEU B 1 272 ? 36.623 77.980 -50.086 1.00 35.84 272 LEU B CA 1
ATOM 5313 C C . LEU B 1 272 ? 35.855 78.993 -49.236 1.00 35.24 272 LEU B C 1
ATOM 5314 O O . LEU B 1 272 ? 34.691 78.768 -48.897 1.00 34.93 272 LEU B O 1
ATOM 5319 N N . GLY B 1 273 ? 36.496 80.098 -48.868 1.00 33.96 273 GLY B N 1
ATOM 5320 C CA . GLY B 1 273 ? 35.780 81.081 -48.076 1.00 34.21 273 GLY B CA 1
ATOM 5321 C C . GLY B 1 273 ? 36.062 81.233 -46.580 1.00 35.76 273 GLY B C 1
ATOM 5322 O O . GLY B 1 273 ? 35.468 82.115 -45.950 1.00 36.19 273 GLY B O 1
ATOM 5323 N N . VAL B 1 274 ? 36.939 80.414 -45.993 1.00 33.66 274 VAL B N 1
ATOM 5324 C CA . VAL B 1 274 ? 37.233 80.566 -44.567 1.00 28.60 274 VAL B CA 1
ATOM 5325 C C . VAL B 1 274 ? 37.644 82.018 -44.386 1.00 29.40 274 VAL B C 1
ATOM 5326 O O . VAL B 1 274 ? 38.093 82.655 -45.341 1.00 28.99 274 VAL B O 1
ATOM 5330 N N . LYS B 1 275 ? 37.476 82.555 -43.179 1.00 30.96 275 LYS B N 1
ATOM 5331 C CA . LYS B 1 275 ? 37.759 83.969 -42.952 1.00 29.82 275 LYS B CA 1
ATOM 5332 C C . LYS B 1 275 ? 39.026 84.274 -42.206 1.00 29.03 275 LYS B C 1
ATOM 5333 O O . LYS B 1 275 ? 39.346 85.455 -41.968 1.00 27.90 275 LYS B O 1
ATOM 5339 N N . ALA B 1 276 ? 39.736 83.227 -41.803 1.00 27.90 276 ALA B N 1
ATOM 5340 C CA . ALA B 1 276 ? 40.988 83.414 -41.075 1.00 27.67 276 ALA B CA 1
ATOM 5341 C C . ALA B 1 276 ? 41.704 82.096 -40.936 1.00 27.86 276 ALA B C 1
ATOM 5342 O O . ALA B 1 276 ? 41.098 81.026 -41.099 1.00 28.61 276 ALA B O 1
ATOM 5344 N N . LEU B 1 277 ? 43.003 82.193 -40.649 1.00 30.20 277 LEU B N 1
ATOM 5345 C CA . LEU B 1 277 ? 43.862 81.025 -40.435 1.00 30.58 277 LEU B CA 1
ATOM 5346 C C . LEU B 1 277 ? 44.361 81.028 -38.990 1.00 29.42 277 LEU B C 1
ATOM 5347 O O . LEU B 1 277 ? 44.996 81.994 -38.540 1.00 31.58 277 LEU B O 1
ATOM 5352 N N . PHE B 1 278 ? 44.074 79.963 -38.259 1.00 29.14 278 PHE B N 1
ATOM 5353 C CA . PHE B 1 278 ? 44.568 79.860 -36.882 1.00 28.18 278 PHE B CA 1
ATOM 5354 C C . PHE B 1 278 ? 45.661 78.791 -36.950 1.00 27.54 278 PHE B C 1
ATOM 5355 O O . PHE B 1 278 ? 45.349 77.595 -37.110 1.00 27.76 278 PHE B O 1
ATOM 5363 N N . VAL B 1 279 ? 46.925 79.214 -36.852 1.00 24.89 279 VAL B N 1
ATOM 5364 C CA . VAL B 1 279 ? 48.040 78.274 -36.920 1.00 24.49 279 VAL B CA 1
ATOM 5365 C C . VAL B 1 279 ? 48.368 77.752 -35.520 1.00 26.52 279 VAL B C 1
ATOM 5366 O O . VAL B 1 279 ? 48.776 78.516 -34.629 1.00 24.76 279 VAL B O 1
ATOM 5370 N N . THR B 1 280 ? 48.207 76.449 -35.338 1.00 25.60 280 THR B N 1
ATOM 5371 C CA . THR B 1 280 ? 48.452 75.823 -34.052 1.00 24.02 280 THR B CA 1
ATOM 5372 C C . THR B 1 280 ? 49.920 75.580 -33.800 1.00 25.29 280 THR B C 1
ATOM 5373 O O . THR B 1 280 ? 50.592 74.876 -34.558 1.00 26.82 280 THR B O 1
ATOM 5377 N N . VAL B 1 281 ? 50.415 76.160 -32.718 1.00 24.35 281 VAL B N 1
ATOM 5378 C CA . VAL B 1 281 ? 51.815 76.058 -32.380 1.00 23.62 281 VAL B CA 1
ATOM 5379 C C . VAL B 1 281 ? 52.097 75.370 -31.047 1.00 24.06 281 VAL B C 1
ATOM 5380 O O . VAL B 1 281 ? 53.231 75.402 -30.568 1.00 23.55 281 VAL B O 1
ATOM 5384 N N . ASP B 1 282 ? 51.089 74.748 -30.438 1.00 22.96 282 ASP B N 1
ATOM 5385 C CA . ASP B 1 282 ? 51.322 74.099 -29.145 1.00 21.84 282 ASP B CA 1
ATOM 5386 C C . ASP B 1 282 ? 51.434 72.593 -29.254 1.00 23.59 282 ASP B C 1
ATOM 5387 O O . ASP B 1 282 ? 51.399 71.881 -28.242 1.00 20.11 282 ASP B O 1
ATOM 5392 N N . ALA B 1 283 ? 51.590 72.101 -30.482 1.00 23.28 283 ALA B N 1
ATOM 5393 C CA . ALA B 1 283 ? 51.670 70.673 -30.666 1.00 25.51 283 ALA B CA 1
ATOM 5394 C C . ALA B 1 283 ? 52.811 70.161 -31.568 1.00 28.90 283 ALA B C 1
ATOM 5395 O O . ALA B 1 283 ? 52.604 69.267 -32.410 1.00 29.83 283 ALA B O 1
ATOM 5397 N N . PRO B 1 284 ? 54.024 70.729 -31.427 1.00 27.61 284 PRO B N 1
ATOM 5398 C CA . PRO B 1 284 ? 55.147 70.259 -32.254 1.00 28.94 284 PRO B CA 1
ATOM 5399 C C . PRO B 1 284 ? 55.443 68.784 -31.955 1.00 29.64 284 PRO B C 1
ATOM 5400 O O . PRO B 1 284 ? 56.045 68.082 -32.757 1.00 34.82 284 PRO B O 1
ATOM 5404 N N . SER B 1 285 ? 55.020 68.333 -30.784 1.00 31.82 285 SER B N 1
ATOM 5405 C CA . SER B 1 285 ? 55.186 66.953 -30.346 1.00 32.60 285 SER B CA 1
ATOM 5406 C C . SER B 1 285 ? 53.814 66.591 -29.772 1.00 31.96 285 SER B C 1
ATOM 5407 O O . SER B 1 285 ? 53.127 67.441 -29.236 1.00 34.47 285 SER B O 1
ATOM 5410 N N . LEU B 1 286 ? 53.410 65.341 -29.882 1.00 34.04 286 LEU B N 1
ATOM 5411 C CA . LEU B 1 286 ? 52.091 64.944 -29.412 1.00 35.99 286 LEU B CA 1
ATOM 5412 C C . LEU B 1 286 ? 52.012 64.809 -27.898 1.00 33.40 286 LEU B C 1
ATOM 5413 O O . LEU B 1 286 ? 52.847 64.160 -27.295 1.00 34.44 286 LEU B O 1
ATOM 5418 N N . GLY B 1 287 ? 51.010 65.428 -27.280 1.00 30.19 287 GLY B N 1
ATOM 5419 C CA . GLY B 1 287 ? 50.866 65.289 -25.843 1.00 27.55 287 GLY B CA 1
ATOM 5420 C C . GLY B 1 287 ? 50.557 63.823 -25.564 1.00 27.16 287 GLY B C 1
ATOM 5421 O O . GLY B 1 287 ? 50.003 63.125 -26.419 1.00 26.74 287 GLY B O 1
ATOM 5422 N N . GLN B 1 288 ? 50.946 63.334 -24.391 1.00 28.68 288 GLN B N 1
ATOM 5423 C CA . GLN B 1 288 ? 50.671 61.947 -24.029 1.00 27.23 288 GLN B CA 1
ATOM 5424 C C . GLN B 1 288 ? 49.340 61.860 -23.256 1.00 24.55 288 GLN B C 1
ATOM 5425 O O . GLN B 1 288 ? 49.233 62.326 -22.117 1.00 24.12 288 GLN B O 1
ATOM 5431 N N . ARG B 1 289 ? 48.314 61.302 -23.901 1.00 24.34 289 ARG B N 1
ATOM 5432 C CA . ARG B 1 289 ? 46.986 61.163 -23.280 1.00 24.73 289 ARG B CA 1
ATOM 5433 C C . ARG B 1 289 ? 46.835 59.723 -22.845 1.00 23.65 289 ARG B C 1
ATOM 5434 O O . ARG B 1 289 ? 46.430 58.863 -23.603 1.00 25.24 289 ARG B O 1
ATOM 5442 N N . GLU B 1 290 ? 47.165 59.489 -21.587 1.00 23.55 290 GLU B N 1
ATOM 5443 C CA . GLU B 1 290 ? 47.189 58.161 -21.025 1.00 23.78 290 GLU B CA 1
ATOM 5444 C C . GLU B 1 290 ? 45.898 57.363 -21.038 1.00 25.69 290 GLU B C 1
ATOM 5445 O O . GLU B 1 290 ? 45.966 56.154 -21.111 1.00 25.97 290 GLU B O 1
ATOM 5451 N N . LYS B 1 291 ? 44.736 58.015 -21.003 1.00 28.07 291 LYS B N 1
ATOM 5452 C CA . LYS B 1 291 ? 43.454 57.285 -21.047 1.00 27.95 291 LYS B CA 1
ATOM 5453 C C . LYS B 1 291 ? 43.359 56.525 -22.358 1.00 29.15 291 LYS B C 1
ATOM 5454 O O . LYS B 1 291 ? 42.870 55.394 -22.380 1.00 29.87 291 LYS B O 1
ATOM 5460 N N . ASP B 1 292 ? 43.808 57.150 -23.451 1.00 31.62 292 ASP B N 1
ATOM 5461 C CA . ASP B 1 292 ? 43.788 56.511 -24.766 1.00 35.18 292 ASP B CA 1
ATOM 5462 C C . ASP B 1 292 ? 44.676 55.310 -24.754 1.00 36.82 292 ASP B C 1
ATOM 5463 O O . ASP B 1 292 ? 44.263 54.206 -25.108 1.00 37.23 292 ASP B O 1
ATOM 5468 N N . MET B 1 293 ? 45.928 55.565 -24.390 1.00 36.38 293 MET B N 1
ATOM 5469 C CA . MET B 1 293 ? 46.947 54.530 -24.334 1.00 35.74 293 MET B CA 1
ATOM 5470 C C . MET B 1 293 ? 46.522 53.349 -23.503 1.00 35.89 293 MET B C 1
ATOM 5471 O O . MET B 1 293 ? 46.732 52.224 -23.915 1.00 36.76 293 MET B O 1
ATOM 5476 N N . LYS B 1 294 ? 45.931 53.585 -22.336 1.00 35.97 294 LYS B N 1
ATOM 5477 C CA . LYS B 1 294 ? 45.533 52.461 -21.504 1.00 40.96 294 LYS B CA 1
ATOM 5478 C C . LYS B 1 294 ? 44.526 51.603 -22.264 1.00 43.51 294 LYS B C 1
ATOM 5479 O O . LYS B 1 294 ? 44.579 50.375 -22.229 1.00 41.94 294 LYS B O 1
ATOM 5485 N N . LEU B 1 295 ? 43.623 52.278 -22.973 1.00 48.22 295 LEU B N 1
ATOM 5486 C CA . LEU B 1 295 ? 42.575 51.629 -23.761 1.00 51.03 295 LEU B CA 1
ATOM 5487 C C . LEU B 1 295 ? 43.186 50.716 -24.821 1.00 52.19 295 LEU B C 1
ATOM 5488 O O . LEU B 1 295 ? 42.779 49.571 -24.973 1.00 52.62 295 LEU B O 1
ATOM 5493 N N . LYS B 1 296 ? 44.179 51.226 -25.534 1.00 53.00 296 LYS B N 1
ATOM 5494 C CA . LYS B 1 296 ? 44.852 50.475 -26.583 1.00 56.61 296 LYS B CA 1
ATOM 5495 C C . LYS B 1 296 ? 45.697 49.272 -26.120 1.00 59.57 296 LYS B C 1
ATOM 5496 O O . LYS B 1 296 ? 45.833 48.287 -26.845 1.00 59.04 296 LYS B O 1
ATOM 5502 N N . PHE B 1 297 ? 46.266 49.346 -24.921 1.00 63.86 297 PHE B N 1
ATOM 5503 C CA . PHE B 1 297 ? 47.082 48.247 -24.405 1.00 66.59 297 PHE B CA 1
ATOM 5504 C C . PHE B 1 297 ? 46.255 47.042 -24.028 1.00 70.90 297 PHE B C 1
ATOM 5505 O O . PHE B 1 297 ? 46.667 45.909 -24.263 1.00 73.02 297 PHE B O 1
ATOM 5513 N N . SER B 1 298 ? 45.093 47.285 -23.431 1.00 76.56 298 SER B N 1
ATOM 5514 C CA . SER B 1 298 ? 44.208 46.200 -23.019 1.00 82.21 298 SER B CA 1
ATOM 5515 C C . SER B 1 298 ? 43.553 45.512 -24.224 1.00 85.99 298 SER B C 1
ATOM 5516 O O . SER B 1 298 ? 42.683 44.650 -24.061 1.00 86.67 298 SER B O 1
ATOM 5519 N N . ASN B 1 299 ? 43.984 45.893 -25.430 1.00 90.11 299 ASN B N 1
ATOM 5520 C CA . ASN B 1 299 ? 43.466 45.306 -26.668 1.00 92.89 299 ASN B CA 1
ATOM 5521 C C . ASN B 1 299 ? 44.534 44.502 -27.430 1.00 94.55 299 ASN B C 1
ATOM 5522 O O . ASN B 1 299 ? 44.240 43.931 -28.484 1.00 95.53 299 ASN B O 1
ATOM 5527 N N . THR B 1 300 ? 45.757 44.464 -26.886 1.00 95.06 300 THR B N 1
ATOM 5528 C CA . THR B 1 300 ? 46.900 43.745 -27.473 1.00 95.04 300 THR B CA 1
ATOM 5529 C C . THR B 1 300 ? 47.271 44.221 -28.879 1.00 95.09 300 THR B C 1
ATOM 5530 O O . THR B 1 300 ? 46.414 44.386 -29.750 1.00 94.86 300 THR B O 1
ATOM 5534 N N . LYS B 1 309 ? 58.237 49.426 -36.445 1.00 98.83 309 LYS B N 1
ATOM 5535 C CA . LYS B 1 309 ? 58.344 48.054 -35.943 1.00 99.00 309 LYS B CA 1
ATOM 5536 C C . LYS B 1 309 ? 59.053 47.074 -36.897 1.00 99.00 309 LYS B C 1
ATOM 5537 O O . LYS B 1 309 ? 58.891 45.847 -36.785 1.00 99.00 309 LYS B O 1
ATOM 5543 N N . THR B 1 310 ? 59.840 47.632 -37.821 1.00 99.00 310 THR B N 1
ATOM 5544 C CA . THR B 1 310 ? 60.617 46.875 -38.812 1.00 99.00 310 THR B CA 1
ATOM 5545 C C 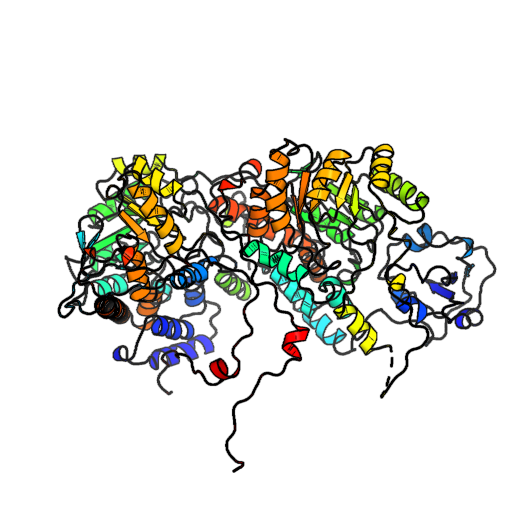. THR B 1 310 ? 61.480 47.849 -39.657 1.00 99.00 310 THR B C 1
ATOM 5546 O O . THR B 1 310 ? 61.901 47.535 -40.754 1.00 99.00 310 THR B O 1
ATOM 5548 N N . ASN B 1 311 ? 62.098 48.888 -39.310 1.00 99.00 311 ASN B N 1
ATOM 5549 C CA . ASN B 1 311 ? 62.816 49.912 -40.131 1.00 99.00 311 ASN B CA 1
ATOM 5550 C C . ASN B 1 311 ? 63.111 51.002 -39.085 1.00 99.00 311 ASN B C 1
ATOM 5551 O O . ASN B 1 311 ? 62.304 51.679 -38.570 1.00 99.00 311 ASN B O 1
ATOM 5556 N N . VAL B 1 312 ? 64.257 51.236 -38.739 1.00 99.00 312 VAL B N 1
ATOM 5557 C CA . VAL B 1 312 ? 64.497 52.125 -37.586 1.00 99.00 312 VAL B CA 1
ATOM 5558 C C . VAL B 1 312 ? 64.046 53.553 -37.582 1.00 99.00 312 VAL B C 1
ATOM 5559 O O . VAL B 1 312 ? 62.834 53.877 -37.604 1.00 99.00 312 VAL B O 1
ATOM 5563 N N . GLU B 1 313 ? 65.149 54.225 -37.496 1.00 99.00 313 GLU B N 1
ATOM 5564 C CA . GLU B 1 313 ? 65.339 55.601 -37.510 1.00 99.00 313 GLU B CA 1
ATOM 5565 C C . GLU B 1 313 ? 64.272 56.510 -36.919 1.00 99.00 313 GLU B C 1
ATOM 5566 O O . GLU B 1 313 ? 64.276 57.673 -37.082 1.00 99.00 313 GLU B O 1
ATOM 5572 N N . GLU B 1 314 ? 63.270 56.724 -36.244 1.00 99.00 314 GLU B N 1
ATOM 5573 C CA . GLU B 1 314 ? 62.486 58.028 -35.889 1.00 99.00 314 GLU B CA 1
ATOM 5574 C C . GLU B 1 314 ? 61.045 57.537 -35.693 1.00 99.00 314 GLU B C 1
ATOM 5575 O O . GLU B 1 314 ? 60.067 58.264 -36.003 1.00 99.00 314 GLU B O 1
ATOM 5577 N N . SER B 1 315 ? 61.136 56.174 -35.166 1.00 99.00 315 SER B N 1
ATOM 5578 C CA . SER B 1 315 ? 60.044 55.311 -34.682 1.00 98.22 315 SER B CA 1
ATOM 5579 C C . SER B 1 315 ? 60.459 54.676 -33.343 1.00 96.70 315 SER B C 1
ATOM 5580 O O . SER B 1 315 ? 60.389 53.458 -33.170 1.00 97.18 315 SER B O 1
ATOM 5583 N N . GLN B 1 316 ? 60.885 55.512 -32.399 1.00 94.33 316 GLN B N 1
ATOM 5584 C CA . GLN B 1 316 ? 61.341 55.026 -31.102 1.00 91.26 316 GLN B CA 1
ATOM 5585 C C . GLN B 1 316 ? 61.430 56.115 -30.013 1.00 88.03 316 GLN B C 1
ATOM 5586 O O . GLN B 1 316 ? 61.984 57.206 -30.231 1.00 88.05 316 GLN B O 1
ATOM 5592 N N . GLY B 1 317 ? 60.872 55.806 -28.841 1.00 82.25 317 GLY B N 1
ATOM 5593 C CA . GLY B 1 317 ? 60.895 56.739 -27.729 1.00 74.01 317 GLY B CA 1
ATOM 5594 C C . GLY B 1 317 ? 60.127 58.028 -27.960 1.00 69.14 317 GLY B C 1
ATOM 5595 O O . GLY B 1 317 ? 58.976 58.005 -28.400 1.00 66.71 317 GLY B O 1
ATOM 5596 N N . ALA B 1 318 ? 60.772 59.155 -27.659 1.00 63.81 318 ALA B N 1
ATOM 5597 C CA . ALA B 1 318 ? 60.167 60.473 -27.816 1.00 58.60 318 ALA B CA 1
ATOM 5598 C C . ALA B 1 318 ? 59.706 60.746 -29.253 1.00 57.06 318 ALA B C 1
ATOM 5599 O O . ALA B 1 318 ? 58.646 61.364 -29.471 1.00 53.37 318 ALA B O 1
ATOM 5601 N N . SER B 1 319 ? 60.499 60.273 -30.223 1.00 52.74 319 SER B N 1
ATOM 5602 C CA . SER B 1 319 ? 60.206 60.460 -31.648 1.00 50.56 319 SER B CA 1
ATOM 5603 C C . SER B 1 319 ? 58.847 59.929 -32.093 1.00 49.41 319 SER B C 1
ATOM 5604 O O . SER B 1 319 ? 58.288 60.398 -33.090 1.00 49.77 319 SER B O 1
ATOM 5607 N N . ARG B 1 320 ? 58.312 58.958 -31.360 1.00 48.15 320 ARG B N 1
ATOM 5608 C CA . ARG B 1 320 ? 57.012 58.399 -31.702 1.00 47.02 320 ARG B CA 1
ATOM 5609 C C . ARG B 1 320 ? 55.927 59.473 -31.597 1.00 45.67 320 ARG B C 1
ATOM 5610 O O . ARG B 1 320 ? 54.843 59.317 -32.170 1.00 45.37 320 ARG B O 1
ATOM 5618 N N . ALA B 1 321 ? 56.220 60.549 -30.855 1.00 42.86 321 ALA B N 1
ATOM 5619 C CA . ALA B 1 321 ? 55.275 61.663 -30.662 1.00 40.29 321 ALA B CA 1
ATOM 5620 C C . ALA B 1 321 ? 55.458 62.775 -31.700 1.00 39.37 321 ALA B C 1
ATOM 5621 O O . ALA B 1 321 ? 54.761 63.797 -31.671 1.00 39.01 321 ALA B O 1
ATOM 5623 N N . LEU B 1 322 ? 56.415 62.581 -32.601 1.00 39.47 322 LEU B N 1
ATOM 5624 C CA . LEU B 1 322 ? 56.643 63.532 -33.668 1.00 38.05 322 LEU B CA 1
ATOM 5625 C C . LEU B 1 322 ? 55.895 62.975 -34.875 1.00 39.51 322 LEU B C 1
ATOM 5626 O O . LEU B 1 322 ? 55.626 61.767 -34.948 1.00 39.34 322 LEU B O 1
ATOM 5631 N N . SER B 1 323 ? 55.530 63.865 -35.795 1.00 42.67 323 SER B N 1
ATOM 5632 C CA . SER B 1 323 ? 54.813 63.492 -37.012 1.00 43.98 323 SER B CA 1
ATOM 5633 C C . SER B 1 323 ? 55.205 64.428 -38.134 1.00 46.49 323 SER B C 1
ATOM 5634 O O . SER B 1 323 ? 55.362 65.635 -37.914 1.00 48.32 323 SER B O 1
ATOM 5637 N N . LYS B 1 324 ? 55.359 63.870 -39.335 1.00 52.24 324 LYS B N 1
ATOM 5638 C CA . LYS B 1 324 ? 55.714 64.656 -40.511 1.00 53.60 324 LYS B CA 1
ATOM 5639 C C . LYS B 1 324 ? 54.573 65.629 -40.798 1.00 53.45 324 LYS B C 1
ATOM 5640 O O . LYS B 1 324 ? 54.768 66.699 -41.379 1.00 53.00 324 LYS B O 1
ATOM 5646 N N . PHE B 1 325 ? 53.379 65.237 -40.369 1.00 53.32 325 PHE B N 1
ATOM 5647 C CA . PHE B 1 325 ? 52.187 66.038 -40.552 1.00 52.56 325 PHE B CA 1
ATOM 5648 C C . PHE B 1 325 ? 52.304 67.398 -39.829 1.00 50.31 325 PHE B C 1
ATOM 5649 O O . PHE B 1 325 ? 51.955 68.448 -40.391 1.00 53.19 325 PHE B O 1
ATOM 5657 N N . ILE B 1 326 ? 52.793 67.378 -38.589 1.00 41.57 326 ILE B N 1
ATOM 5658 C CA . ILE B 1 326 ? 52.954 68.593 -37.810 1.00 35.59 326 ILE B CA 1
ATOM 5659 C C . ILE B 1 326 ? 54.445 68.916 -37.678 1.00 34.93 326 ILE B C 1
ATOM 5660 O O . ILE B 1 326 ? 55.180 68.350 -36.868 1.00 35.00 326 ILE B O 1
ATOM 5665 N N . ASP B 1 327 ? 54.893 69.831 -38.519 1.00 32.42 327 ASP B N 1
ATOM 5666 C CA . ASP B 1 327 ? 56.293 70.205 -38.532 1.00 31.06 327 ASP B CA 1
ATOM 5667 C C . ASP B 1 327 ? 56.748 70.768 -37.204 1.00 29.26 327 ASP B C 1
ATOM 5668 O O . ASP B 1 327 ? 56.335 71.848 -36.803 1.00 31.00 327 ASP B O 1
ATOM 5673 N N . PRO B 1 328 ? 57.642 70.048 -36.516 1.00 29.60 328 PRO B N 1
ATOM 5674 C CA . PRO B 1 328 ? 58.167 70.476 -35.213 1.00 27.69 328 PRO B CA 1
ATOM 5675 C C . PRO B 1 328 ? 59.184 71.577 -35.295 1.00 27.38 328 PRO B C 1
ATOM 5676 O O . PRO B 1 328 ? 59.693 72.022 -34.265 1.00 28.32 328 PRO B O 1
ATOM 5680 N N . SER B 1 329 ? 59.512 72.015 -36.504 1.00 28.27 329 SER B N 1
ATOM 5681 C CA . SER B 1 329 ? 60.527 73.059 -36.640 1.00 26.74 329 SER B CA 1
ATOM 5682 C C . SER B 1 329 ? 59.947 74.410 -37.053 1.00 27.30 329 SER B C 1
ATOM 5683 O O . SER B 1 329 ? 60.683 75.314 -37.478 1.00 28.59 329 SER B O 1
ATOM 5686 N N . LEU B 1 330 ? 58.630 74.555 -36.897 1.00 28.03 330 LEU B N 1
ATOM 5687 C CA . LEU B 1 330 ? 57.932 75.794 -37.232 1.00 25.87 330 LEU B CA 1
ATOM 5688 C C . LEU B 1 330 ? 58.470 76.923 -36.376 1.00 27.90 330 LEU B C 1
ATOM 5689 O O . LEU B 1 330 ? 58.604 76.784 -35.151 1.00 31.41 330 LEU B O 1
ATOM 5694 N N . THR B 1 331 ? 58.781 78.050 -36.998 1.00 27.08 331 THR B N 1
ATOM 5695 C CA . THR B 1 331 ? 59.335 79.154 -36.248 1.00 27.62 331 THR B CA 1
ATOM 5696 C C . THR B 1 331 ? 58.659 80.478 -36.579 1.00 30.72 331 THR B C 1
ATOM 5697 O O . THR B 1 331 ? 57.854 80.562 -37.525 1.00 33.18 331 THR B O 1
ATOM 5701 N N . TRP B 1 332 ? 59.007 81.513 -35.811 1.00 29.00 332 TRP B N 1
ATOM 5702 C CA . TRP B 1 332 ? 58.473 82.847 -36.035 1.00 31.12 332 TRP B CA 1
ATOM 5703 C C . TRP B 1 332 ? 58.689 83.236 -37.494 1.00 34.28 332 TRP B C 1
ATOM 5704 O O . TRP B 1 332 ? 57.771 83.730 -38.157 1.00 36.23 332 TRP B O 1
ATOM 5715 N N . LYS B 1 333 ? 59.896 82.995 -37.999 1.00 37.83 333 LYS B N 1
ATOM 5716 C CA . LYS B 1 333 ? 60.211 83.304 -39.388 1.00 41.26 333 LYS B CA 1
ATOM 5717 C C . LYS B 1 333 ? 59.173 82.689 -40.328 1.00 38.26 333 LYS B C 1
ATOM 5718 O O . LYS B 1 333 ? 58.687 83.353 -41.238 1.00 41.32 333 LYS B O 1
ATOM 5724 N N . ASP B 1 334 ? 58.829 81.429 -40.111 1.00 34.67 334 ASP B N 1
ATOM 5725 C CA . ASP B 1 334 ? 57.821 80.790 -40.943 1.00 34.47 334 ASP B CA 1
ATOM 5726 C C . ASP B 1 334 ? 56.490 81.563 -40.924 1.00 36.43 334 ASP B C 1
ATOM 5727 O O . ASP B 1 334 ? 55.785 81.653 -41.929 1.00 37.58 334 ASP B O 1
ATOM 5732 N N . ILE B 1 335 ? 56.123 82.095 -39.767 1.00 36.06 335 ILE B N 1
ATOM 5733 C CA . ILE B 1 335 ? 54.864 82.795 -39.686 1.00 33.54 335 ILE B CA 1
ATOM 5734 C C . ILE B 1 335 ? 54.971 84.056 -40.535 1.00 35.27 335 ILE B C 1
ATOM 5735 O O . ILE B 1 335 ? 54.050 84.378 -41.303 1.00 34.88 335 ILE B O 1
ATOM 5740 N N . GLU B 1 336 ? 56.103 84.745 -40.411 1.00 32.73 336 GLU B N 1
ATOM 5741 C CA . GLU B 1 336 ? 56.350 85.955 -41.175 1.00 35.73 336 GLU B CA 1
ATOM 5742 C C . GLU B 1 336 ? 56.146 85.648 -42.653 1.00 38.94 336 GLU B C 1
ATOM 5743 O O . GLU B 1 336 ? 55.501 86.422 -43.387 1.00 39.30 336 GLU B O 1
ATOM 5749 N N . GLU B 1 337 ? 56.677 84.500 -43.077 1.00 39.34 337 GLU B N 1
ATOM 5750 C CA . GLU B 1 337 ? 56.527 84.064 -44.454 1.00 39.47 337 GLU B CA 1
ATOM 5751 C C . GLU B 1 337 ? 55.060 83.872 -44.771 1.00 38.15 337 GLU B C 1
ATOM 5752 O O . GLU B 1 337 ? 54.568 84.411 -45.755 1.00 39.63 337 GLU B O 1
ATOM 5758 N N . LEU B 1 338 ? 54.355 83.121 -43.929 1.00 37.71 338 LEU B N 1
ATOM 5759 C CA . LEU B 1 338 ? 52.926 82.891 -44.132 1.00 36.28 338 LEU B CA 1
ATOM 5760 C C . LEU B 1 338 ? 52.150 84.203 -44.337 1.00 36.09 338 LEU B C 1
ATOM 5761 O O . LEU B 1 338 ? 51.193 84.234 -45.103 1.00 38.71 338 LEU B O 1
ATOM 5766 N N . LYS B 1 339 ? 52.552 85.277 -43.662 1.00 34.83 339 LYS B N 1
ATOM 5767 C CA . LYS B 1 339 ? 51.874 86.558 -43.835 1.00 38.28 339 LYS B CA 1
ATOM 5768 C C . LYS B 1 339 ? 51.932 87.025 -45.291 1.00 41.46 339 LYS B C 1
ATOM 5769 O O . LYS B 1 339 ? 50.978 87.637 -45.791 1.00 43.23 339 LYS B O 1
ATOM 5775 N N . LYS B 1 340 ? 53.056 86.749 -45.956 1.00 41.88 340 LYS B N 1
ATOM 5776 C CA . LYS B 1 340 ? 53.263 87.168 -47.345 1.00 43.90 340 LYS B CA 1
ATOM 5777 C C . LYS B 1 340 ? 52.563 86.321 -48.389 1.00 43.86 340 LYS B C 1
ATOM 5778 O O . LYS B 1 340 ? 52.395 86.767 -49.530 1.00 45.15 340 LYS B O 1
ATOM 5784 N N . LYS B 1 341 ? 52.157 85.115 -48.003 1.00 44.15 341 LYS B N 1
ATOM 5785 C CA . LYS B 1 341 ? 51.509 84.196 -48.927 1.00 44.41 3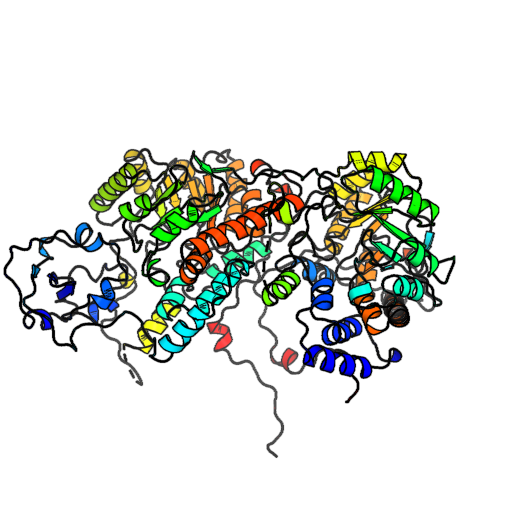41 LYS B CA 1
ATOM 5786 C C . LYS B 1 341 ? 50.002 84.126 -48.795 1.00 43.46 341 LYS B C 1
ATOM 5787 O O . LYS B 1 341 ? 49.367 83.275 -49.427 1.00 43.66 341 LYS B O 1
ATOM 5793 N N . THR B 1 342 ? 49.417 84.988 -47.970 1.00 41.98 342 THR B N 1
ATOM 5794 C CA . THR B 1 342 ? 47.968 84.959 -47.814 1.00 41.21 342 THR B CA 1
ATOM 5795 C C . THR B 1 342 ? 47.414 86.271 -47.305 1.00 42.02 342 THR B C 1
ATOM 5796 O O . THR B 1 342 ? 48.109 87.068 -46.658 1.00 41.43 342 THR B O 1
ATOM 5800 N N . LYS B 1 343 ? 46.142 86.478 -47.596 1.00 45.71 343 LYS B N 1
ATOM 5801 C CA . LYS B 1 343 ? 45.468 87.711 -47.235 1.00 48.95 343 LYS B CA 1
ATOM 5802 C C . LYS B 1 343 ? 44.633 87.508 -45.990 1.00 45.48 343 LYS B C 1
ATOM 5803 O O . LYS B 1 343 ? 44.308 88.467 -45.276 1.00 46.97 343 LYS B O 1
ATOM 5809 N N . LEU B 1 344 ? 44.298 86.248 -45.738 1.00 38.79 344 LEU B N 1
ATOM 5810 C CA . LEU B 1 344 ? 43.508 85.887 -44.575 1.00 36.04 344 LEU B CA 1
ATOM 5811 C C . LEU B 1 344 ? 44.167 86.358 -43.299 1.00 34.59 344 LEU B C 1
ATOM 5812 O O . LEU B 1 344 ? 45.404 86.346 -43.174 1.00 34.59 344 LEU B O 1
ATOM 5817 N N . PRO B 1 345 ? 43.359 86.817 -42.333 1.00 32.76 345 PRO B N 1
ATOM 5818 C CA . PRO B 1 345 ? 43.996 87.255 -41.086 1.00 31.44 345 PRO B CA 1
ATOM 5819 C C . PRO B 1 345 ? 44.655 86.002 -40.449 1.00 30.41 345 PRO B C 1
ATOM 5820 O O . PRO B 1 345 ? 44.143 84.860 -40.554 1.00 29.61 345 PRO B O 1
ATOM 5824 N N . ILE B 1 346 ? 45.793 86.209 -39.810 1.00 29.45 346 ILE B N 1
ATOM 5825 C CA . ILE B 1 346 ? 46.504 85.109 -39.181 1.00 28.98 346 ILE B CA 1
ATOM 5826 C C . ILE B 1 346 ? 46.510 85.194 -37.650 1.00 29.13 346 ILE B C 1
ATOM 5827 O O . ILE B 1 346 ? 46.904 86.218 -37.082 1.00 27.68 346 ILE B O 1
ATOM 5832 N N . VAL B 1 347 ? 46.102 84.103 -36.999 1.00 27.85 347 VAL B N 1
ATOM 5833 C CA . VAL B 1 347 ? 46.089 84.032 -35.528 1.00 26.01 347 VAL B CA 1
ATOM 5834 C C . VAL B 1 347 ? 46.964 82.866 -35.071 1.00 25.28 347 VAL B C 1
ATOM 5835 O O . VAL B 1 347 ? 46.836 81.740 -35.572 1.00 27.48 347 VAL B O 1
ATOM 5839 N N . ILE B 1 348 ? 47.845 83.135 -34.120 1.00 23.26 348 ILE B N 1
ATOM 5840 C CA . ILE B 1 348 ? 48.732 82.099 -33.612 1.00 24.86 348 ILE B CA 1
ATOM 5841 C C . ILE B 1 348 ? 48.035 81.433 -32.436 1.00 22.69 348 ILE B C 1
ATOM 5842 O O . ILE B 1 348 ? 47.839 82.044 -31.379 1.00 23.70 348 ILE B O 1
ATOM 5847 N N . LYS B 1 349 ? 47.647 80.184 -32.628 1.00 21.38 349 LYS B N 1
ATOM 5848 C CA . LYS B 1 349 ? 46.915 79.449 -31.600 1.00 21.04 349 LYS B CA 1
ATOM 5849 C C . LYS B 1 349 ? 47.787 78.563 -30.732 1.00 24.05 349 LYS B C 1
ATOM 5850 O O . LYS B 1 349 ? 48.436 77.635 -31.241 1.00 27.01 349 LYS B O 1
ATOM 5856 N N . GLY B 1 350 ? 47.794 78.835 -29.425 1.00 22.84 350 GLY B N 1
ATOM 5857 C CA . GLY B 1 350 ? 48.583 78.039 -28.486 1.00 20.20 350 GLY B CA 1
ATOM 5858 C C . GLY B 1 350 ? 49.653 78.841 -27.751 1.00 22.61 350 GLY B C 1
ATOM 5859 O O . GLY B 1 350 ? 50.672 78.270 -27.313 1.00 21.31 350 GLY B O 1
ATOM 5860 N N . VAL B 1 351 ? 49.450 80.160 -27.628 1.00 20.56 351 VAL B N 1
ATOM 5861 C CA . VAL B 1 351 ? 50.411 81.005 -26.922 1.00 20.39 351 VAL B CA 1
ATOM 5862 C C . VAL B 1 351 ? 50.180 80.760 -25.421 1.00 20.85 351 VAL B C 1
ATOM 5863 O O . VAL B 1 351 ? 49.037 80.660 -24.966 1.00 21.85 351 VAL B O 1
ATOM 5867 N N . GLN B 1 352 ? 51.267 80.662 -24.662 1.00 19.29 352 GLN B N 1
ATOM 5868 C CA . GLN B 1 352 ? 51.174 80.343 -23.256 1.00 17.24 352 GLN B CA 1
ATOM 5869 C C . GLN B 1 352 ? 51.980 81.233 -22.335 1.00 20.07 352 GLN B C 1
ATOM 5870 O O . GLN B 1 352 ? 52.167 80.921 -21.140 1.00 21.79 352 GLN B O 1
ATOM 5876 N N . ARG B 1 353 ? 52.470 82.340 -22.875 1.00 18.77 353 ARG B N 1
ATOM 5877 C CA . ARG B 1 353 ? 53.217 83.300 -22.064 1.00 20.95 353 ARG B CA 1
ATOM 5878 C C . ARG B 1 353 ? 53.150 84.666 -22.739 1.00 23.30 353 ARG B C 1
ATOM 5879 O O . ARG B 1 353 ? 53.047 84.772 -23.964 1.00 23.78 353 ARG B O 1
ATOM 5887 N N . THR B 1 354 ? 53.182 85.713 -21.936 1.00 25.96 354 THR B N 1
ATOM 5888 C CA . THR B 1 354 ? 53.091 87.053 -22.480 1.00 26.62 354 THR B CA 1
ATOM 5889 C C . THR B 1 354 ? 54.194 87.368 -23.471 1.00 28.06 354 THR B C 1
ATOM 5890 O O . THR B 1 354 ? 53.944 88.061 -24.467 1.00 33.22 354 THR B O 1
ATOM 5894 N N . GLU B 1 355 ? 55.398 86.857 -23.227 1.00 25.33 355 GLU B N 1
ATOM 5895 C CA . GLU B 1 355 ? 56.506 87.134 -24.129 1.00 26.79 355 GLU B CA 1
ATOM 5896 C C . GLU B 1 355 ? 56.126 86.788 -25.547 1.00 27.19 355 GLU B C 1
ATOM 5897 O O . GLU B 1 355 ? 56.445 87.531 -26.475 1.00 30.94 355 GLU B O 1
ATOM 5903 N N . ASP B 1 356 ? 55.444 85.663 -25.730 1.00 26.03 356 ASP B N 1
ATOM 5904 C CA . ASP B 1 356 ? 55.057 85.279 -27.077 1.00 25.55 356 ASP B CA 1
ATOM 5905 C C . ASP B 1 356 ? 53.887 86.081 -27.645 1.00 25.85 356 ASP B C 1
ATOM 5906 O O . ASP B 1 356 ? 53.679 86.095 -28.847 1.00 24.90 356 ASP B O 1
ATOM 5911 N N . VAL B 1 357 ? 53.128 86.762 -26.790 1.00 26.57 357 VAL B N 1
ATOM 5912 C CA . VAL B 1 357 ? 52.031 87.587 -27.294 1.00 26.11 357 VAL B CA 1
ATOM 5913 C C . VAL B 1 357 ? 52.715 88.835 -27.873 1.00 28.09 357 VAL B C 1
ATOM 5914 O O . VAL B 1 357 ? 52.364 89.308 -28.960 1.00 27.58 357 VAL B O 1
ATOM 5918 N N . ILE B 1 358 ? 53.711 89.342 -27.148 1.00 27.08 358 ILE B N 1
ATOM 5919 C CA . ILE B 1 358 ? 54.469 90.497 -27.600 1.00 27.45 358 ILE B CA 1
ATOM 5920 C C . ILE B 1 358 ? 55.108 90.187 -28.961 1.00 30.54 358 ILE B C 1
ATOM 5921 O O . ILE B 1 358 ? 55.061 91.024 -29.866 1.00 31.36 358 ILE B O 1
ATOM 5926 N N . LYS B 1 359 ? 55.697 88.991 -29.118 1.00 31.66 359 LYS B N 1
ATOM 5927 C CA . LYS B 1 359 ? 56.331 88.635 -30.400 1.00 29.55 359 LYS B CA 1
ATOM 5928 C C . LYS B 1 359 ? 55.307 88.582 -31.509 1.00 29.29 359 LYS B C 1
ATOM 5929 O O . LYS B 1 359 ? 55.589 88.951 -32.639 1.00 32.44 359 LYS B O 1
ATOM 5935 N N . ALA B 1 360 ? 54.112 88.113 -31.205 1.00 27.85 360 ALA B N 1
ATOM 5936 C CA . ALA B 1 360 ? 53.094 88.069 -32.237 1.00 29.62 360 ALA B CA 1
ATOM 5937 C C . ALA B 1 360 ? 52.829 89.504 -32.754 1.00 30.38 360 ALA B C 1
ATOM 5938 O O . ALA B 1 360 ? 52.777 89.740 -33.953 1.00 31.14 360 ALA B O 1
ATOM 5940 N N . ALA B 1 361 ? 52.663 90.458 -31.844 1.00 30.97 361 ALA B N 1
ATOM 5941 C CA . ALA B 1 361 ? 52.406 91.839 -32.239 1.00 32.27 361 ALA B CA 1
ATOM 5942 C C . ALA B 1 361 ? 53.564 92.328 -33.102 1.00 34.96 361 ALA B C 1
ATOM 5943 O O . ALA B 1 361 ? 53.353 92.926 -34.166 1.00 34.86 361 ALA B O 1
ATOM 5945 N N . GLU B 1 362 ? 54.787 92.059 -32.647 1.00 36.57 362 GLU B N 1
ATOM 5946 C CA . GLU B 1 362 ? 55.968 92.477 -33.383 1.00 37.37 362 GLU B CA 1
ATOM 5947 C C . GLU B 1 362 ? 55.990 91.987 -34.836 1.00 37.25 362 GLU B C 1
ATOM 5948 O O . GLU B 1 362 ? 56.358 92.751 -35.737 1.00 39.33 362 GLU B O 1
ATOM 5954 N N . ILE B 1 363 ? 55.594 90.743 -35.094 1.00 33.56 363 ILE B N 1
ATOM 5955 C CA . ILE B 1 363 ? 55.598 90.288 -36.478 1.00 31.27 363 ILE B CA 1
ATOM 5956 C C . ILE B 1 363 ? 54.272 90.591 -37.145 1.00 32.26 363 ILE B C 1
ATOM 5957 O O . ILE B 1 363 ? 53.989 90.083 -38.236 1.00 36.68 363 ILE B O 1
ATOM 5962 N N . GLY B 1 364 ? 53.447 91.389 -36.477 1.00 31.04 364 GLY B N 1
ATOM 5963 C CA . GLY B 1 364 ? 52.172 91.798 -37.040 1.00 30.15 364 GLY B CA 1
ATOM 5964 C C . GLY B 1 364 ? 51.105 90.820 -37.489 1.00 32.25 364 GLY B C 1
ATOM 5965 O O . GLY B 1 364 ? 50.445 91.058 -38.513 1.00 31.36 364 GLY B O 1
ATOM 5966 N N . VAL B 1 365 ? 50.919 89.712 -36.778 1.00 31.95 365 VAL B N 1
ATOM 5967 C CA . VAL B 1 365 ? 49.831 88.810 -37.172 1.00 30.15 365 VAL B CA 1
ATOM 5968 C C . VAL B 1 365 ? 48.543 89.470 -36.621 1.00 29.10 365 VAL B C 1
ATOM 5969 O O . VAL B 1 365 ? 48.620 90.479 -35.893 1.00 26.31 365 VAL B O 1
ATOM 5973 N N . SER B 1 366 ? 47.374 88.914 -36.942 1.00 28.92 366 SER B N 1
ATOM 5974 C CA . SER B 1 366 ? 46.115 89.502 -36.483 1.00 29.32 366 SER B CA 1
ATOM 5975 C C . SER B 1 366 ? 45.745 89.249 -35.020 1.00 31.96 366 SER B C 1
ATOM 5976 O O . SER B 1 366 ? 45.040 90.060 -34.403 1.00 33.81 366 SER B O 1
ATOM 5979 N N . GLY B 1 367 ? 46.184 88.120 -34.463 1.00 33.05 367 GLY B N 1
ATOM 5980 C CA . GLY B 1 367 ? 45.883 87.829 -33.068 1.00 29.76 367 GLY B CA 1
ATOM 5981 C C . GLY B 1 367 ? 46.509 86.525 -32.617 1.00 30.19 367 GLY B C 1
ATOM 5982 O O . GLY B 1 367 ? 47.233 85.870 -33.388 1.00 29.99 367 GLY B O 1
ATOM 5983 N N . VAL B 1 368 ? 46.246 86.155 -31.363 1.00 26.42 368 VAL B N 1
ATOM 5984 C CA . VAL B 1 368 ? 46.751 84.905 -30.822 1.00 23.63 368 VAL B CA 1
ATOM 5985 C C . VAL B 1 368 ? 45.625 84.265 -30.064 1.00 25.04 368 VAL B C 1
ATOM 5986 O O . VAL B 1 368 ? 44.615 84.899 -29.784 1.00 27.09 368 VAL B O 1
ATOM 5990 N N . VAL B 1 369 ? 45.776 82.990 -29.757 1.00 25.39 369 VAL B N 1
ATOM 5991 C CA . VAL B 1 369 ? 44.805 82.337 -28.899 1.00 23.65 369 VAL B CA 1
ATOM 5992 C C . VAL B 1 369 ? 45.648 81.865 -27.710 1.00 23.01 369 VAL B C 1
ATOM 5993 O O . VAL B 1 369 ? 46.544 81.020 -27.881 1.00 22.80 369 VAL B O 1
ATOM 5997 N N . LEU B 1 370 ? 45.427 82.470 -26.544 1.00 19.86 370 LEU B N 1
ATOM 5998 C CA . LEU B 1 370 ? 46.100 82.042 -25.332 1.00 18.60 370 LEU B CA 1
ATOM 5999 C C . LEU B 1 370 ? 45.404 80.706 -25.086 1.00 20.53 370 LEU B C 1
ATOM 6000 O O . LEU B 1 370 ? 44.215 80.677 -24.757 1.00 21.93 370 LEU B O 1
ATOM 6005 N N . SER B 1 371 ? 46.150 79.610 -25.262 1.00 19.75 371 SER B N 1
ATOM 6006 C CA . SER B 1 371 ? 45.606 78.271 -25.166 1.00 16.23 371 SER B CA 1
ATOM 6007 C C . SER B 1 371 ? 46.697 77.234 -24.886 1.00 20.01 371 SER B C 1
ATOM 6008 O O . SER B 1 371 ? 47.874 77.449 -25.182 1.00 20.04 371 SER B O 1
ATOM 6011 N N . ASN B 1 372 ? 46.304 76.116 -24.279 1.00 20.82 372 ASN B N 1
ATOM 6012 C CA . ASN B 1 372 ? 47.237 75.043 -24.049 1.00 20.60 372 ASN B CA 1
ATOM 6013 C C . ASN B 1 372 ? 46.622 73.782 -24.631 1.00 22.30 372 ASN B C 1
ATOM 6014 O O . ASN B 1 372 ? 46.839 72.673 -24.134 1.00 26.56 372 ASN B O 1
ATOM 6019 N N . HIS B 1 373 ? 45.850 73.960 -25.706 1.00 22.40 373 HIS B N 1
ATOM 6020 C CA . HIS B 1 373 ? 45.233 72.843 -26.424 1.00 21.06 373 HIS B CA 1
ATOM 6021 C C . HIS B 1 373 ? 44.270 72.059 -25.535 1.00 20.64 373 HIS B C 1
ATOM 6022 O O . HIS B 1 373 ? 44.174 70.834 -25.646 1.00 21.17 373 HIS B O 1
ATOM 6029 N N . GLY B 1 374 ? 43.554 72.755 -24.652 1.00 22.71 374 GLY B N 1
ATOM 6030 C CA . GLY B 1 374 ? 42.628 72.061 -23.765 1.00 21.10 374 GLY B CA 1
ATOM 6031 C C . GLY B 1 374 ? 43.370 71.137 -22.809 1.00 22.29 374 GLY B C 1
ATOM 6032 O O . GLY B 1 374 ? 42.888 70.067 -22.448 1.00 24.64 374 GLY B O 1
ATOM 6033 N N . GLY B 1 375 ? 44.568 71.548 -22.404 1.00 21.17 375 GLY B N 1
ATOM 6034 C CA . GLY B 1 375 ? 45.345 70.739 -21.487 1.00 20.10 375 GLY B CA 1
ATOM 6035 C C . GLY B 1 375 ? 45.758 69.406 -22.052 1.00 19.53 375 GLY B C 1
ATOM 6036 O O . GLY B 1 375 ? 46.033 68.476 -21.290 1.00 22.62 375 GLY B O 1
ATOM 6037 N N . ARG B 1 376 ? 45.813 69.308 -23.379 1.00 19.28 376 ARG B N 1
ATOM 6038 C CA . ARG B 1 376 ? 46.168 68.057 -24.058 1.00 19.32 376 ARG B CA 1
ATOM 6039 C C . ARG B 1 376 ? 47.618 67.982 -24.524 1.00 21.41 376 ARG B C 1
ATOM 6040 O O . ARG B 1 376 ? 48.036 66.995 -25.138 1.00 21.74 376 ARG B O 1
ATOM 6048 N N . GLN B 1 377 ? 48.383 69.017 -24.229 1.00 21.29 377 GLN B N 1
ATOM 6049 C CA . GLN B 1 377 ? 49.758 69.062 -24.646 1.00 20.92 377 GLN B CA 1
ATOM 6050 C C . GLN B 1 377 ? 50.757 69.080 -23.500 1.00 20.37 377 GLN B C 1
ATOM 6051 O O . GLN B 1 377 ? 51.158 68.013 -23.015 1.00 21.75 377 GLN B O 1
ATOM 6057 N N . LEU B 1 378 ? 51.181 70.265 -23.075 1.00 17.79 378 LEU B N 1
ATOM 6058 C CA . LEU B 1 378 ? 52.136 70.343 -21.982 1.00 17.42 378 LEU B CA 1
ATOM 6059 C C . LEU B 1 378 ? 51.377 70.439 -20.657 1.00 20.73 378 LEU B C 1
ATOM 6060 O O . LEU B 1 378 ? 50.584 71.359 -20.485 1.00 19.10 378 LEU B O 1
ATOM 6065 N N . ASP B 1 379 ? 51.578 69.479 -19.740 1.00 20.66 379 ASP B N 1
ATOM 6066 C CA . ASP B 1 379 ? 50.919 69.562 -18.446 1.00 19.43 379 ASP B CA 1
ATOM 6067 C C . ASP B 1 379 ? 51.703 70.556 -17.574 1.00 20.93 379 ASP B C 1
ATOM 6068 O O . ASP B 1 379 ? 52.941 70.585 -17.562 1.00 21.22 379 ASP B O 1
ATOM 6073 N N . PHE B 1 380 ? 50.950 71.385 -16.869 1.00 18.73 380 PHE B N 1
ATOM 6074 C CA . PHE B 1 380 ? 51.461 72.432 -16.001 1.00 19.05 380 PHE B CA 1
ATOM 6075 C C . PHE B 1 380 ? 51.691 73.728 -16.746 1.00 20.45 380 PHE B C 1
ATOM 6076 O O . PHE B 1 380 ? 52.422 74.622 -16.300 1.00 19.83 380 PHE B O 1
ATOM 6084 N N . SER B 1 381 ? 51.059 73.796 -17.916 1.00 18.47 381 SER B N 1
ATOM 6085 C CA . SER B 1 381 ? 51.031 75.025 -18.664 1.00 19.66 381 SER B CA 1
ATOM 6086 C C . SER B 1 381 ? 49.898 75.721 -17.861 1.00 20.46 381 SER B C 1
ATOM 6087 O O . SER B 1 381 ? 48.975 75.049 -17.365 1.00 19.80 381 SER B O 1
ATOM 6090 N N . ARG B 1 382 ? 49.973 77.035 -17.699 1.00 19.37 382 ARG B N 1
ATOM 6091 C CA . ARG B 1 382 ? 48.974 77.778 -16.922 1.00 18.24 382 ARG B CA 1
ATOM 6092 C C . ARG B 1 382 ? 47.587 77.882 -17.542 1.00 18.76 382 ARG B C 1
ATOM 6093 O O . ARG B 1 382 ? 47.389 77.587 -18.737 1.00 19.14 382 ARG B O 1
ATOM 6101 N N . ALA B 1 383 ? 46.619 78.286 -16.723 1.00 16.17 383 ALA B N 1
ATOM 6102 C CA . ALA B 1 383 ? 45.267 78.480 -17.229 1.00 17.77 383 ALA B CA 1
ATOM 6103 C C . ALA B 1 383 ? 45.334 79.709 -18.119 1.00 18.65 383 ALA B C 1
ATOM 6104 O O . ALA B 1 383 ? 45.920 80.732 -17.745 1.00 19.41 383 ALA B O 1
ATOM 6106 N N . PRO B 1 384 ? 44.758 79.619 -19.322 1.00 18.49 384 PRO B N 1
ATOM 6107 C CA . PRO B 1 384 ? 44.791 80.777 -20.206 1.00 17.19 384 PRO B CA 1
ATOM 6108 C C . PRO B 1 384 ? 44.126 82.006 -19.585 1.00 21.46 384 PRO B C 1
ATOM 6109 O O . PRO B 1 384 ? 44.562 83.138 -19.843 1.00 22.92 384 PRO B O 1
ATOM 6113 N N . ILE B 1 385 ? 43.085 81.802 -18.763 1.00 19.46 385 ILE B N 1
ATOM 6114 C CA . ILE B 1 385 ? 42.416 82.940 -18.157 1.00 18.55 385 ILE B CA 1
ATOM 6115 C C . ILE B 1 385 ? 43.415 83.756 -17.351 1.00 19.77 385 ILE B C 1
ATOM 6116 O O . ILE B 1 385 ? 43.356 84.986 -17.317 1.00 21.66 385 ILE B O 1
ATOM 6121 N N . GLU B 1 386 ? 44.359 83.067 -16.733 1.00 20.49 386 GLU B N 1
ATOM 6122 C CA . GLU B 1 386 ? 45.378 83.726 -15.933 1.00 23.45 386 GLU B CA 1
ATOM 6123 C C . GLU B 1 386 ? 46.434 84.394 -16.831 1.00 23.70 386 GLU B C 1
ATOM 6124 O O . GLU B 1 386 ? 46.926 85.486 -16.529 1.00 25.12 386 GLU B O 1
ATOM 6130 N N . VAL B 1 387 ? 46.785 83.762 -17.942 1.00 24.81 387 VAL B N 1
ATOM 6131 C CA . VAL B 1 387 ? 47.786 84.379 -18.819 1.00 25.86 387 VAL B CA 1
ATOM 6132 C C . VAL B 1 387 ? 47.168 85.640 -19.426 1.00 26.11 387 VAL B C 1
ATOM 6133 O O . VAL B 1 387 ? 47.852 86.645 -19.623 1.00 24.80 387 VAL B O 1
ATOM 6137 N N . LEU B 1 388 ? 45.865 85.580 -19.689 1.00 24.23 388 LEU B N 1
ATOM 6138 C CA . LEU B 1 388 ? 45.144 86.726 -20.219 1.00 22.49 388 LEU B CA 1
ATOM 6139 C C . LEU B 1 388 ? 45.205 87.881 -19.229 1.00 24.24 388 LEU B C 1
ATOM 6140 O O . LEU B 1 388 ? 45.507 89.007 -19.620 1.00 24.33 388 LEU B O 1
ATOM 6145 N N . ALA B 1 389 ? 44.937 87.614 -17.947 1.00 22.60 389 ALA B N 1
ATOM 6146 C CA . ALA B 1 389 ? 44.937 88.706 -16.968 1.00 23.04 389 ALA B CA 1
ATOM 6147 C C . ALA B 1 389 ? 46.271 89.404 -16.897 1.00 24.58 389 ALA B C 1
ATOM 6148 O O . ALA B 1 389 ? 46.330 90.597 -16.638 1.00 25.34 389 ALA B O 1
ATOM 6150 N N . GLU B 1 390 ? 47.344 88.660 -17.122 1.00 25.64 390 GLU B N 1
ATOM 6151 C CA . GLU B 1 390 ? 48.679 89.231 -17.082 1.00 26.09 390 GLU B CA 1
ATOM 6152 C C . GLU B 1 390 ? 49.018 89.953 -18.393 1.00 27.93 390 GLU B C 1
ATOM 6153 O O . GLU B 1 390 ? 49.633 91.033 -18.388 1.00 26.22 390 GLU B O 1
ATOM 6159 N N . THR B 1 391 ? 48.594 89.356 -19.505 1.00 28.00 391 THR B N 1
ATOM 6160 C CA . THR B 1 391 ? 48.880 89.865 -20.847 1.00 28.37 391 THR B CA 1
ATOM 6161 C C . THR B 1 391 ? 48.248 91.205 -21.258 1.00 31.78 391 THR B C 1
ATOM 6162 O O . THR B 1 391 ? 48.954 92.121 -21.693 1.00 31.66 391 THR B O 1
ATOM 6166 N N . MET B 1 392 ? 46.932 91.335 -21.115 1.00 31.15 392 MET B N 1
ATOM 6167 C CA . MET B 1 392 ? 46.261 92.556 -21.536 1.00 32.28 392 MET B CA 1
ATOM 6168 C C . MET B 1 392 ? 46.829 93.852 -20.960 1.00 34.48 392 MET B C 1
ATOM 6169 O O . MET B 1 392 ? 47.057 94.811 -21.701 1.00 37.22 392 MET B O 1
ATOM 6174 N N . PRO B 1 393 ? 47.085 93.903 -19.641 1.00 33.09 393 PRO B N 1
ATOM 6175 C CA . PRO B 1 393 ? 47.627 95.152 -19.094 1.00 32.23 393 PRO B CA 1
ATOM 6176 C C . PRO B 1 393 ? 48.967 95.473 -19.731 1.00 34.94 393 PRO B C 1
ATOM 6177 O O . PRO B 1 393 ? 49.254 96.610 -20.054 1.00 36.44 393 PRO B O 1
ATOM 6181 N N . ILE B 1 394 ? 49.791 94.454 -19.913 1.00 38.35 394 ILE B N 1
ATOM 6182 C CA . ILE B 1 394 ? 51.101 94.657 -20.504 1.00 40.39 394 ILE B CA 1
ATOM 6183 C C . ILE B 1 394 ? 50.986 95.159 -21.940 1.00 44.02 394 ILE B C 1
ATOM 6184 O O . ILE B 1 394 ? 51.823 95.942 -22.389 1.00 44.39 394 ILE B O 1
ATOM 6189 N N . LEU B 1 395 ? 49.945 94.733 -22.654 1.00 46.74 395 LEU B N 1
ATOM 6190 C CA . LEU B 1 395 ? 49.769 95.199 -24.020 1.00 49.35 395 LEU B CA 1
ATOM 6191 C C . LEU B 1 395 ? 49.501 96.701 -23.972 1.00 53.96 395 LEU B C 1
ATOM 6192 O O . LEU B 1 395 ? 50.216 97.470 -24.620 1.00 56.38 395 LEU B O 1
ATOM 6197 N N . GLU B 1 396 ? 48.503 97.120 -23.190 1.00 58.10 396 GLU B N 1
ATOM 6198 C CA . GLU B 1 396 ? 48.169 98.543 -23.056 1.00 60.45 396 GLU B CA 1
ATOM 6199 C C . GLU B 1 396 ? 49.399 99.385 -22.719 1.00 61.02 396 GLU B C 1
ATOM 6200 O O . GLU B 1 396 ? 49.562 100.481 -23.249 1.00 62.38 396 GLU B O 1
ATOM 6206 N N . GLN B 1 397 ? 50.278 98.871 -21.865 1.00 61.32 397 GLN B N 1
ATOM 6207 C CA . GLN B 1 397 ? 51.489 99.606 -21.508 1.00 63.97 397 GLN B CA 1
ATOM 6208 C C . GLN B 1 397 ? 52.418 99.709 -22.719 1.00 65.51 397 GLN B C 1
ATOM 6209 O O . GLN B 1 397 ? 53.627 99.919 -22.563 1.00 66.94 397 GLN B O 1
ATOM 6215 N N . ARG B 1 398 ? 51.851 99.550 -23.915 1.00 65.48 398 ARG B N 1
ATOM 6216 C CA . ARG B 1 398 ? 52.601 99.617 -25.176 1.00 63.69 398 ARG B CA 1
ATOM 6217 C C . ARG B 1 398 ? 51.594 99.804 -26.311 1.00 63.21 398 ARG B C 1
ATOM 6218 O O . ARG B 1 398 ? 51.902 99.533 -27.476 1.00 61.15 398 ARG B O 1
ATOM 6226 N N . ASN B 1 399 ? 50.392 100.259 -25.940 1.00 64.67 399 ASN B N 1
ATOM 6227 C CA . ASN B 1 399 ? 49.271 100.494 -26.863 1.00 66.37 399 ASN B CA 1
ATOM 6228 C C . ASN B 1 399 ? 49.143 99.431 -27.972 1.00 66.27 399 ASN B C 1
ATOM 6229 O O . ASN B 1 399 ? 48.630 99.712 -29.064 1.00 66.15 399 ASN B O 1
ATOM 6234 N N . LEU B 1 400 ? 49.619 98.215 -27.692 1.00 64.92 400 LEU B N 1
ATOM 6235 C CA . LEU B 1 400 ? 49.497 97.109 -28.642 1.00 62.44 400 LEU B CA 1
ATOM 6236 C C . LEU B 1 400 ? 48.043 96.739 -28.455 1.00 61.50 400 LEU B C 1
ATOM 6237 O O . LEU B 1 400 ? 47.513 95.787 -29.036 1.00 59.71 400 LEU B O 1
ATOM 6242 N N . LYS B 1 401 ? 47.432 97.568 -27.612 1.00 62.05 401 LYS B N 1
ATOM 6243 C CA . LYS B 1 401 ? 46.039 97.544 -27.210 1.00 62.91 401 LYS B CA 1
ATOM 6244 C C . LYS B 1 401 ? 45.148 96.910 -28.267 1.00 61.71 401 LYS B C 1
ATOM 6245 O O . LYS B 1 401 ? 44.485 95.909 -28.013 1.00 61.63 401 LYS B O 1
ATOM 6251 N N . ASP B 1 402 ? 45.150 97.495 -29.459 1.00 62.36 402 ASP B N 1
ATOM 6252 C CA . ASP B 1 402 ? 44.309 97.013 -30.545 1.00 61.19 402 ASP B CA 1
ATOM 6253 C C . ASP B 1 402 ? 45.057 96.401 -31.722 1.00 58.34 402 ASP B C 1
ATOM 6254 O O . ASP B 1 402 ? 44.435 95.971 -32.695 1.00 59.10 402 ASP B O 1
ATOM 6259 N N . LYS B 1 403 ? 46.381 96.353 -31.654 1.00 54.49 403 LYS B N 1
ATOM 6260 C CA . LYS B 1 403 ? 47.136 95.791 -32.763 1.00 51.57 403 LYS B CA 1
ATOM 6261 C C . LYS B 1 403 ? 46.887 94.298 -32.856 1.00 45.86 403 LYS B C 1
ATOM 6262 O O . LYS B 1 403 ? 46.918 93.717 -33.932 1.00 44.15 403 LYS B O 1
ATOM 6268 N N . LEU B 1 404 ? 46.587 93.695 -31.716 1.00 41.35 404 LEU B N 1
ATOM 6269 C CA . LEU B 1 404 ? 46.397 92.255 -31.645 1.00 36.29 404 LEU B CA 1
ATOM 6270 C C . LEU B 1 404 ? 45.103 91.832 -30.980 1.00 32.65 404 LEU B C 1
ATOM 6271 O O . LEU B 1 404 ? 44.802 92.304 -29.901 1.00 35.46 404 LEU B O 1
ATOM 6276 N N . GLU B 1 405 ? 44.328 90.964 -31.620 1.00 30.30 405 GLU B N 1
ATOM 6277 C CA . GLU B 1 405 ? 43.120 90.444 -30.998 1.00 28.51 405 GLU B CA 1
ATOM 6278 C C . GLU B 1 405 ? 43.549 89.183 -30.221 1.00 30.92 405 GLU B C 1
ATOM 6279 O O . GLU B 1 405 ? 44.185 88.267 -30.775 1.00 30.62 405 GLU B O 1
ATOM 6285 N N . VAL B 1 406 ? 43.196 89.141 -28.941 1.00 29.88 406 VAL B N 1
ATOM 6286 C CA . VAL B 1 406 ? 43.538 88.028 -28.068 1.00 25.52 406 VAL B CA 1
ATOM 6287 C C . VAL B 1 406 ? 42.340 87.169 -27.693 1.00 25.72 406 VAL B C 1
ATOM 6288 O O . VAL B 1 406 ? 41.417 87.633 -27.017 1.00 27.73 406 VAL B O 1
ATOM 6292 N N . PHE B 1 407 ? 42.358 85.916 -28.141 1.00 25.60 407 PHE B N 1
ATOM 6293 C CA . PHE B 1 407 ? 41.296 84.947 -27.832 1.00 24.61 407 PHE B CA 1
ATOM 6294 C C . PHE B 1 407 ? 41.789 83.983 -26.734 1.00 24.54 407 PHE B C 1
ATOM 6295 O O . PHE B 1 407 ? 42.985 83.921 -26.432 1.00 26.12 407 PHE B O 1
ATOM 6303 N N . VAL B 1 408 ? 40.876 83.250 -26.118 1.00 22.74 408 VAL B N 1
ATOM 6304 C CA . VAL B 1 408 ? 41.281 82.268 -25.124 1.00 23.33 408 VAL B CA 1
ATOM 6305 C C . VAL B 1 408 ? 40.320 81.108 -25.200 1.00 23.55 408 VAL B C 1
ATOM 6306 O O . VAL B 1 408 ? 39.178 81.286 -25.626 1.00 24.36 408 VAL B O 1
ATOM 6310 N N . ASP B 1 409 ? 40.803 79.918 -24.841 1.00 22.66 409 ASP B N 1
ATOM 6311 C CA . ASP B 1 409 ? 39.975 78.726 -24.787 1.00 20.17 409 ASP B CA 1
ATOM 6312 C C . ASP B 1 409 ? 40.517 77.896 -23.641 1.00 20.53 409 ASP B C 1
ATOM 6313 O O . ASP B 1 409 ? 41.549 78.238 -23.059 1.00 20.38 409 ASP B O 1
ATOM 6318 N N . GLY B 1 410 ? 39.798 76.831 -23.307 1.00 19.46 410 GLY B N 1
ATOM 6319 C CA . GLY B 1 410 ? 40.205 75.967 -22.225 1.00 20.77 410 GLY B CA 1
ATOM 6320 C C . GLY B 1 410 ? 39.346 76.040 -20.961 1.00 20.97 410 GLY B C 1
ATOM 6321 O O . GLY B 1 410 ? 39.367 77.039 -20.243 1.00 20.58 410 GLY B O 1
ATOM 6322 N N . GLY B 1 411 ? 38.573 74.982 -20.702 1.00 20.04 411 GLY B N 1
ATOM 6323 C CA . GLY B 1 411 ? 37.786 74.914 -19.485 1.00 20.49 411 GLY B CA 1
ATOM 6324 C C . GLY B 1 411 ? 36.617 75.863 -19.315 1.00 22.32 411 GLY B C 1
ATOM 6325 O O . GLY B 1 411 ? 36.139 76.053 -18.190 1.00 23.35 411 GLY B O 1
ATOM 6326 N N . VAL B 1 412 ? 36.163 76.451 -20.418 1.00 21.37 412 VAL B N 1
ATOM 6327 C CA . VAL B 1 412 ? 35.045 77.380 -20.400 1.00 21.17 412 VAL B CA 1
ATOM 6328 C C . VAL B 1 412 ? 33.794 76.547 -20.465 1.00 21.45 412 VAL B C 1
ATOM 6329 O O . VAL B 1 412 ? 33.596 75.809 -21.427 1.00 22.33 412 VAL B O 1
ATOM 6333 N N . ARG B 1 413 ? 32.940 76.671 -19.452 1.00 20.36 413 ARG B N 1
ATOM 6334 C CA . ARG B 1 413 ? 31.738 75.862 -19.414 1.00 19.27 413 ARG B CA 1
ATOM 6335 C C . ARG B 1 413 ? 30.478 76.676 -19.055 1.00 22.89 413 ARG B C 1
ATOM 6336 O O . ARG B 1 413 ? 29.342 76.174 -19.189 1.00 20.45 413 ARG B O 1
ATOM 6344 N N . ARG B 1 414 ? 30.675 77.918 -18.606 1.00 17.99 414 ARG B N 1
ATOM 6345 C CA . ARG B 1 414 ? 29.553 78.761 -18.205 1.00 19.25 414 ARG B CA 1
ATOM 6346 C C . ARG B 1 414 ? 29.600 80.153 -18.810 1.00 19.73 414 ARG B C 1
ATOM 6347 O O . ARG B 1 414 ? 30.663 80.676 -19.130 1.00 17.44 414 ARG B O 1
ATOM 6355 N N . GLY B 1 415 ? 28.432 80.775 -18.941 1.00 19.01 415 GLY B N 1
ATOM 6356 C CA . GLY B 1 415 ? 28.402 82.128 -19.465 1.00 17.48 415 GLY B CA 1
ATOM 6357 C C . GLY B 1 415 ? 29.292 83.039 -18.627 1.00 18.83 415 GLY B C 1
ATOM 6358 O O . GLY B 1 415 ? 30.007 83.912 -19.148 1.00 21.07 415 GLY B O 1
ATOM 6359 N N . THR B 1 416 ? 29.264 82.845 -17.314 1.00 18.09 416 THR B N 1
ATOM 6360 C CA . THR B 1 416 ? 30.094 83.653 -16.462 1.00 19.65 416 THR B CA 1
ATOM 6361 C C . THR B 1 416 ? 31.585 83.430 -16.759 1.00 21.49 416 THR B C 1
ATOM 6362 O O . THR B 1 416 ? 32.389 84.351 -16.568 1.00 22.15 416 THR B O 1
ATOM 6366 N N . ASP B 1 417 ? 31.975 82.239 -17.229 1.00 19.75 417 ASP B N 1
ATOM 6367 C CA . ASP B 1 417 ? 33.394 82.054 -17.535 1.00 20.33 417 ASP B CA 1
ATOM 6368 C C . ASP B 1 417 ? 33.711 82.979 -18.708 1.00 19.65 417 ASP B C 1
ATOM 6369 O O . ASP B 1 417 ? 34.721 83.690 -18.719 1.00 19.88 417 ASP B O 1
ATOM 6374 N N . VAL B 1 418 ? 32.833 82.975 -19.700 1.00 18.84 418 VAL B N 1
ATOM 6375 C CA . VAL B 1 418 ? 33.029 83.806 -20.883 1.00 19.50 418 VAL B CA 1
ATOM 6376 C C . VAL B 1 418 ? 33.110 85.274 -20.499 1.00 21.87 418 VAL B C 1
ATOM 6377 O O . VAL B 1 418 ? 33.988 86.009 -20.963 1.00 25.47 418 VAL B O 1
ATOM 6381 N N . LEU B 1 419 ? 32.193 85.692 -19.634 1.00 22.84 419 LEU B N 1
ATOM 6382 C CA . LEU B 1 419 ? 32.124 87.065 -19.200 1.00 21.56 419 LEU B CA 1
ATOM 6383 C C . LEU B 1 419 ? 33.417 87.486 -18.530 1.00 21.90 419 LEU B C 1
ATOM 6384 O O . LEU B 1 419 ? 33.876 88.619 -18.690 1.00 22.71 419 LEU B O 1
ATOM 6389 N N . LYS B 1 420 ? 34.022 86.592 -17.768 1.00 20.44 420 LYS B N 1
ATOM 6390 C CA . LYS B 1 420 ? 35.265 86.979 -17.120 1.00 21.01 420 LYS B CA 1
ATOM 6391 C C . LYS B 1 420 ? 36.355 87.248 -18.151 1.00 21.53 420 LYS B C 1
ATOM 6392 O O . LYS B 1 420 ? 37.073 88.230 -18.057 1.00 24.65 420 LYS B O 1
ATOM 6398 N N . ALA B 1 421 ? 36.469 86.379 -19.145 1.00 23.72 421 ALA B N 1
ATOM 6399 C CA . ALA B 1 421 ? 37.470 86.550 -20.193 1.00 23.90 421 ALA B CA 1
ATOM 6400 C C . ALA B 1 421 ? 37.245 87.884 -20.922 1.00 24.28 421 ALA B C 1
ATOM 6401 O O . ALA B 1 421 ? 38.193 88.661 -21.164 1.00 22.85 421 ALA B O 1
ATOM 6403 N N . LEU B 1 422 ? 35.986 88.145 -21.271 1.00 22.99 422 LEU B N 1
ATOM 6404 C CA . LEU B 1 422 ? 35.649 89.377 -21.990 1.00 21.44 422 LEU B CA 1
ATOM 6405 C C . LEU B 1 422 ? 36.041 90.617 -21.201 1.00 21.44 422 LEU B C 1
ATOM 6406 O O . LEU B 1 422 ? 36.666 91.520 -21.735 1.00 25.71 422 LEU B O 1
ATOM 6411 N N . CYS B 1 423 ? 35.700 90.652 -19.917 1.00 22.49 423 CYS B N 1
ATOM 6412 C CA . CYS B 1 423 ? 36.044 91.771 -19.062 1.00 20.17 423 CYS B CA 1
ATOM 6413 C C . CYS B 1 423 ? 37.557 91.991 -18.987 1.00 23.19 423 CYS B C 1
ATOM 6414 O O . CYS B 1 423 ? 38.026 93.121 -18.775 1.00 23.30 423 CYS B O 1
ATOM 6417 N N . LEU B 1 424 ? 38.335 90.916 -19.086 1.00 23.08 424 LEU B N 1
ATOM 6418 C CA . LEU B 1 424 ? 39.781 91.086 -19.023 1.00 25.03 424 LEU B CA 1
ATOM 6419 C C . LEU B 1 424 ? 40.307 91.576 -20.391 1.00 25.55 424 LEU B C 1
ATOM 6420 O O . LEU B 1 424 ? 41.443 92.037 -20.494 1.00 25.79 424 LEU B O 1
ATOM 6425 N N . GLY B 1 425 ? 39.479 91.491 -21.433 1.00 24.01 425 GLY B N 1
ATOM 6426 C CA . GLY B 1 425 ? 39.915 91.987 -22.730 1.00 24.54 425 GLY B CA 1
ATOM 6427 C C . GLY B 1 425 ? 39.995 90.996 -23.876 1.00 26.59 425 GLY B C 1
ATOM 6428 O O . GLY B 1 425 ? 40.441 91.358 -24.959 1.00 28.93 425 GLY B O 1
ATOM 6429 N N . ALA B 1 426 ? 39.579 89.754 -23.653 1.00 24.38 426 ALA B N 1
ATOM 6430 C CA . ALA B 1 426 ? 39.619 88.749 -24.698 1.00 24.78 426 ALA B CA 1
ATOM 6431 C C . ALA B 1 426 ? 38.651 89.172 -25.801 1.00 25.89 426 ALA B C 1
ATOM 6432 O O . ALA B 1 426 ? 37.584 89.678 -25.508 1.00 29.76 426 ALA B O 1
ATOM 6434 N N . LYS B 1 427 ? 39.020 88.977 -27.062 1.00 25.79 427 LYS B N 1
ATOM 6435 C CA . LYS B 1 427 ? 38.146 89.353 -28.164 1.00 24.18 427 LYS B CA 1
ATOM 6436 C C . LYS B 1 427 ? 37.062 88.313 -28.313 1.00 23.87 427 LYS B C 1
ATOM 6437 O O . LYS B 1 427 ? 35.965 88.620 -28.749 1.00 25.72 427 LYS B O 1
ATOM 6443 N N . GLY B 1 428 ? 37.374 87.071 -27.957 1.00 24.85 428 GLY B N 1
ATOM 6444 C CA . GLY B 1 428 ? 36.408 85.999 -28.099 1.00 20.95 428 GLY B CA 1
ATOM 6445 C C . GLY B 1 428 ? 36.852 84.836 -27.248 1.00 22.35 428 GLY B C 1
ATOM 6446 O O . GLY B 1 428 ? 38.027 84.742 -26.870 1.00 24.01 428 GLY B O 1
ATOM 6447 N N . VAL B 1 429 ? 35.929 83.929 -26.964 1.00 19.85 429 VAL B N 1
ATOM 6448 C CA . VAL B 1 429 ? 36.227 82.817 -26.082 1.00 19.85 429 VAL B CA 1
ATOM 6449 C C . VAL B 1 429 ? 35.890 81.536 -26.784 1.00 21.67 429 VAL B C 1
ATOM 6450 O O . VAL B 1 429 ? 34.784 81.392 -27.303 1.00 23.72 429 VAL B O 1
ATOM 6454 N N . GLY B 1 430 ? 36.829 80.597 -26.804 1.00 20.47 430 GLY B N 1
ATOM 6455 C CA . GLY B 1 430 ? 36.565 79.361 -27.503 1.00 19.23 430 GLY B CA 1
ATOM 6456 C C . GLY B 1 430 ? 36.245 78.199 -26.613 1.00 20.09 430 GLY B C 1
ATOM 6457 O O . GLY B 1 430 ? 36.677 78.158 -25.470 1.00 23.49 430 GLY B O 1
ATOM 6458 N N . LEU B 1 431 ? 35.472 77.257 -27.144 1.00 20.61 431 LEU B N 1
ATOM 6459 C CA . LEU B 1 431 ? 35.103 76.040 -26.421 1.00 20.88 431 LEU B CA 1
ATOM 6460 C C . LEU B 1 431 ? 35.282 74.847 -27.356 1.00 22.36 431 LEU B C 1
ATOM 6461 O O . LEU B 1 431 ? 34.912 74.920 -28.541 1.00 25.18 431 LEU B O 1
ATOM 6466 N N . GLY B 1 432 ? 35.827 73.756 -26.829 1.00 20.46 432 GLY B N 1
ATOM 6467 C CA . GLY B 1 432 ? 36.021 72.577 -27.643 1.00 20.18 432 GLY B CA 1
ATOM 6468 C C . GLY B 1 432 ? 35.184 71.403 -27.190 1.00 22.92 432 GLY B C 1
ATOM 6469 O O . GLY B 1 432 ? 34.196 71.074 -27.824 1.00 24.46 432 GLY B O 1
ATOM 6470 N N . ARG B 1 433 ? 35.562 70.768 -26.081 1.00 23.46 433 ARG B N 1
ATOM 6471 C CA . ARG B 1 433 ? 34.815 69.608 -25.610 1.00 21.78 433 ARG B CA 1
ATOM 6472 C C . ARG B 1 433 ? 33.285 69.717 -25.482 1.00 22.60 433 ARG B C 1
ATOM 6473 O O . ARG B 1 433 ? 32.562 68.830 -25.931 1.00 23.99 433 ARG B O 1
ATOM 6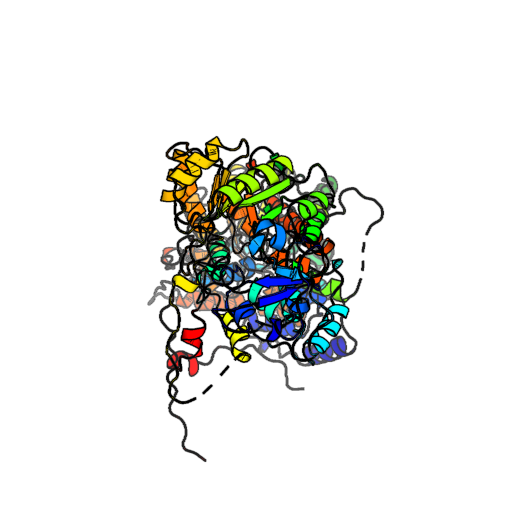481 N N . PRO B 1 434 ? 32.767 70.797 -24.876 1.00 23.20 434 PRO B N 1
ATOM 6482 C CA . PRO B 1 434 ? 31.302 70.875 -24.745 1.00 24.47 434 PRO B CA 1
ATOM 6483 C C . PRO B 1 434 ? 30.556 70.647 -26.061 1.00 25.87 434 PRO B C 1
ATOM 6484 O O . PRO B 1 434 ? 29.577 69.884 -26.119 1.00 25.31 434 PRO B O 1
ATOM 6488 N N . PHE B 1 435 ? 31.030 71.285 -27.124 1.00 25.88 435 PHE B N 1
ATOM 6489 C CA . PHE B 1 435 ? 30.380 71.124 -28.421 1.00 26.02 435 PHE B CA 1
ATOM 6490 C C . PHE B 1 435 ? 30.564 69.718 -28.959 1.00 26.67 435 PHE B C 1
ATOM 6491 O O . PHE B 1 435 ? 29.655 69.153 -29.573 1.00 26.34 435 PHE B O 1
ATOM 6499 N N . LEU B 1 436 ? 31.738 69.146 -28.718 1.00 26.63 436 LEU B N 1
ATOM 6500 C CA . LEU B 1 436 ? 31.974 67.772 -29.132 1.00 26.07 436 LEU B CA 1
ATOM 6501 C C . LEU B 1 436 ? 30.911 66.898 -28.489 1.00 24.01 436 LEU B C 1
ATOM 6502 O O . LEU B 1 436 ? 30.267 66.107 -29.169 1.00 26.89 436 LEU B O 1
ATOM 6507 N N . TYR B 1 437 ? 30.731 67.035 -27.180 1.00 23.48 437 TYR B N 1
ATOM 6508 C CA . TYR B 1 437 ? 29.755 66.207 -26.495 1.00 24.63 437 TYR B CA 1
ATOM 6509 C C . TYR B 1 437 ? 28.334 66.454 -27.009 1.00 26.76 437 TYR B C 1
ATOM 6510 O O . TYR B 1 437 ? 27.564 65.505 -27.251 1.00 26.13 437 TYR B O 1
ATOM 6519 N N . ALA B 1 438 ? 27.990 67.727 -27.182 1.00 25.22 438 ALA B N 1
ATOM 6520 C CA . ALA B 1 438 ? 26.663 68.068 -27.655 1.00 27.46 438 ALA B CA 1
ATOM 6521 C C . ALA B 1 438 ? 26.447 67.425 -29.022 1.00 28.35 438 ALA B C 1
ATOM 6522 O O . ALA B 1 438 ? 25.413 66.764 -29.259 1.00 29.42 438 ALA B O 1
ATOM 6524 N N . ASN B 1 439 ? 27.432 67.590 -29.906 1.00 26.47 439 ASN B N 1
ATOM 6525 C CA . ASN B 1 439 ? 27.342 67.036 -31.257 1.00 28.05 439 ASN B CA 1
ATOM 6526 C C . ASN B 1 439 ? 27.304 65.516 -31.314 1.00 29.95 439 ASN B C 1
ATOM 6527 O O . ASN B 1 439 ? 26.675 64.952 -32.200 1.00 31.72 439 ASN B O 1
ATOM 6532 N N . SER B 1 440 ? 27.964 64.859 -30.364 1.00 28.74 440 SER B N 1
ATOM 6533 C CA . SER B 1 440 ? 28.029 63.411 -30.337 1.00 29.53 440 SER B CA 1
ATOM 6534 C C . SER B 1 440 ? 26.757 62.765 -29.824 1.00 32.66 440 SER B C 1
ATOM 6535 O O . SER B 1 440 ? 26.462 61.622 -30.178 1.00 35.86 440 SER B O 1
ATOM 6538 N N . CYS B 1 441 ? 26.017 63.476 -28.977 1.00 33.00 441 CYS B N 1
ATOM 6539 C CA . CYS B 1 441 ? 24.787 62.934 -28.399 1.00 33.54 441 CYS B CA 1
ATOM 6540 C C . CYS B 1 441 ? 23.511 63.341 -29.123 1.00 32.43 441 CYS B C 1
ATOM 6541 O O . CYS B 1 441 ? 22.564 62.571 -29.183 1.00 33.56 441 CYS B O 1
ATOM 6544 N N . TYR B 1 442 ? 23.492 64.564 -29.642 1.00 28.96 442 TYR B N 1
ATOM 6545 C CA . TYR B 1 442 ? 22.318 65.085 -30.313 1.00 29.15 442 TYR B CA 1
ATOM 6546 C C . TYR B 1 442 ? 22.638 65.739 -31.653 1.00 28.34 442 TYR B C 1
ATOM 6547 O O . TYR B 1 442 ? 21.869 66.573 -32.126 1.00 31.67 442 TYR B O 1
ATOM 6556 N N . GLY B 1 443 ? 23.773 65.397 -32.254 1.00 27.34 443 GLY B N 1
ATOM 6557 C CA . GLY B 1 443 ? 24.119 65.973 -33.541 1.00 26.79 443 GLY B CA 1
ATOM 6558 C C . GLY B 1 443 ? 23.924 67.476 -33.648 1.00 29.07 443 GLY B C 1
ATOM 6559 O O . GLY B 1 443 ? 24.059 68.198 -32.658 1.00 30.28 443 GLY B O 1
ATOM 6560 N N . ARG B 1 444 ? 23.602 67.956 -34.848 1.00 28.94 444 ARG B N 1
ATOM 6561 C CA . ARG B 1 444 ? 23.438 69.397 -35.080 1.00 28.89 444 ARG B CA 1
ATOM 6562 C C . ARG B 1 444 ? 22.498 70.095 -34.117 1.00 27.73 444 ARG B C 1
ATOM 6563 O O . ARG B 1 444 ? 22.767 71.226 -33.716 1.00 28.07 444 ARG B O 1
ATOM 6571 N N . ASN B 1 445 ? 21.393 69.451 -33.757 1.00 25.78 445 ASN B N 1
ATOM 6572 C CA . ASN B 1 445 ? 20.486 70.092 -32.834 1.00 28.24 445 ASN B CA 1
ATOM 6573 C C . ASN B 1 445 ? 21.162 70.235 -31.477 1.00 29.01 445 ASN B C 1
ATOM 6574 O O . ASN B 1 445 ? 20.946 71.232 -30.777 1.00 31.08 445 ASN B O 1
ATOM 6579 N N . GLY B 1 446 ? 21.978 69.245 -31.111 1.00 27.26 446 GLY B N 1
ATOM 6580 C CA . GLY B 1 446 ? 22.688 69.308 -29.846 1.00 25.20 446 GLY B CA 1
ATOM 6581 C C . GLY B 1 446 ? 23.562 70.545 -29.813 1.00 25.18 446 GLY B C 1
ATOM 6582 O O . GLY B 1 446 ? 23.594 71.282 -28.817 1.00 27.13 446 GLY B O 1
ATOM 6583 N N . VAL B 1 447 ? 24.242 70.796 -30.926 1.00 22.10 447 VAL B N 1
ATOM 6584 C CA . VAL B 1 447 ? 25.123 71.938 -31.055 1.00 20.79 447 VAL B CA 1
ATOM 6585 C C . VAL B 1 447 ? 24.319 73.231 -30.945 1.00 24.42 447 VAL B C 1
ATOM 6586 O O . VAL B 1 447 ? 24.740 74.199 -30.272 1.00 24.64 447 VAL B O 1
ATOM 6590 N N . GLU B 1 448 ? 23.171 73.261 -31.622 1.00 23.73 448 GLU B N 1
ATOM 6591 C CA . GLU B 1 448 ? 22.322 74.445 -31.575 1.00 23.76 448 GLU B CA 1
ATOM 6592 C C . GLU B 1 448 ? 21.905 74.718 -30.119 1.00 23.80 448 GLU B C 1
ATOM 6593 O O . GLU B 1 448 ? 21.988 75.849 -29.644 1.00 24.58 448 GLU B O 1
ATOM 6599 N N . LYS B 1 449 ? 21.483 73.664 -29.423 1.00 21.10 449 LYS B N 1
ATOM 6600 C CA . LYS B 1 449 ? 21.061 73.765 -28.041 1.00 23.39 449 LYS B CA 1
ATOM 6601 C C . LYS B 1 449 ? 22.218 74.256 -27.163 1.00 24.90 449 LYS B C 1
ATOM 6602 O O . LYS B 1 449 ? 22.015 75.078 -26.265 1.00 26.77 449 LYS B O 1
ATOM 6608 N N . ALA B 1 450 ? 23.428 73.764 -27.428 1.00 24.37 450 ALA B N 1
ATOM 6609 C CA . ALA B 1 450 ? 24.597 74.183 -26.661 1.00 22.56 450 ALA B CA 1
ATOM 6610 C C . ALA B 1 450 ? 24.783 75.675 -26.845 1.00 23.33 450 ALA B C 1
ATOM 6611 O O . ALA B 1 450 ? 25.069 76.407 -25.896 1.00 27.23 450 ALA B O 1
ATOM 6613 N N . ILE B 1 451 ? 24.608 76.134 -28.073 1.00 23.81 451 ILE B N 1
ATOM 6614 C CA . ILE B 1 451 ? 24.757 77.540 -28.379 1.00 22.30 451 ILE B CA 1
ATOM 6615 C C . ILE B 1 451 ? 23.725 78.400 -27.639 1.00 23.80 451 ILE B C 1
ATOM 6616 O O . ILE B 1 451 ? 24.044 79.481 -27.166 1.00 21.94 451 ILE B O 1
ATOM 6621 N N . GLU B 1 452 ? 22.498 77.901 -27.537 1.00 25.06 452 GLU B N 1
ATOM 6622 C CA . GLU B 1 452 ? 21.430 78.617 -26.869 1.00 26.31 452 GLU B CA 1
ATOM 6623 C C . GLU B 1 452 ? 21.727 78.735 -25.392 1.00 26.41 452 GLU B C 1
ATOM 6624 O O . GLU B 1 452 ? 21.632 79.829 -24.808 1.00 26.57 452 GLU B O 1
ATOM 6630 N N . ILE B 1 453 ? 22.093 77.602 -24.798 1.00 24.14 453 ILE B N 1
ATOM 6631 C CA . ILE B 1 453 ? 22.438 77.542 -23.396 1.00 23.32 453 ILE B CA 1
ATOM 6632 C C . ILE B 1 453 ? 23.540 78.536 -23.031 1.00 25.70 453 ILE B C 1
ATOM 6633 O O . ILE B 1 453 ? 23.424 79.271 -22.030 1.00 29.59 453 ILE B O 1
ATOM 6638 N N . LEU B 1 454 ? 24.604 78.579 -23.827 1.00 23.66 454 LEU B N 1
ATOM 6639 C CA . LEU B 1 454 ? 25.711 79.480 -23.511 1.00 24.06 454 LEU B CA 1
ATOM 6640 C C . LEU B 1 454 ? 25.304 80.927 -23.780 1.00 23.42 454 LEU B C 1
ATOM 6641 O O . LEU B 1 454 ? 25.624 81.831 -23.003 1.00 24.85 454 LEU B O 1
ATOM 6646 N N . ARG B 1 455 ? 24.594 81.148 -24.879 1.00 23.33 455 ARG B N 1
ATOM 6647 C CA . ARG B 1 455 ? 24.119 82.498 -25.226 1.00 24.38 455 ARG B CA 1
ATOM 6648 C C . ARG B 1 455 ? 23.207 83.056 -24.110 1.00 23.71 455 ARG B C 1
ATOM 6649 O O . ARG B 1 455 ? 23.397 84.174 -23.659 1.00 24.44 455 ARG B O 1
ATOM 6657 N N . ASP B 1 456 ? 22.217 82.274 -23.679 1.00 23.24 456 ASP B N 1
ATOM 6658 C CA . ASP B 1 456 ? 21.307 82.723 -22.619 1.00 25.04 456 ASP B CA 1
ATOM 6659 C C . ASP B 1 456 ? 22.063 82.947 -21.297 1.00 24.59 456 ASP B C 1
ATOM 6660 O O . ASP B 1 456 ? 21.746 83.867 -20.532 1.00 22.90 456 ASP B O 1
ATOM 6665 N N . GLU B 1 457 ? 23.058 82.111 -21.022 1.00 24.06 457 GLU B N 1
ATOM 6666 C CA . GLU B 1 457 ? 23.824 82.274 -19.780 1.00 23.02 457 GLU B CA 1
ATOM 6667 C C . GLU B 1 457 ? 24.558 83.619 -19.768 1.00 23.36 457 GLU B C 1
ATOM 6668 O O . GLU B 1 457 ? 24.585 84.319 -18.751 1.00 21.72 457 GLU B O 1
ATOM 6674 N N . ILE B 1 458 ? 25.117 83.985 -20.914 1.00 21.11 458 ILE B N 1
ATOM 6675 C CA . ILE B 1 458 ? 25.864 85.229 -21.048 1.00 21.11 458 ILE B CA 1
ATOM 6676 C C . ILE B 1 458 ? 24.936 86.441 -20.945 1.00 22.32 458 ILE B C 1
ATOM 6677 O O . ILE B 1 458 ? 25.245 87.401 -20.243 1.00 19.38 458 ILE B O 1
ATOM 6682 N N . GLU B 1 459 ? 23.804 86.401 -21.646 1.00 23.34 459 GLU B N 1
ATOM 6683 C CA . GLU B 1 459 ? 22.856 87.513 -21.582 1.00 25.81 459 GLU B CA 1
ATOM 6684 C C . GLU B 1 459 ? 22.302 87.717 -20.193 1.00 26.25 459 GLU B C 1
ATOM 6685 O O . GLU B 1 459 ? 22.237 88.851 -19.701 1.00 25.56 459 GLU B O 1
ATOM 6691 N N . MET B 1 460 ? 21.880 86.618 -19.571 1.00 25.06 460 MET B N 1
ATOM 6692 C CA . MET B 1 460 ? 21.296 86.702 -18.252 1.00 23.36 460 MET B CA 1
ATOM 6693 C C . MET B 1 460 ? 22.266 87.257 -17.254 1.00 23.47 460 MET B C 1
ATOM 6694 O O . MET B 1 460 ? 21.952 88.228 -16.562 1.00 25.53 460 MET B O 1
ATOM 6699 N N . SER B 1 461 ? 23.452 86.670 -17.173 1.00 21.72 461 SER B N 1
ATOM 6700 C CA . SER B 1 461 ? 24.415 87.165 -16.215 1.00 24.02 461 SER B CA 1
ATOM 6701 C C . SER B 1 461 ? 24.936 88.529 -16.603 1.00 23.46 461 SER B C 1
ATOM 6702 O O . SER B 1 461 ? 25.372 89.287 -15.751 1.00 24.00 461 SER B O 1
ATOM 6705 N N . MET B 1 462 ? 24.881 88.868 -17.880 1.00 24.18 462 MET B N 1
ATOM 6706 C CA . MET B 1 462 ? 25.311 90.211 -18.238 1.00 26.61 462 MET B CA 1
ATOM 6707 C C . MET B 1 462 ? 24.372 91.229 -17.550 1.00 25.72 462 MET B C 1
ATOM 6708 O O . MET B 1 462 ? 24.827 92.236 -17.017 1.00 26.15 462 MET B O 1
ATOM 6713 N N . ARG B 1 463 ? 23.066 90.959 -17.534 1.00 24.07 463 ARG B N 1
ATOM 6714 C CA . ARG B 1 463 ? 22.120 91.879 -16.896 1.00 20.92 463 ARG B CA 1
ATOM 6715 C C . ARG B 1 463 ? 22.442 92.025 -15.408 1.00 22.34 463 ARG B C 1
ATOM 6716 O O . ARG B 1 463 ? 22.382 93.137 -14.847 1.00 18.63 463 ARG B O 1
ATOM 6724 N N . LEU B 1 464 ? 22.783 90.906 -14.764 1.00 21.34 464 LEU B N 1
ATOM 6725 C CA . LEU B 1 464 ? 23.078 90.944 -13.335 1.00 22.45 464 LEU B CA 1
ATOM 6726 C C . LEU B 1 464 ? 24.409 91.633 -13.042 1.00 23.91 464 LEU B C 1
ATOM 6727 O O . LEU B 1 464 ? 24.641 92.099 -11.918 1.00 22.35 464 LEU B O 1
ATOM 6732 N N . LEU B 1 465 ? 25.271 91.723 -14.052 1.00 20.89 465 LEU B N 1
ATOM 6733 C CA . LEU B 1 465 ? 26.570 92.371 -13.879 1.00 25.47 465 LEU B CA 1
ATOM 6734 C C . LEU B 1 465 ? 26.353 93.875 -13.984 1.00 24.13 465 LEU B C 1
ATOM 6735 O O . LEU B 1 465 ? 27.169 94.678 -13.517 1.00 23.68 465 LEU B O 1
ATOM 6740 N N . GLY B 1 466 ? 25.258 94.249 -14.629 1.00 23.34 466 GLY B N 1
ATOM 6741 C CA . GLY B 1 466 ? 24.940 95.654 -14.762 1.00 22.22 466 GLY B CA 1
ATOM 6742 C C . GLY B 1 466 ? 25.500 96.346 -15.982 1.00 22.88 466 GLY B C 1
ATOM 6743 O O . GLY B 1 466 ? 25.824 97.523 -15.917 1.00 24.83 466 GLY B O 1
ATOM 6744 N N . VAL B 1 467 ? 25.646 95.632 -17.094 1.00 23.91 467 VAL B N 1
ATOM 6745 C CA . VAL B 1 467 ? 26.145 96.264 -18.316 1.00 22.32 467 VAL B CA 1
ATOM 6746 C C . VAL B 1 467 ? 25.269 95.783 -19.442 1.00 24.21 467 VAL B C 1
ATOM 6747 O O . VAL B 1 467 ? 24.572 94.798 -19.300 1.00 26.76 467 VAL B O 1
ATOM 6751 N N . THR B 1 468 ? 25.309 96.454 -20.582 1.00 27.14 468 THR B N 1
ATOM 6752 C CA . THR B 1 468 ? 24.383 96.105 -21.661 1.00 25.42 468 THR B CA 1
ATOM 6753 C C . THR B 1 468 ? 24.956 95.739 -23.025 1.00 25.69 468 THR B C 1
ATOM 6754 O O . THR B 1 468 ? 24.195 95.388 -23.941 1.00 27.88 468 THR B O 1
ATOM 6758 N N . SER B 1 469 ? 26.281 95.795 -23.161 1.00 24.73 469 SER B N 1
ATOM 6759 C CA . SER B 1 469 ? 26.935 95.430 -24.424 1.00 26.12 469 SER B CA 1
ATOM 6760 C C . SER B 1 469 ? 28.329 94.868 -24.140 1.00 27.46 469 SER B C 1
ATOM 6761 O O . SER B 1 469 ? 28.931 95.191 -23.113 1.00 26.17 469 SER B O 1
ATOM 6764 N N . ILE B 1 470 ? 28.849 94.055 -25.062 1.00 25.56 470 ILE B N 1
ATOM 6765 C CA . ILE B 1 470 ? 30.168 93.473 -24.889 1.00 23.96 470 ILE B CA 1
ATOM 6766 C C . ILE B 1 470 ? 31.233 94.541 -24.614 1.00 25.27 470 ILE B C 1
ATOM 6767 O O . ILE B 1 470 ? 32.113 94.361 -23.765 1.00 27.97 470 ILE B O 1
ATOM 6772 N N . ALA B 1 471 ? 31.150 95.670 -25.301 1.00 25.18 471 ALA B N 1
ATOM 6773 C CA . ALA B 1 471 ? 32.146 96.713 -25.087 1.00 26.08 471 ALA B CA 1
ATOM 6774 C C . ALA B 1 471 ? 32.161 97.254 -23.662 1.00 27.64 471 ALA B C 1
ATOM 6775 O O . ALA B 1 471 ? 33.157 97.827 -23.229 1.00 28.68 471 ALA B O 1
ATOM 6777 N N . GLU B 1 472 ? 31.060 97.093 -22.929 1.00 29.68 472 GLU B N 1
ATOM 6778 C CA . GLU B 1 472 ? 31.014 97.587 -21.557 1.00 30.21 472 GLU B CA 1
ATOM 6779 C C . GLU B 1 472 ? 31.579 96.562 -20.550 1.00 29.91 472 GLU B C 1
ATOM 6780 O O . GLU B 1 472 ? 31.614 96.840 -19.346 1.00 26.70 472 GLU B O 1
ATOM 6786 N N . LEU B 1 473 ? 31.991 95.382 -21.029 1.00 26.12 473 LEU B N 1
ATOM 6787 C CA . LEU B 1 473 ? 32.586 94.390 -20.139 1.00 27.99 473 LEU B CA 1
ATOM 6788 C C . LEU B 1 473 ? 34.025 94.842 -19.930 1.00 28.19 473 LEU B C 1
ATOM 6789 O O . LEU B 1 473 ? 34.844 94.732 -20.834 1.00 32.00 473 LEU B O 1
ATOM 6794 N N . LYS B 1 474 ? 34.327 95.358 -18.741 1.00 28.66 474 LYS B N 1
ATOM 6795 C CA . LYS B 1 474 ? 35.663 95.860 -18.428 1.00 28.87 474 LYS B CA 1
ATOM 6796 C C . LYS B 1 474 ? 36.221 95.291 -17.133 1.00 28.04 474 LYS B C 1
ATOM 6797 O O . LYS B 1 474 ? 35.491 94.733 -16.332 1.00 31.04 474 LYS B O 1
ATOM 6803 N N . PRO B 1 475 ? 37.526 95.469 -16.889 1.00 28.31 475 PRO B N 1
ATOM 6804 C CA . PRO B 1 475 ? 38.176 94.964 -15.675 1.00 27.80 475 PRO B CA 1
ATOM 6805 C C . PRO B 1 475 ? 37.573 95.406 -14.353 1.00 28.76 475 PRO B C 1
ATOM 6806 O O . PRO B 1 475 ? 37.606 94.655 -13.383 1.00 31.95 475 PRO B O 1
ATOM 6810 N N . ASP B 1 476 ? 37.044 96.623 -14.290 1.00 27.51 476 ASP B N 1
ATOM 6811 C CA . ASP B 1 476 ? 36.475 97.104 -13.041 1.00 27.07 476 ASP B CA 1
ATOM 6812 C C . ASP B 1 476 ? 35.261 96.277 -12.643 1.00 25.46 476 ASP B C 1
ATOM 6813 O O . ASP B 1 476 ? 34.762 96.412 -11.534 1.00 24.03 476 ASP B O 1
ATOM 6818 N N . LEU B 1 477 ? 34.769 95.432 -13.549 1.00 24.32 477 LEU B N 1
ATOM 6819 C CA . LEU B 1 477 ? 33.621 94.571 -13.242 1.00 24.74 477 LEU B CA 1
ATOM 6820 C C . LEU B 1 477 ? 34.082 93.316 -12.469 1.00 25.50 477 LEU B C 1
ATOM 6821 O O . LEU B 1 477 ? 33.273 92.543 -11.954 1.00 22.95 477 LEU B O 1
ATOM 6826 N N . LEU B 1 478 ? 35.397 93.113 -12.421 1.00 25.54 478 LEU B N 1
ATOM 6827 C CA . LEU B 1 478 ? 35.986 91.962 -11.757 1.00 25.20 478 LEU B CA 1
ATOM 6828 C C . LEU B 1 478 ? 36.743 92.260 -10.476 1.00 26.44 478 LEU B C 1
ATOM 6829 O O . LEU B 1 478 ? 37.278 93.351 -10.289 1.00 26.73 478 LEU B O 1
ATOM 6834 N N . ASP B 1 479 ? 36.764 91.267 -9.595 1.00 23.15 479 ASP B N 1
ATOM 6835 C CA . ASP B 1 479 ? 37.539 91.336 -8.383 1.00 25.35 479 ASP B CA 1
ATOM 6836 C C . ASP B 1 479 ? 38.665 90.379 -8.764 1.00 26.34 479 ASP B C 1
ATOM 6837 O O . ASP B 1 479 ? 38.453 89.168 -8.857 1.00 26.25 479 ASP B O 1
ATOM 6842 N N . LEU B 1 480 ? 39.849 90.918 -9.025 1.00 27.17 480 LEU B N 1
ATOM 6843 C CA . LEU B 1 480 ? 40.987 90.090 -9.399 1.00 29.16 480 LEU B CA 1
ATOM 6844 C C . LEU B 1 480 ? 41.932 89.876 -8.226 1.00 29.21 480 LEU B C 1
ATOM 6845 O O . LEU B 1 480 ? 42.968 89.232 -8.377 1.00 32.09 480 LEU B O 1
ATOM 6850 N N . SER B 1 481 ? 41.551 90.369 -7.052 1.00 27.98 481 SER B N 1
ATOM 6851 C CA . SER B 1 481 ? 42.411 90.274 -5.875 1.00 28.74 481 SER B CA 1
ATOM 6852 C C . SER B 1 481 ? 42.911 88.897 -5.444 1.00 26.92 481 SER B C 1
ATOM 6853 O O . SER B 1 481 ? 43.925 88.822 -4.779 1.00 26.12 481 SER B O 1
ATOM 6856 N N . THR B 1 482 ? 42.222 87.823 -5.825 1.00 28.92 482 THR B N 1
ATOM 6857 C CA . THR B 1 482 ? 42.628 86.471 -5.438 1.00 27.54 482 THR B CA 1
ATOM 6858 C C . THR B 1 482 ? 42.987 85.604 -6.631 1.00 27.04 482 THR B C 1
ATOM 6859 O O . THR B 1 482 ? 43.002 84.373 -6.548 1.00 28.86 482 THR B O 1
ATOM 6863 N N . LEU B 1 483 ? 43.292 86.252 -7.740 1.00 29.76 483 LEU B N 1
ATOM 6864 C CA . LEU B 1 483 ? 43.644 85.557 -8.984 1.00 29.94 483 LEU B CA 1
ATOM 6865 C C . LEU B 1 483 ? 44.883 84.659 -8.829 1.00 30.45 483 LEU B C 1
ATOM 6866 O O . LEU B 1 483 ? 44.992 83.629 -9.490 1.00 30.28 483 LEU B O 1
ATOM 6871 N N . LYS B 1 484 ? 45.799 85.042 -7.935 1.00 28.79 484 LYS B N 1
ATOM 6872 C CA . LYS B 1 484 ? 47.028 84.290 -7.724 1.00 27.25 484 LYS B CA 1
ATOM 6873 C C . LYS B 1 484 ? 46.962 83.281 -6.585 1.00 28.15 484 LYS B C 1
ATOM 6874 O O . LYS B 1 484 ? 47.993 82.733 -6.157 1.00 28.26 484 LYS B O 1
ATOM 6880 N N . ALA B 1 485 ? 45.763 83.023 -6.084 1.00 25.05 485 ALA B N 1
ATOM 6881 C CA . ALA B 1 485 ? 45.621 82.070 -4.987 1.00 24.41 485 ALA B CA 1
ATOM 6882 C C . ALA B 1 485 ? 45.490 80.646 -5.548 1.00 24.44 485 ALA B C 1
ATOM 6883 O O . ALA B 1 485 ? 44.500 79.963 -5.292 1.00 22.48 485 ALA B O 1
ATOM 6885 N N . ARG B 1 486 ? 46.477 80.236 -6.351 1.00 23.40 486 ARG B N 1
ATOM 6886 C CA . ARG B 1 486 ? 46.517 78.905 -6.960 1.00 24.61 486 ARG B CA 1
ATOM 6887 C C . ARG B 1 486 ? 47.286 78.190 -5.870 1.00 27.00 486 ARG B C 1
ATOM 6888 O O . ARG B 1 486 ? 48.498 78.385 -5.709 1.00 29.46 486 ARG B O 1
ATOM 6896 N N . THR B 1 487 ? 46.598 77.361 -5.103 1.00 27.32 487 THR B N 1
ATOM 6897 C CA . THR B 1 487 ? 47.273 76.736 -3.972 1.00 27.71 487 THR B CA 1
ATOM 6898 C C . THR B 1 487 ? 47.425 75.207 -3.947 1.00 27.46 487 THR B C 1
ATOM 6899 O O . THR B 1 487 ? 46.722 74.482 -4.649 1.00 26.21 487 THR B O 1
ATOM 6903 N N . VAL B 1 488 ? 48.378 74.737 -3.147 1.00 27.89 488 VAL B N 1
ATOM 6904 C CA . VAL B 1 488 ? 48.579 73.301 -2.952 1.00 25.98 488 VAL B CA 1
ATOM 6905 C C . VAL B 1 488 ? 48.694 73.091 -1.454 1.00 25.28 488 VAL B C 1
ATOM 6906 O O . VAL B 1 488 ? 49.672 73.519 -0.816 1.00 22.49 488 VAL B O 1
ATOM 6910 N N . GLY B 1 489 ? 47.679 72.452 -0.879 1.00 25.72 489 GLY B N 1
ATOM 6911 C CA . GLY B 1 489 ? 47.705 72.226 0.558 1.00 24.55 489 GLY B CA 1
ATOM 6912 C C . GLY B 1 489 ? 48.777 71.267 1.072 1.00 25.16 489 GLY B C 1
ATOM 6913 O O . GLY B 1 489 ? 49.289 70.422 0.328 1.00 24.53 489 GLY B O 1
ATOM 6914 N N . VAL B 1 490 ? 49.133 71.432 2.343 1.00 24.56 490 VAL B N 1
ATOM 6915 C CA . VAL B 1 490 ? 50.063 70.540 3.026 1.00 23.65 490 VAL B CA 1
ATOM 6916 C C . VAL B 1 490 ? 49.290 69.204 3.072 1.00 24.89 490 VAL B C 1
ATOM 6917 O O . VAL B 1 490 ? 48.069 69.211 3.256 1.00 25.68 490 VAL B O 1
ATOM 6921 N N . PRO B 1 491 ? 49.975 68.049 2.902 1.00 25.44 491 PRO B N 1
ATOM 6922 C CA . PRO B 1 491 ? 49.257 66.757 2.952 1.00 23.70 491 PRO B CA 1
ATOM 6923 C C . PRO B 1 491 ? 48.356 66.659 4.188 1.00 27.73 491 PRO B C 1
ATOM 6924 O O . PRO B 1 491 ? 48.694 67.148 5.282 1.00 28.42 491 PRO B O 1
ATOM 6928 N N . ASN B 1 492 ? 47.197 66.044 4.002 1.00 28.32 492 ASN B N 1
ATOM 6929 C CA . ASN B 1 492 ? 46.229 65.855 5.073 1.00 30.83 492 ASN B CA 1
ATOM 6930 C C . ASN B 1 492 ? 46.828 64.992 6.202 1.00 31.51 492 ASN B C 1
ATOM 6931 O O . ASN B 1 492 ? 47.552 64.019 5.942 1.00 30.28 492 ASN B O 1
ATOM 6936 N N . ASP B 1 493 ? 46.537 65.369 7.446 1.00 28.82 493 ASP B N 1
ATOM 6937 C CA . ASP B 1 493 ? 46.995 64.622 8.605 1.00 27.21 493 ASP B CA 1
ATOM 6938 C C . ASP B 1 493 ? 46.025 63.455 8.719 1.00 26.14 493 ASP B C 1
ATOM 6939 O O . ASP B 1 493 ? 44.967 63.573 9.335 1.00 25.21 493 ASP B O 1
ATOM 6944 N N . VAL B 1 494 ? 46.403 62.333 8.122 1.00 24.70 494 VAL B N 1
ATOM 6945 C CA . VAL B 1 494 ? 45.589 61.128 8.083 1.00 23.30 494 VAL B CA 1
ATOM 6946 C C . VAL B 1 494 ? 45.073 60.590 9.422 1.00 25.22 494 VAL B C 1
ATOM 6947 O O . VAL B 1 494 ? 43.860 60.445 9.604 1.00 24.05 494 VAL B O 1
ATOM 6951 N N . LEU B 1 495 ? 45.965 60.281 10.360 1.00 27.23 495 LEU B N 1
ATOM 6952 C CA . LEU B 1 495 ? 45.522 59.747 11.663 1.00 26.21 495 LEU B CA 1
ATOM 6953 C C . LEU B 1 495 ? 44.643 60.742 12.430 1.00 28.64 495 LEU B C 1
ATOM 6954 O O . LEU B 1 495 ? 43.586 60.384 12.976 1.00 30.37 495 LEU B O 1
ATOM 6959 N N . TYR B 1 496 ? 45.051 62.002 12.457 1.00 27.94 496 TYR B N 1
ATOM 6960 C CA . TYR B 1 496 ? 44.265 62.993 13.169 1.00 27.81 496 TYR B CA 1
ATOM 6961 C C . TYR B 1 496 ? 42.826 63.089 12.659 1.00 29.60 496 TYR B C 1
ATOM 6962 O O . TYR B 1 496 ? 41.865 63.051 13.438 1.00 29.20 496 TYR B O 1
ATOM 6971 N N . ASN B 1 497 ? 42.668 63.206 11.352 1.00 28.67 497 ASN B N 1
ATOM 6972 C CA . ASN B 1 497 ? 41.337 63.356 10.810 1.00 29.53 497 ASN B CA 1
ATOM 6973 C C . ASN B 1 497 ? 40.518 62.068 10.726 1.00 29.97 497 ASN B C 1
ATOM 6974 O O . ASN B 1 497 ? 39.290 62.112 10.716 1.00 30.89 497 ASN B O 1
ATOM 6979 N N . GLU B 1 498 ? 41.195 60.924 10.681 1.00 29.98 498 GLU B N 1
ATOM 6980 C CA . GLU B 1 498 ? 40.525 59.637 10.623 1.00 29.48 498 GLU B CA 1
ATOM 6981 C C . GLU B 1 498 ? 39.856 59.326 11.975 1.00 30.83 498 GLU B C 1
ATOM 6982 O O . GLU B 1 498 ? 38.703 58.910 12.034 1.00 29.63 498 GLU B O 1
ATOM 6988 N N . VAL B 1 499 ? 40.574 59.536 13.071 1.00 30.40 499 VAL B N 1
ATOM 6989 C CA . VAL B 1 499 ? 39.998 59.225 14.366 1.00 28.53 499 VAL B CA 1
ATOM 6990 C C . VAL B 1 499 ? 39.021 60.313 14.839 1.00 30.61 499 VAL B C 1
ATOM 6991 O O . VAL B 1 499 ? 38.155 60.068 15.699 1.00 27.82 499 VAL B O 1
ATOM 6995 N N . TYR B 1 500 ? 39.152 61.515 14.278 1.00 29.02 500 TYR B N 1
ATOM 6996 C CA . TYR B 1 500 ? 38.248 62.602 14.643 1.00 29.45 500 TYR B CA 1
ATOM 6997 C C . TYR B 1 500 ? 36.816 62.286 14.166 1.00 30.73 500 TYR B C 1
ATOM 6998 O O . TYR B 1 500 ? 36.622 61.718 13.079 1.00 29.96 500 TYR B O 1
ATOM 7007 N N . GLU B 1 501 ? 35.828 62.640 14.989 1.00 31.16 501 GLU B N 1
ATOM 7008 C CA . GLU B 1 501 ? 34.410 62.427 14.650 1.00 34.30 501 GLU B CA 1
ATOM 7009 C C . GLU B 1 501 ? 33.741 63.791 14.625 1.00 31.89 501 GLU B C 1
ATOM 7010 O O . GLU B 1 501 ? 33.725 64.481 15.630 1.00 28.34 501 GLU B O 1
ATOM 7016 N N . GLY B 1 502 ? 33.189 64.176 13.479 1.00 32.68 502 GLY B N 1
ATOM 7017 C CA . GLY B 1 502 ? 32.553 65.479 13.391 1.00 30.53 502 GLY B CA 1
ATOM 7018 C C . GLY B 1 502 ? 31.182 65.563 14.037 1.00 30.87 502 GLY B C 1
ATOM 7019 O O . GLY B 1 502 ? 30.592 64.550 14.429 1.00 28.87 502 GLY B O 1
ATOM 7020 N N . PRO B 1 503 ? 30.657 66.782 14.201 1.00 30.91 503 PRO B N 1
ATOM 7021 C CA . PRO B 1 503 ? 29.325 66.943 14.802 1.00 31.08 503 PRO B CA 1
ATOM 7022 C C . PRO B 1 503 ? 28.295 66.238 13.898 1.00 30.18 503 PRO B C 1
ATOM 7023 O O . PRO B 1 503 ? 28.562 66.018 12.706 1.00 28.60 503 PRO B O 1
ATOM 7027 N N . THR B 1 504 ? 27.136 65.882 14.456 1.00 28.77 504 THR B N 1
ATOM 7028 C CA . THR B 1 504 ? 26.072 65.228 13.654 1.00 30.72 504 THR B CA 1
ATOM 7029 C C . THR B 1 504 ? 24.752 66.007 13.734 1.00 30.04 504 THR B C 1
ATOM 7030 O O . THR B 1 504 ? 24.504 66.748 14.692 1.00 28.07 504 THR B O 1
ATOM 7034 N N . LEU B 1 505 ? 23.905 65.833 12.734 1.00 28.77 505 LEU B N 1
ATOM 7035 C CA . LEU B 1 505 ? 22.619 66.513 12.733 1.00 31.93 505 LEU B CA 1
ATOM 7036 C C . LEU B 1 505 ? 21.607 65.808 13.659 1.00 34.26 505 LEU B C 1
ATOM 7037 O O . LEU B 1 505 ? 21.724 64.610 13.958 1.00 32.76 505 LEU B O 1
ATOM 7042 N N . THR B 1 506 ? 20.620 66.549 14.149 1.00 37.65 506 THR B N 1
ATOM 7043 C CA . THR B 1 506 ? 19.598 65.944 15.018 1.00 38.88 506 THR B CA 1
ATOM 7044 C C . THR B 1 506 ? 18.827 64.933 14.181 1.00 39.34 506 THR B C 1
ATOM 7045 O O . THR B 1 506 ? 18.617 65.150 12.991 1.00 40.42 506 THR B O 1
ATOM 7049 N N . GLU B 1 507 ? 18.380 63.837 14.769 1.00 41.57 507 GLU B N 1
ATOM 7050 C CA . GLU B 1 507 ? 17.643 62.879 13.954 1.00 45.97 507 GLU B CA 1
ATOM 7051 C C . GLU B 1 507 ? 16.165 62.703 14.290 1.00 45.46 507 GLU B C 1
ATOM 7052 O O . GLU B 1 507 ? 15.689 63.121 15.345 1.00 44.70 507 GLU B O 1
ATOM 7058 N N . PHE B 1 508 ? 15.431 62.101 13.363 1.00 45.60 508 PHE B N 1
ATOM 7059 C CA . PHE B 1 508 ? 14.023 61.851 13.596 1.00 46.02 508 PHE B CA 1
ATOM 7060 C C . PHE B 1 508 ? 13.873 60.804 14.696 1.00 47.48 508 PHE B C 1
ATOM 7061 O O . PHE B 1 508 ? 14.790 60.027 14.968 1.00 47.14 508 PHE B O 1
ATOM 7069 N N . GLU B 1 509 ? 12.708 60.799 15.330 1.00 52.05 509 GLU B N 1
ATOM 7070 C CA . GLU B 1 509 ? 12.406 59.831 16.375 1.00 55.09 509 GLU B CA 1
ATOM 7071 C C . GLU B 1 509 ? 12.316 58.445 15.732 1.00 57.00 509 GLU B C 1
ATOM 7072 O O . GLU B 1 509 ? 12.030 58.323 14.534 1.00 53.62 509 GLU B O 1
ATOM 7078 N N . ASP B 1 510 ? 12.571 57.407 16.528 1.00 61.92 510 ASP B N 1
ATOM 7079 C CA . ASP B 1 510 ? 12.505 56.027 16.039 1.00 66.61 510 ASP B CA 1
ATOM 7080 C C . ASP B 1 510 ? 11.070 55.661 15.672 1.00 68.81 510 ASP B C 1
ATOM 7081 O O . ASP B 1 510 ? 10.136 55.935 16.435 1.00 66.55 510 ASP B O 1
ATOM 7086 N N . ALA B 1 511 ? 10.912 55.057 14.493 1.00 71.94 511 ALA B N 1
ATOM 7087 C CA . ALA B 1 511 ? 9.606 54.651 13.970 1.00 75.75 511 ALA B CA 1
ATOM 7088 C C . ALA B 1 511 ? 8.728 53.951 15.011 1.00 77.71 511 ALA B C 1
ATOM 7089 O O . ALA B 1 511 ? 8.565 52.716 14.890 1.00 78.87 511 ALA B O 1
#

Sequence (909 aa):
EPKLDMNKQKISPAEVAKHNKPDDCWVVINGYVYDLTRFLPNHPGGQDVIKFNAGKDVTAIFEPLHAPNVIDKYIAPEKKLGPLQGSMPPELVCPPYAPGETKEEDIARKEQLKSLLPPLDNIINLYDFEYLASQTLTKQAWAYYSSGANDEVTHRENHNAYHRIFFKPKILVDVRKVDISTDMLGSHVDVPFYVSATALCKLGNPLEGEKDVARGCGQGVTKVPQMISTLASCSPEEIIEAAPSDKQIQWYQLYVNSDRKITDDLVKNVEKLGVKALFVTVDAPSLGQQREKDMKLKFSNTKKTNVEESQGASRALSKKFIDPSLTWKDIEELKKKTKLPIVIKGVQRTEDVIKAAEIGVSGVVLSNHGGRQLDFSRAPIEVLAETMPILEQRNLKDKLEVFVDGGVRRGTDVLKALCLGAKGVGLGRPFLYANSCYGRNGVEKAIEILRDEIEMSMRLLGVTSIAELKPDLLDLSTLKARTVGVPNNDVLYNEVYEGPTLTEFEDAPGETKEDIARKEQLKSLLPPLDNIINLYDFEYLASQTLTKQAWAYYSSGANDEVTHRENHNAYHRIFFKPKILVDVRKVDISTDMLGSHVDVPFYVSATALCKLGNPLEGEKDVARGCGQGVTKVPQMISTLASCSPEEIIEAAPSDKQIQWYQLYVNSDRKITDDLVKNVEKLGVKALFVTVDAPSLGQREKDMKLKFSNTKTNVEESQGASRALSKFIDPSLTWKDIEELKKKTKLPIVIKGVQRTEDVIKAAEIGVSGVVLSNHGGRQLDFSRAPIEVLAETMPILEQRNLKDKLEVFVDGGVRRGTDVLKALCLGAKGVGLGRPFLYANSCYGRNGVEKAIEILRDEIEMSMRLLGVTSIAELKPDLLDLSTLKARTVGVPNDVLYNEVYEGPTLTEFEDA

B-factor: mean 36.15, std 18.4, range [11.81, 99.0]

Foldseek 3Di:
DAPADQPADAAELVVLLPQLALQFFWEAAPQWIFGCNVPLLFPPVFNVVRNRLGSAHENQAPVLFAAPCCCRLPGDNVRRHHGYDDHYPPVRHDHHDFQPADPVLQVQQVVLLVVDDDLVPDFFLVSLVVSLCSRAGLQVNLLQPFFFDPLQQLVQLQVLLVLWDFDFDPPFDAPFFAAWAADQHATFRHQAAAEEDARLCRLVRVARLLLLLCLQAVDPHHHEYEYEPRHRYDLLSNLVSNPDPRHAYEYEDAQFLPNVSVLVVVVVVVVSPHQAYAYEQLQQFFGDGVSNVVSNVVPPPPDDDDPDDPSSSRHHRSHHSPDDPVNVLVVVVSDPHQYEYEAAQAQVVQVVCLVSQGAAYENENPSNRGDHPRHNSLLRLLVRPVVCVVVPVQVSHAYEYEHNDTFLSSFLSSLQSRHSHYYYYSSQSSLCSSPGSNSSNSNVVSNRVRNSVVCVRSNDRYSVPRHPVRMDCPRSPVPDDDDPDPVVVVVPDDDDDDDDDDDD/DLQDPVNQVQQVVLLVVDDDLVPDFFLVSLVVSLCNRAGLQVNLLQPFFFDPLQQLVQLQVLLVLKDFDFDPPFPAPAFAAWADDQHATFRHQAAAAEDAELCSLVVPQRLLLLLCLQAVDPHHHEYEYEPRHPDDLLSNLVSNPDPNHAYAYEDAQALPNVVVLVVVVVVVVSHHQAYAYEDLQQFFGHGVSNVVSVVSVPDDDDDQCDDRSVRHDSGHHSVDDPVNVLVVVVSDDHQYEYEDDQALVVQVSCLVSQGAAYENENPSNRGDHPRHRSLLRLLVNQVVCVVVVVNRSYAYEYEHNDTFLSSFLSSLQSRHSHYYYYSSLSSLCSSPGNNSSNSNVVSNRVRNSVVVVRSNDRYSVPNHPVRMDCVSSPVPDDDDDDPVVVVVPDDDDDDDDDDDD

Organism: Saccharomyces cerevisiae (strain ATCC 204508 / S288c) (NCBI:txid559292)

InterPro domains:
  IPR000262 FMN-dependent dehydrogenase [PF01070] (212-558)
  IPR001199 Cytochrome b5-like heme/steroid binding domain [PF00173] (93-163)
  IPR001199 Cytochrome b5-like heme/steroid binding domain [PR00363] (113-123)
  IPR001199 Cytochrome b5-like heme/steroid binding domain [PR00363] (123-137)
  IPR001199 Cytochrome b5-like heme/steroid binding domain [PS50255] (88-165)
  IPR001199 Cytochrome b5-like heme/steroid binding domain [SM01117] (91-165)
  IPR008259 FMN-dependent alpha-hydroxy acid dehydrogenase, active site [PS00557] (451-457)
  IPR013785 Aldolase-type TIM barrel [G3DSA:3.20.20.70] (194-573)
  IPR018506 Cytochrome b5, heme-binding site [PS00191] (119-126)
  IPR036400 Cytochrome b5-like heme/steroid binding domain superfamily [G3DSA:3.10.120.10] (86-180)
  IPR036400 Cytochrome b5-like heme/steroid binding domain superfamily [SSF55856] (87-174)
  IPR037396 FMN hydroxy acid dehydrogenase domain [PS51349] (197-563)
  IPR037458 L-mandelate/L-lactate dehydrogenase, FMN-binding domain [cd02922] (206-555)